Protein AF-0000000081168263 (afdb_homodimer)

pLDDT: mean 94.02, std 9.91, range [22.48, 98.94]

Secondary structure (DSSP, 8-state):
--TT-TT--EEEEEEEETTEEEEEEEEEBS-TTT-PBP-TT-BEE-GGGHHHHHHHHHHHHHTT-SS--TTSBHHHHH-TT---SSHHHHHH-BHHHHHHT-S-----GGGGG-TT--TTTHHHHHTTPPPSS-TTSS----HHHHHHHHHHHHHHHTS-HHHHHIIIIIHHHT-TT-EETTS--TTS-BPPPEEE-GGG-EEEPPHHHHHHHHHTTGGGT-EEE-HHHHHHHHHHHHTTTB-TTS-BSS-HHHHHHTTS--EE-SS-TTGGGS-TTTSSS-EEEEEE-SS-EEEEETTEEEEEEEEEETTEEEEEEEEGGGTEEEEEEEES--GGGHHHHHHHHHHHHHHHTS--S--HHHHHHTTTTT-S---PPPPPPPP--PPPSS-GGGG-EEEEETTTEEEEEEEETTTTEEEEEETTEEEEEEE-SSTTEEEEEE-GGGTTT--EEEEEEEEESSSSS-EEEEEE-GGG-TTS--EEEEPTT--------/--TT-TT--EEEEEEEETTEEEEEEEEEBS-TTT-PBP-TT-BEE-GGGHHHHHHHHHHHHHTT-SS--TTSBHHHHH-TT---SSHHHHHH-BHHHHHHT-S-----GGGGG-TT--TTTHHHHHTTPPPSS-TTSS----HHHHHHHHHHHHHHHTS-HHHHHIIIIIHHHT-TT-EETTS--TTS-BPPPEEE-GGG-EEEPPHHHHHHHHHTTGGGT-EEE-HHHHHHHHHHHHTTTB-TTS-BSS-HHHHHHTTS--EE-SS-TTGGGS-TTTSSS-EEEEEE-SS-EEEEETTEEEEEEEEEETTEEEEEEEEGGGTEEEEEEEES--GGGHHHHHHHHHHHHHHHTS--S--HHHHHHTTTTT-S---PPPPPPPP--PPPSS-GGGG-EEEEETTTEEEEEEEETTTTEEEEEETTEEEEEEE-SSTTEEEEEE-GGGTTT--EEEEEEEEESSSSS-EEEEEE-GGG-TTS--EEEEPTT--------

InterPro domains:
  IPR001466 Beta-lactamase-related [PF00144] (8-334)
  IPR012338 Beta-lactamase/transpeptidase-like [G3DSA:3.40.710.10] (5-347)
  IPR012338 Beta-lactamase/transpeptidase-like [SSF56601] (8-347)
  IPR050491 Beta-lactamase AmpC-like [PTHR46825] (9-439)

Radius of gyration: 32.14 Å; Cα contacts (8 Å, |Δi|>4): 2361; chains: 2; bounding box: 62×118×67 Å

Organism: Pinctada imbricata (NCBI:txid66713)

Nearest PDB structures (foldseek):
  7v21-assembly1_B  TM=8.130E-01  e=5.061E-20  Homo sapiens
  7v21-assembly1_D  TM=7.886E-01  e=4.034E-19  Homo sapiens
  7v21-assembly1_C  TM=7.832E-01  e=3.616E-19  Homo sapiens
  6kjt-assembly1_D  TM=7.530E-01  e=1.042E-14  Jeotgalibacillus marinus
  6kjr-assembly1_A  TM=7.422E-01  e=6.732E-15  Jeotgalibacillus marinus

Foldseek 3Di:
DLVLCPQFAKKWKWKDFPLGTPDTFMQGALDPPVRHTDGLLAKEFQFQLLQLLLLQLLLQLQVVDPPDHQQDQLCVLLDPRQAAQDPCNNVGPGNFCLQFQQAQFAQLLLLLLFLPQALNCLSQLRNNGDHPDDGRPAHHDYLSSLLSSQSSSCSSVVHHSQVSSCVQPCVQQVQVSKHWLLDDCVPHNYRFFWEQFPPRDTDTADSVCLNSSCHSSVSRTTMMGGSVSVSSVLLCLLVQQAHSVRHRSGHSVSSVQQVDFDGFAPDDLQQVLADPPLAPWGDDQGTGGRSWGWDDTPRFIKTKDWRDDGRKTKIKIHRNVRRMIMIMMIGGDQFSVLLNVLVCQQVVCVVVVHDRSDDSVDSSPPPPPSDPDDDGDDQDDFDQPDDAPDQQLLQFAWWQDSNSGIKGWDADPVVRFIWIDHRNWIWTWHDDPDHQKTKTQTDDSCHRPQTQPIKHFAFDPPDPDTGGFWIWRCSSPVVDTDITGGDVPPPRPPPPD/DLVLCPQFAKKWKWKDFPLGTPDTFMQGALDPPVRHTDGLLAKEFQFQLLQLLLLQLLLQLQVVDPPDHQQDQLCVLLDPRQAAQDPCNNVGPGNFCLQFQQAQFAQLLLLLLALPQALNCLSQLRNNGDHPDDGRPAHHDYLSSLLSSQSSSCSSVVHHSQVSSCVQPCVQQVQVSKHWLLDDCVPHNYRFFWEQFPPRDTDTADSVCLNSSCHSSVSRTTMMGGSVSVSSVLLCLLVQQAHSVRHRSGHSVSSVQQVDFDGFAPDDLQQVLADPPLAPWGDDQGTGGRSWGWDDTVRFIKTKDWRDDGRKTKIKIHRNVRRMIMIMMIGGDQFSVLLNVLVCQQVVCVVVVHDRPDDSVDSSPPPPPSDPDDDGDDQDDFDQPDDAPDQQLLVFAWWQDSNSGIKGWDADPVVRFIWIDHRNWIWTWHDDPDHQKTKTQTDDSCHRPQTQPIKHFAFDPPDPDTGGFWIWRCSSPVVDTDITGGDVPPPRPPPPD

Sequence (994 aa):
AFQCRPNNPGLAVSVVKDGKILFAKGYGVSDNISKKPVTNNTLFQIASLTKAFTSTLLTKQLDQYSNLSVTSNVADIIGNGFKFSTSIRTVNANIRDLMAHTLAIPSNNGMRLDNKLTRDNLPSRLRTLKSIHAFRTSFIYSNLNYGLLTHISEKLGHDKWENLMQQEIFNPLGMSTTSFVTRDNSGRDVATGYDDGPSGLLVPVSVEFSRQYASAVSGSGCIMSSAVDMTKWMNFHLNGGKNEHGVQVVNKSSVESTHIARNHIVSSTVEKYFSQPKVPVSTSENNYAAGWKTGHYRGYRILRHTGSTYGYVSLITLFPDMNIGIFMSMTGSDQHYLFRALIHNFLSDVVLGVHPWLNESTICSFPKPWYDSIHISNYYVISKSHKASRPLTEYVGSYTNDAYGTLDVTYNTSSSQLELKYGIGQWTLYPRLTHDQFSGEAQGLLQTVYDLHTIKFLSSKTSRVSAINAVEVTSFETSSPPVFTRSSNFGPPNVVGAFQCRPNNPGLAVSVVKDGKILFAKGYGVSDNISKKPVTNNTLFQIASLTKAFTSTLLTKQLDQYSNLSVTSNVADIIGNGFKFSTSIRTVNANIRDLMAHTLAIPSNNGMRLDNKLTRDNLPSRLRTLKSIHAFRTSFIYSNLNYGLLTHISEKLGHDKWENLMQQEIFNPLGMSTTSFVTRDNSGRDVATGYDDGPSGLLVPVSVEFSRQYASAVSGSGCIMSSAVDMTKWMNFHLNGGKNEHGVQVVNKSSVESTHIARNHIVSSTVEKYFSQPKVPVSTSENNYAAGWKTGHYRGYRILRHTGSTYGYVSLITLFPDMNIGIFMSMTGSDQHYLFRALIHNFLSDVVLGVHPWLNESTICSFPKPWYDSIHISNYYVISKSHKASRPLTEYVGSYTNDAYGTLDVTYNTSSSQLELKYGIGQWTLYPRLTHDQFSGEAQGLLQTVYDLHTIKFLSSKTSRVSAINAVEVTSFETSSPPVFTRSSNFGPPNVVG

Solvent-accessible surface area (backbone atoms only — not comparable to full-atom values): 51080 Å² total; per-residue (Å²): 107,66,76,81,37,77,63,39,48,20,38,27,34,21,32,32,45,75,85,36,78,75,42,55,39,31,26,52,22,24,30,90,82,80,54,42,67,27,40,27,68,33,25,37,56,32,12,34,46,26,24,30,54,42,42,50,52,40,48,50,56,31,71,75,37,92,87,47,52,57,78,35,44,42,30,69,70,74,32,94,80,51,44,49,61,43,69,68,52,31,71,60,36,20,44,48,36,39,48,24,22,25,57,18,36,68,37,52,61,48,41,40,42,25,76,82,58,34,49,84,50,42,64,71,26,49,23,68,50,65,53,82,50,61,85,52,74,46,66,28,77,30,50,51,36,29,16,49,49,32,40,48,40,18,64,77,67,72,44,57,52,69,57,49,46,40,64,64,46,29,56,70,46,62,27,79,75,44,49,43,53,75,46,87,57,81,88,54,59,60,43,55,25,19,35,68,26,78,96,72,37,76,36,76,50,49,65,66,46,53,21,53,50,28,54,40,29,35,28,26,32,24,34,23,34,20,20,52,38,49,47,44,55,43,36,17,68,56,53,48,21,17,30,97,85,65,48,75,69,36,58,39,70,55,52,54,56,35,69,44,67,70,29,44,38,87,75,46,80,57,32,75,75,25,32,38,85,59,30,97,61,16,41,48,49,47,22,25,11,27,43,29,28,33,37,27,48,84,37,30,52,32,40,30,38,63,8,67,49,90,9,23,34,23,40,40,43,32,26,63,91,69,30,32,29,40,39,38,36,33,22,28,74,51,75,78,50,46,58,66,49,48,51,48,54,34,52,48,24,55,74,72,70,44,86,50,94,56,49,74,67,46,62,61,46,53,60,40,87,60,37,94,73,74,93,70,84,66,79,81,78,81,64,79,80,48,65,61,79,56,68,69,73,59,68,43,44,47,22,37,28,86,55,58,40,59,38,39,32,42,71,40,75,91,74,71,36,41,34,38,39,38,56,68,37,36,23,45,44,26,30,33,92,53,80,49,24,26,28,26,47,29,34,78,71,29,44,72,73,55,60,34,75,40,33,38,53,37,61,47,75,86,47,104,57,81,43,66,44,31,37,34,36,38,64,38,21,74,93,64,44,51,62,21,38,50,53,82,82,64,66,78,76,76,78,78,124,108,66,76,78,36,78,62,39,48,21,36,28,34,23,33,32,44,77,82,36,77,77,44,52,38,31,27,52,23,24,31,89,82,80,54,43,67,28,38,28,68,32,26,37,55,32,14,34,47,25,24,31,54,41,42,50,53,41,47,50,56,31,70,77,39,93,88,45,51,56,77,34,43,43,32,70,71,72,32,95,80,51,43,49,62,44,68,68,52,32,72,61,35,20,46,48,36,41,48,24,22,25,57,19,36,69,36,51,61,48,42,39,40,23,75,81,58,34,49,85,52,42,63,70,26,48,24,68,50,65,54,82,51,62,85,52,72,47,64,29,77,30,50,51,37,29,16,50,49,32,41,48,40,18,63,77,66,72,44,56,52,68,57,49,44,40,65,62,46,30,56,71,45,62,26,79,76,45,50,42,54,74,46,86,58,82,86,53,59,59,42,54,26,18,35,69,26,79,97,71,37,74,34,76,48,49,66,66,47,53,21,53,51,26,53,40,28,35,28,25,34,24,35,22,36,20,22,50,38,48,48,43,56,44,36,17,67,58,54,47,22,17,29,96,82,64,49,74,68,35,58,41,71,54,51,53,55,35,68,43,68,71,29,44,39,88,76,44,79,56,30,74,76,24,32,37,87,59,29,97,59,17,42,48,47,47,22,24,12,28,41,28,28,32,36,28,48,85,37,32,50,32,40,29,37,64,10,67,49,91,9,24,34,23,39,40,39,32,26,64,89,70,30,33,30,39,39,39,35,33,21,29,75,50,76,78,51,47,57,64,49,48,52,49,52,34,51,47,23,56,74,73,69,46,85,50,95,54,50,76,68,46,63,62,48,52,62,40,88,61,38,94,72,75,92,70,87,66,79,81,78,82,63,79,80,48,64,62,77,54,68,69,74,60,66,44,44,45,25,37,27,85,54,58,41,60,39,36,32,41,72,38,78,89,74,72,34,40,34,38,39,37,55,68,38,36,23,46,43,27,29,34,91,54,80,49,24,27,28,26,49,30,34,79,71,30,45,73,74,55,59,34,74,39,34,37,53,36,63,46,74,86,47,105,58,78,44,65,43,32,38,33,36,38,62,39,22,77,93,64,46,49,61,22,39,51,53,83,81,63,67,76,76,78,74,81,122

Structure (mmCIF, N/CA/C/O backbone):
data_AF-0000000081168263-model_v1
#
loop_
_entity.id
_entity.type
_entity.pdbx_description
1 polymer 'Beta-lactamase-related domain-containing protein'
#
loop_
_atom_site.group_PDB
_atom_site.id
_atom_site.type_symbol
_atom_site.label_atom_id
_atom_site.label_alt_id
_atom_site.label_comp_id
_atom_site.label_asym_id
_atom_site.label_entity_id
_atom_site.label_seq_id
_atom_site.pdbx_PDB_ins_code
_atom_site.Cartn_x
_atom_site.Cartn_y
_atom_site.Cartn_z
_atom_site.occupancy
_atom_site.B_iso_or_equiv
_atom_site.auth_seq_id
_atom_site.auth_comp_id
_atom_site.auth_asym_id
_atom_site.auth_atom_id
_atom_site.pdbx_PDB_model_num
ATOM 1 N N . ALA A 1 1 ? 25.516 -24.016 -13.086 1 46.31 1 ALA A N 1
ATOM 2 C CA . ALA A 1 1 ? 24.391 -24.766 -12.547 1 46.31 1 ALA A CA 1
ATOM 3 C C . ALA A 1 1 ? 24.578 -25.031 -11.055 1 46.31 1 ALA A C 1
ATOM 5 O O . ALA A 1 1 ? 25.703 -25.031 -10.555 1 46.31 1 ALA A O 1
ATOM 6 N N . PHE A 1 2 ? 23.438 -24.828 -10.211 1 63.47 2 PHE A N 1
ATOM 7 C CA . PHE A 1 2 ? 23.5 -24.969 -8.766 1 63.47 2 PHE A CA 1
ATOM 8 C C . PHE A 1 2 ? 24.016 -26.344 -8.375 1 63.47 2 PHE A C 1
ATOM 10 O O . PHE A 1 2 ? 23.234 -27.234 -8 1 63.47 2 PHE A O 1
ATOM 17 N N . GLN A 1 3 ? 25.266 -26.609 -8.602 1 74.56 3 GLN A N 1
ATOM 18 C CA . GLN A 1 3 ? 25.859 -27.906 -8.289 1 74.56 3 GLN A CA 1
ATOM 19 C C . GLN A 1 3 ? 25.562 -28.312 -6.844 1 74.56 3 GLN A C 1
ATOM 21 O O . GLN A 1 3 ? 25.422 -29.484 -6.543 1 74.56 3 GLN A O 1
ATOM 26 N N . CYS A 1 4 ? 25.266 -27.312 -6.141 1 83.5 4 CYS A N 1
ATOM 27 C CA . CYS A 1 4 ? 25.031 -27.641 -4.738 1 83.5 4 CYS A CA 1
ATOM 28 C C . CYS A 1 4 ? 23.562 -27.906 -4.469 1 83.5 4 CYS A C 1
ATOM 30 O O . CYS A 1 4 ? 23.172 -28.234 -3.348 1 83.5 4 CYS A O 1
ATOM 32 N N . ARG A 1 5 ? 22.828 -27.891 -5.488 1 82.81 5 ARG A N 1
ATOM 33 C CA . ARG A 1 5 ? 21.406 -28.156 -5.359 1 82.81 5 ARG A CA 1
ATOM 34 C C . ARG A 1 5 ? 20.953 -29.203 -6.371 1 82.81 5 ARG A C 1
ATOM 36 O O . ARG A 1 5 ? 20.219 -28.891 -7.309 1 82.81 5 ARG A O 1
ATOM 43 N N . PRO A 1 6 ? 21.203 -30.344 -5.996 1 81.5 6 PRO A N 1
ATOM 44 C CA . PRO A 1 6 ? 20.953 -31.406 -6.965 1 81.5 6 PRO A CA 1
ATOM 45 C C . PRO A 1 6 ? 19.453 -31.625 -7.227 1 81.5 6 PRO A C 1
ATOM 47 O O . PRO A 1 6 ? 19.078 -32.219 -8.242 1 81.5 6 PRO A O 1
ATOM 50 N N . ASN A 1 7 ? 18.641 -31.094 -6.461 1 87.06 7 ASN A N 1
ATOM 51 C CA . ASN A 1 7 ? 17.203 -31.281 -6.629 1 87.06 7 ASN A CA 1
ATOM 52 C C . ASN A 1 7 ? 16.609 -30.203 -7.543 1 87.06 7 ASN A C 1
ATOM 54 O O . ASN A 1 7 ? 15.391 -30.031 -7.582 1 87.06 7 ASN A O 1
ATOM 58 N N . ASN A 1 8 ? 17.438 -29.5 -8.242 1 91.38 8 ASN A N 1
ATOM 59 C CA . ASN A 1 8 ? 17.031 -28.531 -9.258 1 91.38 8 ASN A CA 1
ATOM 60 C C . ASN A 1 8 ? 17.703 -28.812 -10.602 1 91.38 8 ASN A C 1
ATOM 62 O O . ASN A 1 8 ? 18.703 -28.203 -10.953 1 91.38 8 ASN A O 1
ATOM 66 N N . PRO A 1 9 ? 17.062 -29.656 -11.383 1 93.19 9 PRO A N 1
ATOM 67 C CA . PRO A 1 9 ? 17.719 -30.203 -12.586 1 93.19 9 PRO A CA 1
ATOM 68 C C . PRO A 1 9 ? 17.969 -29.141 -13.648 1 93.19 9 PRO A C 1
ATOM 70 O O . PRO A 1 9 ? 19 -29.203 -14.344 1 93.19 9 PRO A O 1
ATOM 73 N N . GLY A 1 10 ? 17.062 -28.266 -13.828 1 95.69 10 GLY A N 1
ATOM 74 C CA . GLY A 1 10 ? 17.188 -27.297 -14.914 1 95.69 10 GLY A CA 1
ATOM 75 C C . GLY A 1 10 ? 16.969 -25.859 -14.477 1 95.69 10 GLY A C 1
ATOM 76 O O . GLY A 1 10 ? 16.156 -25.609 -13.594 1 95.69 10 GLY A O 1
ATOM 77 N N . LEU A 1 11 ? 17.703 -24.953 -15.156 1 96.69 11 LEU A N 1
ATOM 78 C CA . LEU A 1 11 ? 17.625 -23.516 -14.867 1 96.69 11 LEU A CA 1
ATOM 79 C C . LEU A 1 11 ? 17.828 -22.703 -16.141 1 96.69 11 LEU A C 1
ATOM 81 O O . LEU A 1 11 ? 18.734 -22.984 -16.938 1 96.69 11 LEU A O 1
ATOM 85 N N . ALA A 1 12 ? 16.922 -21.844 -16.391 1 98 12 ALA A N 1
ATOM 86 C CA . ALA A 1 12 ? 17.078 -20.844 -17.453 1 98 12 ALA A CA 1
ATOM 87 C C . ALA A 1 12 ? 17.172 -19.438 -16.844 1 98 12 ALA A C 1
ATOM 89 O O . ALA A 1 12 ? 16.438 -19.094 -15.922 1 98 12 ALA A O 1
ATOM 90 N N . VAL A 1 13 ? 18.094 -18.609 -17.328 1 98.31 13 VAL A N 1
ATOM 91 C CA . VAL A 1 13 ? 18.312 -17.266 -16.797 1 98.31 13 VAL A CA 1
ATOM 92 C C . VAL A 1 13 ? 18.547 -16.281 -17.953 1 98.31 13 VAL A C 1
ATOM 94 O O . VAL A 1 13 ? 19.188 -16.641 -18.953 1 98.31 13 VAL A O 1
ATOM 97 N N . SER A 1 14 ? 18.031 -15.141 -17.844 1 98.75 14 SER A N 1
ATOM 98 C CA . SER A 1 14 ? 18.359 -14.062 -18.781 1 98.75 14 SER A CA 1
ATOM 99 C C . SER A 1 14 ? 18.422 -12.719 -18.078 1 98.75 14 SER A C 1
ATOM 101 O O . SER A 1 14 ? 17.766 -12.516 -17.047 1 98.75 14 SER A O 1
ATOM 103 N N . VAL A 1 15 ? 19.219 -11.797 -18.516 1 98.88 15 VAL A N 1
ATOM 104 C CA . VAL A 1 15 ? 19.406 -10.445 -18.016 1 98.88 15 VAL A CA 1
ATOM 105 C C . VAL A 1 15 ? 19.469 -9.461 -19.188 1 98.88 15 VAL A C 1
ATOM 107 O O . VAL A 1 15 ? 20.125 -9.719 -20.188 1 98.88 15 VAL A O 1
ATOM 110 N N . VAL A 1 16 ? 18.734 -8.43 -19.094 1 98.88 16 VAL A N 1
ATOM 111 C CA . VAL A 1 16 ? 18.781 -7.371 -20.094 1 98.88 16 VAL A CA 1
ATOM 112 C C . VAL A 1 16 ? 19.172 -6.055 -19.422 1 98.88 16 VAL A C 1
ATOM 114 O O . VAL A 1 16 ? 18.938 -5.855 -18.234 1 98.88 16 VAL A O 1
ATOM 117 N N . LYS A 1 17 ? 19.75 -5.164 -20.141 1 98.62 17 LYS A N 1
ATOM 118 C CA . LYS A 1 17 ? 20.094 -3.803 -19.719 1 98.62 17 LYS A CA 1
ATOM 119 C C . LYS A 1 17 ? 20.094 -2.854 -20.922 1 98.62 17 LYS A C 1
ATOM 121 O O . LYS A 1 17 ? 20.703 -3.145 -21.953 1 98.62 17 LYS A O 1
ATOM 126 N N . ASP A 1 18 ? 19.391 -1.746 -20.812 1 97.81 18 ASP A N 1
ATOM 127 C CA . ASP A 1 18 ? 19.359 -0.695 -21.828 1 97.81 18 ASP A CA 1
ATOM 128 C C . ASP A 1 18 ? 18.984 -1.261 -23.188 1 97.81 18 ASP A C 1
ATOM 130 O O . ASP A 1 18 ? 19.625 -0.949 -24.203 1 97.81 18 ASP A O 1
ATOM 134 N N . GLY A 1 19 ? 18.078 -2.189 -23.141 1 97.25 19 GLY A N 1
ATOM 135 C CA . GLY A 1 19 ? 17.516 -2.717 -24.375 1 97.25 19 GLY A CA 1
ATOM 136 C C . GLY A 1 19 ? 18.344 -3.854 -24.953 1 97.25 19 GLY A C 1
ATOM 137 O O . GLY A 1 19 ? 17.938 -4.461 -25.953 1 97.25 19 GLY A O 1
ATOM 138 N N . LYS A 1 20 ? 19.438 -4.172 -24.281 1 97.81 20 LYS A N 1
ATOM 139 C CA . LYS A 1 20 ? 20.328 -5.207 -24.797 1 97.81 20 LYS A CA 1
ATOM 140 C C . LYS A 1 20 ? 20.266 -6.461 -23.922 1 97.81 20 LYS A C 1
ATOM 142 O O . LYS A 1 20 ? 20.078 -6.375 -22.703 1 97.81 20 LYS A O 1
ATOM 147 N N . ILE A 1 21 ? 20.438 -7.598 -24.578 1 98.19 21 ILE A N 1
ATOM 148 C CA . ILE A 1 21 ? 20.562 -8.867 -23.859 1 98.19 21 ILE A CA 1
ATOM 149 C C . ILE A 1 21 ? 21.984 -9.031 -23.344 1 98.19 21 ILE A C 1
ATOM 151 O O . ILE A 1 21 ? 22.938 -9.148 -24.125 1 98.19 21 ILE A O 1
ATOM 155 N N . LEU A 1 22 ? 22.156 -8.977 -22.078 1 98 22 LEU A N 1
ATOM 156 C CA . LEU A 1 22 ? 23.484 -9.211 -21.5 1 98 22 LEU A CA 1
ATOM 157 C C . LEU A 1 22 ? 23.797 -10.703 -21.469 1 98 22 LEU A C 1
ATOM 159 O O . LEU A 1 22 ? 24.938 -11.102 -21.719 1 98 22 LEU A O 1
ATOM 163 N N . PHE A 1 23 ? 22.703 -11.367 -21.047 1 95 23 PHE A N 1
ATOM 164 C CA . PHE A 1 23 ? 22.891 -12.805 -21.031 1 95 23 PHE A CA 1
ATOM 165 C C . PHE A 1 23 ? 21.547 -13.539 -21.094 1 95 23 PHE A C 1
ATOM 167 O O . PHE A 1 23 ? 20.547 -13.039 -20.578 1 95 23 PHE A O 1
ATOM 174 N N . ALA A 1 24 ? 21.422 -14.695 -21.812 1 97.88 24 ALA A N 1
ATOM 175 C CA . ALA A 1 24 ? 20.328 -15.656 -21.891 1 97.88 24 ALA A CA 1
ATOM 176 C C . ALA A 1 24 ? 20.859 -17.078 -22.062 1 97.88 24 ALA A C 1
ATOM 178 O O . ALA A 1 24 ? 21.391 -17.422 -23.125 1 97.88 24 ALA A O 1
ATOM 179 N N . LYS A 1 25 ? 20.734 -17.891 -20.969 1 97.19 25 LYS A N 1
ATOM 180 C CA . LYS A 1 25 ? 21.406 -19.188 -20.969 1 97.19 25 LYS A CA 1
ATOM 181 C C . LYS A 1 25 ? 20.609 -20.219 -20.156 1 97.19 25 LYS A C 1
ATOM 183 O O . LYS A 1 25 ? 19.766 -19.859 -19.344 1 97.19 25 LYS A O 1
ATOM 188 N N . GLY A 1 26 ? 20.828 -21.438 -20.531 1 96.88 26 GLY A N 1
ATOM 189 C CA . GLY A 1 26 ? 20.328 -22.562 -19.75 1 96.88 26 GLY A CA 1
ATOM 190 C C . GLY A 1 26 ? 21.406 -23.344 -19.047 1 96.88 26 GLY A C 1
ATOM 191 O O . GLY A 1 26 ? 22.547 -23.391 -19.5 1 96.88 26 GLY A O 1
ATOM 192 N N . TYR A 1 27 ? 21.109 -23.875 -17.938 1 96 27 TYR A N 1
ATOM 193 C CA . TYR A 1 27 ? 22 -24.688 -17.109 1 96 27 TYR A CA 1
ATOM 194 C C . TYR A 1 27 ? 21.328 -25.984 -16.688 1 96 27 TYR A C 1
ATOM 196 O O . TYR A 1 27 ? 20.125 -26.016 -16.453 1 96 27 TYR A O 1
ATOM 204 N N . GLY A 1 28 ? 22.109 -27.047 -16.625 1 95.94 28 GLY A N 1
ATOM 205 C CA . GLY A 1 28 ? 21.578 -28.344 -16.203 1 95.94 28 GLY A CA 1
ATOM 206 C C . GLY A 1 28 ? 20.875 -29.094 -17.328 1 95.94 28 GLY A C 1
ATOM 207 O O . GLY A 1 28 ? 21.328 -29.062 -18.469 1 95.94 28 GLY A O 1
ATOM 208 N N . VAL A 1 29 ? 19.859 -29.875 -16.859 1 96 29 VAL A N 1
ATOM 209 C CA . VAL A 1 29 ? 19.188 -30.734 -17.828 1 96 29 VAL A CA 1
ATOM 210 C C . VAL A 1 29 ? 17.688 -30.469 -17.812 1 96 29 VAL A C 1
ATOM 212 O O . VAL A 1 29 ? 17.125 -30.094 -16.781 1 96 29 VAL A O 1
ATOM 215 N N . SER A 1 30 ? 17.031 -30.578 -18.984 1 96.38 30 SER A N 1
ATOM 216 C CA . SER A 1 30 ? 15.586 -30.344 -19.109 1 96.38 30 SER A CA 1
ATOM 217 C C . SER A 1 30 ? 14.797 -31.562 -18.641 1 96.38 30 SER A C 1
ATOM 219 O O . SER A 1 30 ? 13.594 -31.453 -18.375 1 96.38 30 SER A O 1
ATOM 221 N N . ASP A 1 31 ? 15.484 -32.656 -18.547 1 95.19 31 ASP A N 1
ATOM 222 C CA . ASP A 1 31 ? 14.891 -33.906 -18.141 1 95.19 31 ASP A CA 1
ATOM 223 C C . ASP A 1 31 ? 15.93 -34.844 -17.5 1 95.19 31 ASP A C 1
ATOM 225 O O . ASP A 1 31 ? 17 -35.031 -18.062 1 95.19 31 ASP A O 1
ATOM 229 N N . ASN A 1 32 ? 15.547 -35.438 -16.391 1 93.12 32 ASN A N 1
ATOM 230 C CA . ASN A 1 32 ? 16.516 -36.219 -15.641 1 93.12 32 ASN A CA 1
ATOM 231 C C . ASN A 1 32 ? 16.797 -37.562 -16.312 1 93.12 32 ASN A C 1
ATOM 233 O O . ASN A 1 32 ? 17.797 -38.219 -16.031 1 93.12 32 ASN A O 1
ATOM 237 N N . ILE A 1 33 ? 15.961 -38.031 -17.156 1 93.69 33 ILE A N 1
ATOM 238 C CA . ILE A 1 33 ? 16.141 -39.312 -17.828 1 93.69 33 ILE A CA 1
ATOM 239 C C . ILE A 1 33 ? 16.969 -39.125 -19.109 1 93.69 33 ILE A C 1
ATOM 241 O O . ILE A 1 33 ? 18.016 -39.719 -19.266 1 93.69 33 ILE A O 1
ATOM 245 N N . SER A 1 34 ? 16.531 -38.188 -19.953 1 95.19 34 SER A N 1
ATOM 246 C CA . SER A 1 34 ? 17.219 -37.969 -21.219 1 95.19 34 SER A CA 1
ATOM 247 C C . SER A 1 34 ? 18.516 -37.188 -21.031 1 95.19 34 SER A C 1
ATOM 249 O O . SER A 1 34 ? 19.406 -37.25 -21.875 1 95.19 34 SER A O 1
ATOM 251 N N . LYS A 1 35 ? 18.594 -36.469 -20.047 1 96.44 35 LYS A N 1
ATOM 252 C CA . LYS A 1 35 ? 19.75 -35.625 -19.719 1 96.44 35 LYS A CA 1
ATOM 253 C C . LYS A 1 35 ? 19.984 -34.562 -20.781 1 96.44 35 LYS A C 1
ATOM 255 O O . LYS A 1 35 ? 21.125 -34.125 -20.984 1 96.44 35 LYS A O 1
ATOM 260 N N . LYS A 1 36 ? 18.984 -34.281 -21.484 1 97 36 LYS A N 1
ATOM 261 C CA . LYS A 1 36 ? 19.094 -33.219 -22.469 1 97 36 LYS A CA 1
ATOM 262 C C . LYS A 1 36 ? 19.438 -31.875 -21.812 1 97 36 LYS A C 1
ATOM 264 O O . LYS A 1 36 ? 18.797 -31.484 -20.828 1 97 36 LYS A O 1
ATOM 269 N N . PRO A 1 37 ? 20.438 -31.172 -22.359 1 97.31 37 PRO A N 1
ATOM 270 C CA . PRO A 1 37 ? 20.812 -29.906 -21.719 1 97.31 37 PRO A CA 1
ATOM 271 C C . PRO A 1 37 ? 19.75 -28.828 -21.875 1 97.31 37 PRO A C 1
ATOM 273 O O . PRO A 1 37 ? 19.109 -28.734 -22.938 1 97.31 37 PRO A O 1
ATOM 276 N N . VAL A 1 38 ? 19.562 -28 -20.828 1 97.94 38 VAL A N 1
ATOM 277 C CA . VAL A 1 38 ? 18.75 -26.797 -20.938 1 97.94 38 VAL A CA 1
ATOM 278 C C . VAL A 1 38 ? 19.453 -25.766 -21.828 1 97.94 38 VAL A C 1
ATOM 280 O O . VAL A 1 38 ? 20.672 -25.578 -21.703 1 97.94 38 VAL A O 1
ATOM 283 N N . THR A 1 39 ? 18.812 -25.188 -22.719 1 97.75 39 THR A N 1
ATOM 284 C CA . THR A 1 39 ? 19.312 -24.078 -23.531 1 97.75 39 THR A CA 1
ATOM 285 C C . THR A 1 39 ? 18.531 -22.797 -23.25 1 97.75 39 THR A C 1
ATOM 287 O O . THR A 1 39 ? 17.625 -22.797 -22.406 1 97.75 39 THR A O 1
ATOM 290 N N . ASN A 1 40 ? 18.906 -21.719 -23.922 1 97.62 40 ASN A N 1
ATOM 291 C CA . ASN A 1 40 ? 18.172 -20.469 -23.734 1 97.62 40 ASN A CA 1
ATOM 292 C C . ASN A 1 40 ? 16.828 -20.484 -24.438 1 97.62 40 ASN A C 1
ATOM 294 O O . ASN A 1 40 ? 16 -19.594 -24.25 1 97.62 40 ASN A O 1
ATOM 298 N N . ASN A 1 41 ? 16.5 -21.578 -25.172 1 97.94 41 ASN A N 1
ATOM 299 C CA . ASN A 1 41 ? 15.227 -21.734 -25.859 1 97.94 41 ASN A CA 1
ATOM 300 C C . ASN A 1 41 ? 14.32 -22.734 -25.156 1 97.94 41 ASN A C 1
ATOM 302 O O . ASN A 1 41 ? 13.156 -22.891 -25.531 1 97.94 41 ASN A O 1
ATOM 306 N N . THR A 1 42 ? 14.883 -23.453 -24.188 1 98.5 42 THR A N 1
ATOM 307 C CA . THR A 1 42 ? 14.086 -24.438 -23.453 1 98.5 42 THR A CA 1
ATOM 308 C C . THR A 1 42 ? 12.914 -23.766 -22.75 1 98.5 42 THR A C 1
ATOM 310 O O . THR A 1 42 ? 13.078 -22.703 -22.125 1 98.5 42 THR A O 1
ATOM 313 N N . LEU A 1 43 ? 11.734 -24.375 -22.875 1 98.69 43 LEU A N 1
ATOM 314 C CA . LEU A 1 43 ? 10.516 -23.812 -22.281 1 98.69 43 LEU A CA 1
ATOM 315 C C . LEU A 1 43 ? 10.352 -24.297 -20.844 1 98.69 43 LEU A C 1
ATOM 317 O O . LEU A 1 43 ? 10.586 -25.469 -20.531 1 98.69 43 LEU A O 1
ATOM 321 N N . PHE A 1 44 ? 10.07 -23.391 -19.984 1 98.62 44 PHE A N 1
ATOM 322 C CA . PHE A 1 44 ? 9.641 -23.625 -18.609 1 98.62 44 PHE A CA 1
ATOM 323 C C . PHE A 1 44 ? 8.25 -23.031 -18.375 1 98.62 44 PHE A C 1
ATOM 325 O O . PHE A 1 44 ? 7.895 -22.016 -18.953 1 98.62 44 PHE A O 1
ATOM 332 N N . GLN A 1 45 ? 7.371 -23.672 -17.531 1 98.5 45 GLN A N 1
ATOM 333 C CA . GLN A 1 45 ? 6.199 -22.953 -17.031 1 98.5 45 GLN A CA 1
ATOM 334 C C . GLN A 1 45 ? 6.605 -21.797 -16.125 1 98.5 45 GLN A C 1
ATOM 336 O O . GLN A 1 45 ? 7.395 -21.969 -15.203 1 98.5 45 GLN A O 1
ATOM 341 N N . ILE A 1 46 ? 6.07 -20.609 -16.438 1 98.81 46 ILE A N 1
ATOM 342 C CA . ILE A 1 46 ? 6.512 -19.453 -15.672 1 98.81 46 ILE A CA 1
ATOM 343 C C . ILE A 1 46 ? 5.469 -19.109 -14.609 1 98.81 46 ILE A C 1
ATOM 345 O O . ILE A 1 46 ? 5.613 -18.125 -13.883 1 98.81 46 ILE A O 1
ATOM 349 N N . ALA A 1 47 ? 4.453 -19.891 -14.523 1 98.44 47 ALA A N 1
ATOM 350 C CA . ALA A 1 47 ? 3.457 -19.828 -13.461 1 98.44 47 ALA A CA 1
ATOM 351 C C . ALA A 1 47 ? 2.906 -18.406 -13.32 1 98.44 47 ALA A C 1
ATOM 353 O O . ALA A 1 47 ? 2.447 -17.812 -14.297 1 98.44 47 ALA A O 1
ATOM 354 N N . SER A 1 48 ? 2.895 -17.828 -12.203 1 98.62 48 SER A N 1
ATOM 355 C CA . SER A 1 48 ? 2.199 -16.594 -11.875 1 98.62 48 SER A CA 1
ATOM 356 C C . SER A 1 48 ? 2.836 -15.391 -12.578 1 98.62 48 SER A C 1
ATOM 358 O O . SER A 1 48 ? 2.279 -14.289 -12.57 1 98.62 48 SER A O 1
ATOM 360 N N . LEU A 1 49 ? 3.969 -15.523 -13.219 1 98.94 49 LEU A N 1
ATOM 361 C CA . LEU A 1 49 ? 4.434 -14.438 -14.062 1 98.94 49 LEU A CA 1
ATOM 362 C C . LEU A 1 49 ? 3.43 -14.141 -15.172 1 98.94 49 LEU A C 1
ATOM 364 O O . LEU A 1 49 ? 3.438 -13.055 -15.758 1 98.94 49 LEU A O 1
ATOM 368 N N . THR A 1 50 ? 2.586 -15.117 -15.445 1 98.94 50 THR A N 1
ATOM 369 C CA . THR A 1 50 ? 1.504 -15 -16.422 1 98.94 50 THR A CA 1
ATOM 370 C C . THR A 1 50 ? 0.608 -13.812 -16.094 1 98.94 50 THR A C 1
ATOM 372 O O . THR A 1 50 ? 0.112 -13.141 -17 1 98.94 50 THR A O 1
ATOM 375 N N . LYS A 1 51 ? 0.491 -13.461 -14.859 1 98.94 51 LYS A N 1
ATOM 376 C CA . LYS A 1 51 ? -0.461 -12.445 -14.414 1 98.94 51 LYS A CA 1
ATOM 377 C C . LYS A 1 51 ? -0.139 -11.078 -15.016 1 98.94 51 LYS A C 1
ATOM 379 O O . LYS A 1 51 ? -1.042 -10.344 -15.414 1 98.94 51 LYS A O 1
ATOM 384 N N . ALA A 1 52 ? 1.106 -10.727 -15.125 1 98.94 52 ALA A N 1
ATOM 385 C CA . ALA A 1 52 ? 1.474 -9.461 -15.75 1 98.94 52 ALA A CA 1
ATOM 386 C C . ALA A 1 52 ? 1.105 -9.453 -17.234 1 98.94 52 ALA A C 1
ATOM 388 O O . ALA A 1 52 ? 0.714 -8.414 -17.781 1 98.94 52 ALA A O 1
ATOM 389 N N . PHE A 1 53 ? 1.224 -10.602 -17.891 1 98.94 53 PHE A N 1
ATOM 390 C CA . PHE A 1 53 ? 0.792 -10.719 -19.281 1 98.94 53 PHE A CA 1
ATOM 391 C C . PHE A 1 53 ? -0.711 -10.492 -19.406 1 98.94 53 PHE A C 1
ATOM 393 O O . PHE A 1 53 ? -1.165 -9.766 -20.281 1 98.94 53 PHE A O 1
ATOM 400 N N . THR A 1 54 ? -1.428 -11.125 -18.516 1 98.94 54 THR A N 1
ATOM 401 C CA . THR A 1 54 ? -2.883 -11.023 -18.516 1 98.94 54 THR A CA 1
ATOM 402 C C . THR A 1 54 ? -3.322 -9.57 -18.328 1 98.94 54 THR A C 1
ATOM 404 O O . THR A 1 54 ? -4.191 -9.086 -19.062 1 98.94 54 THR A O 1
ATOM 407 N N . SER A 1 55 ? -2.723 -8.906 -17.391 1 98.88 55 SER A N 1
ATOM 408 C CA . SER A 1 55 ? -3.049 -7.504 -17.125 1 98.88 55 SER A CA 1
ATOM 409 C C . SER A 1 55 ? -2.693 -6.625 -18.328 1 98.88 55 SER A C 1
ATOM 411 O O . SER A 1 55 ? -3.443 -5.711 -18.672 1 98.88 55 SER A O 1
ATOM 413 N N . THR A 1 56 ? -1.563 -6.883 -18.922 1 98.88 56 THR A N 1
ATOM 414 C CA . THR A 1 56 ? -1.115 -6.117 -20.094 1 98.88 56 THR A CA 1
ATOM 415 C C . THR A 1 56 ? -2.08 -6.293 -21.25 1 98.88 56 THR A C 1
ATOM 417 O O . THR A 1 56 ? -2.504 -5.309 -21.875 1 98.88 56 THR A O 1
ATOM 420 N N . LEU A 1 57 ? -2.432 -7.543 -21.547 1 98.88 57 LEU A N 1
ATOM 421 C CA . LEU A 1 57 ? -3.371 -7.812 -22.641 1 98.88 57 LEU A CA 1
ATOM 422 C C . LEU A 1 57 ? -4.699 -7.098 -22.391 1 98.88 57 LEU A C 1
ATOM 424 O O . LEU A 1 57 ? -5.23 -6.445 -23.297 1 98.88 57 LEU A O 1
ATOM 428 N N . LEU A 1 58 ? -5.191 -7.258 -21.172 1 98.81 58 LEU A N 1
ATOM 429 C CA . LEU A 1 58 ? -6.5 -6.68 -20.891 1 98.81 58 LEU A CA 1
ATOM 430 C C . LEU A 1 58 ? -6.457 -5.156 -20.984 1 98.81 58 LEU A C 1
ATOM 432 O O . LEU A 1 58 ? -7.387 -4.543 -21.516 1 98.81 58 LEU A O 1
ATOM 436 N N . THR A 1 59 ? -5.438 -4.531 -20.469 1 98.25 59 THR A N 1
ATOM 437 C CA . THR A 1 59 ? -5.316 -3.082 -20.562 1 98.25 59 THR A CA 1
ATOM 438 C C . THR A 1 59 ? -5.246 -2.633 -22.016 1 98.25 59 THR A C 1
ATOM 440 O O . THR A 1 59 ? -5.828 -1.608 -22.391 1 98.25 59 THR A O 1
ATOM 443 N N . LYS A 1 60 ? -4.5 -3.391 -22.828 1 98.5 60 LYS A N 1
ATOM 444 C CA . LYS A 1 60 ? -4.477 -3.111 -24.266 1 98.5 60 LYS A CA 1
ATOM 445 C C . LYS A 1 60 ? -5.875 -3.188 -24.875 1 98.5 60 LYS A C 1
ATOM 447 O O . LYS A 1 60 ? -6.27 -2.318 -25.641 1 98.5 60 LYS A O 1
ATOM 452 N N . GLN A 1 61 ? -6.613 -4.223 -24.516 1 98.5 61 GLN A N 1
ATOM 453 C CA . GLN A 1 61 ? -7.969 -4.418 -25.031 1 98.5 61 GLN A CA 1
ATOM 454 C C . GLN A 1 61 ? -8.883 -3.275 -24.594 1 98.5 61 GLN A C 1
ATOM 456 O O . GLN A 1 61 ? -9.703 -2.805 -25.391 1 98.5 61 GLN A O 1
ATOM 461 N N . LEU A 1 62 ? -8.75 -2.82 -23.391 1 98.12 62 LEU A N 1
ATOM 462 C CA . LEU A 1 62 ? -9.586 -1.745 -22.875 1 98.12 62 LEU A CA 1
ATOM 463 C C . LEU A 1 62 ? -9.359 -0.454 -23.656 1 98.12 62 LEU A C 1
ATOM 465 O O . LEU A 1 62 ? -10.273 0.357 -23.812 1 98.12 62 LEU A O 1
ATOM 469 N N . ASP A 1 63 ? -8.156 -0.256 -24.156 1 96.62 63 ASP A N 1
ATOM 470 C CA . ASP A 1 63 ? -7.816 0.936 -24.922 1 96.62 63 ASP A CA 1
ATOM 471 C C . ASP A 1 63 ? -8.672 1.037 -26.188 1 96.62 63 ASP A C 1
ATOM 473 O O . ASP A 1 63 ? -8.781 2.111 -26.781 1 96.62 63 ASP A O 1
ATOM 477 N N . GLN A 1 64 ? -9.242 -0.038 -26.594 1 96.38 64 GLN A N 1
ATOM 478 C CA . GLN A 1 64 ? -10.023 -0.058 -27.828 1 96.38 64 GLN A CA 1
ATOM 479 C C . GLN A 1 64 ? -11.445 0.433 -27.594 1 96.38 64 GLN A C 1
ATOM 481 O O . GLN A 1 64 ? -12.188 0.694 -28.531 1 96.38 64 GLN A O 1
ATOM 486 N N . TYR A 1 65 ? -11.781 0.579 -26.375 1 95.06 65 TYR A N 1
ATOM 487 C CA . TYR A 1 65 ? -13.125 1.002 -26 1 95.06 65 TYR A CA 1
ATOM 488 C C . TYR A 1 65 ? -13.109 2.387 -25.375 1 95.06 65 TYR A C 1
ATOM 490 O O . TYR A 1 65 ? -12.258 2.68 -24.531 1 95.06 65 TYR A O 1
ATOM 498 N N . SER A 1 66 ? -14.008 3.207 -25.719 1 93.56 66 SER A N 1
ATOM 499 C CA . SER A 1 66 ? -14.078 4.551 -25.172 1 93.56 66 SER A CA 1
ATOM 500 C C . SER A 1 66 ? -14.789 4.555 -23.812 1 93.56 66 SER A C 1
ATOM 502 O O . SER A 1 66 ? -14.609 5.473 -23.016 1 93.56 66 SER A O 1
ATOM 504 N N . ASN A 1 67 ? -15.555 3.588 -23.578 1 95.31 67 ASN A N 1
ATOM 505 C CA . ASN A 1 67 ? -16.406 3.596 -22.391 1 95.31 67 ASN A CA 1
ATOM 506 C C . ASN A 1 67 ? -15.906 2.613 -21.344 1 95.31 67 ASN A C 1
ATOM 508 O O . ASN A 1 67 ? -16.562 2.391 -20.328 1 95.31 67 ASN A O 1
ATOM 512 N N . LEU A 1 68 ? -14.789 1.939 -21.594 1 97.12 68 LEU A N 1
ATOM 513 C CA . LEU A 1 68 ? -14.25 0.975 -20.641 1 97.12 68 LEU A CA 1
ATOM 514 C C . LEU A 1 68 ? -12.867 1.397 -20.172 1 97.12 68 LEU A C 1
ATOM 516 O O . LEU A 1 68 ? -12.117 2.035 -20.906 1 97.12 68 LEU A O 1
ATOM 520 N N . SER A 1 69 ? -12.578 1.142 -19 1 96.94 69 SER A N 1
ATOM 521 C CA . SER A 1 69 ? -11.281 1.347 -18.375 1 96.94 69 SER A CA 1
ATOM 522 C C . SER A 1 69 ? -11.047 0.358 -17.234 1 96.94 69 SER A C 1
ATOM 524 O O . SER A 1 69 ? -11.906 -0.489 -16.969 1 96.94 69 SER A O 1
ATOM 526 N N . VAL A 1 70 ? -9.953 0.445 -16.625 1 97.25 70 VAL A N 1
ATOM 527 C CA . VAL A 1 70 ? -9.625 -0.452 -15.531 1 97.25 70 VAL A CA 1
ATOM 528 C C . VAL A 1 70 ? -10.539 -0.17 -14.344 1 97.25 70 VAL A C 1
ATOM 530 O O . VAL A 1 70 ? -10.633 -0.977 -13.414 1 97.25 70 VAL A O 1
ATOM 533 N N . THR A 1 71 ? -11.273 0.939 -14.328 1 97.06 71 THR A N 1
ATOM 534 C CA . THR A 1 71 ? -12.195 1.268 -13.242 1 97.06 71 THR A CA 1
ATOM 535 C C . THR A 1 71 ? -13.625 0.889 -13.609 1 97.06 71 THR A C 1
ATOM 537 O O . THR A 1 71 ? -14.57 1.27 -12.914 1 97.06 71 THR A O 1
ATOM 540 N N . SER A 1 72 ? -13.789 0.199 -14.719 1 98.19 72 SER A N 1
ATOM 541 C CA . SER A 1 72 ? -15.109 -0.28 -15.094 1 98.19 72 SER A CA 1
ATOM 542 C C . SER A 1 72 ? -15.57 -1.412 -14.18 1 98.19 72 SER A C 1
ATOM 544 O O . SER A 1 72 ? -14.766 -2.254 -13.773 1 98.19 72 SER A O 1
ATOM 546 N N . ASN A 1 73 ? -16.859 -1.448 -13.883 1 98.31 73 ASN A N 1
ATOM 547 C CA . ASN A 1 73 ? -17.453 -2.426 -12.969 1 98.31 73 ASN A CA 1
ATOM 548 C C . ASN A 1 73 ? -17.406 -3.836 -13.555 1 98.31 73 ASN A C 1
ATOM 550 O O . ASN A 1 73 ? -17.812 -4.059 -14.695 1 98.31 73 ASN A O 1
ATOM 554 N N . VAL A 1 74 ? -16.938 -4.766 -12.789 1 98.5 74 VAL A N 1
ATOM 555 C CA . VAL A 1 74 ? -16.719 -6.145 -13.219 1 98.5 74 VAL A CA 1
ATOM 556 C C . VAL A 1 74 ? -18.062 -6.789 -13.57 1 98.5 74 VAL A C 1
ATOM 558 O O . VAL A 1 74 ? -18.188 -7.438 -14.609 1 98.5 74 VAL A O 1
ATOM 561 N N . ALA A 1 75 ? -19.094 -6.645 -12.688 1 98.31 75 ALA A N 1
ATOM 562 C CA . ALA A 1 75 ? -20.391 -7.277 -12.898 1 98.31 75 ALA A CA 1
ATOM 563 C C . ALA A 1 75 ? -21.047 -6.785 -14.188 1 98.31 75 ALA A C 1
ATOM 565 O O . ALA A 1 75 ? -21.656 -7.57 -14.914 1 98.31 75 ALA A O 1
ATOM 566 N N . ASP A 1 76 ? -20.844 -5.508 -14.453 1 97.75 76 ASP A N 1
ATOM 567 C CA . ASP A 1 76 ? -21.422 -4.93 -15.664 1 97.75 76 ASP A CA 1
ATOM 568 C C . ASP A 1 76 ? -20.766 -5.504 -16.922 1 97.75 76 ASP A C 1
ATOM 570 O O . ASP A 1 76 ? -21.438 -5.777 -17.906 1 97.75 76 ASP A O 1
ATOM 574 N N . ILE A 1 77 ? -19.469 -5.688 -16.875 1 97.75 77 ILE A N 1
ATOM 575 C CA . ILE A 1 77 ? -18.734 -6.18 -18.031 1 97.75 77 ILE A CA 1
ATOM 576 C C . ILE A 1 77 ? -19.078 -7.645 -18.297 1 97.75 77 ILE A C 1
ATOM 578 O O . ILE A 1 77 ? -19.297 -8.047 -19.438 1 97.75 77 ILE A O 1
ATOM 582 N N . ILE A 1 78 ? -19.047 -8.414 -17.219 1 97.5 78 ILE A N 1
ATOM 583 C CA . ILE A 1 78 ? -19.359 -9.836 -17.359 1 97.5 78 ILE A CA 1
ATOM 584 C C . ILE A 1 78 ? -20.797 -10 -17.828 1 97.5 78 ILE A C 1
ATOM 586 O O . ILE A 1 78 ? -21.078 -10.781 -18.75 1 97.5 78 ILE A O 1
ATOM 590 N N . GLY A 1 79 ? -21.781 -9.234 -17.188 1 96.25 79 GLY A N 1
ATOM 591 C CA . GLY A 1 79 ? -23.172 -9.297 -17.578 1 96.25 79 GLY A CA 1
ATOM 592 C C . GLY A 1 79 ? -23.875 -10.562 -17.109 1 96.25 79 GLY A C 1
ATOM 593 O O . GLY A 1 79 ? -23.438 -11.203 -16.156 1 96.25 79 GLY A O 1
ATOM 594 N N . ASN A 1 80 ? -25.125 -10.758 -17.641 1 93.06 80 ASN A N 1
ATOM 595 C CA . ASN A 1 80 ? -25.938 -11.945 -17.422 1 93.06 80 ASN A CA 1
ATOM 596 C C . ASN A 1 80 ? -26.281 -12.117 -15.938 1 93.06 80 ASN A C 1
ATOM 598 O O . ASN A 1 80 ? -26.281 -13.234 -15.414 1 93.06 80 ASN A O 1
ATOM 602 N N . GLY A 1 81 ? -26.344 -11.07 -15.234 1 94.25 81 GLY A N 1
ATOM 603 C CA . GLY A 1 81 ? -26.766 -11.117 -13.844 1 94.25 81 GLY A CA 1
ATOM 604 C C . GLY A 1 81 ? -25.672 -11.555 -12.898 1 94.25 81 GLY A C 1
ATOM 605 O O . GLY A 1 81 ? -25.953 -11.961 -11.766 1 94.25 81 GLY A O 1
ATOM 606 N N . PHE A 1 82 ? -24.406 -11.516 -13.383 1 96.88 82 PHE A N 1
ATOM 607 C CA . PHE A 1 82 ? -23.297 -11.891 -12.523 1 96.88 82 PHE A CA 1
ATOM 608 C C . PHE A 1 82 ? -23.297 -11.062 -11.242 1 96.88 82 PHE A C 1
ATOM 610 O O . PHE A 1 82 ? -23.594 -9.875 -11.266 1 96.88 82 PHE A O 1
ATOM 617 N N . LYS A 1 83 ? -22.984 -11.781 -10.125 1 97.12 83 LYS A N 1
ATOM 618 C CA . LYS A 1 83 ? -22.828 -11.148 -8.812 1 97.12 83 LYS A CA 1
ATOM 619 C C . LYS A 1 83 ? -21.734 -11.836 -8 1 97.12 83 LYS A C 1
ATOM 621 O O . LYS A 1 83 ? -21.547 -13.047 -8.117 1 97.12 83 LYS A O 1
ATOM 626 N N . PHE A 1 84 ? -21.062 -11.008 -7.309 1 97.25 84 PHE A N 1
ATOM 627 C CA . PHE A 1 84 ? -20.281 -11.578 -6.211 1 97.25 84 PHE A CA 1
ATOM 628 C C . PHE A 1 84 ? -21.188 -11.953 -5.047 1 97.25 84 PHE A C 1
ATOM 630 O O . PHE A 1 84 ? -22.406 -11.742 -5.105 1 97.25 84 PHE A O 1
ATOM 637 N N . SER A 1 85 ? -20.547 -12.516 -3.988 1 95.44 85 SER A N 1
ATOM 638 C CA . SER A 1 85 ? -21.328 -13.016 -2.857 1 95.44 85 SER A CA 1
ATOM 639 C C . SER A 1 85 ? -21.922 -11.867 -2.047 1 95.44 85 SER A C 1
ATOM 641 O O . SER A 1 85 ? -22.859 -12.062 -1.278 1 95.44 85 SER A O 1
ATOM 643 N N . THR A 1 86 ? -21.406 -10.609 -2.158 1 96.25 86 THR A N 1
ATOM 644 C CA . THR A 1 86 ? -21.922 -9.461 -1.416 1 96.25 86 THR A CA 1
ATOM 645 C C . THR A 1 86 ? -22.312 -8.344 -2.367 1 96.25 86 THR A C 1
ATOM 647 O O . THR A 1 86 ? -21.734 -8.195 -3.447 1 96.25 86 THR A O 1
ATOM 650 N N . SER A 1 87 ? -23.266 -7.523 -1.933 1 96.56 87 SER A N 1
ATOM 651 C CA . SER A 1 87 ? -23.766 -6.414 -2.742 1 96.56 87 SER A CA 1
ATOM 652 C C . SER A 1 87 ? -22.672 -5.363 -2.965 1 96.56 87 SER A C 1
ATOM 654 O O . SER A 1 87 ? -22.547 -4.824 -4.066 1 96.56 87 SER A O 1
ATOM 656 N N . ILE A 1 88 ? -21.875 -5.016 -1.979 1 97.12 88 ILE A N 1
ATOM 657 C CA . ILE A 1 88 ? -20.875 -3.965 -2.102 1 97.12 88 ILE A CA 1
ATOM 658 C C . ILE A 1 88 ? -19.859 -4.34 -3.18 1 97.12 88 ILE A C 1
ATOM 660 O O . ILE A 1 88 ? -19.438 -3.488 -3.967 1 97.12 88 ILE A O 1
ATOM 664 N N . ARG A 1 89 ? -19.438 -5.566 -3.219 1 97.94 89 ARG A N 1
ATOM 665 C CA . ARG A 1 89 ? -18.484 -6.008 -4.238 1 97.94 89 ARG A CA 1
ATOM 666 C C . ARG A 1 89 ? -19.141 -6.035 -5.617 1 97.94 89 ARG A C 1
ATOM 668 O O . ARG A 1 89 ? -18.547 -5.602 -6.602 1 97.94 89 ARG A O 1
ATOM 675 N N . THR A 1 90 ? -20.391 -6.547 -5.684 1 98.12 90 THR A N 1
ATOM 676 C CA . THR A 1 90 ? -21.094 -6.617 -6.961 1 98.12 90 THR A CA 1
ATOM 677 C C . THR A 1 90 ? -21.234 -5.227 -7.578 1 98.12 90 THR A C 1
ATOM 679 O O . THR A 1 90 ? -21 -5.051 -8.773 1 98.12 90 THR A O 1
ATOM 682 N N . VAL A 1 91 ? -21.484 -4.246 -6.754 1 97.5 91 VAL A N 1
ATOM 683 C CA . VAL A 1 91 ? -21.828 -2.912 -7.234 1 97.5 91 VAL A CA 1
ATOM 684 C C . VAL A 1 91 ? -20.562 -2.104 -7.48 1 97.5 91 VAL A C 1
ATOM 686 O O . VAL A 1 91 ? -20.531 -1.239 -8.359 1 97.5 91 VAL A O 1
ATOM 689 N N . ASN A 1 92 ? -19.484 -2.434 -6.797 1 97.75 92 ASN A N 1
ATOM 690 C CA . ASN A 1 92 ? -18.391 -1.467 -6.785 1 97.75 92 ASN A CA 1
ATOM 691 C C . ASN A 1 92 ? -17.094 -2.08 -7.305 1 97.75 92 ASN A C 1
ATOM 693 O O . ASN A 1 92 ? -16.172 -1.357 -7.68 1 97.75 92 ASN A O 1
ATOM 697 N N . ALA A 1 93 ? -16.953 -3.428 -7.34 1 98.25 93 ALA A N 1
ATOM 698 C CA . ALA A 1 93 ? -15.695 -4.035 -7.773 1 98.25 93 ALA A CA 1
ATOM 699 C C . ALA A 1 93 ? -15.414 -3.723 -9.242 1 98.25 93 ALA A C 1
ATOM 701 O O . ALA A 1 93 ? -16.312 -3.82 -10.086 1 98.25 93 ALA A O 1
ATOM 702 N N . ASN A 1 94 ? -14.242 -3.305 -9.539 1 98.38 94 ASN A N 1
ATOM 703 C CA . ASN A 1 94 ? -13.844 -3.004 -10.906 1 98.38 94 ASN A CA 1
ATOM 704 C C . ASN A 1 94 ? -12.648 -3.848 -11.336 1 98.38 94 ASN A C 1
ATOM 706 O O . ASN A 1 94 ? -12.195 -4.719 -10.594 1 98.38 94 ASN A O 1
ATOM 710 N N . ILE A 1 95 ? -12.133 -3.689 -12.523 1 98.56 95 ILE A N 1
ATOM 711 C CA . ILE A 1 95 ? -11.07 -4.496 -13.109 1 98.56 95 ILE A CA 1
ATOM 712 C C . ILE A 1 95 ? -9.789 -4.34 -12.297 1 98.56 95 ILE A C 1
ATOM 714 O O . ILE A 1 95 ? -9.062 -5.309 -12.078 1 98.56 95 ILE A O 1
ATOM 718 N N . ARG A 1 96 ? -9.531 -3.16 -11.82 1 97.81 96 ARG A N 1
ATOM 719 C CA . ARG A 1 96 ? -8.352 -2.904 -11 1 97.81 96 ARG A CA 1
ATOM 720 C C . ARG A 1 96 ? -8.375 -3.752 -9.727 1 97.81 96 ARG A C 1
ATOM 722 O O . ARG A 1 96 ? -7.328 -4.203 -9.258 1 97.81 96 ARG A O 1
ATOM 729 N N . ASP A 1 97 ? -9.539 -3.932 -9.188 1 98.56 97 ASP A N 1
ATOM 730 C CA . ASP A 1 97 ? -9.68 -4.734 -7.973 1 98.56 97 ASP A CA 1
ATOM 731 C C . ASP A 1 97 ? -9.273 -6.184 -8.227 1 98.56 97 ASP A C 1
ATOM 733 O O . ASP A 1 97 ? -8.648 -6.816 -7.371 1 98.56 97 ASP A O 1
ATOM 737 N N . LEU A 1 98 ? -9.648 -6.695 -9.367 1 98.75 98 LEU A N 1
ATOM 738 C CA . LEU A 1 98 ? -9.219 -8.031 -9.758 1 98.75 98 LEU A CA 1
ATOM 739 C C . LEU A 1 98 ? -7.699 -8.086 -9.922 1 98.75 98 LEU A C 1
ATOM 741 O O . LEU A 1 98 ? -7.043 -8.977 -9.383 1 98.75 98 LEU A O 1
ATOM 745 N N . MET A 1 99 ? -7.191 -7.117 -10.594 1 98.81 99 MET A N 1
ATOM 746 C CA . MET A 1 99 ? -5.766 -7.102 -10.914 1 98.81 99 MET A CA 1
ATOM 747 C C . MET A 1 99 ? -4.926 -7 -9.648 1 98.81 99 MET A C 1
ATOM 749 O O . MET A 1 99 ? -3.859 -7.609 -9.555 1 98.81 99 MET A O 1
ATOM 753 N N . ALA A 1 100 ? -5.445 -6.297 -8.641 1 98.69 100 ALA A N 1
ATOM 754 C CA . ALA A 1 100 ? -4.613 -5.922 -7.496 1 98.69 100 ALA A CA 1
ATOM 755 C C . ALA A 1 100 ? -4.977 -6.738 -6.262 1 98.69 100 ALA A C 1
ATOM 757 O O . ALA A 1 100 ? -4.438 -6.512 -5.176 1 98.69 100 ALA A O 1
ATOM 758 N N . HIS A 1 101 ? -5.902 -7.633 -6.359 1 98.38 101 HIS A N 1
ATOM 759 C CA . HIS A 1 101 ? -6.258 -8.555 -5.285 1 98.38 101 HIS A CA 1
ATOM 760 C C . HIS A 1 101 ? -6.84 -7.801 -4.09 1 98.38 101 HIS A C 1
ATOM 762 O O . HIS A 1 101 ? -6.434 -8.023 -2.949 1 98.38 101 HIS A O 1
ATOM 768 N N . THR A 1 102 ? -7.801 -6.906 -4.379 1 97.88 102 THR A N 1
ATOM 769 C CA . THR A 1 102 ? -8.383 -6.113 -3.303 1 97.88 102 THR A CA 1
ATOM 770 C C . THR A 1 102 ? -9.727 -6.695 -2.873 1 97.88 102 THR A C 1
ATOM 772 O O . THR A 1 102 ? -10.391 -6.156 -1.981 1 97.88 102 THR A O 1
ATOM 775 N N . LEU A 1 103 ? -10.164 -7.852 -3.387 1 97.56 103 LEU A N 1
ATOM 776 C CA . LEU A 1 103 ? -11.508 -8.359 -3.168 1 97.56 103 LEU A CA 1
ATOM 777 C C . LEU A 1 103 ? -11.555 -9.258 -1.936 1 97.56 103 LEU A C 1
ATOM 779 O O . LEU A 1 103 ? -12.633 -9.586 -1.439 1 97.56 103 LEU A O 1
ATOM 783 N N . ALA A 1 104 ? -10.422 -9.727 -1.467 1 96.19 104 ALA A N 1
ATOM 784 C CA . ALA A 1 104 ? -10.273 -10.562 -0.276 1 96.19 104 ALA A CA 1
ATOM 785 C C . ALA A 1 104 ? -11 -11.891 -0.446 1 96.19 104 ALA A C 1
ATOM 787 O O . ALA A 1 104 ? -11.555 -12.43 0.514 1 96.19 104 ALA A O 1
ATOM 788 N N . ILE A 1 105 ? -11.094 -12.352 -1.659 1 95.06 105 ILE A N 1
ATOM 789 C CA . ILE A 1 105 ? -11.578 -13.695 -1.96 1 95.06 105 ILE A CA 1
ATOM 790 C C . ILE A 1 105 ? -10.406 -14.672 -1.974 1 95.06 105 ILE A C 1
ATOM 792 O O . ILE A 1 105 ? -9.445 -14.492 -2.725 1 95.06 105 ILE A O 1
ATOM 796 N N . PRO A 1 106 ? -10.492 -15.672 -1.155 1 95.06 106 PRO A N 1
ATOM 797 C CA . PRO A 1 106 ? -9.375 -16.625 -1.142 1 95.06 106 PRO A CA 1
ATOM 798 C C . PRO A 1 106 ? -9.148 -17.281 -2.498 1 95.06 106 PRO A C 1
ATOM 800 O O . PRO A 1 106 ? -10.031 -17.25 -3.361 1 95.06 106 PRO A O 1
ATOM 803 N N . SER A 1 107 ? -8.016 -17.922 -2.672 1 93 107 SER A N 1
ATOM 804 C CA . SER A 1 107 ? -7.605 -18.453 -3.965 1 93 107 SER A CA 1
ATOM 805 C C . SER A 1 107 ? -8.461 -19.641 -4.367 1 93 107 SER A C 1
ATOM 807 O O . SER A 1 107 ? -8.75 -19.844 -5.551 1 93 107 SER A O 1
ATOM 809 N N . ASN A 1 108 ? -8.82 -20.5 -3.309 1 95.5 108 ASN A N 1
ATOM 810 C CA . ASN A 1 108 ? -9.633 -21.672 -3.574 1 95.5 108 ASN A CA 1
ATOM 811 C C . ASN A 1 108 ? -9.086 -22.484 -4.75 1 95.5 108 ASN A C 1
ATOM 813 O O . ASN A 1 108 ? -9.836 -22.859 -5.648 1 95.5 108 ASN A O 1
ATOM 817 N N . ASN A 1 109 ? -7.828 -22.672 -4.762 1 95.81 109 ASN A N 1
ATOM 818 C CA . ASN A 1 109 ? -7.156 -23.344 -5.867 1 95.81 109 ASN A CA 1
ATOM 819 C C . ASN A 1 109 ? -7.672 -24.766 -6.055 1 95.81 109 ASN A C 1
ATOM 821 O O . ASN A 1 109 ? -7.621 -25.312 -7.156 1 95.81 109 ASN A O 1
ATOM 825 N N . GLY A 1 110 ? -8.18 -25.359 -4.961 1 96 110 GLY A N 1
ATOM 826 C CA . GLY A 1 110 ? -8.695 -26.719 -5.062 1 96 110 GLY A CA 1
ATOM 827 C C . GLY A 1 110 ? -9.797 -26.859 -6.094 1 96 110 GLY A C 1
ATOM 828 O O . GLY A 1 110 ? -10 -27.953 -6.645 1 96 110 GLY A O 1
ATOM 829 N N . MET A 1 111 ? -10.492 -25.812 -6.371 1 96.88 111 MET A N 1
ATOM 830 C CA . MET A 1 111 ? -11.57 -25.844 -7.352 1 96.88 111 MET A CA 1
ATOM 831 C C . MET A 1 111 ? -11.047 -26.234 -8.734 1 96.88 111 MET A C 1
ATOM 833 O O . MET A 1 111 ? -11.781 -26.781 -9.547 1 96.88 111 MET A O 1
ATOM 837 N N . ARG A 1 112 ? -9.812 -26 -8.969 1 97.12 112 ARG A N 1
ATOM 838 C CA . ARG A 1 112 ? -9.211 -26.203 -10.281 1 97.12 112 ARG A CA 1
ATOM 839 C C . ARG A 1 112 ? -9.133 -27.688 -10.617 1 97.12 112 ARG A C 1
ATOM 841 O O . ARG A 1 112 ? -8.906 -28.047 -11.773 1 97.12 112 ARG A O 1
ATOM 848 N N . LEU A 1 113 ? -9.281 -28.531 -9.648 1 97.5 113 LEU A N 1
ATOM 849 C CA . LEU A 1 113 ? -9.219 -29.969 -9.875 1 97.5 113 LEU A CA 1
ATOM 850 C C . LEU A 1 113 ? -10.523 -30.469 -10.484 1 97.5 113 LEU A C 1
ATOM 852 O O . LEU A 1 113 ? -10.57 -31.594 -11.016 1 97.5 113 LEU A O 1
ATOM 856 N N . ASP A 1 114 ? -11.602 -29.672 -10.328 1 97.69 114 ASP A N 1
ATOM 857 C CA . ASP A 1 114 ? -12.883 -30.078 -10.891 1 97.69 114 ASP A CA 1
ATOM 858 C C . ASP A 1 114 ? -12.844 -30.078 -12.414 1 97.69 114 ASP A C 1
ATOM 860 O O . ASP A 1 114 ? -12.719 -29.016 -13.031 1 97.69 114 ASP A O 1
ATOM 864 N N . ASN A 1 115 ? -12.984 -31.188 -13.016 1 95.88 115 ASN A N 1
ATOM 865 C CA . ASN A 1 115 ? -12.898 -31.266 -14.469 1 95.88 115 ASN A CA 1
ATOM 866 C C . ASN A 1 115 ? -14.125 -30.672 -15.148 1 95.88 115 ASN A C 1
ATOM 868 O O . ASN A 1 115 ? -14.195 -30.609 -16.375 1 95.88 115 ASN A O 1
ATOM 872 N N . LYS A 1 116 ? -15.086 -30.188 -14.352 1 96.81 116 LYS A N 1
ATOM 873 C CA . LYS A 1 116 ? -16.25 -29.5 -14.898 1 96.81 116 LYS A CA 1
ATOM 874 C C . LYS A 1 116 ? -16.109 -27.984 -14.805 1 96.81 116 LYS A C 1
ATOM 876 O O . LYS A 1 116 ? -16.938 -27.234 -15.32 1 96.81 116 LYS A O 1
ATOM 881 N N . LEU A 1 117 ? -15.133 -27.547 -14.125 1 97.06 117 LEU A N 1
ATOM 882 C CA . LEU A 1 117 ? -14.852 -26.109 -14.062 1 97.06 117 LEU A CA 1
ATOM 883 C C . LEU A 1 117 ? -14.281 -25.609 -15.391 1 97.06 117 LEU A C 1
ATOM 885 O O . LEU A 1 117 ? -13.312 -26.172 -15.898 1 97.06 117 LEU A O 1
ATOM 889 N N . THR A 1 118 ? -14.914 -24.672 -15.984 1 96.69 118 THR A N 1
ATOM 890 C CA . THR A 1 118 ? -14.477 -24.047 -17.234 1 96.69 118 THR A CA 1
ATOM 891 C C . THR A 1 118 ? -14.406 -22.531 -17.062 1 96.69 118 THR A C 1
ATOM 893 O O . THR A 1 118 ? -14.945 -21.969 -16.094 1 96.69 118 THR A O 1
ATOM 896 N N . ARG A 1 119 ? -13.773 -21.891 -18.016 1 96.88 119 ARG A N 1
ATOM 897 C CA . ARG A 1 119 ? -13.719 -20.422 -18.016 1 96.88 119 ARG A CA 1
ATOM 898 C C . ARG A 1 119 ? -15.117 -19.828 -18.141 1 96.88 119 ARG A C 1
ATOM 900 O O . ARG A 1 119 ? -15.414 -18.797 -17.516 1 96.88 119 ARG A O 1
ATOM 907 N N . ASP A 1 120 ? -15.945 -20.469 -18.828 1 95.69 120 ASP A N 1
ATOM 908 C CA . ASP A 1 120 ? -17.297 -19.969 -19.094 1 95.69 120 ASP A CA 1
ATOM 909 C C . ASP A 1 120 ? -18.156 -20.031 -17.828 1 95.69 120 ASP A C 1
ATOM 911 O O . ASP A 1 120 ? -19.016 -19.172 -17.609 1 95.69 120 ASP A O 1
ATOM 915 N N . ASN A 1 121 ? -17.953 -21.062 -17.016 1 96.19 121 ASN A N 1
ATOM 916 C CA . ASN A 1 121 ? -18.828 -21.172 -15.852 1 96.19 121 ASN A CA 1
ATOM 917 C C . ASN A 1 121 ? -18.156 -20.672 -14.578 1 96.19 121 ASN A C 1
ATOM 919 O O . ASN A 1 121 ? -18.734 -20.703 -13.5 1 96.19 121 ASN A O 1
ATOM 923 N N . LEU A 1 122 ? -16.891 -20.203 -14.719 1 96.75 122 LEU A N 1
ATOM 924 C CA . LEU A 1 122 ? -16.156 -19.703 -13.57 1 96.75 122 LEU A CA 1
ATOM 925 C C . LEU A 1 122 ? -16.938 -18.609 -12.844 1 96.75 122 LEU A C 1
ATOM 927 O O . LEU A 1 122 ? -17.047 -18.641 -11.617 1 96.75 122 LEU A O 1
ATOM 931 N N . PRO A 1 123 ? -17.547 -17.594 -13.578 1 96.94 123 PRO A N 1
ATOM 932 C CA . PRO A 1 123 ? -18.281 -16.547 -12.867 1 96.94 123 PRO A CA 1
ATOM 933 C C . PRO A 1 123 ? -19.406 -17.094 -12 1 96.94 123 PRO A C 1
ATOM 935 O O . PRO A 1 123 ? -19.609 -16.656 -10.867 1 96.94 123 PRO A O 1
ATOM 938 N N . SER A 1 124 ? -20.109 -18.078 -12.477 1 95.75 124 SER A N 1
ATOM 939 C CA . SER A 1 124 ? -21.234 -18.641 -11.719 1 95.75 124 SER A CA 1
ATOM 940 C C . SER A 1 124 ? -20.734 -19.391 -10.484 1 95.75 124 SER A C 1
ATOM 942 O O . SER A 1 124 ? -21.422 -19.422 -9.461 1 95.75 124 SER A O 1
ATOM 944 N N . ARG A 1 125 ? -19.578 -19.984 -10.562 1 95.5 125 ARG A N 1
ATOM 945 C CA . ARG A 1 125 ? -19 -20.688 -9.43 1 95.5 125 ARG A CA 1
ATOM 946 C C . ARG A 1 125 ? -18.516 -19.703 -8.359 1 95.5 125 ARG A C 1
ATOM 948 O O . ARG A 1 125 ? -18.516 -20.031 -7.168 1 95.5 125 ARG A O 1
ATOM 955 N N . LEU A 1 126 ? -18.031 -18.578 -8.789 1 95.25 126 LEU A N 1
ATOM 956 C CA . LEU A 1 126 ? -17.422 -17.609 -7.891 1 95.25 126 LEU A CA 1
ATOM 957 C C . LEU A 1 126 ? -18.5 -16.844 -7.113 1 95.25 126 LEU A C 1
ATOM 959 O O . LEU A 1 126 ? -18.203 -16.219 -6.09 1 95.25 126 LEU A O 1
ATOM 963 N N . ARG A 1 127 ? -19.719 -16.891 -7.578 1 92.44 127 ARG A N 1
ATOM 964 C CA . ARG A 1 127 ? -20.828 -16.125 -7.004 1 92.44 127 ARG A CA 1
ATOM 965 C C . ARG A 1 127 ? -21.031 -16.469 -5.535 1 92.44 127 ARG A C 1
ATOM 967 O O . ARG A 1 127 ? -21.469 -15.633 -4.746 1 92.44 127 ARG A O 1
ATOM 974 N N . THR A 1 128 ? -20.594 -17.672 -5.148 1 91 128 THR A N 1
ATOM 975 C CA . THR A 1 128 ? -20.922 -18.125 -3.803 1 91 128 THR A CA 1
ATOM 976 C C . THR A 1 128 ? -19.688 -18.094 -2.908 1 91 128 THR A C 1
ATOM 978 O O . THR A 1 128 ? -19.766 -18.406 -1.715 1 91 128 THR A O 1
ATOM 981 N N . LEU A 1 129 ? -18.562 -17.812 -3.447 1 94.81 129 LEU A N 1
ATOM 982 C CA . LEU A 1 129 ? -17.344 -17.766 -2.637 1 94.81 129 LEU A CA 1
ATOM 983 C C . LEU A 1 129 ? -17.344 -16.531 -1.731 1 94.81 129 LEU A C 1
ATOM 985 O O . LEU A 1 129 ? -17.516 -15.414 -2.205 1 94.81 129 LEU A O 1
ATOM 989 N N . LYS A 1 130 ? -17.172 -16.781 -0.501 1 91.56 130 LYS A N 1
ATOM 990 C CA . LYS A 1 130 ? -17.203 -15.695 0.475 1 91.56 130 LYS A CA 1
ATOM 991 C C . LYS A 1 130 ? -15.836 -15.039 0.607 1 91.56 130 LYS A C 1
ATOM 993 O O . LYS A 1 130 ? -14.805 -15.711 0.521 1 91.56 130 LYS A O 1
ATOM 998 N N . SER A 1 131 ? -15.82 -13.672 0.802 1 93.56 131 SER A N 1
ATOM 999 C CA . SER A 1 131 ? -14.609 -12.938 1.175 1 93.56 131 SER A CA 1
ATOM 1000 C C . SER A 1 131 ? -14.312 -13.078 2.664 1 93.56 131 SER A C 1
ATOM 1002 O O . SER A 1 131 ? -15.234 -13.227 3.475 1 93.56 131 SER A O 1
ATOM 1004 N N . ILE A 1 132 ? -13.07 -12.984 2.982 1 94.69 132 ILE A N 1
ATOM 1005 C CA . ILE A 1 132 ? -12.711 -13.234 4.375 1 94.69 132 ILE A CA 1
ATOM 1006 C C . ILE A 1 132 ? -12.375 -11.914 5.066 1 94.69 132 ILE A C 1
ATOM 1008 O O . ILE A 1 132 ? -12.172 -11.883 6.285 1 94.69 132 ILE A O 1
ATOM 1012 N N . HIS A 1 133 ? -12.305 -10.805 4.352 1 95.25 133 HIS A N 1
ATOM 1013 C CA . HIS A 1 133 ? -12.117 -9.469 4.902 1 95.25 133 HIS A CA 1
ATOM 1014 C C . HIS A 1 133 ? -13.039 -8.453 4.23 1 95.25 133 HIS A C 1
ATOM 1016 O O . HIS A 1 133 ? -13.641 -8.75 3.197 1 95.25 133 HIS A O 1
ATOM 1022 N N . ALA A 1 134 ? -13.172 -7.305 4.84 1 95.81 134 AL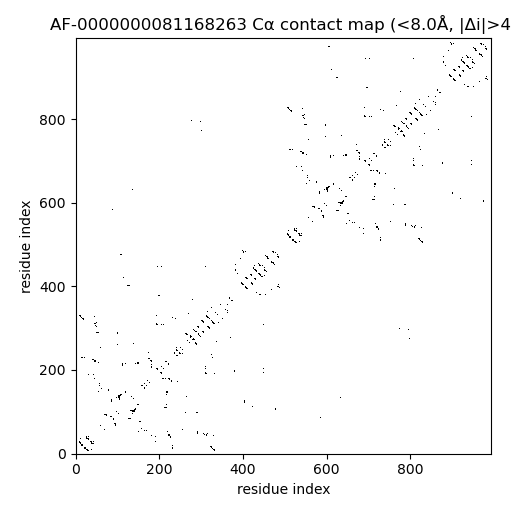A A N 1
ATOM 1023 C CA . ALA A 1 134 ? -14 -6.242 4.273 1 95.81 134 ALA A CA 1
ATOM 1024 C C . ALA A 1 134 ? -13.453 -5.773 2.928 1 95.81 134 ALA A C 1
ATOM 1026 O O . ALA A 1 134 ? -12.273 -5.961 2.635 1 95.81 134 ALA A O 1
ATOM 1027 N N . PHE A 1 135 ? -14.43 -5.203 2.105 1 97.06 135 PHE A N 1
ATOM 1028 C CA . PHE A 1 135 ? -14.148 -4.785 0.739 1 97.06 135 PHE A CA 1
ATOM 1029 C C . PHE A 1 135 ? -12.992 -3.795 0.707 1 97.06 135 PHE A C 1
ATOM 1031 O O . PHE A 1 135 ? -13.016 -2.775 1.398 1 97.06 135 PHE A O 1
ATOM 1038 N N . ARG A 1 136 ? -11.812 -4.094 -0.019 1 98 136 ARG A N 1
ATOM 1039 C CA . ARG A 1 136 ? -10.648 -3.264 -0.327 1 98 136 ARG A CA 1
ATOM 1040 C C . ARG A 1 136 ? -9.852 -2.947 0.933 1 98 136 ARG A C 1
ATOM 1042 O O . ARG A 1 136 ? -9.32 -1.844 1.078 1 98 136 ARG A O 1
ATOM 1049 N N . THR A 1 137 ? -9.742 -3.906 1.953 1 96.5 137 THR A N 1
ATOM 1050 C CA . THR A 1 137 ? -9.039 -3.602 3.197 1 96.5 137 THR A CA 1
ATOM 1051 C C . THR A 1 137 ? -7.82 -4.5 3.365 1 96.5 137 THR A C 1
ATOM 1053 O O . THR A 1 137 ? -7.094 -4.391 4.355 1 96.5 137 THR A O 1
ATOM 1056 N N . SER A 1 138 ? -7.648 -5.383 2.381 1 95.56 138 SER A N 1
ATOM 1057 C CA . SER A 1 138 ? -6.566 -6.344 2.576 1 95.56 138 SER A CA 1
ATOM 1058 C C . SER A 1 138 ? -6.059 -6.883 1.243 1 95.56 138 SER A C 1
ATOM 1060 O O . SER A 1 138 ? -6.734 -6.758 0.219 1 95.56 138 SER A O 1
ATOM 1062 N N . PHE A 1 139 ? -4.859 -7.406 1.234 1 97.38 139 PHE A N 1
ATOM 1063 C CA . PHE A 1 139 ? -4.289 -8.172 0.136 1 97.38 139 PHE A CA 1
ATOM 1064 C C . PHE A 1 139 ? -4.477 -9.664 0.364 1 97.38 139 PHE A C 1
ATOM 1066 O O . PHE A 1 139 ? -3.859 -10.25 1.26 1 97.38 139 PHE A O 1
ATOM 1073 N N . ILE A 1 140 ? -5.34 -10.266 -0.42 1 96.75 140 ILE A N 1
ATOM 1074 C CA . ILE A 1 140 ? -5.496 -11.711 -0.473 1 96.75 140 ILE A CA 1
ATOM 1075 C C . ILE A 1 140 ? -5.27 -12.203 -1.901 1 96.75 140 ILE A C 1
ATOM 1077 O O . ILE A 1 140 ? -6.113 -12 -2.777 1 96.75 140 ILE A O 1
ATOM 1081 N N . TYR A 1 141 ? -4.164 -12.789 -2.08 1 96.31 141 TYR A N 1
ATOM 1082 C CA . TYR A 1 141 ? -3.766 -13.281 -3.393 1 96.31 141 TYR A CA 1
ATOM 1083 C C . TYR A 1 141 ? -4.703 -14.383 -3.871 1 96.31 141 TYR A C 1
ATOM 1085 O O . TYR A 1 141 ? -4.891 -15.391 -3.184 1 96.31 141 TYR A O 1
ATOM 1093 N N . SER A 1 142 ? -5.332 -14.172 -5.059 1 97.31 142 SER A N 1
ATOM 1094 C CA . SER A 1 142 ? -6.293 -15.148 -5.566 1 97.31 142 SER A CA 1
ATOM 1095 C C . SER A 1 142 ? -6.125 -15.352 -7.07 1 97.31 142 SER A C 1
ATOM 1097 O O . SER A 1 142 ? -6.375 -14.438 -7.859 1 97.31 142 SER A O 1
ATOM 1099 N N . ASN A 1 143 ? -5.816 -16.578 -7.469 1 98 143 ASN A N 1
ATOM 1100 C CA . ASN A 1 143 ? -5.727 -16.906 -8.883 1 98 143 ASN A CA 1
ATOM 1101 C C . ASN A 1 143 ? -7.082 -16.781 -9.578 1 98 143 ASN A C 1
ATOM 1103 O O . ASN A 1 143 ? -7.145 -16.547 -10.789 1 98 143 ASN A O 1
ATOM 1107 N N . LEU A 1 144 ? -8.156 -16.859 -8.828 1 97.56 144 LEU A N 1
ATOM 1108 C CA . LEU A 1 144 ? -9.5 -16.766 -9.391 1 97.56 144 LEU A CA 1
ATOM 1109 C C . LEU A 1 144 ? -9.758 -15.375 -9.969 1 97.56 144 LEU A C 1
ATOM 1111 O O . LEU A 1 144 ? -10.477 -15.227 -10.953 1 97.56 144 LEU A O 1
ATOM 1115 N N . ASN A 1 145 ? -9.172 -14.359 -9.328 1 98.25 145 ASN A N 1
ATOM 1116 C CA . ASN A 1 145 ? -9.273 -13.016 -9.883 1 98.25 145 ASN A CA 1
ATOM 1117 C C . ASN A 1 145 ? -8.758 -12.961 -11.312 1 98.25 145 ASN A C 1
ATOM 1119 O O . ASN A 1 145 ? -9.391 -12.367 -12.188 1 98.25 145 ASN A O 1
ATOM 1123 N N . TYR A 1 146 ? -7.691 -13.609 -11.562 1 98.56 146 TYR A N 1
ATOM 1124 C CA . TYR A 1 146 ? -7.086 -13.594 -12.891 1 98.56 146 TYR A CA 1
ATOM 1125 C C . TYR A 1 146 ? -7.793 -14.562 -13.82 1 98.56 146 TYR A C 1
ATOM 1127 O O . TYR A 1 146 ? -7.691 -14.445 -15.047 1 98.56 146 TYR A O 1
ATOM 1135 N N . GLY A 1 147 ? -8.445 -15.586 -13.211 1 98.19 147 GLY A N 1
ATOM 1136 C CA . GLY A 1 147 ? -9.391 -16.344 -14.016 1 98.19 147 GLY A CA 1
ATOM 1137 C C . GLY A 1 147 ? -10.516 -15.492 -14.57 1 98.19 147 GLY A C 1
ATOM 1138 O O . GLY A 1 147 ? -10.859 -15.602 -15.75 1 98.19 147 GLY A O 1
ATOM 1139 N N . LEU A 1 148 ? -11.023 -14.633 -13.727 1 98.06 148 LEU A N 1
ATOM 1140 C CA . LEU A 1 148 ? -12.094 -13.742 -14.18 1 98.06 148 LEU A CA 1
ATOM 1141 C C . LEU A 1 148 ? -11.578 -12.766 -15.227 1 98.06 148 LEU A C 1
ATOM 1143 O O . LEU A 1 148 ? -12.281 -12.445 -16.188 1 98.06 148 LEU A O 1
ATOM 1147 N N . LEU A 1 149 ? -10.359 -12.234 -15 1 98.75 149 LEU A N 1
ATOM 1148 C CA . LEU A 1 149 ? -9.758 -11.352 -15.992 1 98.75 149 LEU A CA 1
ATOM 1149 C C . LEU A 1 149 ? -9.625 -12.062 -17.344 1 98.75 149 LEU A C 1
ATOM 1151 O O . LEU A 1 149 ? -9.773 -11.445 -18.391 1 98.75 149 LEU A O 1
ATOM 1155 N N . THR A 1 150 ? -9.297 -13.367 -17.266 1 98.62 150 THR A N 1
ATOM 1156 C CA . THR A 1 150 ? -9.211 -14.188 -18.469 1 98.62 150 THR A CA 1
ATOM 1157 C C . THR A 1 150 ? -10.555 -14.234 -19.188 1 98.62 150 THR A C 1
ATOM 1159 O O . THR A 1 150 ? -10.625 -14.031 -20.406 1 98.62 150 THR A O 1
ATOM 1162 N N . HIS A 1 151 ? -11.586 -14.5 -18.422 1 98.31 151 HIS A N 1
ATOM 1163 C CA . HIS A 1 151 ? -12.938 -14.539 -18.953 1 98.31 151 HIS A CA 1
ATOM 1164 C C . HIS A 1 151 ? -13.32 -13.211 -19.578 1 98.31 151 HIS A C 1
ATOM 1166 O O . HIS A 1 151 ? -13.867 -13.18 -20.688 1 98.31 151 HIS A O 1
ATOM 1172 N N . ILE A 1 152 ? -13.031 -12.125 -18.938 1 98.5 152 ILE A N 1
ATOM 1173 C CA . ILE A 1 152 ? -13.344 -10.781 -19.422 1 98.5 152 ILE A CA 1
ATOM 1174 C C . ILE A 1 152 ? -12.57 -10.5 -20.703 1 98.5 152 ILE A C 1
ATOM 1176 O O . ILE A 1 152 ? -13.133 -9.969 -21.672 1 98.5 152 ILE A O 1
ATOM 1180 N N . SER A 1 153 ? -11.32 -10.844 -20.703 1 98.62 153 SER A N 1
ATOM 1181 C CA . SER A 1 153 ? -10.492 -10.664 -21.891 1 98.62 153 SER A CA 1
ATOM 1182 C C . SER A 1 153 ? -11.078 -11.391 -23.094 1 98.62 153 SER A C 1
ATOM 1184 O O . SER A 1 153 ? -11.117 -10.844 -24.188 1 98.62 153 SER A O 1
ATOM 1186 N N . GLU A 1 154 ? -11.469 -12.641 -22.906 1 98.62 154 GLU A N 1
ATOM 1187 C CA . GLU A 1 154 ? -12.07 -13.422 -23.984 1 98.62 154 GLU A CA 1
ATOM 1188 C C . GLU A 1 154 ? -13.352 -12.766 -24.484 1 98.62 154 GLU A C 1
ATOM 1190 O O . GLU A 1 154 ? -13.602 -12.742 -25.688 1 98.62 154 GLU A O 1
ATOM 1195 N N . LYS A 1 155 ? -14.117 -12.312 -23.562 1 97.44 155 LYS A N 1
ATOM 1196 C CA . LYS A 1 155 ? -15.359 -11.641 -23.922 1 97.44 155 LYS A CA 1
ATOM 1197 C C . LYS A 1 155 ? -15.094 -10.406 -24.781 1 97.44 155 LYS A C 1
ATOM 1199 O O . LYS A 1 155 ? -15.734 -10.195 -25.812 1 97.44 155 LYS A O 1
ATOM 1204 N N . LEU A 1 156 ? -14.156 -9.578 -24.375 1 97.56 156 LEU A N 1
ATOM 1205 C CA . LEU A 1 156 ? -13.844 -8.336 -25.062 1 97.56 156 LEU A CA 1
ATOM 1206 C C . LEU A 1 156 ? -13.195 -8.609 -26.422 1 97.56 156 LEU A C 1
ATOM 1208 O O . LEU A 1 156 ? -13.414 -7.879 -27.391 1 97.56 156 LEU A O 1
ATOM 1212 N N . GLY A 1 157 ? -12.367 -9.672 -26.484 1 97.69 157 GLY A N 1
ATOM 1213 C CA . GLY A 1 157 ? -11.602 -9.969 -27.688 1 97.69 157 GLY A CA 1
ATOM 1214 C C . GLY A 1 157 ? -12.297 -10.945 -28.609 1 97.69 157 GLY A C 1
ATOM 1215 O O . GLY A 1 157 ? -11.867 -11.156 -29.75 1 97.69 157 GLY A O 1
ATOM 1216 N N . HIS A 1 158 ? -13.359 -11.633 -28.094 1 97.56 158 HIS A N 1
ATOM 1217 C CA . HIS A 1 158 ? -14.164 -12.586 -28.859 1 97.56 158 HIS A CA 1
ATOM 1218 C C . HIS A 1 158 ? -13.32 -13.75 -29.344 1 97.56 158 HIS A C 1
ATOM 1220 O O . HIS A 1 158 ? -13.422 -14.148 -30.516 1 97.56 158 HIS A O 1
ATOM 1226 N N . ASP A 1 159 ? -12.445 -14.203 -28.656 1 98.44 159 ASP A N 1
ATOM 1227 C CA . ASP A 1 159 ? -11.602 -15.359 -28.922 1 98.44 159 ASP A CA 1
ATOM 1228 C C . ASP A 1 159 ? -11.047 -15.945 -27.625 1 98.44 159 ASP A C 1
ATOM 1230 O O . ASP A 1 159 ? -11.234 -15.367 -26.547 1 98.44 159 ASP A O 1
ATOM 1234 N N . LYS A 1 160 ? -10.469 -17.125 -27.688 1 98.31 160 LYS A N 1
ATOM 1235 C CA . LYS A 1 160 ? -9.805 -17.719 -26.531 1 98.31 160 LYS A CA 1
ATOM 1236 C C . LYS A 1 160 ? -8.617 -16.875 -26.094 1 98.31 160 LYS A C 1
ATOM 1238 O O . LYS A 1 160 ? -7.953 -16.234 -26.922 1 98.31 160 LYS A O 1
ATOM 1243 N N . TRP A 1 161 ? -8.422 -16.859 -24.828 1 98.69 161 TRP A N 1
ATOM 1244 C CA . TRP A 1 161 ? -7.391 -16.031 -24.234 1 98.69 161 TRP A CA 1
ATOM 1245 C C . TRP A 1 161 ? -6.023 -16.328 -24.828 1 98.69 161 TRP A C 1
ATOM 1247 O O . TRP A 1 161 ? -5.25 -15.422 -25.125 1 98.69 161 TRP A O 1
ATOM 1257 N N . GLU A 1 162 ? -5.734 -17.609 -25.078 1 98.75 162 GLU A N 1
ATOM 1258 C CA . GLU A 1 162 ? -4.457 -18.016 -25.641 1 98.75 162 GLU A CA 1
ATOM 1259 C C . GLU A 1 162 ? -4.258 -17.422 -27.031 1 98.75 162 GLU A C 1
ATOM 1261 O O . GLU A 1 162 ? -3.166 -16.953 -27.359 1 98.75 162 GLU A O 1
ATOM 1266 N N . ASN A 1 163 ? -5.289 -17.438 -27.797 1 98.75 163 ASN A N 1
ATOM 1267 C CA . ASN A 1 163 ? -5.219 -16.859 -29.125 1 98.75 163 ASN A CA 1
ATOM 1268 C C . ASN A 1 163 ? -4.969 -15.344 -29.078 1 98.75 163 ASN A C 1
ATOM 1270 O O . ASN A 1 163 ? -4.16 -14.82 -29.844 1 98.75 163 ASN A O 1
ATOM 1274 N N . LEU A 1 164 ? -5.688 -14.695 -28.234 1 98.81 164 LEU A N 1
ATOM 1275 C CA . LEU A 1 164 ? -5.551 -13.25 -28.078 1 98.81 164 LEU A CA 1
ATOM 1276 C C . LEU A 1 164 ? -4.148 -12.883 -27.625 1 98.81 164 LEU A C 1
ATOM 1278 O O . LEU A 1 164 ? -3.543 -11.938 -28.141 1 98.81 164 LEU A O 1
ATOM 1282 N N . MET A 1 165 ? -3.654 -13.602 -26.641 1 98.88 165 MET A N 1
ATOM 1283 C CA . MET A 1 165 ? -2.303 -13.383 -26.141 1 98.88 165 MET A CA 1
ATOM 1284 C C . MET A 1 165 ? -1.271 -13.578 -27.234 1 98.88 165 MET A C 1
ATOM 1286 O O . MET A 1 165 ? -0.348 -12.773 -27.375 1 98.88 165 MET A O 1
ATOM 1290 N N . GLN A 1 166 ? -1.421 -14.633 -28 1 98.62 166 GLN A N 1
ATOM 1291 C CA . GLN A 1 166 ? -0.513 -14.93 -29.094 1 98.62 166 GLN A CA 1
ATOM 1292 C C . GLN A 1 166 ? -0.527 -13.812 -30.141 1 98.62 166 GLN A C 1
ATOM 1294 O O . GLN A 1 166 ? 0.528 -13.312 -30.547 1 98.62 166 GLN A O 1
ATOM 1299 N N . GLN A 1 167 ? -1.657 -13.383 -30.516 1 98.44 167 GLN A N 1
ATOM 1300 C CA . GLN A 1 167 ? -1.824 -12.438 -31.609 1 98.44 167 GLN A CA 1
ATOM 1301 C C . GLN A 1 167 ? -1.455 -11.023 -31.172 1 98.44 167 GLN A C 1
ATOM 1303 O O . GLN A 1 167 ? -0.861 -10.266 -31.938 1 98.44 167 GLN A O 1
ATOM 1308 N N . GLU A 1 168 ? -1.78 -10.688 -29.969 1 98.5 168 GLU A N 1
ATOM 1309 C CA . GLU A 1 168 ? -1.719 -9.281 -29.578 1 98.5 168 GLU A CA 1
ATOM 1310 C C . GLU A 1 168 ? -0.44 -8.977 -28.797 1 98.5 168 GLU A C 1
ATOM 1312 O O . GLU A 1 168 ? -0.042 -7.816 -28.688 1 98.5 168 GLU A O 1
ATOM 1317 N N . ILE A 1 169 ? 0.183 -9.984 -28.219 1 98.81 169 ILE A N 1
ATOM 1318 C CA . ILE A 1 169 ? 1.343 -9.719 -27.375 1 98.81 169 ILE A CA 1
ATOM 1319 C C . ILE A 1 169 ? 2.543 -10.516 -27.891 1 98.81 169 ILE A C 1
ATOM 1321 O O . ILE A 1 169 ? 3.541 -9.938 -28.328 1 98.81 169 ILE A O 1
ATOM 1325 N N . PHE A 1 170 ? 2.459 -11.844 -28.062 1 98.88 170 PHE A N 1
ATOM 1326 C CA . PHE A 1 170 ? 3.619 -12.664 -28.375 1 98.88 170 PHE A CA 1
ATOM 1327 C C . PHE A 1 170 ? 4.129 -12.367 -29.781 1 98.88 170 PHE A C 1
ATOM 1329 O O . PHE A 1 170 ? 5.328 -12.156 -29.984 1 98.88 170 PHE A O 1
ATOM 1336 N N . ASN A 1 171 ? 3.213 -12.398 -30.734 1 98.75 171 ASN A N 1
ATOM 1337 C CA . ASN A 1 171 ? 3.629 -12.195 -32.125 1 98.75 171 ASN A CA 1
ATOM 1338 C C . ASN A 1 171 ? 4.281 -10.828 -32.312 1 98.75 171 ASN A C 1
ATOM 1340 O O . ASN A 1 171 ? 5.398 -10.734 -32.812 1 98.75 171 ASN A O 1
ATOM 1344 N N . PRO A 1 172 ? 3.639 -9.789 -31.828 1 98.75 172 PRO A N 1
ATOM 1345 C CA . PRO A 1 172 ? 4.254 -8.477 -32 1 98.75 172 PRO A CA 1
ATOM 1346 C C . PRO A 1 172 ? 5.594 -8.344 -31.297 1 98.75 172 PRO A C 1
ATOM 1348 O O . PRO A 1 172 ? 6.465 -7.586 -31.719 1 98.75 172 PRO A O 1
ATOM 1351 N N . LEU A 1 173 ? 5.82 -9.055 -30.188 1 98.75 173 LEU A N 1
ATOM 1352 C CA . LEU A 1 173 ? 7.062 -8.961 -29.422 1 98.75 173 LEU A CA 1
ATOM 1353 C C . LEU A 1 173 ? 8.117 -9.914 -29.969 1 98.75 173 LEU A C 1
ATOM 1355 O O . LEU A 1 173 ? 9.273 -9.875 -29.547 1 98.75 173 LEU A O 1
ATOM 1359 N N . GLY A 1 174 ? 7.695 -10.766 -30.875 1 98.5 174 GLY A N 1
ATOM 1360 C CA . GLY A 1 174 ? 8.602 -11.766 -31.422 1 98.5 174 GLY A CA 1
ATOM 1361 C C . GLY A 1 174 ? 8.898 -12.883 -30.438 1 98.5 174 GLY A C 1
ATOM 1362 O O . GLY A 1 174 ? 9.984 -13.477 -30.484 1 98.5 174 GLY A O 1
ATOM 1363 N N . MET A 1 175 ? 8.023 -13.133 -29.531 1 98.69 175 MET A N 1
ATOM 1364 C CA . MET A 1 175 ? 8.18 -14.227 -28.578 1 98.69 175 MET A CA 1
ATOM 1365 C C . MET A 1 175 ? 7.734 -15.555 -29.188 1 98.69 175 MET A C 1
ATOM 1367 O O . MET A 1 175 ? 6.742 -16.141 -28.75 1 98.69 175 MET A O 1
ATOM 1371 N N . SER A 1 176 ? 8.555 -16.109 -29.969 1 96.88 176 SER A N 1
ATOM 1372 C CA . SER A 1 176 ? 8.164 -17.188 -30.875 1 96.88 176 SER A CA 1
ATOM 1373 C C . SER A 1 176 ? 8.25 -18.547 -30.172 1 96.88 176 SER A C 1
ATOM 1375 O O . SER A 1 176 ? 7.633 -19.516 -30.609 1 96.88 176 SER A O 1
ATOM 1377 N N . THR A 1 177 ? 9.031 -18.609 -29.109 1 97 177 THR A N 1
ATOM 1378 C CA . THR A 1 177 ? 9.148 -19.891 -28.406 1 97 177 THR A CA 1
ATOM 1379 C C . THR A 1 177 ? 8.055 -20.031 -27.359 1 97 177 THR A C 1
ATOM 1381 O O . THR A 1 177 ? 7.742 -21.141 -26.922 1 97 177 THR A O 1
ATOM 1384 N N . THR A 1 178 ? 7.492 -18.891 -26.906 1 98.62 178 THR A N 1
ATOM 1385 C CA . THR A 1 178 ? 6.535 -18.859 -25.812 1 98.62 178 THR A CA 1
ATOM 1386 C C . THR A 1 178 ? 5.246 -19.578 -26.203 1 98.62 178 THR A C 1
ATOM 1388 O O . THR A 1 178 ? 4.785 -19.469 -27.344 1 98.62 178 THR A O 1
ATOM 1391 N N . SER A 1 179 ? 4.73 -20.344 -25.312 1 98.44 179 SER A N 1
ATOM 1392 C CA . SER A 1 179 ? 3.521 -21.141 -25.516 1 98.44 179 SER A CA 1
ATOM 1393 C C . SER A 1 179 ? 2.693 -21.219 -24.234 1 98.44 179 SER A C 1
ATOM 1395 O O . SER A 1 179 ? 2.809 -20.344 -23.359 1 98.44 179 SER A O 1
ATOM 1397 N N . PHE A 1 180 ? 1.738 -22.172 -24.234 1 98.69 180 PHE A N 1
ATOM 1398 C CA . PHE A 1 180 ? 0.836 -22.375 -23.109 1 98.69 180 PHE A CA 1
ATOM 1399 C C . PHE A 1 180 ? 0.786 -23.844 -22.719 1 98.69 180 PHE A C 1
ATOM 1401 O O . PHE A 1 180 ? 0.852 -24.734 -23.578 1 98.69 180 PHE A O 1
ATOM 1408 N N . VAL A 1 181 ? 0.666 -24.047 -21.438 1 97.81 181 VAL A N 1
ATOM 1409 C CA . VAL A 1 181 ? 0.561 -25.422 -20.938 1 97.81 181 VAL A CA 1
ATOM 1410 C C . VAL A 1 181 ? -0.713 -26.062 -21.469 1 97.81 181 VAL A C 1
ATOM 1412 O O . VAL A 1 181 ? -0.791 -27.297 -21.594 1 97.81 181 VAL A O 1
ATOM 1415 N N . THR A 1 182 ? -1.693 -25.25 -21.859 1 97.25 182 THR A N 1
ATOM 1416 C CA . THR A 1 182 ? -2.996 -25.719 -22.328 1 97.25 182 THR A CA 1
ATOM 1417 C C . THR A 1 182 ? -2.928 -26.156 -23.781 1 97.25 182 THR A C 1
ATOM 1419 O O . THR A 1 182 ? -3.891 -26.703 -24.312 1 97.25 182 THR A O 1
ATOM 1422 N N . ARG A 1 183 ? -1.838 -25.906 -24.391 1 97.06 183 ARG A N 1
ATOM 1423 C CA . ARG A 1 183 ? -1.66 -26.312 -25.781 1 97.06 183 ARG A CA 1
ATOM 1424 C C . ARG A 1 183 ? -0.78 -27.547 -25.891 1 97.06 183 ARG A C 1
ATOM 1426 O O . ARG A 1 183 ? -0.16 -27.953 -24.906 1 97.06 183 ARG A O 1
ATOM 1433 N N . ASP A 1 184 ? -0.801 -28.156 -27.047 1 95.25 184 ASP A N 1
ATOM 1434 C CA . ASP A 1 184 ? 0.093 -29.281 -27.328 1 95.25 184 ASP A CA 1
ATOM 1435 C C . ASP A 1 184 ? 1.522 -28.797 -27.562 1 95.25 184 ASP A C 1
ATOM 143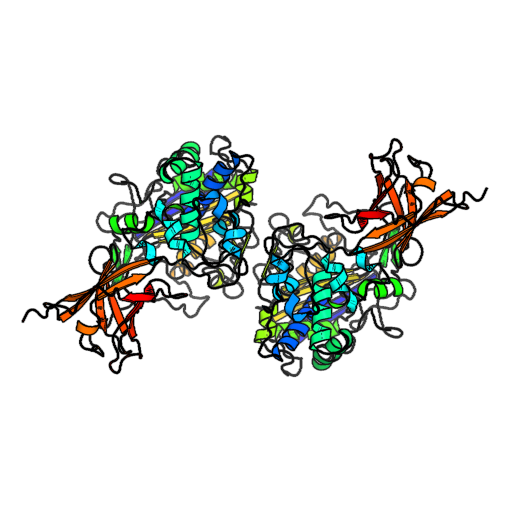7 O O . ASP A 1 184 ? 1.791 -28.078 -28.516 1 95.25 184 ASP A O 1
ATOM 1441 N N . ASN A 1 185 ? 2.307 -29.109 -26.734 1 95.81 185 ASN A N 1
ATOM 1442 C CA . ASN A 1 185 ? 3.705 -28.703 -26.828 1 95.81 185 ASN A CA 1
ATOM 1443 C C . ASN A 1 185 ? 4.609 -29.891 -27.156 1 95.81 185 ASN A C 1
ATOM 1445 O O . ASN A 1 185 ? 5.812 -29.859 -26.906 1 95.81 185 ASN A O 1
ATOM 1449 N N . SER A 1 186 ? 3.834 -30.844 -27.797 1 89.5 186 SER A N 1
ATOM 1450 C CA . SER A 1 186 ? 4.605 -32 -28.219 1 89.5 186 SER A CA 1
ATOM 1451 C C . SER A 1 186 ? 5.652 -31.641 -29.25 1 89.5 186 SER A C 1
ATOM 1453 O O . SER A 1 186 ? 5.359 -30.906 -30.203 1 89.5 186 SER A O 1
ATOM 1455 N N . GLY A 1 187 ? 6.824 -31.812 -29.109 1 90.31 187 GLY A N 1
ATOM 1456 C CA . GLY A 1 187 ? 7.891 -31.516 -30.047 1 90.31 187 GLY A CA 1
ATOM 1457 C C . GLY A 1 187 ? 8.719 -30.297 -29.656 1 90.31 187 GLY A C 1
ATOM 1458 O O . GLY A 1 187 ? 9.711 -29.969 -30.312 1 90.31 187 GLY A O 1
ATOM 1459 N N . ARG A 1 188 ? 8.156 -29.656 -28.734 1 94.75 188 ARG A N 1
ATOM 1460 C CA . ARG A 1 188 ? 8.914 -28.516 -28.234 1 94.75 188 ARG A CA 1
ATOM 1461 C C . ARG A 1 188 ? 9.898 -28.938 -27.156 1 94.75 188 ARG A C 1
ATOM 1463 O O . ARG A 1 188 ? 9.828 -30.062 -26.656 1 94.75 188 ARG A O 1
ATOM 1470 N N . ASP A 1 189 ? 10.836 -28.109 -26.969 1 96.31 189 ASP A N 1
ATOM 1471 C CA . ASP A 1 189 ? 11.82 -28.344 -25.906 1 96.31 189 ASP A CA 1
ATOM 1472 C C . ASP A 1 189 ? 11.32 -27.812 -24.562 1 96.31 189 ASP A C 1
ATOM 1474 O O . ASP A 1 189 ? 11.641 -26.688 -24.172 1 96.31 189 ASP A O 1
ATOM 1478 N N . VAL A 1 190 ? 10.547 -28.641 -23.875 1 97.88 190 VAL A N 1
ATOM 1479 C CA . VAL A 1 190 ? 9.961 -28.281 -22.594 1 97.88 190 VAL A CA 1
ATOM 1480 C C . VAL A 1 190 ? 10.695 -28.984 -21.453 1 97.88 190 VAL A C 1
ATOM 1482 O O . VAL A 1 190 ? 10.867 -30.219 -21.5 1 97.88 190 VAL A O 1
ATOM 1485 N N . ALA A 1 191 ? 11.195 -28.203 -20.531 1 98.06 191 ALA A N 1
ATOM 1486 C CA . ALA A 1 191 ? 11.781 -28.828 -19.344 1 98.06 191 ALA A CA 1
ATOM 1487 C C . ALA A 1 191 ? 10.727 -29.609 -18.562 1 98.06 191 ALA A C 1
ATOM 1489 O O . ALA A 1 191 ? 9.594 -29.141 -18.406 1 98.06 191 ALA A O 1
ATOM 1490 N N . THR A 1 192 ? 11.102 -30.766 -18.094 1 96.75 192 THR A N 1
ATOM 1491 C CA . THR A 1 192 ? 10.211 -31.547 -17.234 1 96.75 192 THR A CA 1
ATOM 1492 C C . THR A 1 192 ? 10.125 -30.922 -15.844 1 96.75 192 THR A C 1
ATOM 1494 O O . THR A 1 192 ? 11.141 -30.656 -15.211 1 96.75 192 THR A O 1
ATOM 1497 N N . GLY A 1 193 ? 8.867 -30.641 -15.391 1 96.38 193 GLY A N 1
ATOM 1498 C CA . GLY A 1 193 ? 8.68 -30.188 -14.023 1 96.38 193 GLY A CA 1
ATOM 1499 C C . GLY A 1 193 ? 8.828 -31.312 -13.008 1 96.38 193 GLY A C 1
ATOM 1500 O O . GLY A 1 193 ? 8.406 -32.438 -13.258 1 96.38 193 GLY A O 1
ATOM 1501 N N . TYR A 1 194 ? 9.469 -30.984 -11.852 1 94.44 194 TYR A N 1
ATOM 1502 C CA . TYR A 1 194 ? 9.656 -31.984 -10.812 1 94.44 194 TYR A CA 1
ATOM 1503 C C . TYR A 1 194 ? 9.141 -31.484 -9.469 1 94.44 194 TYR A C 1
ATOM 1505 O O . TYR A 1 194 ? 9.305 -30.312 -9.141 1 94.44 194 TYR A O 1
ATOM 1513 N N . ASP A 1 195 ? 8.492 -32.312 -8.727 1 90.25 195 ASP A N 1
ATOM 1514 C CA . ASP A 1 195 ? 8.102 -32.062 -7.34 1 90.25 195 ASP A CA 1
ATOM 1515 C C . ASP A 1 195 ? 8.812 -33 -6.383 1 90.25 195 ASP A C 1
ATOM 1517 O O . ASP A 1 195 ? 9.367 -34.031 -6.809 1 90.25 195 ASP A O 1
ATOM 1521 N N . ASP A 1 196 ? 8.828 -32.562 -5.133 1 85.06 196 ASP A N 1
ATOM 1522 C CA . ASP A 1 196 ? 9.422 -33.406 -4.117 1 85.06 196 ASP A CA 1
ATOM 1523 C C . ASP A 1 196 ? 8.516 -34.625 -3.82 1 85.06 196 ASP A C 1
ATOM 1525 O O . ASP A 1 196 ? 7.34 -34.438 -3.496 1 85.06 196 ASP A O 1
ATOM 1529 N N . GLY A 1 197 ? 9.062 -35.75 -3.961 1 82.25 197 GLY A N 1
ATOM 1530 C CA . GLY A 1 197 ? 8.367 -36.969 -3.586 1 82.25 197 GLY A CA 1
ATOM 1531 C C . GLY A 1 197 ? 8.859 -37.531 -2.273 1 82.25 197 GLY A C 1
ATOM 1532 O O . GLY A 1 197 ? 9.578 -36.875 -1.521 1 82.25 197 GLY A O 1
ATOM 1533 N N . PRO A 1 198 ? 8.312 -38.719 -1.956 1 79.12 198 PRO A N 1
ATOM 1534 C CA . PRO A 1 198 ? 8.789 -39.375 -0.735 1 79.12 198 PRO A CA 1
ATOM 1535 C C . PRO A 1 198 ? 10.305 -39.531 -0.701 1 79.12 198 PRO A C 1
ATOM 1537 O O . PRO A 1 198 ? 10.922 -39.781 -1.739 1 79.12 198 PRO A O 1
ATOM 1540 N N . SER A 1 199 ? 10.938 -39.406 0.498 1 77.25 199 SER A N 1
ATOM 1541 C CA . SER A 1 199 ? 12.344 -39.625 0.788 1 77.25 199 SER A CA 1
ATOM 1542 C C . SER A 1 199 ? 13.227 -38.625 0.017 1 77.25 199 SER A C 1
ATOM 1544 O O . SER A 1 199 ? 14.359 -38.969 -0.351 1 77.25 199 SER A O 1
ATOM 1546 N N . GLY A 1 200 ? 12.617 -37.594 -0.498 1 77 200 GLY A N 1
ATOM 1547 C CA . GLY A 1 200 ? 13.422 -36.562 -1.131 1 77 200 GLY A CA 1
ATOM 1548 C C . GLY A 1 200 ? 13.617 -36.781 -2.619 1 77 200 GLY A C 1
ATOM 1549 O O . GLY A 1 200 ? 14.328 -36.031 -3.279 1 77 200 GLY A O 1
ATOM 1550 N N . LEU A 1 201 ? 13.016 -37.781 -3.123 1 82.88 201 LEU A N 1
ATOM 1551 C CA . LEU A 1 201 ? 13.125 -38.031 -4.551 1 82.88 201 LEU A CA 1
ATOM 1552 C C . LEU A 1 201 ? 12.312 -37.031 -5.359 1 82.88 201 LEU A C 1
ATOM 1554 O O . LEU A 1 201 ? 11.219 -36.656 -4.945 1 82.88 201 LEU A O 1
ATOM 1558 N N . LEU A 1 202 ? 12.906 -36.688 -6.484 1 88.38 202 LEU A N 1
ATOM 1559 C CA . LEU A 1 202 ? 12.164 -35.812 -7.402 1 88.38 202 LEU A CA 1
ATOM 1560 C C . LEU A 1 202 ? 11.203 -36.656 -8.258 1 88.38 202 LEU A C 1
ATOM 1562 O O . LEU A 1 202 ? 11.594 -37.656 -8.828 1 88.38 202 LEU A O 1
ATOM 1566 N N . VAL A 1 203 ? 10.062 -36.281 -8.266 1 90.38 203 VAL A N 1
ATOM 1567 C CA . VAL A 1 203 ? 9.047 -36.938 -9.062 1 90.38 203 VAL A CA 1
ATOM 1568 C C . VAL A 1 203 ? 8.547 -36.031 -10.172 1 90.38 203 VAL A C 1
ATOM 1570 O O . VAL A 1 203 ? 8.203 -34.875 -9.906 1 90.38 203 VAL A O 1
ATOM 1573 N N . PRO A 1 204 ? 8.57 -36.5 -11.445 1 94 204 PRO A N 1
ATOM 1574 C CA . PRO A 1 204 ? 8.07 -35.656 -12.531 1 94 204 PRO A CA 1
ATOM 1575 C C . PRO A 1 204 ? 6.586 -35.344 -12.398 1 94 204 PRO A C 1
ATOM 1577 O O . PRO A 1 204 ? 5.805 -36.188 -11.969 1 94 204 PRO A O 1
ATOM 1580 N N . VAL A 1 205 ? 6.188 -34.156 -12.734 1 95.38 205 VAL A N 1
ATOM 1581 C CA . VAL A 1 205 ? 4.793 -33.719 -12.727 1 95.38 205 VAL A CA 1
ATOM 1582 C C . VAL A 1 205 ? 4.156 -34.031 -14.086 1 95.38 205 VAL A C 1
ATOM 1584 O O . VAL A 1 205 ? 4.723 -33.688 -15.133 1 95.38 205 VAL A O 1
ATOM 1587 N N . SER A 1 206 ? 2.977 -34.562 -14.039 1 94.69 206 SER A N 1
ATOM 1588 C CA . SER A 1 206 ? 2.273 -34.938 -15.266 1 94.69 206 SER A CA 1
ATOM 1589 C C . SER A 1 206 ? 1.884 -33.719 -16.078 1 94.69 206 SER A C 1
ATOM 1591 O O . SER A 1 206 ? 1.33 -32.75 -15.523 1 94.69 206 SER A O 1
ATOM 1593 N N . VAL A 1 207 ? 2.172 -33.75 -17.406 1 94.5 207 VAL A N 1
ATOM 1594 C CA . VAL A 1 207 ? 1.777 -32.688 -18.312 1 94.5 207 VAL A CA 1
ATOM 1595 C C . VAL A 1 207 ? 0.256 -32.562 -18.328 1 94.5 207 VAL A C 1
ATOM 1597 O O . VAL A 1 207 ? -0.28 -31.438 -18.391 1 94.5 207 VAL A O 1
ATOM 1600 N N . GLU A 1 208 ? -0.367 -33.688 -18.266 1 95.38 208 GLU A N 1
ATOM 1601 C CA . GLU A 1 208 ? -1.827 -33.688 -18.281 1 95.38 208 GLU A CA 1
ATOM 1602 C C . GLU A 1 208 ? -2.391 -33.031 -17.016 1 95.38 208 GLU A C 1
ATOM 1604 O O . GLU A 1 208 ? -3.367 -32.281 -17.094 1 95.38 208 GLU A O 1
ATOM 1609 N N . PHE A 1 209 ? -1.869 -33.312 -15.875 1 95.94 209 PHE A N 1
ATOM 1610 C CA . PHE A 1 209 ? -2.273 -32.656 -14.641 1 95.94 209 PHE A CA 1
ATOM 1611 C C . PHE A 1 209 ? -2.111 -31.141 -14.766 1 95.94 209 PHE A C 1
ATOM 1613 O O . PHE A 1 209 ? -3.039 -30.391 -14.469 1 95.94 209 PHE A O 1
ATOM 1620 N N . SER A 1 210 ? -0.905 -30.75 -15.242 1 96.56 210 SER A N 1
ATOM 1621 C CA . SER A 1 210 ? -0.614 -29.328 -15.375 1 96.56 210 SER A CA 1
ATOM 1622 C C . SER A 1 210 ? -1.607 -28.641 -16.312 1 96.56 210 SER A C 1
ATOM 1624 O O . SER A 1 210 ? -2.078 -27.531 -16.016 1 96.56 210 SER A O 1
ATOM 1626 N N . ARG A 1 211 ? -1.896 -29.281 -17.391 1 96.62 211 ARG A N 1
ATOM 1627 C CA . ARG A 1 211 ? -2.82 -28.734 -18.375 1 96.62 211 ARG A CA 1
ATOM 1628 C C . ARG A 1 211 ? -4.207 -28.531 -17.781 1 96.62 211 ARG A C 1
ATOM 1630 O O . ARG A 1 211 ? -4.781 -27.453 -17.891 1 96.62 211 ARG A O 1
ATOM 1637 N N . GLN A 1 212 ? -4.711 -29.516 -17.141 1 95.62 212 GLN A N 1
ATOM 1638 C CA . GLN A 1 212 ? -6.047 -29.453 -16.562 1 95.62 212 GLN A CA 1
ATOM 1639 C C . GLN A 1 212 ? -6.102 -28.438 -15.422 1 95.62 212 GLN A C 1
ATOM 1641 O O . GLN A 1 212 ? -7.047 -27.656 -15.32 1 95.62 212 GLN A O 1
ATOM 1646 N N . TYR A 1 213 ? -5.094 -28.438 -14.625 1 96.19 213 TYR A N 1
ATOM 1647 C CA . TYR A 1 213 ? -5.023 -27.562 -13.453 1 96.19 213 TYR A CA 1
ATOM 1648 C C . TYR A 1 213 ? -5 -26.094 -13.867 1 96.19 213 TYR A C 1
ATOM 1650 O O . TYR A 1 213 ? -5.539 -25.234 -13.156 1 96.19 213 TYR A O 1
ATOM 1658 N N . ALA A 1 214 ? -4.438 -25.781 -15.016 1 96.88 214 ALA A N 1
ATOM 1659 C CA . ALA A 1 214 ? -4.246 -24.406 -15.445 1 96.88 214 ALA A CA 1
ATOM 1660 C C . ALA A 1 214 ? -5.418 -23.922 -16.297 1 96.88 214 ALA A C 1
ATOM 1662 O O . ALA A 1 214 ? -5.59 -22.719 -16.5 1 96.88 214 ALA A O 1
ATOM 1663 N N . SER A 1 215 ? -6.254 -24.734 -16.766 1 96 215 SER A N 1
ATOM 1664 C CA . SER A 1 215 ? -7.164 -24.469 -17.875 1 96 215 SER A CA 1
ATOM 1665 C C . SER A 1 215 ? -8.188 -23.391 -17.516 1 96 215 SER A C 1
ATOM 1667 O O . SER A 1 215 ? -8.328 -22.406 -18.219 1 96 215 SER A O 1
ATOM 1669 N N . ALA A 1 216 ? -8.852 -23.516 -16.359 1 95.56 216 ALA A N 1
ATOM 1670 C CA . ALA A 1 216 ? -9.977 -22.641 -16.031 1 95.56 216 ALA A CA 1
ATOM 1671 C C . ALA A 1 216 ? -9.5 -21.25 -15.609 1 95.56 216 ALA A C 1
ATOM 1673 O O . ALA A 1 216 ? -10.25 -20.281 -15.672 1 95.56 216 ALA A O 1
ATOM 1674 N N . VAL A 1 217 ? -8.258 -21.141 -15.195 1 97.5 217 VAL A N 1
ATOM 1675 C CA . VAL A 1 217 ? -7.703 -19.875 -14.727 1 97.5 217 VAL A CA 1
ATOM 1676 C C . VAL A 1 217 ? -6.402 -19.562 -15.461 1 97.5 217 VAL A C 1
ATOM 1678 O O . VAL A 1 217 ? -5.414 -19.156 -14.852 1 97.5 217 VAL A O 1
ATOM 1681 N N . SER A 1 218 ? -6.406 -19.766 -16.703 1 97.75 218 SER A N 1
ATOM 1682 C CA . SER A 1 218 ? -5.219 -19.703 -17.547 1 97.75 218 SER A CA 1
ATOM 1683 C C . SER A 1 218 ? -4.457 -18.391 -17.344 1 97.75 218 SER A C 1
ATOM 1685 O O . SER A 1 218 ? -3.227 -18.391 -17.297 1 97.75 218 SER A O 1
ATOM 1687 N N . GLY A 1 219 ? -5.137 -17.312 -17.172 1 98.56 219 GLY A N 1
ATOM 1688 C CA . GLY A 1 219 ? -4.512 -16.016 -17.031 1 98.56 219 GLY A CA 1
ATOM 1689 C C . GLY A 1 219 ? -3.711 -15.867 -15.758 1 98.56 219 GLY A C 1
ATOM 1690 O O . GLY A 1 219 ? -2.951 -14.906 -15.602 1 98.56 219 GLY A O 1
ATOM 1691 N N . SER A 1 220 ? -3.852 -16.844 -14.859 1 98.38 220 SER A N 1
ATOM 1692 C CA . SER A 1 220 ? -3.129 -16.766 -13.594 1 98.38 220 SER A CA 1
ATOM 1693 C C . SER A 1 220 ? -1.781 -17.469 -13.688 1 98.38 220 SER A C 1
ATOM 1695 O O . SER A 1 220 ? -0.904 -17.266 -12.844 1 98.38 220 SER A O 1
ATOM 1697 N N . GLY A 1 221 ? -1.61 -18.406 -14.75 1 98.31 221 GLY A N 1
ATOM 1698 C CA . GLY A 1 221 ? -0.357 -19.125 -14.617 1 98.31 221 GLY A CA 1
ATOM 1699 C C . GLY A 1 221 ? -0.12 -20.125 -15.742 1 98.31 221 GLY A C 1
ATOM 1700 O O . GLY A 1 221 ? 0.613 -21.094 -15.57 1 98.31 221 GLY A O 1
ATOM 1701 N N . CYS A 1 222 ? -0.594 -19.953 -16.984 1 98.06 222 CYS A N 1
ATOM 1702 C CA . CYS A 1 222 ? -0.571 -21.031 -17.984 1 98.06 222 CYS A CA 1
ATOM 1703 C C . CYS A 1 222 ? 0.562 -20.812 -18.984 1 98.06 222 CYS A C 1
ATOM 1705 O O . CYS A 1 222 ? 0.827 -21.688 -19.812 1 98.06 222 CYS A O 1
ATOM 1707 N N . ILE A 1 223 ? 1.316 -19.766 -18.859 1 98.88 223 ILE A N 1
ATOM 1708 C CA . ILE A 1 223 ? 2.297 -19.438 -19.891 1 98.88 223 ILE A CA 1
ATOM 1709 C C . ILE A 1 223 ? 3.574 -20.25 -19.656 1 98.88 223 ILE A C 1
ATOM 1711 O O . ILE A 1 223 ? 4.012 -20.406 -18.516 1 98.88 223 ILE A O 1
ATOM 1715 N N . MET A 1 224 ? 4.109 -20.797 -20.703 1 98.81 224 MET A N 1
ATOM 1716 C CA . MET A 1 224 ? 5.449 -21.375 -20.797 1 98.81 224 MET A CA 1
ATOM 1717 C C . MET A 1 224 ? 6.359 -20.5 -21.656 1 98.81 224 MET A C 1
ATOM 1719 O O . MET A 1 224 ? 5.965 -20.047 -22.734 1 98.81 224 MET A O 1
ATOM 1723 N N . SER A 1 225 ? 7.512 -20.219 -21.156 1 98.88 225 SER A N 1
ATOM 1724 C CA . SER A 1 225 ? 8.375 -19.328 -21.922 1 98.88 225 SER A CA 1
ATOM 1725 C C . SER A 1 225 ? 9.844 -19.688 -21.75 1 98.88 225 SER A C 1
ATOM 1727 O O . SER A 1 225 ? 10.164 -20.688 -21.094 1 98.88 225 SER A O 1
ATOM 1729 N N . SER A 1 226 ? 10.75 -19.031 -22.5 1 98.81 226 SER A N 1
ATOM 1730 C CA . SER A 1 226 ? 12.188 -19.281 -22.516 1 98.81 226 SER A CA 1
ATOM 1731 C C . SER A 1 226 ? 12.969 -18.062 -22.062 1 98.81 226 SER A C 1
ATOM 1733 O O . SER A 1 226 ? 12.414 -16.969 -21.953 1 98.81 226 SER A O 1
ATOM 1735 N N . ALA A 1 227 ? 14.242 -18.359 -21.766 1 98.81 227 ALA A N 1
ATOM 1736 C CA . ALA A 1 227 ? 15.117 -17.266 -21.359 1 98.81 227 ALA A CA 1
ATOM 1737 C C . ALA A 1 227 ? 15.203 -16.188 -22.453 1 98.81 227 ALA A C 1
ATOM 1739 O O . ALA A 1 227 ? 15.195 -15 -22.156 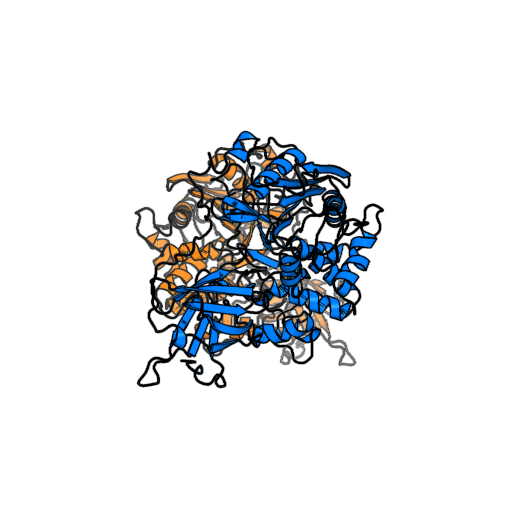1 98.81 227 ALA A O 1
ATOM 1740 N N . VAL A 1 228 ? 15.195 -16.578 -23.703 1 98.5 228 VAL A N 1
ATOM 1741 C CA . VAL A 1 228 ? 15.367 -15.633 -24.797 1 98.5 228 VAL A CA 1
ATOM 1742 C C . VAL A 1 228 ? 14.078 -14.828 -25 1 98.5 228 VAL A C 1
ATOM 1744 O O . VAL A 1 228 ? 14.125 -13.609 -25.156 1 98.5 228 VAL A O 1
ATOM 1747 N N . ASP A 1 229 ? 12.945 -15.445 -24.969 1 98.81 229 ASP A N 1
ATOM 1748 C CA . ASP A 1 229 ? 11.688 -14.734 -25.172 1 98.81 229 ASP A CA 1
ATOM 1749 C C . ASP A 1 229 ? 11.406 -13.773 -24.031 1 98.81 229 ASP A C 1
ATOM 1751 O O . ASP A 1 229 ? 10.859 -12.688 -24.234 1 98.81 229 ASP A O 1
ATOM 1755 N N . MET A 1 230 ? 11.805 -14.172 -22.844 1 98.94 230 MET A N 1
ATOM 1756 C CA . MET A 1 230 ? 11.539 -13.312 -21.688 1 98.94 230 MET A CA 1
ATOM 1757 C C . MET A 1 230 ? 12.398 -12.055 -21.75 1 98.94 230 MET A C 1
ATOM 1759 O O . MET A 1 230 ? 12.094 -11.055 -21.094 1 98.94 230 MET A O 1
ATOM 1763 N N . THR A 1 231 ? 13.516 -12.055 -22.516 1 98.88 231 THR A N 1
ATOM 1764 C CA . THR A 1 231 ? 14.266 -10.82 -22.719 1 98.88 231 THR A CA 1
ATOM 1765 C C . THR A 1 231 ? 13.414 -9.797 -23.469 1 98.88 231 THR A C 1
ATOM 1767 O O . THR A 1 231 ? 13.477 -8.602 -23.188 1 98.88 231 THR A O 1
ATOM 1770 N N . LYS A 1 232 ? 12.617 -10.25 -24.422 1 98.81 232 LYS A N 1
ATOM 1771 C CA . LYS A 1 232 ? 11.734 -9.375 -25.188 1 98.81 232 LYS A CA 1
ATOM 1772 C C . LYS A 1 232 ? 10.633 -8.789 -24.312 1 98.81 232 LYS A C 1
ATOM 1774 O O . LYS A 1 232 ? 10.305 -7.609 -24.422 1 98.81 232 LYS A O 1
ATOM 1779 N N . TRP A 1 233 ? 10.109 -9.625 -23.422 1 98.94 233 TRP A N 1
ATOM 1780 C CA . TRP A 1 233 ? 9.07 -9.203 -22.484 1 98.94 233 TRP A CA 1
ATOM 1781 C C . TRP A 1 233 ? 9.602 -8.141 -21.531 1 98.94 233 TRP A C 1
ATOM 1783 O O . TRP A 1 233 ? 8.953 -7.121 -21.312 1 98.94 233 TRP A O 1
ATOM 1793 N N . MET A 1 234 ? 10.789 -8.383 -20.953 1 98.94 234 MET A N 1
ATOM 1794 C CA . MET A 1 234 ? 11.398 -7.426 -20.047 1 98.94 234 MET A CA 1
ATOM 1795 C C . MET A 1 234 ? 11.672 -6.102 -20.734 1 98.94 234 MET A C 1
ATOM 1797 O O . MET A 1 234 ? 11.328 -5.039 -20.219 1 98.94 234 MET A O 1
ATOM 1801 N N . ASN A 1 235 ? 12.203 -6.156 -21.953 1 98.81 235 ASN A N 1
ATOM 1802 C CA . ASN A 1 235 ? 12.516 -4.938 -22.688 1 98.81 235 ASN A CA 1
ATOM 1803 C C . ASN A 1 235 ? 11.242 -4.188 -23.078 1 98.81 235 ASN A C 1
ATOM 1805 O O . ASN A 1 235 ? 11.227 -2.955 -23.109 1 98.81 235 ASN A O 1
ATOM 1809 N N . PHE A 1 236 ? 10.203 -4.914 -23.422 1 98.81 236 PHE A N 1
ATOM 1810 C CA . PHE A 1 236 ? 8.906 -4.324 -23.719 1 98.81 236 PHE A CA 1
ATOM 1811 C C . PHE A 1 236 ? 8.43 -3.438 -22.578 1 98.81 236 PHE A C 1
ATOM 1813 O O . PHE A 1 236 ? 8.023 -2.295 -22.797 1 98.81 236 PHE A O 1
ATOM 1820 N N . HIS A 1 237 ? 8.484 -3.889 -21.312 1 98.88 237 HIS A N 1
ATOM 1821 C CA . HIS A 1 237 ? 8.062 -3.119 -20.141 1 98.88 237 HIS A CA 1
ATOM 1822 C C . HIS A 1 237 ? 9.016 -1.956 -19.875 1 98.88 237 HIS A C 1
ATOM 1824 O O . HIS A 1 237 ? 8.586 -0.872 -19.484 1 98.88 237 HIS A O 1
ATOM 1830 N N . LEU A 1 238 ? 10.289 -2.152 -20.094 1 98.69 238 LEU A N 1
ATOM 1831 C CA . LEU A 1 238 ? 11.312 -1.162 -19.766 1 98.69 238 LEU A CA 1
ATOM 1832 C C . LEU A 1 238 ? 11.359 -0.067 -20.828 1 98.69 238 LEU A C 1
ATOM 1834 O O . LEU A 1 238 ? 11.906 1.01 -20.594 1 98.69 238 LEU A O 1
ATOM 1838 N N . ASN A 1 239 ? 10.758 -0.389 -22.016 1 97.38 239 ASN A N 1
ATOM 1839 C CA . ASN A 1 239 ? 10.828 0.584 -23.109 1 97.38 239 ASN A CA 1
ATOM 1840 C C . ASN A 1 239 ? 9.445 1.158 -23.422 1 97.38 239 ASN A C 1
ATOM 1842 O O . ASN A 1 239 ? 9.156 1.479 -24.578 1 97.38 239 ASN A O 1
ATOM 1846 N N . GLY A 1 240 ? 8.578 1.17 -22.484 1 97.31 240 GLY A N 1
ATOM 1847 C CA . GLY A 1 240 ? 7.312 1.875 -22.578 1 97.31 240 GLY A CA 1
ATOM 1848 C C . GLY A 1 240 ? 6.328 1.208 -23.531 1 97.31 240 GLY A C 1
ATOM 1849 O O . GLY A 1 240 ? 5.555 1.886 -24.203 1 97.31 240 GLY A O 1
ATOM 1850 N N . GLY A 1 241 ? 6.477 -0.131 -23.75 1 98.62 241 GLY A N 1
ATOM 1851 C CA . GLY A 1 241 ? 5.48 -0.885 -24.5 1 98.62 241 GLY A CA 1
ATOM 1852 C C . GLY A 1 241 ? 5.875 -1.118 -25.938 1 98.62 241 GLY A C 1
ATOM 1853 O O . GLY A 1 241 ? 5.043 -1.53 -26.766 1 98.62 241 GLY A O 1
ATOM 1854 N N . LYS A 1 242 ? 7.172 -0.874 -26.25 1 98.56 242 LYS A N 1
ATOM 1855 C CA . LYS A 1 242 ? 7.664 -1.058 -27.609 1 98.56 242 LYS A CA 1
ATOM 1856 C C . LYS A 1 242 ? 8.383 -2.393 -27.766 1 98.56 242 LYS A C 1
ATOM 1858 O O . LYS A 1 242 ? 8.938 -2.918 -26.797 1 98.56 242 LYS A O 1
ATOM 1863 N N . ASN A 1 243 ? 8.367 -2.973 -28.938 1 97.94 243 ASN A N 1
ATOM 1864 C CA . ASN A 1 243 ? 9.141 -4.176 -29.203 1 97.94 243 ASN A CA 1
ATOM 1865 C C . ASN A 1 243 ? 10.562 -3.836 -29.656 1 97.94 243 ASN A C 1
ATOM 1867 O O . ASN A 1 243 ? 10.977 -2.674 -29.609 1 97.94 243 ASN A O 1
ATOM 1871 N N . GLU A 1 244 ? 11.328 -4.848 -30.016 1 95.31 244 GLU A N 1
ATOM 1872 C CA . GLU A 1 244 ? 12.75 -4.695 -30.312 1 95.31 244 GLU A CA 1
ATOM 1873 C C . GLU A 1 244 ? 12.969 -3.809 -31.531 1 95.31 244 GLU A C 1
ATOM 1875 O O . GLU A 1 244 ? 14.055 -3.246 -31.719 1 95.31 244 GLU A O 1
ATOM 1880 N N . HIS A 1 245 ? 11.953 -3.574 -32.344 1 96.62 245 HIS A N 1
ATOM 1881 C CA . HIS A 1 245 ? 12.062 -2.77 -33.531 1 96.62 245 HIS A CA 1
ATOM 1882 C C . HIS A 1 245 ? 11.539 -1.355 -33.312 1 96.62 245 HIS A C 1
ATOM 1884 O O . HIS A 1 245 ? 11.461 -0.558 -34.25 1 96.62 245 HIS A O 1
ATOM 1890 N N . GLY A 1 246 ? 11.078 -1.102 -32.125 1 96.62 246 GLY A N 1
ATOM 1891 C CA . GLY A 1 246 ? 10.602 0.233 -31.797 1 96.62 246 GLY A CA 1
ATOM 1892 C C . GLY A 1 246 ? 9.125 0.426 -32.062 1 96.6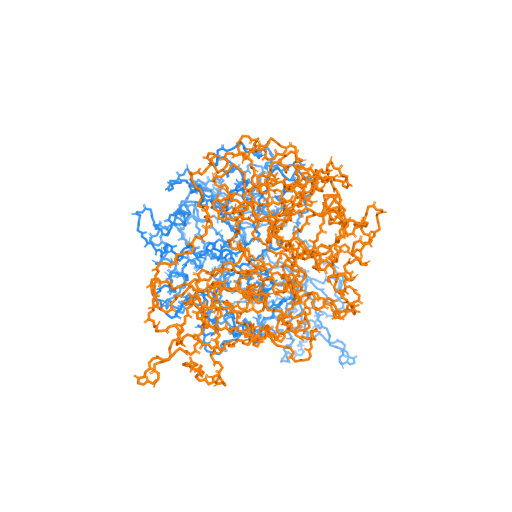2 246 GLY A C 1
ATOM 1893 O O . GLY A 1 246 ? 8.594 1.529 -31.906 1 96.62 246 GLY A O 1
ATOM 1894 N N . VAL A 1 247 ? 8.469 -0.611 -32.438 1 97.94 247 VAL A N 1
ATOM 1895 C CA . VAL A 1 247 ? 7.039 -0.535 -32.719 1 97.94 247 VAL A CA 1
ATOM 1896 C C . VAL A 1 247 ? 6.266 -0.536 -31.391 1 97.94 247 VAL A C 1
ATOM 1898 O O . VAL A 1 247 ? 6.508 -1.379 -30.531 1 97.94 247 VAL A O 1
ATOM 1901 N N . GLN A 1 248 ? 5.352 0.459 -31.25 1 98.5 248 GLN A N 1
ATOM 1902 C CA . GLN A 1 248 ? 4.508 0.523 -30.062 1 98.5 248 GLN A CA 1
ATOM 1903 C C . GLN A 1 248 ? 3.486 -0.612 -30.047 1 98.5 248 GLN A C 1
ATOM 1905 O O . GLN A 1 248 ? 2.549 -0.619 -30.844 1 98.5 248 GLN A O 1
ATOM 1910 N N . VAL A 1 249 ? 3.592 -1.578 -29.203 1 98.62 249 VAL A N 1
ATOM 1911 C CA . VAL A 1 249 ? 2.717 -2.742 -29.141 1 98.62 249 VAL A CA 1
ATOM 1912 C C . VAL A 1 249 ? 1.525 -2.441 -28.234 1 98.62 249 VAL A C 1
ATOM 1914 O O . VAL A 1 249 ? 0.394 -2.828 -28.531 1 98.62 249 VAL A O 1
ATOM 1917 N N . VAL A 1 250 ? 1.768 -1.819 -27.125 1 98.69 250 VAL A N 1
ATOM 1918 C CA . VAL A 1 250 ? 0.783 -1.324 -26.172 1 98.69 250 VAL A CA 1
ATOM 1919 C C . VAL A 1 250 ? 1.086 0.131 -25.828 1 98.69 250 VAL A C 1
ATOM 1921 O O . VAL A 1 250 ? 2.252 0.52 -25.719 1 98.69 250 VAL A O 1
ATOM 1924 N N . ASN A 1 251 ? 0.063 0.971 -25.672 1 98.06 251 ASN A N 1
ATOM 1925 C CA . ASN A 1 251 ? 0.267 2.371 -25.328 1 98.06 251 ASN A CA 1
ATOM 1926 C C . ASN A 1 251 ? 1.122 2.514 -24.062 1 98.06 251 ASN A C 1
ATOM 1928 O O . ASN A 1 251 ? 0.935 1.775 -23.094 1 98.06 251 ASN A O 1
ATOM 1932 N N . LYS A 1 252 ? 2.035 3.479 -24.156 1 98.12 252 LYS A N 1
ATOM 1933 C CA . LYS A 1 252 ? 2.953 3.711 -23.047 1 98.12 252 LYS A CA 1
ATOM 1934 C C . LYS A 1 252 ? 2.191 3.939 -21.75 1 98.12 252 LYS A C 1
ATOM 1936 O O . LYS A 1 252 ? 2.523 3.35 -20.719 1 98.12 252 LYS A O 1
ATOM 1941 N N . SER A 1 253 ? 1.196 4.805 -21.766 1 97.38 253 SER A N 1
ATOM 1942 C CA . SER A 1 253 ? 0.433 5.129 -20.562 1 97.38 253 SER A CA 1
ATOM 1943 C C . SER A 1 253 ? -0.27 3.895 -20 1 97.38 253 SER A C 1
ATOM 1945 O O . SER A 1 253 ? -0.403 3.746 -18.781 1 97.38 253 SER A O 1
ATOM 1947 N N . SER A 1 254 ? -0.719 2.996 -20.875 1 97.44 254 SER A N 1
ATOM 1948 C CA . SER A 1 254 ? -1.385 1.766 -20.469 1 97.44 254 SER A CA 1
ATOM 1949 C C . SER A 1 254 ? -0.407 0.809 -19.781 1 97.44 254 SER A C 1
ATOM 1951 O O . SER A 1 254 ? -0.716 0.231 -18.75 1 97.44 254 SER A O 1
ATOM 1953 N N . VAL A 1 255 ? 0.763 0.679 -20.375 1 98.25 255 VAL A N 1
ATOM 1954 C CA . VAL A 1 255 ? 1.79 -0.166 -19.766 1 98.25 255 VAL A CA 1
ATOM 1955 C C . VAL A 1 255 ? 2.174 0.383 -18.406 1 98.25 255 VAL A C 1
ATOM 1957 O O . VAL A 1 255 ? 2.234 -0.365 -17.422 1 98.25 255 VAL A O 1
ATOM 1960 N N . GLU A 1 256 ? 2.369 1.681 -18.344 1 97.31 256 GLU A N 1
ATOM 1961 C CA . GLU A 1 256 ? 2.766 2.326 -17.094 1 97.31 256 GLU A CA 1
ATOM 1962 C C . GLU A 1 256 ? 1.683 2.18 -16.031 1 97.31 256 GLU A C 1
ATOM 1964 O O . GLU A 1 256 ? 1.986 2.061 -14.844 1 97.31 256 GLU A O 1
ATOM 1969 N N . SER A 1 257 ? 0.467 2.16 -16.453 1 96.88 257 SER A N 1
ATOM 1970 C CA . SER A 1 257 ? -0.641 2.014 -15.516 1 96.88 257 SER A CA 1
ATOM 1971 C C . SER A 1 257 ? -0.596 0.662 -14.82 1 96.88 257 SER A C 1
ATOM 1973 O O . SER A 1 257 ? -1.046 0.533 -13.68 1 96.88 257 SER A O 1
ATOM 1975 N N . THR A 1 258 ? -0.024 -0.396 -15.445 1 98.44 258 THR A N 1
ATOM 1976 C CA . THR A 1 258 ? 0.052 -1.723 -14.836 1 98.44 258 THR A CA 1
ATOM 1977 C C . THR A 1 258 ? 1.131 -1.766 -13.758 1 98.44 258 THR A C 1
ATOM 1979 O O . THR A 1 258 ? 1.184 -2.707 -12.969 1 98.44 258 THR A O 1
ATOM 1982 N N . HIS A 1 259 ? 1.954 -0.729 -13.734 1 98.25 259 HIS A N 1
ATOM 1983 C CA . HIS A 1 259 ? 3.084 -0.704 -12.812 1 98.25 259 HIS A CA 1
ATOM 1984 C C . HIS A 1 259 ? 2.748 0.082 -11.547 1 98.25 259 HIS A C 1
ATOM 1986 O O . HIS A 1 259 ? 3.545 0.126 -10.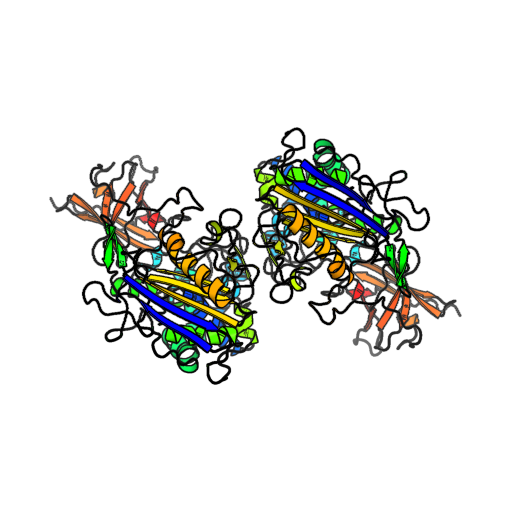609 1 98.25 259 HIS A O 1
ATOM 1992 N N . ILE A 1 260 ? 1.614 0.683 -11.469 1 96.94 260 ILE A N 1
ATOM 1993 C CA . ILE A 1 260 ? 1.251 1.571 -10.375 1 96.94 260 ILE A CA 1
ATOM 1994 C C . ILE A 1 260 ? 0.659 0.757 -9.227 1 96.94 260 ILE A C 1
ATOM 1996 O O . ILE A 1 260 ? -0.265 -0.034 -9.43 1 96.94 260 ILE A O 1
ATOM 2000 N N . ALA A 1 261 ? 1.166 0.955 -8.016 1 97.12 261 ALA A N 1
ATOM 2001 C CA . ALA A 1 261 ? 0.667 0.268 -6.824 1 97.12 261 ALA A CA 1
ATOM 2002 C C . ALA A 1 261 ? -0.818 0.547 -6.613 1 97.12 261 ALA A C 1
ATOM 2004 O O . ALA A 1 261 ? -1.271 1.683 -6.773 1 97.12 261 ALA A O 1
ATOM 2005 N N . ARG A 1 262 ? -1.539 -0.54 -6.332 1 97.75 262 ARG A N 1
ATOM 2006 C CA . ARG A 1 262 ? -2.98 -0.405 -6.141 1 97.75 262 ARG A CA 1
ATOM 2007 C C . ARG A 1 262 ? -3.418 -1.023 -4.816 1 97.75 262 ARG A C 1
ATOM 2009 O O . ARG A 1 262 ? -4.547 -0.814 -4.371 1 97.75 262 ARG A O 1
ATOM 2016 N N . ASN A 1 263 ? -2.578 -1.745 -4.211 1 97.94 263 ASN A N 1
ATOM 2017 C CA . ASN A 1 263 ? -2.834 -2.418 -2.941 1 97.94 263 ASN A CA 1
ATOM 2018 C C . ASN A 1 263 ? -1.568 -2.525 -2.098 1 97.94 263 ASN A C 1
ATOM 2020 O O . ASN A 1 263 ? -0.458 -2.523 -2.633 1 97.94 263 ASN A O 1
ATOM 2024 N N . HIS A 1 264 ? -1.713 -2.506 -0.788 1 97 264 HIS A N 1
ATOM 2025 C CA . HIS A 1 264 ? -0.586 -2.705 0.116 1 97 264 HIS A CA 1
ATOM 2026 C C . HIS A 1 264 ? -0.485 -4.16 0.559 1 97 264 HIS A C 1
ATOM 2028 O O . HIS A 1 264 ? -1.505 -4.828 0.758 1 97 264 HIS A O 1
ATOM 2034 N N . ILE A 1 265 ? 0.73 -4.629 0.644 1 96.94 265 ILE A N 1
ATOM 2035 C CA . ILE A 1 265 ? 1.028 -5.977 1.119 1 96.94 265 ILE A CA 1
ATOM 2036 C C . ILE A 1 265 ? 1.644 -5.906 2.516 1 96.94 265 ILE A C 1
ATOM 2038 O O . ILE A 1 265 ? 2.729 -5.348 2.695 1 96.94 265 ILE A O 1
ATOM 2042 N N . VAL A 1 266 ? 0.989 -6.422 3.498 1 90.12 266 VAL A N 1
ATOM 2043 C CA . VAL A 1 266 ? 1.462 -6.352 4.875 1 90.12 266 VAL A CA 1
ATOM 2044 C C . VAL A 1 266 ? 2.535 -7.414 5.109 1 90.12 266 VAL A C 1
ATOM 2046 O O . VAL A 1 266 ? 3.521 -7.164 5.805 1 90.12 266 VAL A O 1
ATOM 2049 N N . SER A 1 267 ? 2.348 -8.578 4.496 1 86.12 267 SER A N 1
ATOM 2050 C CA . SER A 1 267 ? 3.303 -9.664 4.676 1 86.12 267 SER A CA 1
ATOM 2051 C C . SER A 1 267 ? 3.637 -10.336 3.35 1 86.12 267 SER A C 1
ATOM 2053 O O . SER A 1 267 ? 2.848 -11.133 2.838 1 86.12 267 SER A O 1
ATOM 2055 N N . SER A 1 268 ? 4.84 -9.992 2.928 1 89.5 268 SER A N 1
ATOM 2056 C CA . SER A 1 268 ? 5.305 -10.617 1.695 1 89.5 268 SER A CA 1
ATOM 2057 C C . SER A 1 268 ? 5.984 -11.953 1.977 1 89.5 268 SER A C 1
ATOM 2059 O O . SER A 1 268 ? 6.695 -12.102 2.973 1 89.5 268 SER A O 1
ATOM 2061 N N . THR A 1 269 ? 5.84 -12.867 1.121 1 86.38 269 THR A N 1
ATOM 2062 C CA . THR A 1 269 ? 6.375 -14.219 1.303 1 86.38 269 THR A CA 1
ATOM 2063 C C . THR A 1 269 ? 7.891 -14.219 1.148 1 86.38 269 THR A C 1
ATOM 2065 O O . THR A 1 269 ? 8.586 -14.977 1.828 1 86.38 269 THR A O 1
ATOM 2068 N N . VAL A 1 270 ? 8.422 -13.352 0.359 1 90.06 270 VAL A N 1
ATOM 2069 C CA . VAL A 1 270 ? 9.852 -13.359 0.066 1 90.06 270 VAL A CA 1
ATOM 2070 C C . VAL A 1 270 ? 10.57 -12.375 0.987 1 90.06 270 VAL A C 1
ATOM 2072 O O . VAL A 1 270 ? 11.617 -12.695 1.556 1 90.06 270 VAL A O 1
ATOM 2075 N N . GLU A 1 271 ? 9.969 -11.242 1.205 1 91.38 271 GLU A N 1
ATOM 2076 C CA . GLU A 1 271 ? 10.586 -10.125 1.909 1 91.38 271 GLU A CA 1
ATOM 2077 C C . GLU A 1 271 ? 10.969 -10.516 3.336 1 91.38 271 GLU A C 1
ATOM 2079 O O . GLU A 1 271 ? 11.977 -10.039 3.867 1 91.38 271 GLU A O 1
ATOM 2084 N N . LYS A 1 272 ? 10.211 -11.398 3.893 1 90.25 272 LYS A N 1
ATOM 2085 C CA . LYS A 1 272 ? 10.422 -11.742 5.297 1 90.25 272 LYS A CA 1
ATOM 2086 C C . LYS A 1 272 ? 11.797 -12.367 5.516 1 90.25 272 LYS A C 1
ATOM 2088 O O . LYS A 1 272 ? 12.344 -12.297 6.617 1 90.25 272 LYS A O 1
ATOM 2093 N N . TYR A 1 273 ? 12.406 -12.914 4.488 1 93.5 273 TYR A N 1
ATOM 2094 C CA . TYR A 1 273 ? 13.703 -13.57 4.605 1 93.5 273 TYR A CA 1
ATOM 2095 C C . TYR A 1 273 ? 14.82 -12.633 4.172 1 93.5 273 TYR A C 1
ATOM 2097 O O . TYR A 1 273 ? 16 -12.898 4.422 1 93.5 273 TYR A O 1
ATOM 2105 N N . PHE A 1 274 ? 14.422 -11.562 3.533 1 95.88 274 PHE A N 1
ATOM 2106 C CA . PHE A 1 274 ? 15.414 -10.664 2.953 1 95.88 274 PHE A CA 1
ATOM 2107 C C . PHE A 1 274 ? 15.188 -9.234 3.436 1 95.88 274 PHE A C 1
ATOM 2109 O O . PHE A 1 274 ? 14.977 -8.328 2.629 1 95.88 274 PHE A O 1
ATOM 2116 N N . SER A 1 275 ? 15.266 -9.078 4.688 1 94.94 275 SER A N 1
ATOM 2117 C CA . SER A 1 275 ? 15.07 -7.781 5.34 1 94.94 275 SER A CA 1
ATOM 2118 C C . SER A 1 275 ? 16.219 -7.469 6.297 1 94.94 275 SER A C 1
ATOM 2120 O O . SER A 1 275 ? 16.656 -8.336 7.047 1 94.94 275 SER A O 1
ATOM 2122 N N . GLN A 1 276 ? 16.734 -6.266 6.211 1 96.19 276 GLN A N 1
ATOM 2123 C CA . GLN A 1 276 ? 17.719 -5.805 7.18 1 96.19 276 GLN A CA 1
ATOM 2124 C C . GLN A 1 276 ? 17.094 -5.609 8.555 1 96.19 276 GLN A C 1
ATOM 2126 O O . GLN A 1 276 ? 15.938 -5.184 8.664 1 96.19 276 GLN A O 1
ATOM 2131 N N . PRO A 1 277 ? 17.719 -5.922 9.703 1 95.81 277 PRO A N 1
ATOM 2132 C CA . PRO A 1 277 ? 19.141 -6.258 9.734 1 95.81 277 PRO A CA 1
ATOM 2133 C C . PRO A 1 277 ? 19.406 -7.758 9.625 1 95.81 277 PRO A C 1
ATOM 2135 O O . PRO A 1 277 ? 20.531 -8.211 9.828 1 95.81 277 PRO A O 1
ATOM 2138 N N . LYS A 1 278 ? 18.453 -8.617 9.258 1 94 278 LYS A N 1
ATOM 2139 C CA . LYS A 1 278 ? 18.625 -10.07 9.195 1 94 278 LYS A CA 1
ATOM 2140 C C . LYS A 1 278 ? 19.625 -10.453 8.117 1 94 278 LYS A C 1
ATOM 2142 O O . LYS A 1 278 ? 20.422 -11.383 8.297 1 94 278 LYS A O 1
ATOM 2147 N N . VAL A 1 279 ? 19.547 -9.836 6.992 1 96.44 279 VAL A N 1
ATOM 2148 C CA . VAL A 1 279 ? 20.484 -9.984 5.898 1 96.44 279 VAL A CA 1
ATOM 2149 C C . VAL A 1 279 ? 21.078 -8.625 5.539 1 96.44 279 VAL A C 1
ATOM 2151 O O . VAL A 1 279 ? 20.562 -7.586 5.949 1 96.44 279 VAL A O 1
ATOM 2154 N N . PRO A 1 280 ? 22.156 -8.586 4.809 1 96.19 280 PRO A N 1
ATOM 2155 C CA . PRO A 1 280 ? 22.891 -7.332 4.57 1 96.19 280 PRO A CA 1
ATOM 2156 C C . PRO A 1 280 ? 22.109 -6.352 3.699 1 96.19 280 PRO A C 1
ATOM 2158 O O . PRO A 1 280 ? 22.297 -5.137 3.801 1 96.19 280 PRO A O 1
ATOM 2161 N N . VAL A 1 281 ? 21.297 -6.832 2.766 1 97.19 281 VAL A N 1
ATOM 2162 C CA . VAL A 1 281 ? 20.547 -5.996 1.826 1 97.19 281 VAL A CA 1
ATOM 2163 C C . VAL A 1 281 ? 19.078 -6.418 1.804 1 97.19 281 VAL A C 1
ATOM 2165 O O . VAL A 1 281 ? 18.781 -7.605 1.676 1 97.19 281 VAL A O 1
ATOM 2168 N N . SER A 1 282 ? 18.219 -5.402 1.97 1 96.44 282 SER A N 1
ATOM 2169 C CA . SER A 1 282 ? 16.797 -5.723 2.002 1 96.44 282 SER A CA 1
ATOM 2170 C C . SER A 1 282 ? 16.203 -5.723 0.599 1 96.44 282 SER A C 1
ATOM 2172 O O . SER A 1 282 ? 16.578 -4.902 -0.242 1 96.44 282 SER A O 1
ATOM 2174 N N . THR A 1 283 ? 15.312 -6.645 0.36 1 96.69 283 THR A N 1
ATOM 2175 C CA . THR A 1 283 ? 14.359 -6.594 -0.74 1 96.69 283 THR A CA 1
ATOM 2176 C C . THR A 1 283 ? 12.953 -6.281 -0.223 1 96.69 283 THR A C 1
ATOM 2178 O O . THR A 1 283 ? 12.445 -6.977 0.66 1 96.69 283 THR A O 1
ATOM 2181 N N . SER A 1 284 ? 12.391 -5.191 -0.704 1 96.06 284 SER A N 1
ATOM 2182 C CA . SER A 1 284 ? 11.008 -4.902 -0.337 1 96.06 284 SER A CA 1
ATOM 2183 C C . SER A 1 284 ? 10.062 -5.188 -1.495 1 96.06 284 SER A C 1
ATOM 2185 O O . SER A 1 284 ? 10.391 -4.938 -2.654 1 96.06 284 SER A O 1
ATOM 2187 N N . GLU A 1 285 ? 8.961 -5.723 -1.31 1 96.12 285 GLU A N 1
ATOM 2188 C CA . GLU A 1 285 ? 7.848 -5.969 -2.221 1 96.12 285 GLU A CA 1
ATOM 2189 C C . GLU A 1 285 ? 6.504 -5.746 -1.526 1 96.12 285 GLU A C 1
ATOM 2191 O O . GLU A 1 285 ? 5.645 -6.629 -1.522 1 96.12 285 GLU A O 1
ATOM 2196 N N . ASN A 1 286 ? 6.262 -4.59 -1.083 1 95.75 286 ASN A N 1
ATOM 2197 C CA . ASN A 1 286 ? 5.219 -4.344 -0.089 1 95.75 286 ASN A CA 1
ATOM 2198 C C . ASN A 1 286 ? 3.975 -3.727 -0.721 1 95.75 286 ASN A C 1
ATOM 2200 O O . ASN A 1 286 ? 3.078 -3.266 -0.013 1 95.75 286 ASN A O 1
ATOM 2204 N N . ASN A 1 287 ? 3.873 -3.664 -2.031 1 97.62 287 ASN A N 1
ATOM 2205 C CA . ASN A 1 287 ? 2.664 -3.258 -2.738 1 97.62 287 ASN A CA 1
ATOM 2206 C C . ASN A 1 287 ? 2.406 -4.133 -3.959 1 97.62 287 ASN A C 1
ATOM 2208 O O . ASN A 1 287 ? 3.32 -4.789 -4.461 1 97.62 287 ASN A O 1
ATOM 2212 N N . TYR A 1 288 ? 1.174 -4.148 -4.363 1 98.38 288 TYR A N 1
ATOM 2213 C CA . TYR A 1 288 ? 0.778 -4.891 -5.555 1 98.38 288 TYR A CA 1
ATOM 2214 C C . TYR A 1 288 ? 0.117 -3.973 -6.574 1 98.38 288 TYR A C 1
ATOM 2216 O O . TYR A 1 288 ? -0.671 -3.096 -6.211 1 98.38 288 TYR A O 1
ATOM 2224 N N . ALA A 1 289 ? 0.508 -4.148 -7.793 1 98.5 289 ALA A N 1
ATOM 2225 C CA . ALA A 1 289 ? -0.051 -3.414 -8.93 1 98.5 289 ALA A CA 1
ATOM 2226 C C . ALA A 1 289 ? -0.928 -4.32 -9.789 1 98.5 289 ALA A C 1
ATOM 2228 O O . ALA A 1 289 ? -1.861 -4.949 -9.281 1 98.5 289 ALA A O 1
ATOM 2229 N N . ALA A 1 290 ? -0.702 -4.395 -11.008 1 98.81 290 ALA A N 1
ATOM 2230 C CA . ALA A 1 290 ? -1.442 -5.254 -11.922 1 98.81 290 ALA A CA 1
ATOM 2231 C C . ALA A 1 290 ? -0.553 -6.367 -12.469 1 98.81 290 ALA A C 1
ATOM 2233 O O . ALA A 1 290 ? -0.093 -6.301 -13.609 1 98.81 290 ALA A O 1
ATOM 2234 N N . GLY A 1 291 ? -0.398 -7.379 -11.648 1 98.75 291 GLY A N 1
ATOM 2235 C CA . GLY A 1 291 ? 0.471 -8.484 -12.023 1 98.75 291 GLY A CA 1
ATOM 2236 C C . GLY A 1 291 ? 1.923 -8.258 -11.648 1 98.75 291 GLY A C 1
ATOM 2237 O O . GLY A 1 291 ? 2.814 -8.945 -12.141 1 98.75 291 GLY A O 1
ATOM 2238 N N . TRP A 1 292 ? 2.15 -7.215 -10.828 1 98.69 292 TRP A N 1
ATOM 2239 C CA . TRP A 1 292 ? 3.484 -6.859 -10.352 1 98.69 292 TRP A CA 1
ATOM 2240 C C . TRP A 1 292 ? 3.463 -6.539 -8.859 1 98.69 292 TRP A C 1
ATOM 2242 O O . TRP A 1 292 ? 2.533 -5.895 -8.367 1 98.69 292 TRP A O 1
ATOM 2252 N N . LYS A 1 293 ? 4.457 -7.027 -8.188 1 98.19 293 LYS A N 1
ATOM 2253 C CA . LYS A 1 293 ? 4.777 -6.438 -6.891 1 98.19 293 LYS A CA 1
ATOM 2254 C C . LYS A 1 293 ? 5.75 -5.273 -7.043 1 98.19 293 LYS A C 1
ATOM 2256 O O . LYS A 1 293 ? 6.652 -5.316 -7.879 1 98.19 293 LYS A O 1
ATOM 2261 N N . THR A 1 294 ? 5.539 -4.246 -6.27 1 97.38 294 THR A N 1
ATOM 2262 C CA . THR A 1 294 ? 6.441 -3.102 -6.316 1 97.38 294 THR A CA 1
ATOM 2263 C C . THR A 1 294 ? 7.195 -2.955 -4.996 1 97.38 294 THR A C 1
ATOM 2265 O O . THR A 1 294 ? 6.699 -3.355 -3.943 1 97.38 294 THR A O 1
ATOM 2268 N N . GLY A 1 295 ? 8.359 -2.463 -5.051 1 96.75 295 GLY A N 1
ATOM 2269 C CA . GLY A 1 295 ? 9.219 -2.25 -3.896 1 96.75 295 GLY A CA 1
ATOM 2270 C C . GLY A 1 295 ? 10.594 -1.73 -4.27 1 96.75 295 GLY A C 1
ATOM 2271 O O . GLY A 1 295 ? 10.727 -0.873 -5.145 1 96.75 295 GLY A O 1
ATOM 2272 N N . HIS A 1 296 ? 11.609 -2.176 -3.494 1 97.12 296 HIS A N 1
ATOM 2273 C CA . HIS A 1 296 ? 12.969 -1.679 -3.707 1 97.12 296 HIS A CA 1
ATOM 2274 C C . HIS A 1 296 ? 14 -2.771 -3.457 1 97.12 296 HIS A C 1
ATOM 2276 O O . HIS A 1 296 ? 13.766 -3.68 -2.656 1 97.12 296 HIS A O 1
ATOM 2282 N N . TYR A 1 297 ? 15.008 -2.756 -4.141 1 98.06 297 TYR A N 1
ATOM 2283 C CA . TYR A 1 297 ? 16.25 -3.459 -3.863 1 98.06 297 TYR A CA 1
ATOM 2284 C C . TYR A 1 297 ? 17.438 -2.492 -3.846 1 98.06 297 TYR A C 1
ATOM 2286 O O . TYR A 1 297 ? 17.688 -1.798 -4.832 1 98.06 297 TYR A O 1
ATOM 2294 N N . ARG A 1 298 ? 18.156 -2.377 -2.732 1 96.88 298 ARG A N 1
ATOM 2295 C CA . ARG A 1 298 ? 19.25 -1.435 -2.525 1 96.88 298 ARG A CA 1
ATOM 2296 C C . ARG A 1 298 ? 18.797 -0.003 -2.785 1 96.88 298 ARG A C 1
ATOM 2298 O O . ARG A 1 298 ? 19.562 0.819 -3.283 1 96.88 298 ARG A O 1
ATOM 2305 N N . GLY A 1 299 ? 17.531 0.247 -2.553 1 96.12 299 GLY A N 1
ATOM 2306 C CA . GLY A 1 299 ? 17 1.589 -2.729 1 96.12 299 GLY A CA 1
ATOM 2307 C C . GLY A 1 299 ? 16.453 1.836 -4.121 1 96.12 299 GLY A C 1
ATOM 2308 O O . GLY A 1 299 ? 15.727 2.805 -4.348 1 96.12 299 GLY A O 1
ATOM 2309 N N . TYR A 1 300 ? 16.781 0.979 -5.086 1 97.75 300 TYR A N 1
ATOM 2310 C CA . TYR A 1 300 ? 16.25 1.114 -6.438 1 97.75 300 TYR A CA 1
ATOM 2311 C C . TYR A 1 300 ? 14.836 0.544 -6.531 1 97.75 300 TYR A C 1
ATOM 2313 O O . TYR A 1 300 ? 14.57 -0.542 -6.012 1 97.75 300 TYR A O 1
ATOM 2321 N N . ARG A 1 301 ? 13.945 1.272 -7.137 1 96.81 301 ARG A N 1
ATOM 2322 C CA . ARG A 1 301 ? 12.594 0.779 -7.363 1 96.81 301 ARG A CA 1
ATOM 2323 C C . ARG A 1 301 ? 12.602 -0.482 -8.219 1 96.81 301 ARG A C 1
ATOM 2325 O O . ARG A 1 301 ? 13.352 -0.565 -9.203 1 96.81 301 ARG A O 1
ATOM 2332 N N . ILE A 1 302 ? 11.758 -1.466 -7.82 1 98.19 302 ILE A N 1
ATOM 2333 C CA . ILE A 1 302 ? 11.68 -2.686 -8.617 1 98.19 302 ILE A CA 1
ATOM 2334 C C . ILE A 1 302 ? 10.219 -3.023 -8.906 1 98.19 302 ILE A C 1
ATOM 2336 O O . ILE A 1 302 ? 9.32 -2.592 -8.18 1 98.19 302 ILE A O 1
ATOM 2340 N N . LEU A 1 303 ? 9.953 -3.686 -9.992 1 98.69 303 LEU A N 1
ATOM 2341 C CA . LEU A 1 303 ? 8.789 -4.512 -10.305 1 98.69 303 LEU A CA 1
ATOM 2342 C C . LEU A 1 303 ? 9.156 -5.988 -10.305 1 98.69 303 LEU A C 1
ATOM 2344 O O . LEU A 1 303 ? 10.156 -6.383 -10.906 1 98.69 303 LEU A O 1
ATOM 2348 N N . ARG A 1 304 ? 8.328 -6.754 -9.625 1 98.12 304 ARG A N 1
ATOM 2349 C CA . ARG A 1 304 ? 8.719 -8.148 -9.469 1 98.12 304 ARG A CA 1
ATOM 2350 C C . ARG A 1 304 ? 7.496 -9.055 -9.367 1 98.12 304 ARG A C 1
ATOM 2352 O O . ARG A 1 304 ? 6.402 -8.594 -9.039 1 98.12 304 ARG A O 1
ATOM 2359 N N . HIS A 1 305 ? 7.645 -10.25 -9.688 1 98.69 305 HIS A N 1
ATOM 2360 C CA . HIS A 1 305 ? 6.637 -11.266 -9.414 1 98.69 305 HIS A CA 1
ATOM 2361 C C . HIS A 1 305 ? 7.258 -12.664 -9.352 1 98.69 305 HIS A C 1
ATOM 2363 O O . HIS A 1 305 ? 8.125 -12.992 -10.164 1 98.69 305 HIS A O 1
ATOM 2369 N N . THR A 1 306 ? 6.871 -13.422 -8.398 1 97.88 306 THR A N 1
ATOM 2370 C CA . THR A 1 306 ? 7.258 -14.82 -8.312 1 97.88 306 THR A CA 1
ATOM 2371 C C . THR A 1 306 ? 6.281 -15.703 -9.086 1 97.88 306 THR A C 1
ATOM 2373 O O . THR A 1 306 ? 5.117 -15.336 -9.258 1 97.88 306 THR A O 1
ATOM 2376 N N . GLY A 1 307 ? 6.793 -16.75 -9.641 1 98 307 GLY A N 1
ATOM 2377 C CA . GLY A 1 307 ? 5.984 -17.797 -10.227 1 98 307 GLY A CA 1
ATOM 2378 C C . GLY A 1 307 ? 6.234 -19.156 -9.602 1 98 307 GLY A C 1
ATOM 2379 O O . GLY A 1 307 ? 7.383 -19.609 -9.508 1 98 307 GLY A O 1
ATOM 2380 N N . SER A 1 308 ? 5.195 -19.719 -9.07 1 96.94 308 SER A N 1
ATOM 2381 C CA . SER A 1 308 ? 5.293 -21.078 -8.539 1 96.94 308 SER A CA 1
ATOM 2382 C C . SER A 1 308 ? 4.113 -21.938 -8.992 1 96.94 308 SER A C 1
ATOM 2384 O O . SER A 1 308 ? 2.965 -21.484 -8.945 1 96.94 308 SER A O 1
ATOM 2386 N N . THR A 1 309 ? 4.34 -23 -9.539 1 96.5 309 THR A N 1
ATOM 2387 C CA . THR A 1 309 ? 3.375 -24.047 -9.836 1 96.5 309 THR A CA 1
ATOM 2388 C C . THR A 1 309 ? 4.004 -25.438 -9.648 1 96.5 309 THR A C 1
ATOM 2390 O O . THR A 1 309 ? 5.16 -25.547 -9.234 1 96.5 309 THR A O 1
ATOM 2393 N N . TYR A 1 310 ? 3.246 -26.5 -9.805 1 95.38 310 TYR A N 1
ATOM 2394 C CA . TYR A 1 310 ? 3.766 -27.859 -9.617 1 95.38 310 TYR A CA 1
ATOM 2395 C C . TYR A 1 310 ? 4.895 -28.141 -10.602 1 95.38 310 TYR A C 1
ATOM 2397 O O . TYR A 1 310 ? 4.664 -28.25 -11.812 1 95.38 310 TYR A O 1
ATOM 2405 N N . GLY A 1 311 ? 6.133 -28.203 -10.039 1 96.12 311 GLY A N 1
ATOM 2406 C CA . GLY A 1 311 ? 7.277 -28.656 -10.82 1 96.12 311 GLY A CA 1
ATOM 2407 C C . GLY A 1 311 ? 8.125 -27.5 -11.328 1 96.12 311 GLY A C 1
ATOM 2408 O O . GLY A 1 311 ? 9.227 -27.719 -11.844 1 96.12 311 GLY A O 1
ATOM 2409 N N . TYR A 1 312 ? 7.66 -26.281 -11.258 1 97.12 312 TYR A N 1
ATOM 2410 C CA . TYR A 1 312 ? 8.375 -25.141 -11.82 1 97.12 312 TYR A CA 1
ATOM 2411 C C . TYR A 1 312 ? 8.375 -23.953 -10.852 1 97.12 312 TYR A C 1
ATOM 2413 O O . TYR A 1 312 ? 7.375 -23.703 -10.172 1 97.12 312 TYR A O 1
ATOM 2421 N N . VAL A 1 313 ? 9.461 -23.172 -10.773 1 97.12 313 VAL A N 1
ATOM 2422 C CA . VAL A 1 313 ? 9.562 -21.938 -10.016 1 97.12 313 VAL A CA 1
ATOM 2423 C C . VAL A 1 313 ? 10.242 -20.859 -10.867 1 97.12 313 VAL A C 1
ATOM 2425 O O . VAL A 1 313 ? 11.172 -21.156 -11.625 1 97.12 313 VAL A O 1
ATOM 2428 N N . SER A 1 314 ? 9.742 -19.672 -10.867 1 98.44 314 SER A N 1
ATOM 2429 C CA . SER A 1 314 ? 10.266 -18.594 -11.688 1 98.44 314 SER A CA 1
ATOM 2430 C C . SER A 1 314 ? 10.289 -17.281 -10.914 1 98.44 314 SER A C 1
ATOM 2432 O O . SER A 1 314 ? 9.672 -17.172 -9.852 1 98.44 314 SER A O 1
ATOM 2434 N N . LEU A 1 315 ? 11.016 -16.328 -11.375 1 98.75 315 LEU A N 1
ATOM 2435 C CA . LEU A 1 315 ? 11.094 -14.977 -10.828 1 98.75 315 LEU A CA 1
ATOM 2436 C C . LEU A 1 315 ? 11.5 -13.977 -11.906 1 98.75 315 LEU A C 1
ATOM 2438 O O . LEU A 1 315 ? 12.344 -14.281 -12.75 1 98.75 315 LEU A O 1
ATOM 2442 N N . ILE A 1 316 ? 10.859 -12.898 -11.945 1 98.94 316 ILE A N 1
ATOM 2443 C CA . ILE A 1 316 ? 11.242 -11.773 -12.797 1 98.94 316 ILE A CA 1
ATOM 2444 C C . ILE A 1 316 ? 11.398 -10.516 -11.953 1 98.94 316 ILE A C 1
ATOM 2446 O O . ILE A 1 316 ? 10.633 -10.289 -11.016 1 98.94 316 ILE A O 1
ATOM 2450 N N . THR A 1 317 ? 12.414 -9.727 -12.156 1 98.88 317 THR A N 1
ATOM 2451 C CA . THR A 1 317 ? 12.648 -8.43 -11.523 1 98.88 317 THR A CA 1
ATOM 2452 C C . THR A 1 317 ? 13.031 -7.379 -12.555 1 98.88 317 THR A C 1
ATOM 2454 O O . THR A 1 317 ? 13.961 -7.586 -13.344 1 98.88 317 THR A O 1
ATOM 2457 N N . LEU A 1 318 ? 12.352 -6.305 -12.586 1 98.94 318 LEU A N 1
ATOM 2458 C CA . LEU A 1 318 ? 12.703 -5.145 -13.398 1 98.94 318 LEU A CA 1
ATOM 2459 C C . LEU A 1 318 ? 13.172 -3.992 -12.516 1 98.94 318 LEU A C 1
ATOM 2461 O O . LEU A 1 318 ? 12.641 -3.777 -11.43 1 98.94 318 LEU A O 1
ATOM 2465 N N . PHE A 1 319 ? 14.172 -3.293 -12.93 1 98.75 319 PHE A N 1
ATOM 2466 C CA . PHE A 1 319 ? 14.602 -1.992 -12.438 1 98.75 319 PHE A CA 1
ATOM 2467 C C . PHE A 1 319 ? 14.305 -0.898 -13.453 1 98.75 319 PHE A C 1
ATOM 2469 O O . PHE A 1 319 ? 15.188 -0.492 -14.211 1 98.75 319 PHE A O 1
ATOM 2476 N N . PRO A 1 320 ? 13.133 -0.347 -13.336 1 98.25 320 PRO A N 1
ATOM 2477 C CA . PRO A 1 320 ? 12.734 0.56 -14.414 1 98.25 320 PRO A CA 1
ATOM 2478 C C . PRO A 1 320 ? 13.648 1.778 -14.531 1 98.25 320 PRO A C 1
ATOM 2480 O O . PRO A 1 320 ? 13.953 2.223 -15.641 1 98.25 320 PRO A O 1
ATOM 2483 N N . ASP A 1 321 ? 14.102 2.307 -13.391 1 96.88 321 ASP A N 1
ATOM 2484 C CA . ASP A 1 321 ? 14.906 3.527 -13.414 1 96.88 321 ASP A CA 1
ATOM 2485 C C . ASP A 1 321 ? 16.312 3.25 -13.922 1 96.88 321 ASP A C 1
ATOM 2487 O O . ASP A 1 321 ? 17.062 4.18 -14.258 1 96.88 321 ASP A O 1
ATOM 2491 N N . MET A 1 322 ? 16.688 1.974 -13.992 1 98.19 322 MET A N 1
ATOM 2492 C CA . MET A 1 322 ? 18.031 1.583 -14.43 1 98.19 322 MET A CA 1
ATOM 2493 C C . MET A 1 322 ? 17.969 0.832 -15.75 1 98.19 322 MET A C 1
ATOM 2495 O O . MET A 1 322 ? 19 0.425 -16.281 1 98.19 322 MET A O 1
ATOM 2499 N N . ASN A 1 323 ? 16.766 0.607 -16.281 1 98.44 323 ASN A N 1
ATOM 2500 C CA . ASN A 1 323 ? 16.547 -0.15 -17.516 1 98.44 323 ASN A CA 1
ATOM 2501 C C . ASN A 1 323 ? 17.188 -1.53 -17.453 1 98.44 323 ASN A C 1
ATOM 2503 O O . ASN A 1 323 ? 17.938 -1.913 -18.344 1 98.44 323 ASN A O 1
ATOM 2507 N N . ILE A 1 324 ? 16.953 -2.193 -16.359 1 98.88 324 ILE A N 1
ATOM 2508 C CA . ILE A 1 324 ? 17.484 -3.529 -16.125 1 98.88 324 ILE A CA 1
ATOM 2509 C C . ILE A 1 324 ? 16.344 -4.516 -15.93 1 98.88 324 ILE A C 1
ATOM 2511 O O . ILE A 1 324 ? 15.328 -4.188 -15.297 1 98.88 324 ILE A O 1
ATOM 2515 N N . GLY A 1 325 ? 16.453 -5.715 -16.469 1 98.88 325 GLY A N 1
ATOM 2516 C CA . GLY A 1 325 ? 15.555 -6.828 -16.203 1 98.88 325 GLY A CA 1
ATOM 2517 C C . GLY A 1 325 ? 16.281 -8.141 -15.961 1 98.88 325 GLY A C 1
ATOM 2518 O O . GLY A 1 325 ? 17.312 -8.406 -16.578 1 98.88 325 GLY A O 1
ATOM 2519 N N . ILE A 1 326 ? 15.789 -8.945 -15.039 1 98.94 326 ILE A N 1
ATOM 2520 C CA . ILE A 1 326 ? 16.328 -10.266 -14.711 1 98.94 326 ILE A CA 1
ATOM 2521 C C . ILE A 1 326 ? 15.188 -11.281 -14.672 1 98.94 326 ILE A C 1
ATOM 2523 O O . ILE A 1 326 ? 14.164 -11.055 -14.023 1 98.94 326 ILE A O 1
ATOM 2527 N N . PHE A 1 327 ? 15.391 -12.352 -15.359 1 98.88 327 PHE A N 1
ATOM 2528 C CA . PHE A 1 327 ? 14.43 -13.453 -15.375 1 98.88 327 PHE A CA 1
ATOM 2529 C C . PHE A 1 327 ? 15.117 -14.781 -15.062 1 98.88 327 PHE A C 1
ATOM 2531 O O . PHE A 1 327 ? 16.266 -14.992 -15.461 1 98.88 327 PHE A O 1
ATOM 2538 N N . MET A 1 328 ? 14.406 -15.641 -14.352 1 98.56 328 MET A N 1
ATOM 2539 C CA . MET A 1 328 ? 14.859 -17.016 -14.25 1 98.56 328 MET A CA 1
ATOM 2540 C C . MET A 1 328 ? 13.688 -17.969 -14.086 1 98.56 328 MET A C 1
ATOM 2542 O O . MET A 1 328 ? 12.617 -17.578 -13.617 1 98.56 328 MET A O 1
ATOM 2546 N N . SER A 1 329 ? 13.828 -19.141 -14.453 1 98.25 329 SER A N 1
ATOM 2547 C CA . SER A 1 329 ? 12.922 -20.266 -14.211 1 98.25 329 SER A CA 1
ATOM 2548 C C . SER A 1 329 ? 13.695 -21.547 -13.945 1 98.25 329 SER A C 1
ATOM 2550 O O . SER A 1 329 ? 14.758 -21.781 -14.523 1 98.25 329 SER A O 1
ATOM 2552 N N . MET A 1 330 ? 13.203 -22.328 -13.07 1 96.88 330 MET A N 1
ATOM 2553 C CA . MET A 1 330 ? 13.875 -23.562 -12.688 1 96.88 330 MET A CA 1
ATOM 2554 C C . MET A 1 330 ? 12.867 -24.672 -12.422 1 96.88 330 MET A C 1
ATOM 2556 O O . MET A 1 330 ? 11.68 -24.406 -12.211 1 96.88 330 MET A O 1
ATOM 2560 N N . THR A 1 331 ? 13.328 -25.938 -12.578 1 96.75 331 THR A N 1
ATOM 2561 C CA . THR A 1 331 ? 12.547 -27.094 -12.188 1 96.75 331 THR A CA 1
ATOM 2562 C C . THR A 1 331 ? 13.07 -27.688 -10.875 1 96.75 331 THR A C 1
ATOM 2564 O O . THR A 1 331 ? 14.273 -27.625 -10.602 1 96.75 331 THR A O 1
ATOM 2567 N N . GLY A 1 332 ? 12.141 -28.141 -10.125 1 91.31 332 GLY A N 1
ATOM 2568 C CA . GLY A 1 332 ? 12.531 -28.75 -8.867 1 91.31 332 GLY A CA 1
ATOM 2569 C C . GLY A 1 332 ? 12.172 -27.906 -7.656 1 91.31 332 GLY A C 1
ATOM 2570 O O . GLY A 1 332 ? 11.141 -27.234 -7.652 1 91.31 332 GLY A O 1
ATOM 2571 N N . SER A 1 333 ? 12.992 -28 -6.598 1 85.25 333 SER A N 1
ATOM 2572 C CA . SER A 1 333 ? 12.617 -27.516 -5.277 1 85.25 333 SER A CA 1
ATOM 2573 C C . SER A 1 333 ? 13.133 -26.094 -5.051 1 85.25 333 SER A C 1
ATOM 2575 O O . SER A 1 333 ? 14.258 -25.766 -5.441 1 85.25 333 SER A O 1
ATOM 2577 N N . ASP A 1 334 ? 12.336 -25.203 -4.539 1 90.5 334 ASP A N 1
ATOM 2578 C CA . ASP A 1 334 ? 12.672 -23.859 -4.078 1 90.5 334 ASP A CA 1
ATOM 2579 C C . ASP A 1 334 ? 11.836 -23.469 -2.867 1 90.5 334 ASP A C 1
ATOM 2581 O O . ASP A 1 334 ? 11.086 -22.484 -2.914 1 90.5 334 ASP A O 1
ATOM 2585 N N . GLN A 1 335 ? 12.008 -24.172 -1.84 1 86.06 335 GLN A N 1
ATOM 2586 C CA . GLN A 1 335 ? 11.219 -23.953 -0.636 1 86.06 335 GLN A CA 1
ATOM 2587 C C . GLN A 1 335 ? 11.367 -22.531 -0.128 1 86.06 335 GLN A C 1
ATOM 2589 O O . GLN A 1 335 ? 12.469 -21.969 -0.149 1 86.06 335 GLN A O 1
ATOM 2594 N N . HIS A 1 336 ? 10.273 -21.875 0.192 1 88.31 336 HIS A N 1
ATOM 2595 C CA . HIS A 1 336 ? 10.18 -20.547 0.782 1 88.31 336 HIS A CA 1
ATOM 2596 C C . HIS A 1 336 ? 10.688 -19.484 -0.183 1 88.31 336 HIS A C 1
ATOM 2598 O O . HIS A 1 336 ? 11.016 -18.359 0.234 1 88.31 336 HIS A O 1
ATOM 2604 N N . TYR A 1 337 ? 10.883 -19.797 -1.442 1 92.5 337 TYR A N 1
ATOM 2605 C CA . TYR A 1 337 ? 11.258 -18.875 -2.506 1 92.5 337 TYR A CA 1
ATOM 2606 C C . TYR A 1 337 ? 12.711 -18.453 -2.367 1 92.5 337 TYR A C 1
ATOM 2608 O O . TYR A 1 337 ? 13.109 -17.406 -2.893 1 92.5 337 TYR A O 1
ATOM 2616 N N . LEU A 1 338 ? 13.523 -19.156 -1.649 1 92.06 338 LEU A N 1
ATOM 2617 C CA . LEU A 1 338 ? 14.828 -18.688 -1.197 1 92.06 338 LEU A CA 1
ATOM 2618 C C . LEU A 1 338 ? 15.82 -18.656 -2.354 1 92.06 338 LEU A C 1
ATOM 2620 O O . LEU A 1 338 ? 16.469 -17.625 -2.596 1 92.06 338 LEU A O 1
ATOM 2624 N N . PHE A 1 339 ? 15.859 -19.703 -3.102 1 92.12 339 PHE A N 1
ATOM 2625 C CA . PHE A 1 339 ? 16.953 -19.844 -4.059 1 92.12 339 PHE A CA 1
ATOM 2626 C C . PHE A 1 339 ? 16.75 -18.906 -5.246 1 92.12 339 PHE A C 1
ATOM 2628 O O . PHE A 1 339 ? 17.703 -18.281 -5.719 1 92.12 339 PHE A O 1
ATOM 2635 N N . ARG A 1 340 ? 15.562 -18.812 -5.715 1 95.94 340 ARG A N 1
ATOM 2636 C CA . ARG A 1 340 ? 15.305 -17.859 -6.793 1 95.94 340 ARG A CA 1
ATOM 2637 C C . ARG A 1 340 ? 15.617 -16.438 -6.352 1 95.94 340 ARG A C 1
ATOM 2639 O O . ARG A 1 340 ? 16.156 -15.641 -7.125 1 95.94 340 ARG A O 1
ATOM 2646 N N . ALA A 1 341 ? 15.273 -16.109 -5.121 1 96.75 341 ALA A N 1
ATOM 2647 C CA . ALA A 1 341 ? 15.531 -14.766 -4.602 1 96.75 341 ALA A CA 1
ATOM 2648 C C . ALA A 1 341 ? 17.031 -14.508 -4.484 1 96.75 341 ALA A C 1
ATOM 2650 O O . ALA A 1 341 ? 17.516 -13.422 -4.816 1 96.75 341 ALA A O 1
ATOM 2651 N N . LEU A 1 342 ? 17.797 -15.508 -4.055 1 96.38 342 LEU A N 1
ATOM 2652 C CA . LEU A 1 342 ? 19.234 -15.383 -3.902 1 96.38 342 LEU A CA 1
ATOM 2653 C C . LEU A 1 342 ? 19.906 -15.141 -5.25 1 96.38 342 LEU A C 1
ATOM 2655 O O . LEU A 1 342 ? 20.797 -14.289 -5.367 1 96.38 342 LEU A O 1
ATOM 2659 N N . ILE A 1 343 ? 19.469 -15.867 -6.223 1 95.94 343 ILE A N 1
ATOM 2660 C CA . ILE A 1 343 ? 20.031 -15.727 -7.562 1 95.94 343 ILE A CA 1
ATOM 2661 C C . ILE A 1 343 ? 19.734 -14.328 -8.102 1 95.94 343 ILE A C 1
ATOM 2663 O O . ILE A 1 343 ? 20.625 -13.656 -8.625 1 95.94 343 ILE A O 1
ATOM 2667 N N . HIS A 1 344 ? 18.516 -13.875 -7.938 1 97.94 344 HIS A N 1
ATOM 2668 C CA . HIS A 1 344 ? 18.141 -12.555 -8.414 1 97.94 344 HIS A CA 1
ATOM 2669 C C . HIS A 1 344 ? 18.922 -11.461 -7.672 1 97.94 344 HIS A C 1
ATOM 2671 O O . HIS A 1 344 ? 19.344 -10.477 -8.273 1 97.94 344 HIS A O 1
ATOM 2677 N N . ASN A 1 345 ? 19.047 -11.594 -6.344 1 97.94 345 ASN A N 1
ATOM 2678 C CA . ASN A 1 345 ? 19.797 -10.609 -5.582 1 97.94 345 ASN A CA 1
ATOM 2679 C C . ASN A 1 345 ? 21.25 -10.523 -6.039 1 97.94 345 ASN A C 1
ATOM 2681 O O . ASN A 1 345 ? 21.797 -9.43 -6.195 1 97.94 345 ASN A O 1
ATOM 2685 N N . PHE A 1 346 ? 21.875 -11.695 -6.281 1 97.69 346 PHE A N 1
ATOM 2686 C CA . PHE A 1 346 ? 23.25 -11.742 -6.762 1 97.69 346 PHE A CA 1
ATOM 2687 C C . PHE A 1 346 ? 23.375 -11.078 -8.125 1 97.69 346 PHE A C 1
ATOM 2689 O O . PHE A 1 346 ? 24.219 -10.211 -8.328 1 97.69 346 PHE A O 1
ATOM 2696 N N . LEU A 1 347 ? 22.5 -11.469 -9.047 1 98.06 347 LEU A N 1
ATOM 2697 C CA . LEU A 1 347 ? 22.547 -10.93 -10.406 1 98.06 347 LEU A CA 1
ATOM 2698 C C . LEU A 1 347 ? 22.234 -9.438 -10.414 1 98.06 347 LEU A C 1
ATOM 2700 O O . LEU A 1 347 ? 22.797 -8.688 -11.211 1 98.06 347 LEU A O 1
ATOM 2704 N N . SER A 1 348 ? 21.297 -8.984 -9.547 1 98.5 348 SER A N 1
ATOM 2705 C CA . SER A 1 348 ? 20.984 -7.566 -9.414 1 98.5 348 SER A CA 1
ATOM 2706 C C . SER A 1 348 ? 22.234 -6.766 -9.031 1 98.5 348 SER A C 1
ATOM 2708 O O . SER A 1 348 ? 22.516 -5.727 -9.641 1 98.5 348 SER A O 1
ATOM 2710 N N . ASP A 1 349 ? 22.938 -7.262 -8.039 1 98.5 349 ASP A N 1
ATOM 2711 C CA . ASP A 1 349 ? 24.156 -6.574 -7.605 1 98.5 349 ASP A CA 1
ATOM 2712 C C . ASP A 1 349 ? 25.156 -6.469 -8.75 1 98.5 349 ASP A C 1
ATOM 2714 O O . ASP A 1 349 ? 25.734 -5.406 -8.977 1 98.5 349 ASP A O 1
ATOM 2718 N N . VAL A 1 350 ? 25.344 -7.555 -9.477 1 98.06 350 VAL A N 1
ATOM 2719 C CA . VAL A 1 350 ? 26.297 -7.602 -10.57 1 98.06 350 VAL A CA 1
ATOM 2720 C C . VAL A 1 350 ? 25.922 -6.578 -11.641 1 98.06 350 VAL A C 1
ATOM 2722 O O . VAL A 1 350 ? 26.766 -5.793 -12.086 1 98.06 350 VAL A O 1
ATOM 2725 N N . VAL A 1 351 ? 24.656 -6.578 -12 1 98.19 351 VAL A N 1
ATOM 2726 C CA . VAL A 1 351 ? 24.234 -5.742 -13.117 1 98.19 351 VAL A CA 1
ATOM 2727 C C . VAL A 1 351 ? 24.172 -4.281 -12.68 1 98.19 351 VAL A C 1
ATOM 2729 O O . VAL A 1 351 ? 24.406 -3.375 -13.484 1 98.19 351 VAL A O 1
ATOM 2732 N N . LEU A 1 352 ? 23.875 -3.982 -11.414 1 97.69 352 LEU A N 1
ATOM 2733 C CA . LEU A 1 352 ? 23.875 -2.629 -10.867 1 97.69 352 LEU A CA 1
ATOM 2734 C C . LEU A 1 352 ? 25.297 -2.104 -10.703 1 97.69 352 LEU A C 1
ATOM 2736 O O . LEU A 1 352 ? 25.5 -0.903 -10.508 1 97.69 352 LEU A O 1
ATOM 2740 N N . GLY A 1 353 ? 26.266 -3.01 -10.758 1 97.38 353 GLY A N 1
ATOM 2741 C CA . GLY A 1 353 ? 27.656 -2.623 -10.656 1 97.38 353 GLY A CA 1
ATOM 2742 C C . GLY A 1 353 ? 28.125 -2.42 -9.227 1 97.38 353 GLY A C 1
ATOM 2743 O O . GLY A 1 353 ? 29 -1.599 -8.969 1 97.38 353 GLY A O 1
ATOM 2744 N N . VAL A 1 354 ? 27.469 -3.09 -8.281 1 96.94 354 VAL A N 1
ATOM 2745 C CA . VAL A 1 354 ? 27.859 -2.998 -6.875 1 96.94 354 VAL A CA 1
ATOM 2746 C C . VAL A 1 354 ? 28.422 -4.336 -6.41 1 96.94 354 VAL A C 1
ATOM 2748 O O . VAL A 1 354 ? 28.203 -5.367 -7.043 1 96.94 354 VAL A O 1
ATOM 2751 N N . HIS A 1 355 ? 29.219 -4.305 -5.363 1 97.12 355 HIS A N 1
ATOM 2752 C CA . HIS A 1 355 ? 29.766 -5.547 -4.824 1 97.12 355 HIS A CA 1
ATOM 2753 C C . HIS A 1 355 ? 28.656 -6.441 -4.277 1 97.12 355 HIS A C 1
ATOM 2755 O O . HIS A 1 355 ? 27.906 -6.043 -3.381 1 97.12 355 HIS A O 1
ATOM 2761 N N . PRO A 1 356 ? 28.531 -7.676 -4.793 1 97.94 356 PRO A N 1
ATOM 2762 C CA . PRO A 1 356 ? 27.469 -8.562 -4.324 1 97.94 356 PRO A CA 1
ATOM 2763 C C . PRO A 1 356 ? 27.656 -8.992 -2.869 1 97.94 356 PRO A C 1
ATOM 2765 O O . PRO A 1 356 ? 28.766 -9.258 -2.439 1 97.94 356 PRO A O 1
ATOM 2768 N N . TRP A 1 357 ? 26.547 -8.953 -2.09 1 96.81 357 TRP A N 1
ATOM 2769 C CA . TRP A 1 357 ? 26.625 -9.43 -0.713 1 96.81 357 TRP A CA 1
ATOM 2770 C C . TRP A 1 357 ? 26.547 -10.953 -0.658 1 96.81 357 TRP A C 1
ATOM 2772 O O . TRP A 1 357 ? 26.859 -11.555 0.372 1 96.81 357 TRP A O 1
ATOM 2782 N N . LEU A 1 358 ? 26.188 -11.57 -1.806 1 96.75 358 LEU A N 1
ATOM 2783 C CA . LEU A 1 358 ? 26.094 -13.016 -1.969 1 96.75 358 LEU A CA 1
ATOM 2784 C C . LEU A 1 358 ? 27.203 -13.523 -2.885 1 96.75 358 LEU A C 1
ATOM 2786 O O . LEU A 1 358 ? 27.688 -12.789 -3.746 1 96.75 358 LEU A O 1
ATOM 2790 N N . ASN A 1 359 ? 27.625 -14.789 -2.697 1 94.44 359 ASN A N 1
ATOM 2791 C CA . ASN A 1 359 ? 28.516 -15.547 -3.576 1 94.44 359 ASN A CA 1
ATOM 2792 C C . ASN A 1 359 ? 28.109 -17.016 -3.643 1 94.44 359 ASN A C 1
ATOM 2794 O O . ASN A 1 359 ? 27.094 -17.406 -3.09 1 94.44 359 ASN A O 1
ATOM 2798 N N . GLU A 1 360 ? 28.875 -17.781 -4.406 1 92.06 360 GLU A N 1
ATOM 2799 C CA . GLU A 1 360 ? 28.562 -19.188 -4.602 1 92.06 360 GLU A CA 1
ATOM 2800 C C . GLU A 1 360 ? 28.406 -19.922 -3.268 1 92.06 360 GLU A C 1
ATOM 2802 O O . GLU A 1 360 ? 27.453 -20.672 -3.061 1 92.06 360 GLU A O 1
ATOM 2807 N N . SER A 1 361 ? 29.297 -19.656 -2.396 1 93.19 361 SER A N 1
ATOM 2808 C CA . SER A 1 361 ? 29.328 -20.344 -1.111 1 93.19 361 SER A CA 1
ATOM 2809 C C . SER A 1 361 ? 28.109 -19.984 -0.268 1 93.19 361 SER A C 1
ATOM 2811 O O . SER A 1 361 ? 27.469 -20.859 0.321 1 93.19 361 SER A O 1
ATOM 2813 N N . THR A 1 362 ? 27.766 -18.734 -0.239 1 93.56 362 THR A N 1
ATOM 2814 C CA . THR A 1 362 ? 26.672 -18.297 0.624 1 93.56 362 THR A CA 1
ATOM 2815 C C . THR A 1 362 ? 25.328 -18.672 0.021 1 93.56 362 THR A C 1
ATOM 2817 O O . THR A 1 362 ? 24.359 -18.938 0.749 1 93.56 362 THR A O 1
ATOM 2820 N N . ILE A 1 363 ? 25.203 -18.688 -1.277 1 93.38 363 ILE A N 1
ATOM 2821 C CA . ILE A 1 363 ? 23.984 -19.141 -1.928 1 93.38 363 ILE A CA 1
ATOM 2822 C C . ILE A 1 363 ? 23.75 -20.625 -1.633 1 93.38 363 ILE A C 1
ATOM 2824 O O . ILE A 1 363 ? 22.625 -21.031 -1.32 1 93.38 363 ILE A O 1
ATOM 2828 N N . CYS A 1 364 ? 24.797 -21.406 -1.625 1 91.75 364 CYS A N 1
ATOM 2829 C CA . CYS A 1 364 ? 24.703 -22.844 -1.394 1 91.75 364 CYS A CA 1
ATOM 2830 C C . CYS A 1 364 ? 24.406 -23.141 0.069 1 91.75 364 CYS A C 1
ATOM 2832 O O . CYS A 1 364 ? 23.688 -24.094 0.376 1 91.75 364 CYS A O 1
ATOM 2834 N N . SER A 1 365 ? 24.938 -22.297 0.988 1 91.31 365 SER A N 1
ATOM 2835 C CA . SER A 1 365 ? 24.828 -22.594 2.412 1 91.31 365 SER A CA 1
ATOM 2836 C C . SER A 1 365 ? 23.609 -21.906 3.023 1 91.31 365 SER A C 1
ATOM 2838 O O . SER A 1 365 ? 23.328 -22.078 4.207 1 91.31 365 SER A O 1
ATOM 2840 N N . PHE A 1 366 ? 22.984 -21.125 2.293 1 90.38 366 PHE A N 1
ATOM 2841 C CA . PHE A 1 366 ? 21.844 -20.406 2.85 1 90.38 366 PHE A CA 1
ATOM 2842 C C . PHE A 1 366 ? 20.891 -21.359 3.562 1 90.38 366 PHE A C 1
ATOM 2844 O O . PHE A 1 366 ? 20.594 -22.438 3.053 1 90.38 366 PHE A O 1
ATOM 2851 N N . PRO A 1 367 ? 20.359 -20.906 4.734 1 92 367 PRO A N 1
ATOM 2852 C CA . PRO A 1 367 ? 20.234 -19.531 5.262 1 92 367 PRO A CA 1
ATOM 2853 C C . PRO A 1 367 ? 21.453 -19.109 6.074 1 92 367 PRO A C 1
ATOM 2855 O O . PRO A 1 367 ? 21.547 -17.953 6.488 1 92 367 PRO A O 1
ATOM 2858 N N . LYS A 1 368 ? 22.344 -20.078 6.352 1 92.56 368 LYS A N 1
ATOM 2859 C CA . LYS A 1 368 ? 23.547 -19.688 7.066 1 92.56 368 LYS A CA 1
ATOM 2860 C C . LYS A 1 368 ? 24.359 -18.688 6.258 1 92.56 368 LYS A C 1
ATOM 2862 O O . LYS A 1 368 ? 24.438 -18.781 5.031 1 92.56 368 LYS A O 1
ATOM 2867 N N . PRO A 1 369 ? 24.969 -17.703 6.832 1 94.06 369 PRO A N 1
ATOM 2868 C CA . PRO A 1 369 ? 25.125 -17.531 8.273 1 94.06 369 PRO A CA 1
ATOM 2869 C C . PRO A 1 369 ? 24.031 -16.656 8.891 1 94.06 369 PRO A C 1
ATOM 2871 O O . PRO A 1 369 ? 24.078 -16.359 10.086 1 94.06 369 PRO A O 1
ATOM 2874 N N . TRP A 1 370 ? 23.156 -16.234 8.07 1 94.81 370 TRP A N 1
ATOM 2875 C CA . TRP A 1 370 ? 22.266 -15.156 8.5 1 94.81 370 TRP A CA 1
ATOM 2876 C C . TRP A 1 370 ? 21.188 -15.688 9.43 1 94.81 370 TRP A C 1
ATOM 2878 O O . TRP A 1 370 ? 20.703 -14.969 10.305 1 94.81 370 TRP A O 1
ATOM 2888 N N . TYR A 1 371 ? 20.766 -16.875 9.18 1 93.56 371 TYR A N 1
ATOM 2889 C CA . TYR A 1 371 ? 19.781 -17.547 10.016 1 93.56 371 TYR A CA 1
ATOM 2890 C C . TYR A 1 371 ? 20.344 -18.844 10.57 1 93.56 371 TYR A C 1
ATOM 2892 O O . TYR A 1 371 ? 21.203 -19.484 9.945 1 93.56 371 TYR A O 1
ATOM 2900 N N . ASP A 1 372 ? 19.797 -19.219 11.789 1 91.31 372 ASP A N 1
ATOM 2901 C CA . ASP A 1 372 ? 20.156 -20.531 12.328 1 91.31 372 ASP A CA 1
ATOM 2902 C C . ASP A 1 372 ? 19.469 -21.656 11.547 1 91.31 372 ASP A C 1
ATOM 2904 O O . ASP A 1 372 ? 20.109 -22.656 11.219 1 91.31 372 ASP A O 1
ATOM 2908 N N . SER A 1 373 ? 18.25 -21.453 11.375 1 88.06 373 SER A N 1
ATOM 2909 C CA . SER A 1 373 ? 17.469 -22.406 10.586 1 88.06 373 SER A CA 1
ATOM 2910 C C . SER A 1 373 ? 16.203 -21.766 10.031 1 88.06 373 SER A C 1
ATOM 2912 O O . SER A 1 373 ? 15.742 -20.75 10.555 1 88.06 373 SER A O 1
ATOM 2914 N N . ILE A 1 374 ? 15.883 -22.141 8.93 1 86.94 374 ILE A N 1
ATOM 2915 C CA . ILE A 1 374 ? 14.555 -21.875 8.391 1 86.94 374 ILE A CA 1
ATOM 2916 C C . ILE A 1 374 ? 13.758 -23.172 8.289 1 86.94 374 ILE A C 1
ATOM 2918 O O . ILE A 1 374 ? 14.266 -24.172 7.797 1 86.94 374 ILE A O 1
ATOM 2922 N N . HIS A 1 375 ? 12.602 -23.109 8.867 1 79.25 375 HIS A N 1
ATOM 2923 C CA . HIS A 1 375 ? 11.789 -24.328 8.859 1 79.25 375 HIS A CA 1
ATOM 2924 C C . HIS A 1 375 ? 11.383 -24.719 7.438 1 79.25 375 HIS A C 1
ATOM 2926 O O . HIS A 1 375 ? 10.805 -23.906 6.711 1 79.25 375 HIS A O 1
ATOM 2932 N N . ILE A 1 376 ? 11.867 -25.766 7.031 1 74.88 376 ILE A N 1
ATOM 2933 C CA . ILE A 1 376 ? 11.508 -26.297 5.719 1 74.88 376 ILE A CA 1
ATOM 2934 C C . ILE A 1 376 ? 10.5 -27.438 5.875 1 74.88 376 ILE A C 1
ATOM 2936 O O . ILE A 1 376 ? 10.648 -28.281 6.758 1 74.88 376 ILE A O 1
ATOM 2940 N N . SER A 1 377 ? 9.398 -27.281 5.152 1 67 377 SER A N 1
ATOM 2941 C CA . SER A 1 377 ? 8.367 -28.312 5.195 1 67 377 SER A CA 1
ATOM 2942 C C . SER A 1 377 ? 8.812 -29.562 4.453 1 67 377 SER A C 1
ATOM 2944 O O . SER A 1 377 ? 9.328 -29.484 3.334 1 67 377 SER A O 1
ATOM 2946 N N . ASN A 1 378 ? 8.906 -30.625 5.219 1 68.44 378 ASN A N 1
ATOM 2947 C CA . ASN A 1 378 ? 9.18 -31.906 4.586 1 68.44 378 ASN A CA 1
ATOM 2948 C C . ASN A 1 378 ? 7.902 -32.531 4.039 1 68.44 378 ASN A C 1
ATOM 2950 O O . ASN A 1 378 ? 6.797 -32.156 4.414 1 68.44 378 ASN A O 1
ATOM 2954 N N . TYR A 1 379 ? 8.141 -33.375 2.992 1 73.88 379 TYR A N 1
ATOM 2955 C CA . TYR A 1 379 ? 7.02 -34.156 2.475 1 73.88 379 TYR A CA 1
ATOM 2956 C C . TYR A 1 379 ? 6.25 -34.812 3.607 1 73.88 379 TYR A C 1
ATOM 2958 O O . TYR A 1 379 ? 6.848 -35.438 4.484 1 73.88 379 TYR A O 1
ATOM 2966 N N . TYR A 1 380 ? 4.949 -34.562 3.65 1 76.56 380 TYR A N 1
ATOM 2967 C CA . TYR A 1 380 ? 4.082 -35.125 4.68 1 76.56 380 TYR A CA 1
ATOM 2968 C C . TYR A 1 380 ? 3.766 -36.594 4.383 1 76.56 380 TYR A C 1
ATOM 2970 O O . TYR A 1 380 ? 3.148 -36.906 3.363 1 76.56 380 TYR A O 1
ATOM 2978 N N . VAL A 1 381 ? 4.219 -37.375 5.293 1 83.31 381 VAL A N 1
ATOM 2979 C CA . VAL A 1 381 ? 3.922 -38.812 5.141 1 83.31 381 VAL A CA 1
ATOM 2980 C C . VAL A 1 381 ? 2.605 -39.125 5.844 1 83.31 381 VAL A C 1
ATOM 2982 O O . VAL A 1 381 ? 2.449 -38.875 7.039 1 83.31 381 VAL A O 1
ATOM 2985 N N . ILE A 1 382 ? 1.679 -39.688 5.094 1 90.81 382 ILE A N 1
ATOM 2986 C CA . ILE A 1 382 ? 0.358 -40.031 5.609 1 90.81 382 ILE A CA 1
ATOM 2987 C C . ILE A 1 382 ? 0.447 -41.312 6.438 1 90.81 382 ILE A C 1
ATOM 2989 O O . ILE A 1 382 ? 0.938 -42.344 5.961 1 90.81 382 ILE A O 1
ATOM 2993 N N . SER A 1 383 ? 0.029 -41.219 7.711 1 91.5 383 SER A N 1
ATOM 2994 C CA . SER A 1 383 ? -0.047 -42.406 8.562 1 91.5 383 SER A CA 1
ATOM 2995 C C . SER A 1 383 ? -1.186 -43.312 8.141 1 91.5 383 SER A C 1
ATOM 2997 O O . SER A 1 383 ? -2.295 -42.844 7.863 1 91.5 383 SER A O 1
ATOM 2999 N N . LYS A 1 384 ? -0.933 -44.594 8.109 1 93.06 384 LYS A N 1
ATOM 3000 C CA . LYS A 1 384 ? -1.917 -45.562 7.645 1 93.06 384 LYS A CA 1
ATOM 3001 C C . LYS A 1 384 ? -2.311 -46.531 8.758 1 93.06 384 LYS A C 1
ATOM 3003 O O . LYS A 1 384 ? -2.936 -47.562 8.5 1 93.06 384 LYS A O 1
ATOM 3008 N N . SER A 1 385 ? -2.008 -46.156 9.953 1 92.25 385 SER A N 1
ATOM 3009 C CA . SER A 1 385 ? -2.115 -47.125 11.039 1 92.25 385 SER A CA 1
ATOM 3010 C C . SER A 1 385 ? -3.34 -46.844 11.906 1 92.25 385 SER A C 1
ATOM 3012 O O . SER A 1 385 ? -3.736 -47.688 12.711 1 92.25 385 SER A O 1
ATOM 3014 N N . HIS A 1 386 ? -3.975 -45.781 11.742 1 94.25 386 HIS A N 1
ATOM 3015 C CA . HIS A 1 386 ? -5.07 -45.375 12.625 1 94.25 386 HIS A CA 1
ATOM 3016 C C . HIS A 1 386 ? -6.379 -46.031 12.195 1 94.25 386 HIS A C 1
ATOM 3018 O O . HIS A 1 386 ? -6.57 -46.344 11.008 1 94.25 386 HIS A O 1
ATOM 3024 N N . LYS A 1 387 ? -7.234 -46.219 13.219 1 94.12 387 LYS A N 1
ATOM 3025 C CA . LYS A 1 387 ? -8.57 -46.719 12.945 1 94.12 387 LYS A CA 1
ATOM 3026 C C . LYS A 1 387 ? -9.602 -45.625 12.875 1 94.12 387 LYS A C 1
ATOM 3028 O O . LYS A 1 387 ? -9.477 -44.594 13.578 1 94.12 387 LYS A O 1
ATOM 3033 N N . ALA A 1 388 ? -10.578 -45.844 12.062 1 95.12 388 ALA A N 1
ATOM 3034 C CA . ALA A 1 388 ? -11.656 -44.875 11.945 1 95.12 388 ALA A CA 1
ATOM 3035 C C . ALA A 1 388 ? -12.516 -44.844 13.203 1 95.12 388 ALA A C 1
ATOM 3037 O O . ALA A 1 388 ? -12.633 -45.844 13.906 1 95.12 388 ALA A O 1
ATOM 3038 N N . SER A 1 389 ? -13.125 -43.719 13.383 1 92.75 389 SER A N 1
ATOM 3039 C CA . SER A 1 389 ? -13.969 -43.562 14.562 1 92.75 389 SER A CA 1
ATOM 3040 C C . SER A 1 389 ? -15.344 -44.188 14.359 1 92.75 389 SER A C 1
ATOM 3042 O O . SER A 1 389 ? -16.062 -44.438 15.32 1 92.75 389 SER A O 1
ATOM 3044 N N . ARG A 1 390 ? -15.695 -44.375 13.109 1 93.5 390 ARG A N 1
ATOM 3045 C CA . ARG A 1 390 ? -16.953 -44.969 12.703 1 93.5 390 ARG A CA 1
ATOM 3046 C C . ARG A 1 390 ? -16.719 -46.062 11.664 1 93.5 390 ARG A C 1
ATOM 3048 O O . ARG A 1 390 ? -15.648 -46.156 11.062 1 93.5 390 ARG A O 1
ATOM 3055 N N . PRO A 1 391 ? -17.797 -46.938 11.617 1 94.19 391 PRO A N 1
ATOM 3056 C CA . PRO A 1 391 ? -17.703 -47.812 10.438 1 94.19 391 PRO A CA 1
ATOM 3057 C C . PRO A 1 391 ? -17.531 -47.031 9.141 1 94.19 391 PRO A C 1
ATOM 3059 O O . PRO A 1 391 ? -18.219 -46.031 8.922 1 94.19 391 PRO A O 1
ATOM 3062 N N . LEU A 1 392 ? -16.641 -47.438 8.297 1 96.81 392 LEU A N 1
ATOM 3063 C CA . LEU A 1 392 ? -16.25 -46.688 7.102 1 96.81 392 LEU A CA 1
ATOM 3064 C C . LEU A 1 392 ? -17.469 -46.438 6.207 1 96.81 392 LEU A C 1
ATOM 3066 O O . LEU A 1 392 ? -17.531 -45.438 5.52 1 96.81 392 LEU A O 1
ATOM 3070 N N . THR A 1 393 ? -18.391 -47.281 6.25 1 95.12 393 THR A N 1
ATOM 3071 C CA . THR A 1 393 ? -19.562 -47.188 5.387 1 95.12 393 THR A CA 1
ATOM 3072 C C . THR A 1 393 ? -20.391 -45.969 5.746 1 95.12 393 THR A C 1
ATOM 3074 O O . THR A 1 393 ? -21.188 -45.5 4.93 1 95.12 393 THR A O 1
ATOM 3077 N N . GLU A 1 394 ? -20.203 -45.406 6.883 1 94.31 394 GLU A N 1
ATOM 3078 C CA . GLU A 1 394 ? -20.969 -44.25 7.32 1 94.31 394 GLU A CA 1
ATOM 3079 C C . GLU A 1 394 ? -20.469 -42.969 6.641 1 94.31 394 GLU A C 1
ATOM 3081 O O . GLU A 1 394 ? -21.172 -41.969 6.625 1 94.31 394 GLU A O 1
ATOM 3086 N N . TYR A 1 395 ? -19.297 -43.062 6.148 1 96.38 395 TYR A N 1
ATOM 3087 C CA . TYR A 1 395 ? -18.688 -41.875 5.52 1 96.38 395 TYR A CA 1
ATOM 3088 C C . TYR A 1 395 ? -19.016 -41.844 4.031 1 96.38 395 TYR A C 1
ATOM 3090 O O . TYR A 1 395 ? -18.812 -40.812 3.379 1 96.38 395 TYR A O 1
ATOM 3098 N N . VAL A 1 396 ? -19.469 -42.938 3.479 1 97.06 396 VAL A N 1
ATOM 3099 C CA . VAL A 1 396 ? -19.734 -43.094 2.049 1 97.06 396 VAL A CA 1
ATOM 3100 C C . VAL A 1 396 ? -20.875 -42.156 1.633 1 97.06 396 VAL A C 1
ATOM 3102 O O . VAL A 1 396 ? -21.859 -42.031 2.357 1 97.06 396 VAL A O 1
ATOM 3105 N N . GLY A 1 397 ? -20.734 -41.469 0.474 1 96.69 397 GLY A N 1
ATOM 3106 C CA . GLY A 1 397 ? -21.781 -40.594 -0.052 1 96.69 397 GLY A CA 1
ATOM 3107 C C . GLY A 1 397 ? -21.266 -39.625 -1.105 1 96.69 397 GLY A C 1
ATOM 3108 O O . GLY A 1 397 ? -20.078 -39.625 -1.432 1 96.69 397 GLY A O 1
ATOM 3109 N N . SER A 1 398 ? -22.219 -38.938 -1.744 1 97.69 398 SER A N 1
ATOM 3110 C CA . SER A 1 398 ? -21.938 -37.812 -2.619 1 97.69 398 SER A CA 1
ATOM 3111 C C . SER A 1 398 ? -22.156 -36.5 -1.897 1 97.69 398 SER A C 1
ATOM 3113 O O . SER A 1 398 ? -23.203 -36.281 -1.264 1 97.69 398 SER A O 1
ATOM 3115 N N . TYR A 1 399 ? -21.219 -35.688 -1.914 1 97.94 399 TYR A N 1
ATOM 3116 C CA . TYR A 1 399 ? -21.234 -34.375 -1.235 1 97.94 399 TYR A CA 1
ATOM 3117 C C . TYR A 1 399 ? -21.062 -33.25 -2.23 1 97.94 399 TYR A C 1
ATOM 3119 O O . TYR A 1 399 ? -20.281 -33.344 -3.176 1 97.94 399 TYR A O 1
ATOM 3127 N N . THR A 1 400 ? -21.797 -32.125 -2.053 1 97.44 400 THR A N 1
ATOM 3128 C CA . THR A 1 400 ? -21.781 -31.062 -3.045 1 97.44 400 THR A CA 1
ATOM 3129 C C . THR A 1 400 ? -21.484 -29.719 -2.389 1 97.44 400 THR A C 1
ATOM 3131 O O . THR A 1 400 ? -21.766 -29.531 -1.205 1 97.44 400 THR A O 1
ATOM 3134 N N . ASN A 1 401 ? -20.875 -28.859 -3.076 1 97.06 401 ASN A N 1
ATOM 3135 C CA . ASN A 1 401 ? -20.578 -27.469 -2.775 1 97.06 401 ASN A CA 1
ATOM 3136 C C . ASN A 1 401 ? -20.844 -26.562 -3.984 1 97.06 401 ASN A C 1
ATOM 3138 O O . ASN A 1 401 ? -20.484 -26.922 -5.109 1 97.06 401 ASN A O 1
ATOM 3142 N N . ASP A 1 402 ? -21.469 -25.484 -3.789 1 94.12 402 ASP A N 1
ATOM 3143 C CA . ASP A 1 402 ? -21.906 -24.625 -4.887 1 94.12 402 ASP A CA 1
ATOM 3144 C C . ASP A 1 402 ? -20.719 -24.172 -5.738 1 94.12 402 ASP A C 1
ATOM 3146 O O . ASP A 1 402 ? -20.828 -24.062 -6.961 1 94.12 402 ASP A O 1
ATOM 3150 N N . ALA A 1 403 ? -19.656 -23.859 -5.148 1 96.19 403 ALA A N 1
ATOM 3151 C CA . ALA A 1 403 ? -18.5 -23.359 -5.871 1 96.19 403 ALA A CA 1
ATOM 3152 C C . ALA A 1 403 ? -17.625 -24.516 -6.379 1 96.19 403 ALA A C 1
ATOM 3154 O O . ALA A 1 403 ? -17.141 -24.469 -7.512 1 96.19 403 ALA A O 1
ATOM 3155 N N . TYR A 1 404 ? -17.5 -25.594 -5.617 1 97.31 404 TYR A N 1
ATOM 3156 C CA . TYR A 1 404 ? -16.516 -26.641 -5.883 1 97.31 404 TYR A CA 1
ATOM 3157 C C . TYR A 1 404 ? -17.156 -27.781 -6.68 1 97.31 404 TYR A C 1
ATOM 3159 O O . TYR A 1 404 ? -16.438 -28.625 -7.234 1 97.31 404 TYR A O 1
ATOM 3167 N N . GLY A 1 405 ? -18.484 -27.844 -6.668 1 96.75 405 GLY A N 1
ATOM 3168 C CA . GLY A 1 405 ? -19.125 -28.969 -7.316 1 96.75 405 GLY A CA 1
ATOM 3169 C C . GLY A 1 405 ? -19.297 -30.172 -6.398 1 96.75 405 GLY A C 1
ATOM 3170 O O . GLY A 1 405 ? -19.703 -30.016 -5.246 1 96.75 405 GLY A O 1
ATOM 3171 N N . THR A 1 406 ? -18.984 -31.359 -6.984 1 97.38 406 THR A N 1
ATOM 3172 C CA . THR A 1 406 ? -19.328 -32.562 -6.266 1 97.38 406 THR A CA 1
ATOM 3173 C C . THR A 1 406 ? -18.078 -33.406 -5.98 1 97.38 406 THR A C 1
ATOM 3175 O O . THR A 1 406 ? -17.203 -33.531 -6.836 1 97.38 406 THR A O 1
ATOM 3178 N N . LEU A 1 407 ? -17.953 -33.969 -4.797 1 97.38 407 LEU A N 1
ATOM 3179 C CA . LEU A 1 407 ? -16.969 -35 -4.496 1 97.38 407 LEU A CA 1
ATOM 3180 C C . LEU A 1 407 ? -17.656 -36.25 -3.988 1 97.38 407 LEU A C 1
ATOM 3182 O O . LEU A 1 407 ? -18.672 -36.188 -3.285 1 97.38 407 LEU A O 1
ATOM 3186 N N . ASP A 1 408 ? -17.141 -37.375 -4.34 1 98.19 408 ASP A N 1
ATOM 3187 C CA . ASP A 1 408 ? -17.719 -38.688 -4.02 1 98.19 408 ASP A CA 1
ATOM 3188 C C . ASP A 1 408 ? -16.797 -39.5 -3.121 1 98.19 408 ASP A C 1
ATOM 3190 O O . ASP A 1 408 ? -15.594 -39.594 -3.389 1 98.19 408 ASP A O 1
ATOM 3194 N N . VAL A 1 409 ? -17.359 -40.031 -2.078 1 98.19 409 VAL A N 1
ATOM 3195 C CA . VAL A 1 409 ? -16.656 -40.938 -1.194 1 98.19 409 VAL A CA 1
ATOM 3196 C C . VAL A 1 409 ? -17.266 -42.344 -1.32 1 98.19 409 VAL A C 1
ATOM 3198 O O . VAL A 1 409 ? -18.469 -42.531 -1.138 1 98.19 409 VAL A O 1
ATOM 3201 N N . THR A 1 410 ? -16.422 -43.281 -1.562 1 98 410 THR A N 1
ATOM 3202 C CA . THR A 1 410 ? -16.859 -44.656 -1.706 1 98 410 THR A CA 1
ATOM 3203 C C . THR A 1 410 ? -16 -45.594 -0.836 1 98 410 THR A C 1
ATOM 3205 O O . THR A 1 410 ? -14.938 -45.188 -0.358 1 98 410 THR A O 1
ATOM 3208 N N . TYR A 1 411 ? -16.547 -46.719 -0.575 1 97.38 411 TYR A N 1
ATOM 3209 C CA . TYR A 1 411 ? -15.836 -47.75 0.161 1 97.38 411 TYR A CA 1
ATOM 3210 C C . TYR A 1 411 ? -15.312 -48.812 -0.783 1 97.38 411 TYR A C 1
ATOM 3212 O O . TYR A 1 411 ? -16.094 -49.438 -1.525 1 97.38 411 TYR A O 1
ATOM 3220 N N . ASN A 1 412 ? -14.055 -48.938 -0.773 1 95.69 412 ASN A N 1
ATOM 3221 C CA . ASN A 1 412 ? -13.445 -50.031 -1.534 1 95.69 412 ASN A CA 1
ATOM 3222 C C . ASN A 1 412 ? -13.344 -51.312 -0.709 1 95.69 412 ASN A C 1
ATOM 3224 O O . ASN A 1 412 ? -12.492 -51.438 0.175 1 95.69 412 ASN A O 1
ATOM 3228 N N . THR A 1 413 ? -14 -52.312 -1.049 1 92.75 413 THR A N 1
ATOM 3229 C CA . THR A 1 413 ? -14.094 -53.562 -0.285 1 92.75 413 THR A CA 1
ATOM 3230 C C . THR A 1 413 ? -12.789 -54.344 -0.363 1 92.75 413 THR A C 1
ATOM 3232 O O . THR A 1 413 ? -12.422 -55.031 0.583 1 92.75 413 THR A O 1
ATOM 3235 N N . SER A 1 414 ? -12.156 -54.25 -1.469 1 93.81 414 SER A N 1
ATOM 3236 C CA . SER A 1 414 ? -10.922 -55.031 -1.664 1 93.81 414 SER A CA 1
ATOM 3237 C C . SER A 1 414 ? -9.82 -54.531 -0.74 1 93.81 414 SER A C 1
ATOM 3239 O O . SER A 1 414 ? -9.078 -55.312 -0.16 1 93.81 414 SER A O 1
ATOM 3241 N N . SER A 1 415 ? -9.797 -53.25 -0.564 1 91.5 415 SER A N 1
ATOM 3242 C CA . SER A 1 415 ? -8.734 -52.656 0.246 1 91.5 415 SER A CA 1
ATOM 3243 C C . SER A 1 415 ? -9.242 -52.25 1.628 1 91.5 415 SER A C 1
ATOM 3245 O O . SER A 1 415 ? -8.453 -51.938 2.512 1 91.5 415 SER A O 1
ATOM 3247 N N . SER A 1 416 ? -10.547 -52.438 1.831 1 93.25 416 SER A N 1
ATOM 3248 C CA . SER A 1 416 ? -11.18 -52 3.076 1 93.25 416 SER A CA 1
ATOM 3249 C C . SER A 1 416 ? -10.805 -50.562 3.424 1 93.25 416 SER A C 1
ATOM 3251 O O . SER A 1 416 ? -10.406 -50.281 4.555 1 93.25 416 SER A O 1
ATOM 3253 N N . GLN A 1 417 ? -10.812 -49.75 2.393 1 95.31 417 GLN A N 1
ATOM 3254 C CA . GLN A 1 417 ? -10.492 -48.344 2.562 1 95.31 417 GLN A CA 1
ATOM 3255 C C . GLN A 1 417 ? -11.547 -47.438 1.898 1 95.31 417 GLN A C 1
ATOM 3257 O O . GLN A 1 417 ? -12.312 -47.906 1.055 1 95.31 417 GLN A O 1
ATOM 3262 N N . LEU A 1 418 ? -11.602 -46.219 2.373 1 97.5 418 LEU A N 1
ATOM 3263 C CA . LEU A 1 418 ? -12.406 -45.219 1.683 1 97.5 418 LEU A CA 1
ATOM 3264 C C . LEU A 1 418 ? -11.633 -44.625 0.514 1 97.5 418 LEU A C 1
ATOM 3266 O O . LEU A 1 418 ? -10.406 -44.5 0.568 1 97.5 418 LEU A O 1
ATOM 3270 N N . GLU A 1 419 ? -12.336 -44.312 -0.515 1 98 419 GLU A N 1
ATOM 3271 C CA . GLU A 1 419 ? -11.812 -43.594 -1.672 1 98 419 GLU A CA 1
ATOM 3272 C C . GLU A 1 419 ? -12.602 -42.312 -1.936 1 98 419 GLU A C 1
ATOM 3274 O O . GLU A 1 419 ? -13.828 -42.312 -1.832 1 98 419 GLU A O 1
ATOM 3279 N N . LEU A 1 420 ? -11.883 -41.312 -2.156 1 98.25 420 LEU A N 1
ATOM 3280 C CA . LEU A 1 420 ? -12.484 -40.031 -2.5 1 98.25 420 LEU A CA 1
ATOM 3281 C C . LEU A 1 420 ? -12.18 -39.656 -3.947 1 98.25 420 LEU A C 1
ATOM 3283 O O . LEU A 1 420 ? -11.031 -39.75 -4.391 1 98.25 420 LEU A O 1
ATOM 3287 N N . LYS A 1 421 ? -13.18 -39.312 -4.668 1 98.19 421 LYS A N 1
ATOM 3288 C CA . LYS A 1 421 ? -13.031 -38.812 -6.035 1 98.19 421 LYS A CA 1
ATOM 3289 C C . LYS A 1 421 ? -13.562 -37.406 -6.172 1 98.19 421 LYS A C 1
ATOM 3291 O O . LYS A 1 421 ? -14.672 -37.094 -5.742 1 98.19 421 LYS A O 1
ATOM 3296 N N . TYR A 1 422 ? -12.805 -36.531 -6.73 1 98 422 TYR A N 1
ATOM 3297 C CA . TYR A 1 422 ? -13.148 -35.125 -7.043 1 98 422 TYR A CA 1
ATOM 3298 C C . TYR A 1 422 ? -12.461 -34.688 -8.32 1 98 422 TYR A C 1
ATOM 3300 O O . TYR A 1 422 ? -11.25 -34.438 -8.328 1 98 422 TYR A O 1
ATOM 3308 N N . GLY A 1 423 ? -13.297 -34.5 -9.43 1 97.69 423 GLY A N 1
ATOM 3309 C CA . GLY A 1 423 ? -12.734 -34.125 -10.711 1 97.69 423 GLY A CA 1
ATOM 3310 C C . GLY A 1 423 ? -11.656 -35.062 -11.203 1 97.69 423 GLY A C 1
ATOM 3311 O O . GLY A 1 423 ? -11.898 -36.281 -11.32 1 97.69 423 GLY A O 1
ATOM 3312 N N . ILE A 1 424 ? -10.477 -34.562 -11.375 1 97.38 424 ILE A N 1
ATOM 3313 C CA . ILE A 1 424 ? -9.391 -35.375 -11.914 1 97.38 424 ILE A CA 1
ATOM 3314 C C . ILE A 1 424 ? -8.641 -36.031 -10.766 1 97.38 424 ILE A C 1
ATOM 3316 O O . ILE A 1 424 ? -7.688 -36.781 -11 1 97.38 424 ILE A O 1
ATOM 3320 N N . GLY A 1 425 ? -9.117 -35.75 -9.586 1 97.19 425 GLY A N 1
ATOM 3321 C CA . GLY A 1 425 ? -8.406 -36.281 -8.43 1 97.19 425 GLY A CA 1
ATOM 3322 C C . GLY A 1 425 ? -9.055 -37.531 -7.848 1 97.19 425 GLY A C 1
ATOM 3323 O O . GLY A 1 425 ? -10.281 -37.688 -7.895 1 97.19 425 GLY A O 1
ATOM 3324 N N . GLN A 1 426 ? -8.211 -38.406 -7.367 1 97.31 426 GLN A N 1
ATOM 3325 C CA . GLN A 1 426 ? -8.578 -39.594 -6.613 1 97.31 426 GLN A CA 1
ATOM 3326 C C . GLN A 1 426 ? -7.652 -39.812 -5.422 1 97.31 426 GLN A C 1
ATOM 3328 O O . GLN A 1 426 ? -6.438 -39.656 -5.539 1 97.31 426 GLN A O 1
ATOM 3333 N N . TRP A 1 427 ? -8.258 -40.094 -4.293 1 97.94 427 TRP A N 1
ATOM 3334 C CA . TRP A 1 427 ? -7.465 -40.281 -3.082 1 97.94 427 TRP A CA 1
ATOM 3335 C C . TRP A 1 427 ? -7.93 -41.5 -2.312 1 97.94 427 TRP A C 1
ATOM 3337 O O . TRP A 1 427 ? -9.125 -41.781 -2.24 1 97.94 427 TRP A O 1
ATOM 3347 N N . THR A 1 428 ? -7.008 -42.281 -1.794 1 97.69 428 THR A N 1
ATOM 3348 C CA . THR A 1 428 ? -7.301 -43.25 -0.729 1 97.69 428 THR A CA 1
ATOM 3349 C C . THR A 1 428 ? -7.297 -42.562 0.631 1 97.69 428 THR A C 1
ATOM 3351 O O . THR A 1 428 ? -6.348 -41.844 0.971 1 97.69 428 THR A O 1
ATOM 3354 N N . LEU A 1 429 ? -8.352 -42.719 1.361 1 98 429 LEU A N 1
ATOM 3355 C CA . LEU A 1 429 ? -8.469 -42.031 2.645 1 98 429 LEU A CA 1
ATOM 3356 C C . LEU A 1 429 ? -7.977 -42.906 3.781 1 98 429 LEU A C 1
ATOM 3358 O O . LEU A 1 429 ? -8.258 -44.125 3.805 1 98 429 LEU A O 1
ATOM 3362 N N . TYR A 1 430 ? -7.219 -42.312 4.625 1 97.19 430 TYR A N 1
ATOM 3363 C CA . TYR A 1 430 ? -6.734 -42.938 5.84 1 97.19 430 TYR A CA 1
ATOM 3364 C C . TYR A 1 430 ? -7.168 -42.188 7.078 1 97.19 430 TYR A C 1
ATOM 3366 O O . TYR A 1 430 ? -6.996 -40.969 7.148 1 97.19 430 TYR A O 1
ATOM 3374 N N . PRO A 1 431 ? -7.758 -42.906 8.039 1 96.81 431 PRO A N 1
ATOM 3375 C CA . PRO A 1 431 ? -8.18 -42.219 9.258 1 96.81 431 PRO A CA 1
ATOM 3376 C C . PRO A 1 431 ? -7.023 -41.562 9.992 1 96.81 431 PRO A C 1
ATOM 3378 O O . PRO A 1 431 ? -5.914 -42.094 10.023 1 96.81 431 PRO A O 1
ATOM 3381 N N . ARG A 1 432 ? -7.359 -40.438 10.523 1 95.5 432 ARG A N 1
ATOM 3382 C CA . ARG A 1 432 ? -6.43 -39.781 11.43 1 95.5 432 ARG A CA 1
ATOM 3383 C C . ARG A 1 432 ? -6.777 -40.062 12.891 1 95.5 432 ARG A C 1
ATOM 3385 O O . ARG A 1 432 ? -7.781 -40.719 13.172 1 95.5 432 ARG A O 1
ATOM 3392 N N . LEU A 1 433 ? -5.918 -39.531 13.82 1 91.81 433 LEU A N 1
ATOM 3393 C CA . LEU A 1 433 ? -6.141 -39.75 15.25 1 91.81 433 LEU A CA 1
ATOM 3394 C C . LEU A 1 433 ? -7.375 -38.969 15.711 1 91.81 433 LEU A C 1
ATOM 3396 O O . LEU A 1 433 ? -8.094 -39.438 16.609 1 91.81 433 LEU A O 1
ATOM 3400 N N . THR A 1 434 ? -7.59 -37.875 15.117 1 91.12 434 THR A N 1
ATOM 3401 C CA . THR A 1 434 ? -8.742 -37.062 15.477 1 91.12 434 THR A CA 1
ATOM 3402 C C . THR A 1 434 ? -10.023 -37.625 14.906 1 91.12 434 THR A C 1
ATOM 3404 O O . THR A 1 434 ? -10.039 -38.156 13.781 1 91.12 434 THR A O 1
ATOM 3407 N N . HIS A 1 435 ? -11.094 -37.469 15.625 1 92.12 435 HIS A N 1
ATOM 3408 C CA . HIS A 1 435 ? -12.383 -38.094 15.297 1 92.12 435 HIS A CA 1
ATOM 3409 C C . HIS A 1 435 ? -12.891 -37.594 13.953 1 92.12 435 HIS A C 1
ATOM 3411 O O . HIS A 1 435 ? -12.906 -36.375 13.695 1 92.12 435 HIS A O 1
ATOM 3417 N N . ASP A 1 436 ? -13.289 -38.594 13.086 1 96 436 ASP A N 1
ATOM 3418 C CA . ASP A 1 436 ? -13.953 -38.375 11.797 1 96 436 ASP A CA 1
ATOM 3419 C C . ASP A 1 436 ? -13.078 -37.531 10.867 1 96 436 ASP A C 1
ATOM 3421 O O . ASP A 1 436 ? -13.586 -36.719 10.086 1 96 436 ASP A O 1
ATOM 3425 N N . GLN A 1 437 ? -11.781 -37.594 11.039 1 97.19 437 GLN A N 1
ATOM 3426 C CA . GLN A 1 437 ? -10.828 -36.938 10.156 1 97.19 437 GLN A CA 1
ATOM 3427 C C . GLN A 1 437 ? -9.984 -37.938 9.398 1 97.19 437 GLN A C 1
ATOM 3429 O O . GLN A 1 437 ? -9.68 -39.031 9.922 1 97.19 437 GLN A O 1
ATOM 3434 N N . PHE A 1 438 ? -9.648 -37.656 8.25 1 97.75 438 PHE A N 1
ATOM 3435 C CA . PHE A 1 438 ? -8.875 -38.531 7.371 1 97.75 438 PHE A CA 1
ATOM 3436 C C . PHE A 1 438 ? -7.793 -37.75 6.641 1 97.75 438 PHE A C 1
ATOM 3438 O O . PHE A 1 438 ? -7.883 -36.5 6.531 1 97.75 438 PHE A O 1
ATOM 3445 N N . SER A 1 439 ? -6.746 -38.375 6.219 1 97.12 439 SER A N 1
ATOM 3446 C CA . SER A 1 439 ? -5.824 -37.906 5.18 1 97.12 439 SER A CA 1
ATOM 3447 C C . SER A 1 439 ? -6.07 -38.656 3.865 1 97.12 439 SER A C 1
ATOM 3449 O O . SER A 1 439 ? -6.676 -39.719 3.852 1 97.12 439 SER A O 1
ATOM 3451 N N . GLY A 1 440 ? -5.773 -38 2.832 1 97 440 GLY A N 1
ATOM 3452 C CA . GLY A 1 440 ? -5.953 -38.594 1.524 1 97 440 GLY A CA 1
ATOM 3453 C C . GLY A 1 440 ? -4.664 -38.719 0.738 1 97 440 GLY A C 1
ATOM 3454 O O . GLY A 1 440 ? -4.016 -37.719 0.44 1 97 440 GLY A O 1
ATOM 3455 N N . GLU A 1 441 ? -4.309 -39.906 0.412 1 95.94 441 GLU A N 1
ATOM 3456 C CA . GLU A 1 441 ? -3.17 -40.156 -0.471 1 95.94 441 GLU A CA 1
ATOM 3457 C C . GLU A 1 441 ? -3.596 -40.125 -1.937 1 95.94 441 GLU A C 1
ATOM 3459 O O . GLU A 1 441 ? -4.406 -40.969 -2.359 1 95.94 441 GLU A O 1
ATOM 3464 N N . ALA A 1 442 ? -3.023 -39.281 -2.662 1 96 442 ALA A N 1
ATOM 3465 C CA . ALA A 1 442 ? -3.432 -39.094 -4.051 1 96 442 ALA A CA 1
ATOM 3466 C C . ALA A 1 442 ? -3.041 -40.281 -4.906 1 96 442 ALA A C 1
ATOM 3468 O O . ALA A 1 442 ? -1.991 -40.906 -4.691 1 96 442 ALA A O 1
ATOM 3469 N N . GLN A 1 443 ? -3.895 -40.594 -5.902 1 95.19 443 GLN A N 1
ATOM 3470 C CA . GLN A 1 443 ? -3.678 -41.656 -6.879 1 95.19 443 GLN A CA 1
ATOM 3471 C C . GLN A 1 443 ? -3.703 -41.094 -8.305 1 95.19 443 GLN A C 1
ATOM 3473 O O . GLN A 1 443 ? -4.051 -39.938 -8.523 1 95.19 443 GLN A O 1
ATOM 3478 N N . GLY A 1 444 ? -3.197 -41.906 -9.18 1 94 444 GLY A N 1
ATOM 3479 C CA . GLY A 1 444 ? -3.303 -41.562 -10.586 1 94 444 GLY A CA 1
ATOM 3480 C C . GLY A 1 444 ? -2.537 -40.312 -10.953 1 94 444 GLY A C 1
ATOM 3481 O O . GLY A 1 444 ? -1.36 -40.156 -10.617 1 94 444 GLY A O 1
ATOM 3482 N N . LEU A 1 445 ? -3.23 -39.375 -11.602 1 93.5 445 LEU A N 1
ATOM 3483 C CA . LEU A 1 445 ? -2.641 -38.188 -12.164 1 93.5 445 LEU A CA 1
ATOM 3484 C C . LEU A 1 445 ? -2.043 -37.312 -11.062 1 93.5 445 LEU A C 1
ATOM 3486 O O . LEU A 1 445 ? -1.088 -36.562 -11.305 1 93.5 445 LEU A O 1
ATOM 3490 N N . LEU A 1 446 ? -2.613 -37.406 -9.859 1 94.44 446 LEU A N 1
ATOM 3491 C CA . LEU A 1 446 ? -2.227 -36.5 -8.773 1 94.44 446 LEU A CA 1
ATOM 3492 C C . LEU A 1 446 ? -1.259 -37.188 -7.816 1 94.44 446 LEU A C 1
ATOM 3494 O O . LEU A 1 446 ? -0.849 -36.594 -6.812 1 94.44 446 LEU A O 1
ATOM 3498 N N . GLN A 1 447 ? -0.853 -38.438 -8.188 1 92.62 447 GLN A N 1
ATOM 3499 C CA . GLN A 1 447 ? -0.002 -39.188 -7.285 1 92.62 447 GLN A CA 1
ATOM 3500 C C . GLN A 1 447 ? 1.261 -38.406 -6.922 1 92.62 447 GLN A C 1
ATOM 3502 O O . GLN A 1 447 ? 1.962 -37.906 -7.801 1 92.62 447 GLN A O 1
ATOM 3507 N N . THR A 1 448 ? 1.546 -38.156 -5.605 1 87.5 448 THR A N 1
ATOM 3508 C CA . THR A 1 448 ? 2.717 -37.562 -4.996 1 87.5 448 THR A CA 1
ATOM 3509 C C . THR A 1 448 ? 2.691 -36.031 -5.199 1 87.5 448 THR A C 1
ATOM 3511 O O . THR A 1 448 ? 3.619 -35.344 -4.793 1 87.5 448 THR A O 1
ATOM 3514 N N . VAL A 1 449 ? 1.665 -35.469 -5.871 1 88.94 449 VAL A N 1
ATOM 3515 C CA . VAL A 1 449 ? 1.63 -34.062 -6.207 1 88.94 449 VAL A CA 1
ATOM 3516 C C . VAL A 1 449 ? 0.601 -33.344 -5.332 1 88.94 449 VAL A C 1
ATOM 3518 O O . VAL A 1 449 ? 0.8 -32.188 -4.945 1 88.94 449 VAL A O 1
ATOM 3521 N N . TYR A 1 450 ? -0.473 -34.031 -4.953 1 92.25 450 TYR A N 1
ATOM 3522 C CA . TYR A 1 450 ? -1.595 -33.344 -4.328 1 92.25 450 TYR A CA 1
ATOM 3523 C C . TYR A 1 450 ? -2.258 -34.219 -3.273 1 92.25 450 TYR A C 1
ATOM 3525 O O . TYR A 1 450 ? -3.441 -34.531 -3.383 1 92.25 450 TYR A O 1
ATOM 3533 N N . ASP A 1 451 ? -1.562 -34.562 -2.258 1 93.62 451 ASP A N 1
ATOM 3534 C CA . ASP A 1 451 ? -2.145 -35.25 -1.116 1 93.62 451 ASP A CA 1
ATOM 3535 C C . ASP A 1 451 ? -3.047 -34.312 -0.306 1 93.62 451 ASP A C 1
ATOM 3537 O O . ASP A 1 451 ? -2.898 -33.094 -0.365 1 93.62 451 ASP A O 1
ATOM 3541 N N . LEU A 1 452 ? -4.027 -34.906 0.331 1 95.25 452 LEU A N 1
ATOM 3542 C CA . LEU A 1 452 ? -4.891 -34.188 1.243 1 95.25 452 LEU A CA 1
ATOM 3543 C C . LEU A 1 452 ? -4.473 -34.406 2.691 1 95.25 452 LEU A C 1
ATOM 3545 O O . LEU A 1 452 ? -4.484 -35.531 3.178 1 95.25 452 LEU A O 1
ATOM 3549 N N . HIS A 1 453 ? -4.191 -33.344 3.33 1 92.31 453 HIS A N 1
ATOM 3550 C CA . HIS A 1 453 ? -3.658 -33.469 4.68 1 92.31 453 HIS A CA 1
ATOM 3551 C C . HIS A 1 453 ? -4.781 -33.656 5.699 1 92.31 453 HIS A C 1
ATOM 3553 O O . HIS A 1 453 ? -4.602 -34.344 6.707 1 92.31 453 HIS A O 1
ATOM 3559 N N . THR A 1 454 ? -5.863 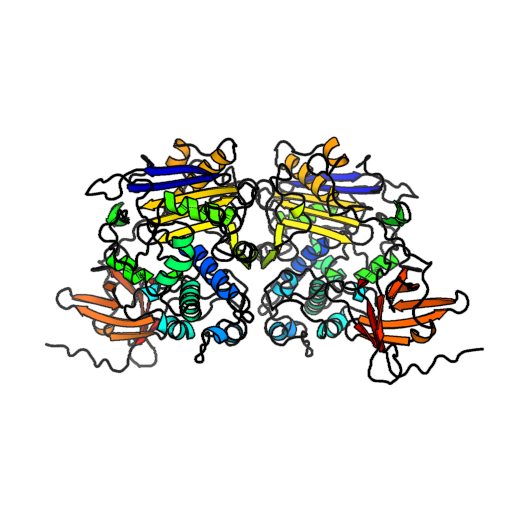-33 5.406 1 93.75 454 THR A N 1
ATOM 3560 C CA . THR A 1 454 ? -6.957 -33.156 6.363 1 93.75 454 THR A CA 1
ATOM 3561 C C . THR A 1 454 ? -8.305 -33.031 5.66 1 93.75 454 THR A C 1
ATOM 3563 O O . THR A 1 454 ? -8.547 -32.094 4.898 1 93.75 454 THR A O 1
ATOM 3566 N N . ILE A 1 455 ? -9.023 -33.938 5.871 1 96.56 455 ILE A N 1
ATOM 3567 C CA . ILE A 1 455 ? -10.438 -34 5.531 1 96.56 455 ILE A CA 1
ATOM 3568 C C . ILE A 1 455 ? -11.258 -34.281 6.785 1 96.56 455 ILE A C 1
ATOM 3570 O O . ILE A 1 455 ? -11.008 -35.281 7.488 1 96.56 455 ILE A O 1
ATOM 3574 N N . LYS A 1 456 ? -12.273 -33.438 7.059 1 97.19 456 LYS A N 1
ATOM 3575 C CA . LYS A 1 456 ? -13.109 -33.594 8.25 1 97.19 456 LYS A CA 1
ATOM 3576 C C . LYS A 1 456 ? -14.555 -33.906 7.871 1 97.19 456 LYS A C 1
ATOM 3578 O O . LYS A 1 456 ? -15.203 -33.125 7.188 1 97.19 456 LYS A O 1
ATOM 3583 N N . PHE A 1 457 ? -15.008 -35.031 8.289 1 97.38 457 PHE A N 1
ATOM 3584 C CA . PHE A 1 457 ? -16.422 -35.344 8.141 1 97.38 457 PHE A CA 1
ATOM 3585 C C . PHE A 1 457 ? -17.234 -34.781 9.305 1 97.38 457 PHE A C 1
ATOM 3587 O O . PHE A 1 457 ? -16.828 -34.906 10.469 1 97.38 457 PHE A O 1
ATOM 3594 N N . LEU A 1 458 ? -18.328 -34.125 8.914 1 95.94 458 LEU A N 1
ATOM 3595 C CA . LEU A 1 458 ? -19.156 -33.469 9.906 1 95.94 458 LEU A CA 1
ATOM 3596 C C . LEU A 1 458 ? -20.469 -34.219 10.109 1 95.94 458 LEU A C 1
ATOM 3598 O O . LEU A 1 458 ? -21.047 -34.75 9.156 1 95.94 458 LEU A O 1
ATOM 3602 N N . SER A 1 459 ? -20.875 -34.25 11.414 1 91.62 459 SER A N 1
ATOM 3603 C CA . SER A 1 459 ? -22.125 -34.938 11.734 1 91.62 459 SER A CA 1
ATOM 3604 C C . SER A 1 459 ? -23.172 -33.969 12.289 1 91.62 459 SER A C 1
ATOM 3606 O O . SER A 1 459 ? -22.828 -32.906 12.805 1 91.62 459 SER A O 1
ATOM 3608 N N . SER A 1 460 ? -24.438 -34.094 11.938 1 81.12 460 SER A N 1
ATOM 3609 C CA . SER A 1 460 ? -25.562 -33.344 12.492 1 81.12 460 SER A CA 1
ATOM 3610 C C . SER A 1 460 ? -26.078 -34 13.781 1 81.12 460 SER A C 1
ATOM 3612 O O . SER A 1 460 ? -26 -35.219 13.938 1 81.12 460 SER A O 1
ATOM 3614 N N . LYS A 1 461 ? -26.328 -33.156 14.82 1 64.69 461 LYS A N 1
ATOM 3615 C CA . LYS A 1 461 ? -26.859 -33.625 16.094 1 64.69 461 LYS A CA 1
ATOM 3616 C C . LYS A 1 461 ? -28.375 -33.812 16.016 1 64.69 461 LYS A C 1
ATOM 3618 O O . LYS A 1 461 ? -29.016 -34.219 16.984 1 64.69 461 LYS A O 1
ATOM 3623 N N . THR A 1 462 ? -29 -33.438 15.086 1 58.75 462 THR A N 1
ATOM 3624 C CA . THR A 1 462 ? -30.453 -33.375 15.164 1 58.75 462 THR A CA 1
ATOM 3625 C C . THR A 1 462 ? -31.047 -34.75 15.414 1 58.75 462 THR A C 1
ATOM 3627 O O . THR A 1 462 ? -32.219 -34.875 15.766 1 58.75 462 THR A O 1
ATOM 3630 N N . SER A 1 463 ? -30.516 -35.75 14.953 1 54.09 463 SER A N 1
ATOM 3631 C CA . SER A 1 463 ? -31.188 -37.031 15.195 1 54.09 463 SER A CA 1
ATOM 3632 C C . SER A 1 463 ? -30.547 -37.781 16.359 1 54.09 463 SER A C 1
ATOM 3634 O O . SER A 1 463 ? -29.438 -37.438 16.781 1 54.09 463 SER A O 1
ATOM 3636 N N . ARG A 1 464 ? -31.312 -38.562 17.109 1 58.41 464 ARG A N 1
ATOM 3637 C CA . ARG A 1 464 ? -30.953 -39.469 18.188 1 58.41 464 ARG A CA 1
ATOM 3638 C C . ARG A 1 464 ? -29.688 -40.25 17.828 1 58.41 464 ARG A C 1
ATOM 3640 O O . ARG A 1 464 ? -29.062 -40.844 18.703 1 58.41 464 ARG A O 1
ATOM 3647 N N . VAL A 1 465 ? -29.312 -40.25 16.391 1 63.16 465 VAL A N 1
ATOM 3648 C CA . VAL A 1 465 ? -28.094 -40.906 15.945 1 63.16 465 VAL A CA 1
ATOM 3649 C C . VAL A 1 465 ? -27.219 -39.938 15.164 1 63.16 465 VAL A C 1
ATOM 3651 O O . VAL A 1 465 ? -27.703 -39.25 14.258 1 63.16 465 VAL A O 1
ATOM 3654 N N . SER A 1 466 ? -25.969 -39.75 15.484 1 79.94 466 SER A N 1
ATOM 3655 C CA . SER A 1 466 ? -24.984 -38.906 14.836 1 79.94 466 SER A CA 1
ATOM 3656 C C . SER A 1 466 ? -24.641 -39.406 13.438 1 79.94 466 SER A C 1
ATOM 3658 O O . SER A 1 466 ? -24.141 -40.531 13.289 1 79.94 466 SER A O 1
ATOM 3660 N N . ALA A 1 467 ? -25.219 -38.812 12.297 1 87.75 467 ALA A N 1
ATOM 3661 C CA . ALA A 1 467 ? -24.953 -39.188 10.914 1 87.75 467 ALA A CA 1
ATOM 3662 C C . ALA A 1 467 ? -24.109 -38.156 10.203 1 87.75 467 ALA A C 1
ATOM 3664 O O . ALA A 1 467 ? -24.281 -36.938 10.422 1 87.75 467 ALA A O 1
ATOM 3665 N N . ILE A 1 468 ? -23.172 -38.656 9.32 1 94.44 468 ILE A N 1
ATOM 3666 C CA . ILE A 1 468 ? -22.328 -37.75 8.539 1 94.44 468 ILE A CA 1
ATOM 3667 C C . ILE A 1 468 ? -23.188 -37 7.516 1 94.44 468 ILE A C 1
ATOM 3669 O O . ILE A 1 468 ? -23.906 -37.625 6.727 1 94.44 468 ILE A O 1
ATOM 3673 N N . ASN A 1 469 ? -23.141 -35.656 7.555 1 94.5 469 ASN A N 1
ATOM 3674 C CA . ASN A 1 469 ? -23.984 -34.906 6.633 1 94.5 469 ASN A CA 1
ATOM 3675 C C . ASN A 1 469 ? -23.156 -33.906 5.801 1 94.5 469 ASN A C 1
ATOM 3677 O O . ASN A 1 469 ? -23.672 -33.281 4.879 1 94.5 469 ASN A O 1
ATOM 3681 N N . ALA A 1 470 ? -21.891 -33.812 6.078 1 97.25 470 ALA A N 1
ATOM 3682 C CA . ALA A 1 470 ? -21.047 -32.906 5.316 1 97.25 470 ALA A CA 1
ATOM 3683 C C . ALA A 1 470 ? -19.578 -33.312 5.414 1 97.25 470 ALA A C 1
ATOM 3685 O O . ALA A 1 470 ? -19.203 -34.125 6.242 1 97.25 470 ALA A O 1
ATOM 3686 N N . VAL A 1 471 ? -18.797 -32.781 4.531 1 97.62 471 VAL A N 1
ATOM 3687 C CA . VAL A 1 471 ? -17.359 -33 4.516 1 97.62 471 VAL A CA 1
ATOM 3688 C C . VAL A 1 471 ? -16.641 -31.641 4.32 1 97.62 471 VAL A C 1
ATOM 3690 O O . VAL A 1 471 ? -16.984 -30.891 3.412 1 97.62 471 VAL A O 1
ATOM 3693 N N . GLU A 1 472 ? -15.734 -31.281 5.219 1 97.94 472 GLU A N 1
ATOM 3694 C CA . GLU A 1 472 ? -14.859 -30.109 5.102 1 97.94 472 GLU A CA 1
ATOM 3695 C C . GLU A 1 472 ? -13.477 -30.516 4.598 1 97.94 472 GLU A C 1
ATOM 3697 O O . GLU A 1 472 ? -12.805 -31.344 5.207 1 97.94 472 GLU A O 1
ATOM 3702 N N . VAL A 1 473 ? -13.055 -29.984 3.521 1 97.44 473 VAL A N 1
ATOM 3703 C CA . VAL A 1 473 ? -11.75 -30.328 2.959 1 97.44 473 VAL A CA 1
ATOM 3704 C C . VAL A 1 473 ? -10.781 -29.172 3.172 1 97.44 473 VAL A C 1
ATOM 3706 O O . VAL A 1 473 ? -10.562 -28.359 2.268 1 97.44 473 VAL A O 1
ATOM 3709 N N . THR A 1 474 ? -10.07 -29.156 4.238 1 94.88 474 THR A N 1
ATOM 3710 C CA . THR A 1 474 ? -9.164 -28.094 4.652 1 94.88 474 THR A CA 1
ATOM 3711 C C . THR A 1 474 ? -8.039 -27.922 3.633 1 94.88 474 THR A C 1
ATOM 3713 O O . THR A 1 474 ? -7.574 -26.797 3.406 1 94.88 474 THR A O 1
ATOM 3716 N N . SER A 1 475 ? -7.633 -28.969 2.955 1 92.69 475 SER A N 1
ATOM 3717 C CA . SER A 1 475 ? -6.512 -28.969 2.021 1 92.69 475 SER A CA 1
ATOM 3718 C C . SER A 1 475 ? -6.848 -28.172 0.761 1 92.69 475 SER A C 1
ATOM 3720 O O . SER A 1 475 ? -5.949 -27.75 0.027 1 92.69 475 SER A O 1
ATOM 3722 N N . PHE A 1 476 ? -8.109 -27.969 0.521 1 95.25 476 PHE A N 1
ATOM 3723 C CA . PHE A 1 476 ? -8.5 -27.234 -0.674 1 95.25 476 PHE A CA 1
ATOM 3724 C C . PHE A 1 476 ? -8.297 -25.734 -0.479 1 95.25 476 PHE A C 1
ATOM 3726 O O . PHE A 1 476 ? -7.926 -25.031 -1.415 1 95.25 476 PHE A O 1
ATOM 3733 N N . GLU A 1 477 ? -8.555 -25.25 0.728 1 94.5 477 GLU A N 1
ATOM 3734 C CA . GLU A 1 477 ? -8.352 -23.875 1.129 1 94.5 477 GLU A CA 1
ATOM 3735 C C . GLU A 1 477 ? -8.258 -23.734 2.646 1 94.5 477 GLU A C 1
ATOM 3737 O O . GLU A 1 477 ? -9.281 -23.75 3.338 1 94.5 477 GLU A O 1
ATOM 3742 N N . THR A 1 478 ? -7.121 -23.469 3.139 1 90.38 478 THR A N 1
ATOM 3743 C CA . THR A 1 478 ? -6.883 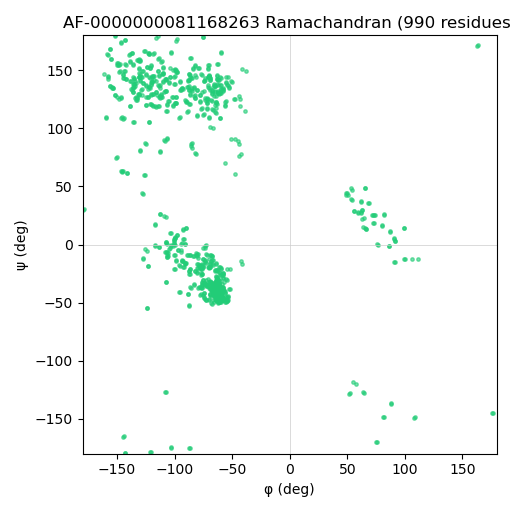-23.516 4.574 1 90.38 478 THR A CA 1
ATOM 3744 C C . THR A 1 478 ? -7.531 -22.328 5.277 1 90.38 478 THR A C 1
ATOM 3746 O O . THR A 1 478 ? -8.008 -22.453 6.406 1 90.38 478 THR A O 1
ATOM 3749 N N . SER A 1 479 ? -7.559 -21.203 4.57 1 89.88 479 SER A N 1
ATOM 3750 C CA . SER A 1 479 ? -8.078 -20 5.203 1 89.88 479 SER A CA 1
ATOM 3751 C C . SER A 1 479 ? -9.602 -20.031 5.273 1 89.88 479 SER A C 1
ATOM 3753 O O . SER A 1 479 ? -10.203 -19.328 6.09 1 89.88 479 SER A O 1
ATOM 3755 N N . SER A 1 480 ? -10.203 -20.734 4.41 1 92.69 480 SER A N 1
ATOM 3756 C CA . SER A 1 480 ? -11.648 -20.906 4.344 1 92.69 480 SER A CA 1
ATOM 3757 C C . SER A 1 480 ? -12.016 -22.266 3.75 1 92.69 480 SER A C 1
ATOM 3759 O O . SER A 1 480 ? -12.492 -22.359 2.619 1 92.69 480 SER A O 1
ATOM 3761 N N . PRO A 1 481 ? -11.852 -23.281 4.523 1 95.62 481 PRO A N 1
ATOM 3762 C CA . PRO A 1 481 ? -12.07 -24.625 3.977 1 95.62 481 PRO A CA 1
ATOM 3763 C C . PRO A 1 481 ? -13.492 -24.812 3.449 1 95.62 481 PRO A C 1
ATOM 3765 O O . PRO A 1 481 ? -14.461 -24.484 4.133 1 95.62 481 PRO A O 1
ATOM 3768 N N . PRO A 1 482 ? -13.594 -25.297 2.266 1 96.69 482 PRO A N 1
ATOM 3769 C CA . PRO A 1 482 ? -14.938 -25.531 1.735 1 96.69 482 PRO A CA 1
ATOM 3770 C C . PRO A 1 482 ? -15.656 -26.688 2.436 1 96.69 482 PRO A C 1
ATOM 3772 O O . PRO A 1 482 ? -15.023 -27.688 2.795 1 96.69 482 PRO A O 1
ATOM 3775 N N . VAL A 1 483 ? -16.922 -26.562 2.584 1 97.25 483 VAL A N 1
ATOM 3776 C CA . VAL A 1 483 ? -17.781 -27.578 3.166 1 97.25 483 VAL A CA 1
ATOM 3777 C C . VAL A 1 483 ? -18.75 -28.109 2.105 1 97.25 483 VAL A C 1
ATOM 3779 O O . VAL A 1 483 ? -19.5 -27.344 1.506 1 97.25 483 VAL A O 1
ATOM 3782 N N . PHE A 1 484 ? -18.609 -29.375 1.879 1 97.81 484 PHE A N 1
ATOM 3783 C CA . PHE A 1 484 ? -19.516 -30.078 0.968 1 97.81 484 PHE A CA 1
ATOM 3784 C C . PHE A 1 484 ? -20.656 -30.719 1.733 1 97.81 484 PHE A C 1
ATOM 3786 O O . PHE A 1 484 ? -20.438 -31.469 2.688 1 97.81 484 PHE A O 1
ATOM 3793 N N . THR A 1 485 ? -21.875 -30.547 1.267 1 97 485 THR A N 1
ATOM 3794 C CA . THR A 1 485 ? -23.047 -31.094 1.942 1 97 485 THR A CA 1
ATOM 3795 C C . THR A 1 485 ? -23.516 -32.375 1.254 1 97 485 THR A C 1
ATOM 3797 O O . THR A 1 485 ? -23.531 -32.469 0.023 1 97 485 THR A O 1
ATOM 3800 N N . ARG A 1 486 ? -23.875 -33.344 2.098 1 95.81 486 ARG A N 1
ATOM 3801 C CA . ARG A 1 486 ? -24.312 -34.656 1.572 1 95.81 486 ARG A CA 1
ATOM 3802 C C . ARG A 1 486 ? -25.578 -34.5 0.736 1 95.81 486 ARG A C 1
ATOM 3804 O O . ARG A 1 486 ? -26.516 -33.812 1.145 1 95.81 486 ARG A O 1
ATOM 3811 N N . SER A 1 487 ? -25.531 -35.094 -0.454 1 90.5 487 SER A N 1
ATOM 3812 C CA . SER A 1 487 ? -26.703 -35.062 -1.319 1 90.5 487 SER A CA 1
ATOM 3813 C C . SER A 1 487 ? -27.766 -36.062 -0.841 1 90.5 487 SER A C 1
ATOM 3815 O O . SER A 1 487 ? -27.422 -37.094 -0.288 1 90.5 487 SER A O 1
ATOM 3817 N N . SER A 1 488 ? -29.078 -35.812 -0.669 1 73.5 488 SER A N 1
ATOM 3818 C CA . SER A 1 488 ? -30.156 -36.656 -0.175 1 73.5 488 SER A CA 1
ATOM 3819 C C . SER A 1 488 ? -30.297 -37.938 -0.998 1 73.5 488 SER A C 1
ATOM 3821 O O . SER A 1 488 ? -30.781 -38.938 -0.501 1 73.5 488 SER A O 1
ATOM 3823 N N . ASN A 1 489 ? -30.016 -37.969 -2.314 1 57.06 489 ASN A N 1
ATOM 3824 C CA . ASN A 1 489 ? -30.406 -39.094 -3.137 1 57.06 489 ASN A CA 1
ATOM 3825 C C . ASN A 1 489 ? -29.547 -40.312 -2.855 1 57.06 489 ASN A C 1
ATOM 3827 O O . ASN A 1 489 ? -29.594 -41.312 -3.592 1 57.06 489 ASN A O 1
ATOM 3831 N N . PHE A 1 490 ? -28.531 -40.281 -2.131 1 50.62 490 PHE A N 1
ATOM 3832 C CA . PHE A 1 490 ? -27.734 -41.5 -2.041 1 50.62 490 PHE A CA 1
ATOM 3833 C C . PHE A 1 490 ? -28.297 -42.438 -0.987 1 50.62 490 PHE A C 1
ATOM 3835 O O . PHE A 1 490 ? -28.359 -42.094 0.194 1 50.62 490 PHE A O 1
ATOM 3842 N N . GLY A 1 491 ? -29.281 -43.312 -1.361 1 43.22 491 GLY A N 1
ATOM 3843 C CA . GLY A 1 491 ? -29.75 -44.406 -0.552 1 43.22 491 GLY A CA 1
ATOM 3844 C C . GLY A 1 491 ? -28.641 -45.156 0.158 1 43.22 491 GLY A C 1
ATOM 3845 O O . GLY A 1 491 ? -27.453 -44.969 -0.172 1 43.22 491 GLY A O 1
ATOM 3846 N N . PRO A 1 492 ? -28.938 -45.75 1.339 1 42.47 492 PRO A N 1
ATOM 3847 C CA . PRO A 1 492 ? -27.938 -46.562 2.047 1 42.47 492 PRO A CA 1
ATOM 3848 C C . PRO A 1 492 ? -27.172 -47.5 1.116 1 42.47 492 PRO A C 1
ATOM 3850 O O . PRO A 1 492 ? -27.688 -47.906 0.074 1 42.47 492 PRO A O 1
ATOM 3853 N N . PRO A 1 493 ? -25.859 -47.469 1.165 1 38.06 493 PRO A N 1
ATOM 3854 C CA . PRO A 1 493 ? -25.156 -48.469 0.346 1 38.06 493 PRO A CA 1
ATOM 3855 C C . PRO A 1 493 ? -25.797 -49.844 0.433 1 38.06 493 PRO A C 1
ATOM 3857 O O . PRO A 1 493 ? -26.406 -50.188 1.453 1 38.06 493 PRO A O 1
ATOM 3860 N N . ASN A 1 494 ? -26.266 -50.406 -0.629 1 32.56 494 ASN A N 1
ATOM 3861 C CA . ASN A 1 494 ? -26.516 -51.844 -0.605 1 32.56 494 ASN A CA 1
ATOM 3862 C C . ASN A 1 494 ? -25.359 -52.625 0.025 1 32.56 494 ASN A C 1
ATOM 3864 O O . ASN A 1 494 ? -24.234 -52.562 -0.484 1 32.56 494 ASN A O 1
ATOM 3868 N N . VAL A 1 495 ? -25.297 -52.875 1.329 1 32.19 495 VAL A N 1
ATOM 3869 C CA . VAL A 1 495 ? -24.391 -53.875 1.881 1 32.19 495 VAL A CA 1
ATOM 3870 C C . VAL A 1 495 ? -24.438 -55.125 1.02 1 32.19 495 VAL A C 1
ATOM 3872 O O . VAL A 1 495 ? -25.453 -55.812 0.948 1 32.19 495 VAL A O 1
ATOM 3875 N N . VAL A 1 496 ? -23.781 -55.125 -0.186 1 27.3 496 VAL A N 1
ATOM 3876 C CA . VAL A 1 496 ? -23.516 -56.438 -0.746 1 27.3 496 VAL A CA 1
ATOM 3877 C C . VAL A 1 496 ? -22.844 -57.312 0.306 1 27.3 496 VAL A C 1
ATOM 3879 O O . VAL A 1 496 ? -21.75 -57.031 0.781 1 27.3 496 VAL A O 1
ATOM 3882 N N . GLY A 1 497 ? -23.578 -58.062 1.121 1 22.48 497 GLY A N 1
ATOM 3883 C CA . GLY A 1 497 ? -23.078 -59.312 1.681 1 22.48 497 GLY A CA 1
ATOM 3884 C C . GLY A 1 497 ? -22.5 -60.25 0.635 1 22.48 497 GLY A C 1
ATOM 3885 O O . GLY A 1 497 ? -22.922 -60.219 -0.522 1 22.48 497 GLY A O 1
ATOM 3886 N N . ALA B 1 1 ? 24.281 24.875 14.188 1 46.84 1 ALA B N 1
ATOM 3887 C CA . ALA B 1 1 ? 23.141 25.547 13.586 1 46.84 1 ALA B CA 1
ATOM 3888 C C . ALA B 1 1 ? 23.344 25.75 12.086 1 46.84 1 ALA B C 1
ATOM 3890 O O . ALA B 1 1 ? 24.469 25.703 11.594 1 46.84 1 ALA B O 1
ATOM 3891 N N . PHE B 1 2 ? 22.219 25.516 11.266 1 63.09 2 PHE B N 1
ATOM 3892 C CA . PHE B 1 2 ? 22.109 25.75 9.836 1 63.09 2 PHE B CA 1
ATOM 3893 C C . PHE B 1 2 ? 22.625 27.125 9.469 1 63.09 2 PHE B C 1
ATOM 3895 O O . PHE B 1 2 ? 21.875 27.969 8.953 1 63.09 2 PHE B O 1
ATOM 3902 N N . GLN B 1 3 ? 23.875 27.375 9.742 1 74.44 3 GLN B N 1
ATOM 3903 C CA . GLN B 1 3 ? 24.438 28.703 9.461 1 74.44 3 GLN B CA 1
ATOM 3904 C C . GLN B 1 3 ? 24.219 29.094 8.008 1 74.44 3 GLN B C 1
ATOM 3906 O O . GLN B 1 3 ? 24.047 30.281 7.703 1 74.44 3 GLN B O 1
ATOM 3911 N N . CYS B 1 4 ? 24.016 28.109 7.293 1 83.5 4 CYS B N 1
ATOM 3912 C CA . CYS B 1 4 ? 23.859 28.422 5.879 1 83.5 4 CYS B CA 1
ATOM 3913 C C . CYS B 1 4 ? 22.391 28.641 5.523 1 83.5 4 CYS B C 1
ATOM 3915 O O . CYS B 1 4 ? 22.062 28.953 4.379 1 83.5 4 CYS B O 1
ATOM 3917 N N . ARG B 1 5 ? 21.625 28.609 6.512 1 82.69 5 ARG B N 1
ATOM 3918 C CA . ARG B 1 5 ? 20.203 28.828 6.309 1 82.69 5 ARG B CA 1
ATOM 3919 C C . ARG B 1 5 ? 19.656 29.875 7.273 1 82.69 5 ARG B C 1
ATOM 3921 O O . ARG B 1 5 ? 18.891 29.547 8.18 1 82.69 5 ARG B O 1
ATOM 3928 N N . PRO B 1 6 ? 19.891 31.016 6.887 1 81.38 6 PRO B N 1
ATOM 3929 C CA . PRO B 1 6 ? 19.547 32.094 7.828 1 81.38 6 PRO B CA 1
ATOM 3930 C C . PRO B 1 6 ? 18.047 32.25 8.016 1 81.38 6 PRO B C 1
ATOM 3932 O O . PRO B 1 6 ? 17.594 32.844 9.008 1 81.38 6 PRO B O 1
ATOM 3935 N N . ASN B 1 7 ? 17.297 31.688 7.211 1 87.19 7 ASN B N 1
ATOM 3936 C CA . ASN B 1 7 ? 15.844 31.828 7.305 1 87.19 7 ASN B CA 1
ATOM 3937 C C . ASN B 1 7 ? 15.234 30.734 8.188 1 87.19 7 ASN B C 1
ATOM 3939 O O . ASN B 1 7 ? 14.023 30.516 8.156 1 87.19 7 ASN B O 1
ATOM 3943 N N . ASN B 1 8 ? 16.047 30.047 8.938 1 91.44 8 ASN B N 1
ATOM 3944 C CA . ASN B 1 8 ? 15.633 29.062 9.93 1 91.44 8 ASN B CA 1
ATOM 3945 C C . ASN B 1 8 ? 16.203 29.375 11.312 1 91.44 8 ASN B C 1
ATOM 3947 O O . ASN B 1 8 ? 17.219 28.797 11.719 1 91.44 8 ASN B O 1
ATOM 3951 N N . PRO B 1 9 ? 15.508 30.203 12.062 1 93.06 9 PRO B N 1
ATOM 3952 C CA . PRO B 1 9 ? 16.062 30.766 13.297 1 93.06 9 PRO B CA 1
ATOM 3953 C C . PRO B 1 9 ? 16.297 29.703 14.367 1 93.06 9 PRO B C 1
ATOM 3955 O O . PRO B 1 9 ? 17.266 29.797 15.133 1 93.06 9 PRO B O 1
ATOM 3958 N N . GLY B 1 10 ? 15.414 28.797 14.492 1 95.62 10 GLY B N 1
ATOM 3959 C CA . GLY B 1 10 ? 15.508 27.844 15.586 1 95.62 10 GLY B CA 1
ATOM 3960 C C . GLY B 1 10 ? 15.359 26.406 15.125 1 95.62 10 GLY B C 1
ATOM 3961 O O . GLY B 1 10 ? 14.594 26.109 14.203 1 95.62 10 GLY B O 1
ATOM 3962 N N . LEU B 1 11 ? 16.078 25.5 15.852 1 96.69 11 LEU B N 1
ATOM 3963 C CA . LEU B 1 11 ? 16.078 24.078 15.562 1 96.69 11 LEU B CA 1
ATOM 3964 C C . LEU B 1 11 ? 16.219 23.266 16.844 1 96.69 11 LEU B C 1
ATOM 3966 O O . LEU B 1 11 ? 17.078 23.578 17.688 1 96.69 11 LEU B O 1
ATOM 3970 N N . ALA B 1 12 ? 15.336 22.391 17.047 1 98 12 ALA B N 1
ATOM 3971 C CA . ALA B 1 12 ? 15.453 21.375 18.094 1 98 12 ALA B CA 1
ATOM 3972 C C . ALA B 1 12 ? 15.617 19.984 17.516 1 98 12 ALA B C 1
ATOM 3974 O O . ALA B 1 12 ? 14.945 19.625 16.547 1 98 12 ALA B O 1
ATOM 3975 N N . VAL B 1 13 ? 16.547 19.188 18.047 1 98.31 13 VAL B N 1
ATOM 3976 C CA . VAL B 1 13 ? 16.844 17.859 17.531 1 98.31 13 VAL B CA 1
ATOM 3977 C C . VAL B 1 13 ? 17.047 16.875 18.688 1 98.31 13 VAL B C 1
ATOM 3979 O O . VAL B 1 13 ? 17.609 17.25 19.719 1 98.31 13 VAL B O 1
ATOM 3982 N N . SER B 1 14 ? 16.578 15.719 18.547 1 98.75 14 SER B N 1
ATOM 3983 C CA . SER B 1 14 ? 16.875 14.648 19.5 1 98.75 14 SER B CA 1
ATOM 3984 C C . SER B 1 14 ? 17.016 13.305 18.797 1 98.75 14 SER B C 1
ATOM 3986 O O . SER B 1 14 ? 16.422 13.094 17.734 1 98.75 14 SER B O 1
ATOM 3988 N N . VAL B 1 15 ? 17.812 12.414 19.297 1 98.88 15 VAL B N 1
ATOM 3989 C CA . VAL B 1 15 ? 18.078 11.062 18.797 1 98.88 15 VAL B CA 1
ATOM 3990 C C . VAL B 1 15 ? 18.094 10.078 19.969 1 98.88 15 VAL B C 1
ATOM 3992 O O . VAL B 1 15 ? 18.703 10.359 21.016 1 98.88 15 VAL B O 1
ATOM 3995 N N . VAL B 1 16 ? 17.391 9.023 19.828 1 98.88 16 VAL B N 1
ATOM 3996 C CA . VAL B 1 16 ? 17.422 7.965 20.828 1 98.88 16 VAL B CA 1
ATOM 3997 C C . VAL B 1 16 ? 17.891 6.664 20.188 1 98.88 16 VAL B C 1
ATOM 3999 O O . VAL B 1 16 ? 17.734 6.461 18.984 1 98.88 16 VAL B O 1
ATOM 4002 N N . LYS B 1 17 ? 18.453 5.789 20.938 1 98.69 17 LYS B N 1
ATOM 4003 C CA . LYS B 1 17 ? 18.859 4.441 20.547 1 98.69 17 LYS B CA 1
ATOM 4004 C C . LYS B 1 17 ? 18.828 3.488 21.734 1 98.69 17 LYS B C 1
ATOM 4006 O O . LYS B 1 17 ? 19.375 3.795 22.797 1 98.69 17 LYS B O 1
ATOM 4011 N N . ASP B 1 18 ? 18.172 2.352 21.578 1 97.81 18 ASP B N 1
ATOM 4012 C CA . ASP B 1 18 ? 18.109 1.296 22.578 1 97.81 18 ASP B CA 1
ATOM 4013 C C . ASP B 1 18 ? 17.641 1.846 23.938 1 97.81 18 ASP B C 1
ATOM 4015 O O . ASP B 1 18 ? 18.25 1.549 24.969 1 97.81 18 ASP B O 1
ATOM 4019 N N . GLY B 1 19 ? 16.703 2.746 23.828 1 97.31 19 GLY B N 1
ATOM 4020 C CA . GLY B 1 19 ? 16.062 3.252 25.031 1 97.31 19 GLY B CA 1
ATOM 4021 C C . GLY B 1 19 ? 16.812 4.414 25.656 1 97.31 19 GLY B C 1
ATOM 4022 O O . GLY B 1 19 ? 16.359 5.004 26.641 1 97.31 19 GLY B O 1
ATOM 4023 N N . LYS B 1 20 ? 17.938 4.781 25.047 1 97.81 20 LYS B N 1
ATOM 4024 C CA . LYS B 1 20 ? 18.766 5.844 25.609 1 97.81 20 LYS B CA 1
ATOM 4025 C C . LYS B 1 20 ? 18.719 7.098 24.734 1 97.81 20 LYS B C 1
ATOM 4027 O O . LYS B 1 20 ? 18.609 7.008 23.516 1 97.81 20 LYS B O 1
ATOM 4032 N N . ILE B 1 21 ? 18.812 8.227 25.406 1 98.19 21 ILE B N 1
ATOM 4033 C CA . ILE B 1 21 ? 18.938 9.5 24.703 1 98.19 21 ILE B CA 1
ATOM 4034 C C . ILE B 1 21 ? 20.391 9.719 24.266 1 98.19 21 ILE B C 1
ATOM 4036 O O . ILE B 1 21 ? 21.281 9.859 25.109 1 98.19 21 ILE B O 1
ATOM 4040 N N . LEU B 1 22 ? 20.641 9.664 23 1 98 22 LEU B N 1
ATOM 4041 C CA . LEU B 1 22 ? 21.984 9.953 22.516 1 98 22 LEU B CA 1
ATOM 4042 C C . LEU B 1 22 ? 22.25 11.461 22.516 1 98 22 LEU B C 1
ATOM 4044 O O . LEU B 1 22 ? 23.359 11.891 22.859 1 98 22 LEU B O 1
ATOM 4048 N N . PHE B 1 23 ? 21.188 12.133 22.062 1 94.94 23 PHE B N 1
ATOM 4049 C CA . PHE B 1 23 ? 21.312 13.578 22.172 1 94.94 23 PHE B CA 1
ATOM 4050 C C . PHE B 1 23 ? 19.938 14.25 22.078 1 94.94 23 PHE B C 1
ATOM 4052 O O . PHE B 1 23 ? 19.031 13.719 21.438 1 94.94 23 PHE B O 1
ATOM 4059 N N . ALA B 1 24 ? 19.719 15.359 22.766 1 97.81 24 ALA B N 1
ATOM 4060 C CA . ALA B 1 24 ? 18.594 16.297 22.75 1 97.81 24 ALA B CA 1
ATOM 4061 C C . ALA B 1 24 ? 19.062 17.734 22.953 1 97.81 24 ALA B C 1
ATOM 4063 O O . ALA B 1 24 ? 19.516 18.094 24.031 1 97.81 24 ALA B O 1
ATOM 4064 N N . LYS B 1 25 ? 18.984 18.531 21.828 1 97.12 25 LYS B N 1
ATOM 4065 C CA . LYS B 1 25 ? 19.625 19.859 21.875 1 97.12 25 LYS B CA 1
ATOM 4066 C C . LYS B 1 25 ? 18.844 20.859 21.016 1 97.12 25 LYS B C 1
ATOM 4068 O O . LYS B 1 25 ? 18.047 20.469 20.156 1 97.12 25 LYS B O 1
ATOM 4073 N N . GLY B 1 26 ? 19.016 22.078 21.391 1 96.81 26 GLY B N 1
ATOM 4074 C CA . GLY B 1 26 ? 18.5 23.203 20.609 1 96.81 26 GLY B CA 1
ATOM 4075 C C . GLY B 1 26 ? 19.609 24.016 19.953 1 96.81 26 GLY B C 1
ATOM 4076 O O . GLY B 1 26 ? 20.719 24.109 20.484 1 96.81 26 GLY B O 1
ATOM 4077 N N . TYR B 1 27 ? 19.359 24.531 18.828 1 95.94 27 TYR B N 1
ATOM 4078 C CA . TYR B 1 27 ? 20.281 25.375 18.062 1 95.94 27 TYR B CA 1
ATOM 4079 C C . TYR B 1 27 ? 19.578 26.656 17.609 1 95.94 27 TYR B C 1
ATOM 4081 O O . TYR B 1 27 ? 18.391 26.656 17.297 1 95.94 27 TYR B O 1
ATOM 4089 N N . GLY B 1 28 ? 20.312 27.734 17.578 1 95.88 28 GLY B N 1
ATOM 4090 C CA . GLY B 1 28 ? 19.781 29.016 17.125 1 95.88 28 GLY B CA 1
ATOM 4091 C C . GLY B 1 28 ? 19 29.734 18.203 1 95.88 28 GLY B C 1
ATOM 4092 O O . GLY B 1 28 ? 19.375 29.703 19.375 1 95.88 28 GLY B O 1
ATOM 4093 N N . VAL B 1 29 ? 17.984 30.5 17.688 1 95.94 29 VAL B N 1
ATOM 4094 C CA . VAL B 1 29 ? 17.234 31.328 18.625 1 95.94 29 VAL B CA 1
ATOM 4095 C C . VAL B 1 29 ? 15.75 31.016 18.516 1 95.94 29 VAL B C 1
ATOM 4097 O O . VAL B 1 29 ? 15.258 30.641 17.453 1 95.94 29 VAL B O 1
ATOM 4100 N N . SER B 1 30 ? 15.008 31.109 19.641 1 96.38 30 SER B N 1
ATOM 4101 C CA . SER B 1 30 ? 13.578 30.828 19.688 1 96.38 30 SER B CA 1
ATOM 4102 C C . SER B 1 30 ? 12.773 32.031 19.172 1 96.38 30 SER B C 1
ATOM 4104 O O . SER B 1 30 ? 11.602 31.891 18.828 1 96.38 30 SER B O 1
ATOM 4106 N N . ASP B 1 31 ? 13.438 33.125 19.125 1 95.19 31 ASP B N 1
ATOM 4107 C CA . ASP B 1 31 ? 12.828 34.406 18.688 1 95.19 31 ASP B CA 1
ATOM 4108 C C . ASP B 1 31 ? 13.875 35.344 18.109 1 95.19 31 ASP B C 1
ATOM 4110 O O . ASP B 1 31 ? 14.914 35.594 18.734 1 95.19 31 ASP B O 1
ATOM 4114 N N . ASN B 1 32 ? 13.539 35.938 16.984 1 93.19 32 ASN B N 1
ATOM 4115 C CA . ASN B 1 32 ? 14.516 36.75 16.281 1 93.19 32 ASN B CA 1
ATOM 4116 C C . ASN B 1 32 ? 14.711 38.094 16.969 1 93.19 32 ASN B C 1
ATOM 4118 O O . ASN B 1 32 ? 15.711 38.781 16.75 1 93.19 32 ASN B O 1
ATOM 4122 N N . ILE B 1 33 ? 13.828 38.531 17.766 1 93.75 33 ILE B N 1
ATOM 4123 C CA . ILE B 1 33 ? 13.922 39.812 18.453 1 93.75 33 ILE B CA 1
ATOM 4124 C C . ILE B 1 33 ? 14.68 39.656 19.766 1 93.75 33 ILE B C 1
ATOM 4126 O O . ILE B 1 33 ? 15.711 40.312 19.984 1 93.75 33 ILE B O 1
ATOM 4130 N N . SER B 1 34 ? 14.234 38.719 20.594 1 95.19 34 SER B N 1
ATOM 4131 C CA . SER B 1 34 ? 14.852 38.531 21.891 1 95.19 34 SER B CA 1
ATOM 4132 C C . SER B 1 34 ? 16.188 37.781 21.781 1 95.19 34 SER B C 1
ATOM 4134 O O . SER B 1 34 ? 17.031 37.844 22.672 1 95.19 34 SER B O 1
ATOM 4136 N N . LYS B 1 35 ? 16.328 37.031 20.797 1 96.44 35 LYS B N 1
ATOM 4137 C CA . LYS B 1 35 ? 17.531 36.25 20.531 1 96.44 35 LYS B CA 1
ATOM 4138 C C . LYS B 1 35 ? 17.75 35.188 21.625 1 96.44 35 LYS B C 1
ATOM 4140 O O . LYS B 1 35 ? 18.875 34.781 21.891 1 96.44 35 LYS B O 1
ATOM 4145 N N . LYS B 1 36 ? 16.703 34.875 22.25 1 96.94 36 LYS B N 1
ATOM 4146 C CA . LYS B 1 36 ? 16.797 33.812 23.25 1 96.94 36 LYS B CA 1
ATOM 4147 C C . LYS B 1 36 ? 17.219 32.469 22.594 1 96.94 36 LYS B C 1
ATOM 4149 O O . LYS B 1 36 ? 16.641 32.062 21.594 1 96.94 36 LYS B O 1
ATOM 4154 N N . PRO B 1 37 ? 18.203 31.812 23.203 1 97.31 37 PRO B N 1
ATOM 4155 C CA . PRO B 1 37 ? 18.656 30.562 22.594 1 97.31 37 PRO B CA 1
ATOM 4156 C C . PRO B 1 37 ? 17.625 29.438 22.688 1 97.31 37 PRO B C 1
ATOM 4158 O O . PRO B 1 37 ? 16.922 29.328 23.703 1 97.31 37 PRO B O 1
ATOM 4161 N N . VAL B 1 38 ? 17.531 28.609 21.641 1 97.88 38 VAL B N 1
ATOM 4162 C CA . VAL B 1 38 ? 16.734 27.375 21.703 1 97.88 38 VAL B CA 1
ATOM 4163 C C . VAL B 1 38 ? 17.438 26.375 22.625 1 97.88 38 VAL B C 1
ATOM 4165 O O . VAL B 1 38 ? 18.656 26.219 22.578 1 97.88 38 VAL B O 1
ATOM 4168 N N . THR B 1 39 ? 16.766 25.766 23.469 1 97.75 39 THR B N 1
ATOM 4169 C CA . THR B 1 39 ? 17.25 24.672 24.312 1 97.75 39 THR B CA 1
ATOM 4170 C C . THR B 1 39 ? 16.516 23.375 24 1 97.75 39 THR B C 1
ATOM 4172 O O . THR B 1 39 ? 15.656 23.344 23.109 1 97.75 39 THR B O 1
ATOM 4175 N N . ASN B 1 40 ? 16.891 22.297 24.672 1 97.62 40 ASN B N 1
ATOM 4176 C CA . ASN B 1 40 ? 16.219 21.031 24.438 1 97.62 40 ASN B CA 1
ATOM 4177 C C . ASN B 1 40 ? 14.82 21 25.062 1 97.62 40 ASN B C 1
ATOM 4179 O O . ASN B 1 40 ? 14.039 20.078 24.828 1 97.62 40 ASN B O 1
ATOM 4183 N N . ASN B 1 41 ? 14.422 22.094 25.781 1 97.94 41 ASN B N 1
ATOM 4184 C CA . ASN B 1 41 ? 13.109 22.203 26.406 1 97.94 41 ASN B CA 1
ATOM 4185 C C . ASN B 1 41 ? 12.211 23.172 25.656 1 97.94 41 ASN B C 1
ATOM 4187 O O . ASN B 1 41 ? 11.023 23.297 25.953 1 97.94 41 ASN B O 1
ATOM 4191 N N . THR B 1 42 ? 12.805 23.906 24.719 1 98.5 42 THR B N 1
ATOM 4192 C CA . THR B 1 42 ? 12.023 24.859 23.938 1 98.5 42 THR B CA 1
ATOM 4193 C C . THR B 1 42 ? 10.914 24.156 23.172 1 98.5 42 THR B C 1
ATOM 4195 O O . THR B 1 42 ? 11.148 23.109 22.547 1 98.5 42 THR B O 1
ATOM 4198 N N . LEU B 1 43 ? 9.711 24.734 23.234 1 98.69 43 LEU B N 1
ATOM 4199 C CA . LEU B 1 43 ? 8.555 24.141 22.562 1 98.69 43 LEU B CA 1
ATOM 4200 C C . LEU B 1 43 ? 8.453 24.609 21.125 1 98.69 43 LEU B C 1
ATOM 4202 O O . LEU B 1 43 ? 8.68 25.781 20.828 1 98.69 43 LEU B O 1
ATOM 4206 N N . PHE B 1 44 ? 8.242 23.703 20.25 1 98.62 44 PHE B N 1
ATOM 4207 C CA . PHE B 1 44 ? 7.879 23.922 18.844 1 98.62 44 PHE B CA 1
ATOM 4208 C C . PHE B 1 44 ? 6.527 23.297 18.531 1 98.62 44 PHE B C 1
ATOM 4210 O O . PHE B 1 44 ? 6.172 22.266 19.094 1 98.62 44 PHE B O 1
ATOM 4217 N N . GLN B 1 45 ? 5.68 23.906 17.656 1 98.56 45 GLN B N 1
ATOM 4218 C CA . GLN B 1 45 ? 4.562 23.156 17.078 1 98.56 45 GLN B CA 1
ATOM 4219 C C . GLN B 1 45 ? 5.059 22.016 16.203 1 98.56 45 GLN B C 1
ATOM 4221 O O . GLN B 1 45 ? 5.891 22.219 15.32 1 98.56 45 GLN B O 1
ATOM 4226 N N . ILE B 1 46 ? 4.543 20.812 16.484 1 98.81 46 ILE B N 1
ATOM 4227 C CA . ILE B 1 46 ? 5.062 19.672 15.734 1 98.81 46 ILE B CA 1
ATOM 4228 C C . ILE B 1 46 ? 4.094 19.297 14.617 1 98.81 46 ILE B C 1
ATOM 4230 O O . ILE B 1 46 ? 4.309 18.328 13.898 1 98.81 46 ILE B O 1
ATOM 4234 N N . ALA B 1 47 ? 3.066 20.062 14.477 1 98.44 47 ALA B N 1
ATOM 4235 C CA . ALA B 1 47 ? 2.133 19.953 13.359 1 98.44 47 ALA B CA 1
ATOM 4236 C C . ALA B 1 47 ? 1.633 18.516 13.195 1 98.44 47 ALA B C 1
ATOM 4238 O O . ALA B 1 47 ? 1.151 17.906 14.148 1 98.44 47 ALA B O 1
ATOM 4239 N N . SER B 1 48 ? 1.688 17.938 12.07 1 98.62 48 SER B N 1
ATOM 4240 C CA . SER B 1 48 ? 1.05 16.688 11.703 1 98.62 48 SER B CA 1
ATOM 4241 C C . SER B 1 48 ? 1.682 15.508 12.445 1 98.62 48 SER B C 1
ATOM 4243 O O . SER B 1 48 ? 1.157 14.391 12.414 1 98.62 48 SER B O 1
ATOM 4245 N N . LEU B 1 49 ? 2.777 15.672 13.141 1 98.94 49 LEU B N 1
ATOM 4246 C CA . LEU B 1 49 ? 3.227 14.594 14.016 1 98.94 49 LEU B CA 1
ATOM 4247 C C . LEU B 1 49 ? 2.168 14.273 15.062 1 98.94 49 LEU B C 1
ATOM 4249 O O . LEU B 1 49 ? 2.176 13.18 15.648 1 98.94 49 LEU B O 1
ATOM 4253 N N . THR B 1 50 ? 1.289 15.219 15.305 1 98.94 50 THR B N 1
ATOM 4254 C CA . THR B 1 50 ? 0.157 15.078 16.219 1 98.94 50 THR B CA 1
ATOM 4255 C C . THR B 1 50 ? -0.683 13.859 15.844 1 98.94 50 THR B C 1
ATOM 4257 O O . THR B 1 50 ? -1.209 13.172 16.719 1 98.94 50 THR B O 1
ATOM 4260 N N . LYS B 1 51 ? -0.722 13.508 14.594 1 98.94 51 LYS B N 1
ATOM 4261 C CA . LYS B 1 51 ? -1.617 12.461 14.094 1 98.94 51 LYS B CA 1
ATOM 4262 C C . LYS B 1 51 ? -1.286 11.109 14.711 1 98.94 51 LYS B C 1
ATOM 4264 O O . LYS B 1 51 ? -2.188 10.344 15.062 1 98.94 51 LYS B O 1
ATOM 4269 N N . ALA B 1 52 ? -0.04 10.797 14.891 1 98.94 52 ALA B N 1
ATOM 4270 C CA . ALA B 1 52 ? 0.331 9.539 15.531 1 98.94 52 ALA B CA 1
ATOM 4271 C C . ALA B 1 52 ? -0.12 9.508 16.984 1 98.94 52 ALA B C 1
ATOM 4273 O O . ALA B 1 52 ? -0.51 8.461 17.5 1 98.94 52 ALA B O 1
ATOM 4274 N N . PHE B 1 53 ? -0.069 10.664 17.656 1 98.94 53 PHE B N 1
ATOM 4275 C CA . PHE B 1 53 ? -0.581 10.766 19.016 1 98.94 53 PHE B CA 1
ATOM 4276 C C . PHE B 1 53 ? -2.08 10.492 19.062 1 98.94 53 PHE B C 1
ATOM 4278 O O . PHE B 1 53 ? -2.559 9.75 19.922 1 98.94 53 PHE B O 1
ATOM 4285 N N . THR B 1 54 ? -2.771 11.102 18.141 1 98.94 54 THR B N 1
ATOM 4286 C CA . THR B 1 54 ? -4.219 10.953 18.062 1 98.94 54 THR B CA 1
ATOM 4287 C C . THR B 1 54 ? -4.602 9.492 17.844 1 98.94 54 THR B C 1
ATOM 4289 O O . THR B 1 54 ? -5.496 8.977 18.531 1 98.94 54 THR B O 1
ATOM 4292 N N . SER B 1 55 ? -3.932 8.844 16.938 1 98.88 55 SER B N 1
ATOM 4293 C CA . SER B 1 55 ? -4.199 7.434 16.656 1 98.88 55 SER B CA 1
ATOM 4294 C C . SER B 1 55 ? -3.885 6.566 17.875 1 98.88 55 SER B C 1
ATOM 4296 O O . SER B 1 55 ? -4.621 5.629 18.188 1 98.88 55 SER B O 1
ATOM 4298 N N . THR B 1 56 ? -2.791 6.855 18.547 1 98.88 56 THR B N 1
ATOM 4299 C CA . THR B 1 56 ? -2.385 6.102 19.734 1 98.88 56 THR B CA 1
ATOM 4300 C C . THR B 1 56 ? -3.416 6.246 20.844 1 98.88 56 THR B C 1
ATOM 4302 O O . THR B 1 56 ? -3.842 5.25 21.438 1 98.88 56 THR B O 1
ATOM 4305 N N . LEU B 1 57 ? -3.824 7.484 21.109 1 98.88 57 LEU B N 1
ATOM 4306 C CA . LEU B 1 57 ? -4.828 7.719 22.141 1 98.88 57 LEU B CA 1
ATOM 4307 C C . LEU B 1 57 ? -6.117 6.969 21.828 1 98.88 57 LEU B C 1
ATOM 4309 O O . LEU B 1 57 ? -6.684 6.301 22.703 1 98.88 57 LEU B O 1
ATOM 4313 N N . LEU B 1 58 ? -6.555 7.113 20.594 1 98.81 58 LEU B N 1
ATOM 4314 C CA . LEU B 1 58 ? -7.824 6.496 20.219 1 98.81 58 LEU B CA 1
ATOM 4315 C C . LEU B 1 58 ? -7.738 4.977 20.328 1 98.81 58 LEU B C 1
ATOM 4317 O O . LEU B 1 58 ? -8.68 4.332 20.797 1 98.81 58 LEU B O 1
ATOM 4321 N N . THR B 1 59 ? -6.676 4.379 19.875 1 98.31 59 THR B N 1
ATOM 4322 C CA . THR B 1 59 ? -6.516 2.93 19.969 1 98.31 59 THR B CA 1
ATOM 4323 C C . THR B 1 59 ? -6.516 2.482 21.422 1 98.31 59 THR B C 1
ATOM 4325 O O . THR B 1 59 ? -7.074 1.436 21.766 1 98.31 59 THR B O 1
ATOM 4328 N N . LYS B 1 60 ? -5.84 3.266 22.281 1 98.56 60 LYS B N 1
ATOM 4329 C CA . LYS B 1 60 ? -5.887 2.984 23.703 1 98.56 60 LYS B CA 1
ATOM 4330 C C . LYS B 1 60 ? -7.32 3.016 24.234 1 98.56 60 LYS B C 1
ATOM 4332 O O . LYS B 1 60 ? -7.73 2.135 24.984 1 98.56 60 LYS B O 1
ATOM 4337 N N . GLN B 1 61 ? -8.07 4.031 23.844 1 98.5 61 GLN B N 1
ATOM 4338 C CA . GLN B 1 61 ? -9.453 4.18 24.266 1 98.5 61 GLN B CA 1
ATOM 4339 C C . GLN B 1 61 ? -10.305 3.008 23.797 1 98.5 61 GLN B C 1
ATOM 4341 O O . GLN B 1 61 ? -11.156 2.508 24.547 1 98.5 61 GLN B O 1
ATOM 4346 N N . LEU B 1 62 ? -10.094 2.562 22.609 1 98.12 62 LEU B N 1
ATOM 4347 C CA . LEU B 1 62 ? -10.867 1.46 22.047 1 98.12 62 LEU B CA 1
ATOM 4348 C C . LEU B 1 62 ? -10.641 0.177 22.828 1 98.12 62 LEU B C 1
ATOM 4350 O O . LEU B 1 62 ? -11.539 -0.663 22.938 1 98.12 62 LEU B O 1
ATOM 4354 N N . ASP B 1 63 ? -9.453 0.016 23.391 1 96.69 63 ASP B N 1
ATOM 4355 C CA . ASP B 1 63 ? -9.125 -1.165 24.188 1 96.69 63 ASP B CA 1
ATOM 4356 C C . ASP B 1 63 ? -10.039 -1.294 25.391 1 96.69 63 ASP B C 1
ATOM 4358 O O . ASP B 1 63 ? -10.156 -2.371 25.984 1 96.69 63 ASP B O 1
ATOM 4362 N N . GLN B 1 64 ? -10.672 -0.234 25.766 1 96.44 64 GLN B N 1
ATOM 4363 C CA . GLN B 1 64 ? -11.516 -0.238 26.953 1 96.44 64 GLN B CA 1
ATOM 4364 C C . GLN B 1 64 ? -12.906 -0.771 26.625 1 96.44 64 GLN B C 1
ATOM 4366 O O . GLN B 1 64 ? -13.688 -1.054 27.547 1 96.44 64 GLN B O 1
ATOM 4371 N N . TYR B 1 65 ? -13.172 -0.936 25.406 1 95.19 65 TYR B N 1
ATOM 4372 C CA . TYR B 1 65 ? -14.477 -1.4 24.969 1 95.19 65 TYR B CA 1
ATOM 4373 C C . TYR B 1 65 ? -14.383 -2.781 24.328 1 95.19 65 TYR B C 1
ATOM 4375 O O . TYR B 1 65 ? -13.477 -3.043 23.531 1 95.19 65 TYR B O 1
ATOM 4383 N N . SER B 1 66 ? -15.273 -3.637 24.625 1 93.62 66 SER B N 1
ATOM 4384 C CA . SER B 1 66 ? -15.273 -4.984 24.062 1 93.62 66 SER B CA 1
ATOM 4385 C C . SER B 1 66 ? -15.906 -5.004 22.672 1 93.62 66 SER B C 1
ATOM 4387 O O . SER B 1 66 ? -15.648 -5.91 21.891 1 93.62 66 SER B O 1
ATOM 4389 N N . ASN B 1 67 ? -16.688 -4.059 22.406 1 95.31 67 ASN B N 1
ATOM 4390 C CA . ASN B 1 67 ? -17.469 -4.09 21.172 1 95.31 67 ASN B CA 1
ATOM 4391 C C . ASN B 1 67 ? -16.938 -3.088 20.156 1 95.31 67 ASN B C 1
ATOM 4393 O O . ASN B 1 67 ? -17.547 -2.881 19.109 1 95.31 67 ASN B O 1
ATOM 4397 N N . LEU B 1 68 ? -15.867 -2.379 20.469 1 97.19 68 LEU B N 1
ATOM 4398 C CA . LEU B 1 68 ? -15.305 -1.393 19.547 1 97.19 68 LEU B CA 1
ATOM 4399 C C . LEU B 1 68 ? -13.883 -1.77 19.141 1 97.19 68 LEU B C 1
ATOM 4401 O O . LEU B 1 68 ? -13.156 -2.385 19.922 1 97.19 68 LEU B O 1
ATOM 4405 N N . SER B 1 69 ? -13.547 -1.501 17.984 1 96.94 69 SER B N 1
ATOM 4406 C CA . SER B 1 69 ? -12.203 -1.665 17.438 1 96.94 69 SER B CA 1
ATOM 4407 C C . SER B 1 69 ? -11.945 -0.668 16.312 1 96.94 69 SER B C 1
ATOM 4409 O O . SER B 1 69 ? -12.812 0.15 15.992 1 96.94 69 SER B O 1
ATOM 4411 N N . VAL B 1 70 ? -10.812 -0.72 15.773 1 97.25 70 VAL B N 1
ATOM 4412 C CA . VAL B 1 70 ? -10.461 0.19 14.688 1 97.25 70 VAL B CA 1
ATOM 4413 C C . VAL B 1 70 ? -11.305 -0.118 13.453 1 97.25 70 VAL B C 1
ATOM 4415 O O . VAL B 1 70 ? -11.375 0.69 12.523 1 97.25 70 VAL B O 1
ATOM 4418 N N . THR B 1 71 ? -12 -1.254 13.398 1 97 71 THR B N 1
ATOM 4419 C CA . THR B 1 71 ? -12.844 -1.608 12.266 1 97 71 THR B CA 1
ATOM 4420 C C . THR B 1 71 ? -14.305 -1.276 12.555 1 97 71 THR B C 1
ATOM 4422 O O . THR B 1 71 ? -15.203 -1.686 11.812 1 97 71 THR B O 1
ATOM 4425 N N . SER B 1 72 ? -14.555 -0.585 13.656 1 98.19 72 SER B N 1
ATOM 4426 C CA . SER B 1 72 ? -15.914 -0.148 13.961 1 98.19 72 SER B CA 1
ATOM 4427 C C . SER B 1 72 ? -16.359 0.973 13.023 1 98.19 72 SER B C 1
ATOM 4429 O O . SER B 1 72 ? -15.555 1.84 12.664 1 98.19 72 SER B O 1
ATOM 4431 N N . ASN B 1 73 ? -17.625 0.979 12.656 1 98.31 73 ASN B N 1
ATOM 4432 C CA . ASN B 1 73 ? -18.203 1.941 11.719 1 98.31 73 ASN B CA 1
ATOM 4433 C C . ASN B 1 73 ? -18.219 3.352 12.305 1 98.31 73 ASN B C 1
ATOM 4435 O O . ASN B 1 73 ? -18.688 3.557 13.43 1 98.31 73 ASN B O 1
ATOM 4439 N N . VAL B 1 74 ? -17.734 4.293 11.57 1 98.5 74 VAL B N 1
ATOM 4440 C CA . VAL B 1 74 ? -17.594 5.676 12.016 1 98.5 74 VAL B CA 1
ATOM 4441 C C . VAL B 1 74 ? -18.969 6.277 12.297 1 98.5 74 VAL B C 1
ATOM 4443 O O . VAL B 1 74 ? -19.172 6.922 13.328 1 98.5 74 VAL B O 1
ATOM 4446 N N . ALA B 1 75 ? -19.938 6.105 11.359 1 98.25 75 ALA B N 1
ATOM 4447 C CA . ALA B 1 75 ? -21.266 6.695 11.492 1 98.25 75 ALA B CA 1
ATOM 4448 C C . ALA B 1 75 ? -21.984 6.18 12.75 1 98.25 75 ALA B C 1
ATOM 4450 O O . ALA B 1 75 ? -22.656 6.941 13.445 1 98.25 75 ALA B O 1
ATOM 4451 N N . ASP B 1 76 ? -21.766 4.906 13.023 1 97.75 76 ASP B N 1
ATOM 4452 C CA . ASP B 1 76 ? -22.375 4.305 14.195 1 97.75 76 ASP B CA 1
ATOM 4453 C C . ASP B 1 76 ? -21.797 4.891 15.484 1 97.75 76 ASP B C 1
ATOM 4455 O O . ASP B 1 76 ? -22.531 5.137 16.438 1 97.75 76 ASP B O 1
ATOM 4459 N N . ILE B 1 77 ? -20.516 5.117 15.516 1 97.75 77 ILE B N 1
ATOM 4460 C CA . ILE B 1 77 ? -19.859 5.625 16.703 1 97.75 77 ILE B CA 1
ATOM 4461 C C . ILE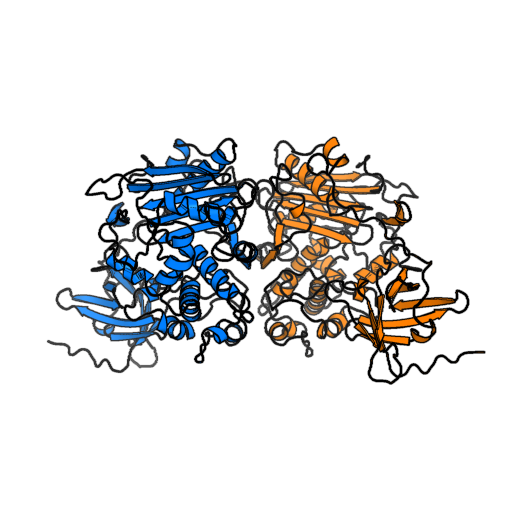 B 1 77 ? -20.266 7.078 16.953 1 97.75 77 ILE B C 1
ATOM 4463 O O . ILE B 1 77 ? -20.547 7.473 18.078 1 97.75 77 ILE B O 1
ATOM 4467 N N . ILE B 1 78 ? -20.188 7.852 15.883 1 97.44 78 ILE B N 1
ATOM 4468 C CA . ILE B 1 78 ? -20.562 9.258 16.016 1 97.44 78 ILE B CA 1
ATOM 4469 C C . ILE B 1 78 ? -22.031 9.383 16.406 1 97.44 78 ILE B C 1
ATOM 4471 O O . ILE B 1 78 ? -22.375 10.156 17.297 1 97.44 78 ILE B O 1
ATOM 4475 N N . GLY B 1 79 ? -22.938 8.586 15.695 1 96.25 79 GLY B N 1
ATOM 4476 C CA . GLY B 1 79 ? -24.359 8.609 16.016 1 96.25 79 GLY B CA 1
ATOM 4477 C C . GLY B 1 79 ? -25.078 9.852 15.508 1 96.25 79 GLY B C 1
ATOM 4478 O O . GLY B 1 79 ? -24.609 10.5 14.578 1 96.25 79 GLY B O 1
ATOM 4479 N N . ASN B 1 80 ? -26.359 10.016 15.984 1 93 80 ASN B N 1
ATOM 4480 C CA . ASN B 1 80 ? -27.188 11.18 15.711 1 93 80 ASN B CA 1
ATOM 4481 C C . ASN B 1 80 ? -27.469 11.336 14.219 1 93 80 ASN B C 1
ATOM 4483 O O . ASN B 1 80 ? -27.469 12.453 13.695 1 93 80 ASN B O 1
ATOM 4487 N N . GLY B 1 81 ? -27.453 10.289 13.508 1 94.19 81 GLY B N 1
ATOM 4488 C CA . GLY B 1 81 ? -27.797 10.32 12.094 1 94.19 81 GLY B CA 1
ATOM 4489 C C . GLY B 1 81 ? -26.672 10.805 11.211 1 94.19 81 GLY B C 1
ATOM 4490 O O . GLY B 1 81 ? -26.891 11.203 10.07 1 94.19 81 GLY B O 1
ATOM 4491 N N . PHE B 1 82 ? -25.438 10.805 11.766 1 96.88 82 PHE B N 1
ATOM 4492 C CA . PHE B 1 82 ? -24.297 11.219 10.969 1 96.88 82 PHE B CA 1
ATOM 4493 C C . PHE B 1 82 ? -24.203 10.398 9.688 1 96.88 82 PHE B C 1
ATOM 4495 O O . PHE B 1 82 ? -24.469 9.188 9.695 1 96.88 82 PHE B O 1
ATOM 4502 N N . LYS B 1 83 ? -23.859 11.133 8.586 1 97.12 83 LYS B N 1
ATOM 4503 C CA . LYS B 1 83 ? -23.609 10.508 7.285 1 97.12 83 LYS B CA 1
ATOM 4504 C C . LYS B 1 83 ? -22.484 11.234 6.539 1 97.12 83 LYS B C 1
ATOM 4506 O O . LYS B 1 83 ? -22.312 12.445 6.676 1 97.12 83 LYS B O 1
ATOM 4511 N N . PHE B 1 84 ? -21.734 10.422 5.875 1 97.31 84 PHE B N 1
ATOM 4512 C CA . PHE B 1 84 ? -20.922 11.023 4.824 1 97.31 84 PHE B CA 1
ATOM 4513 C C . PHE B 1 84 ? -21.781 11.375 3.611 1 97.31 84 PHE B C 1
ATOM 4515 O O . PHE B 1 84 ? -22.984 11.125 3.605 1 97.31 84 PHE B O 1
ATOM 4522 N N . SER B 1 85 ? -21.109 11.969 2.59 1 95.56 85 SER B N 1
ATOM 4523 C CA . SER B 1 85 ? -21.828 12.445 1.419 1 95.56 85 SER B CA 1
ATOM 4524 C C . SER B 1 85 ? -22.344 11.281 0.577 1 95.56 85 SER B C 1
ATOM 4526 O O . SER B 1 85 ? -23.25 11.453 -0.243 1 95.56 85 SER B O 1
ATOM 4528 N N . THR B 1 86 ? -21.797 10.039 0.721 1 96.31 86 THR B N 1
ATOM 4529 C CA . THR B 1 86 ? -22.234 8.883 -0.047 1 96.31 86 THR B CA 1
ATOM 4530 C C . THR B 1 86 ? -22.656 7.742 0.88 1 96.31 86 THR B C 1
ATOM 4532 O O . THR B 1 86 ? -22.125 7.613 1.987 1 96.31 86 THR B O 1
ATOM 4535 N N . SER B 1 87 ? -23.547 6.898 0.397 1 96.56 87 SER B N 1
ATOM 4536 C CA . SER B 1 87 ? -24.062 5.777 1.178 1 96.56 87 SER B CA 1
ATOM 4537 C C . SER B 1 87 ? -22.953 4.754 1.454 1 96.56 87 SER B C 1
ATOM 4539 O O . SER B 1 87 ? -22.859 4.219 2.561 1 96.56 87 SER B O 1
ATOM 4541 N N . ILE B 1 88 ? -22.094 4.434 0.516 1 97.12 88 ILE B N 1
ATOM 4542 C CA . ILE B 1 88 ? -21.078 3.41 0.688 1 97.12 88 ILE B CA 1
ATOM 4543 C C . ILE B 1 88 ? -20.125 3.811 1.82 1 97.12 88 ILE B C 1
ATOM 4545 O O . ILE B 1 88 ? -19.719 2.969 2.625 1 97.12 88 ILE B O 1
ATOM 4549 N N . ARG B 1 89 ? -19.734 5.051 1.888 1 97.94 89 ARG B N 1
ATOM 4550 C CA . ARG B 1 89 ? -18.859 5.512 2.959 1 97.94 89 ARG B CA 1
ATOM 4551 C C . ARG B 1 89 ? -19.594 5.52 4.297 1 97.94 89 ARG B C 1
ATOM 4553 O O . ARG B 1 89 ? -19.031 5.098 5.316 1 97.94 89 ARG B O 1
ATOM 4560 N N . THR B 1 90 ? -20.859 5.988 4.297 1 98.12 90 THR B N 1
ATOM 4561 C CA . THR B 1 90 ? -21.641 6.031 5.535 1 98.12 90 THR B CA 1
ATOM 4562 C C . THR B 1 90 ? -21.766 4.637 6.141 1 98.12 90 THR B C 1
ATOM 4564 O O . THR B 1 90 ? -21.594 4.461 7.348 1 98.12 90 THR B O 1
ATOM 4567 N N . VAL B 1 91 ? -21.938 3.656 5.297 1 97.5 91 VAL B N 1
ATOM 4568 C CA . VAL B 1 91 ? -22.266 2.312 5.758 1 97.5 91 VAL B CA 1
ATOM 4569 C C . VAL B 1 91 ? -20.984 1.54 6.066 1 97.5 91 VAL B C 1
ATOM 4571 O O . VAL B 1 91 ? -20.984 0.678 6.949 1 97.5 91 VAL B O 1
ATOM 4574 N N . ASN B 1 92 ? -19.891 1.899 5.441 1 97.75 92 ASN B N 1
ATOM 4575 C CA . ASN B 1 92 ? -18.766 0.966 5.488 1 97.75 92 ASN B CA 1
ATOM 4576 C C . ASN B 1 92 ? -17.516 1.617 6.074 1 97.75 92 ASN B C 1
ATOM 4578 O O . ASN B 1 92 ? -16.594 0.924 6.5 1 97.75 92 ASN B O 1
ATOM 4582 N N . ALA B 1 93 ? -17.406 2.967 6.125 1 98.25 93 ALA B N 1
ATOM 4583 C CA . ALA B 1 93 ? -16.203 3.611 6.625 1 98.25 93 ALA B CA 1
ATOM 4584 C C . ALA B 1 93 ? -15.992 3.307 8.109 1 98.25 93 ALA B C 1
ATOM 4586 O O . ALA B 1 93 ? -16.922 3.385 8.906 1 98.25 93 ALA B O 1
ATOM 4587 N N . ASN B 1 94 ? -14.828 2.916 8.461 1 98.38 94 ASN B N 1
ATOM 4588 C CA . ASN B 1 94 ? -14.492 2.625 9.852 1 98.38 94 ASN B CA 1
ATOM 4589 C C . ASN B 1 94 ? -13.352 3.504 10.352 1 98.38 94 ASN B C 1
ATOM 4591 O O . ASN B 1 94 ? -12.883 4.391 9.633 1 98.38 94 ASN B O 1
ATOM 4595 N N . ILE B 1 95 ? -12.914 3.361 11.562 1 98.56 95 ILE B N 1
ATOM 4596 C CA . ILE B 1 95 ? -11.906 4.199 12.211 1 98.56 95 ILE B CA 1
ATOM 4597 C C . ILE B 1 95 ? -10.578 4.082 11.469 1 98.56 95 ILE B C 1
ATOM 4599 O O . ILE B 1 95 ? -9.867 5.074 11.297 1 98.56 95 ILE B O 1
ATOM 4603 N N . ARG B 1 96 ? -10.258 2.904 11.016 1 97.81 96 ARG B N 1
ATOM 4604 C CA . ARG B 1 96 ? -9.031 2.682 10.258 1 97.81 96 ARG B CA 1
ATOM 4605 C C . ARG B 1 96 ? -9.008 3.529 8.992 1 97.81 96 ARG B C 1
ATOM 4607 O O . ARG B 1 96 ? -7.945 4.012 8.578 1 97.81 96 ARG B O 1
ATOM 4614 N N . ASP B 1 97 ? -10.133 3.684 8.375 1 98.56 97 ASP B N 1
ATOM 4615 C CA . ASP B 1 97 ? -10.234 4.48 7.16 1 98.56 97 ASP B CA 1
ATOM 4616 C C . ASP B 1 97 ? -9.875 5.941 7.43 1 98.56 97 ASP B C 1
ATOM 4618 O O . ASP B 1 97 ? -9.227 6.59 6.609 1 98.56 97 ASP B O 1
ATOM 4622 N N . LEU B 1 98 ? -10.328 6.445 8.555 1 98.75 98 LEU B N 1
ATOM 4623 C CA . LEU B 1 98 ? -9.961 7.797 8.961 1 98.75 98 LEU B CA 1
ATOM 4624 C C . LEU B 1 98 ? -8.461 7.895 9.211 1 98.75 98 LEU B C 1
ATOM 4626 O O . LEU B 1 98 ? -7.797 8.805 8.711 1 98.75 98 LEU B O 1
ATOM 4630 N N . MET B 1 99 ? -7.961 6.938 9.914 1 98.81 99 MET B N 1
ATOM 4631 C CA . MET B 1 99 ? -6.555 6.965 10.305 1 98.81 99 MET B CA 1
ATOM 4632 C C . MET B 1 99 ? -5.645 6.887 9.086 1 98.81 99 MET B C 1
ATOM 4634 O O . MET B 1 99 ? -4.594 7.527 9.047 1 98.81 99 MET B O 1
ATOM 4638 N N . ALA B 1 100 ? -6.086 6.164 8.055 1 98.69 100 ALA B N 1
ATOM 4639 C CA . ALA B 1 100 ? -5.184 5.816 6.957 1 98.69 100 ALA B CA 1
ATOM 4640 C C . ALA B 1 100 ? -5.504 6.629 5.703 1 98.69 100 ALA B C 1
ATOM 4642 O O . ALA B 1 100 ? -4.895 6.426 4.652 1 98.69 100 ALA B O 1
ATOM 4643 N N . HIS B 1 101 ? -6.469 7.492 5.754 1 98.38 101 HIS B N 1
ATOM 4644 C CA . HIS B 1 101 ? -6.797 8.406 4.664 1 98.38 101 HIS B CA 1
ATOM 4645 C C . HIS B 1 101 ? -7.289 7.641 3.439 1 98.38 101 HIS B C 1
ATOM 4647 O O . HIS B 1 101 ? -6.824 7.883 2.322 1 98.38 101 HIS B O 1
ATOM 4653 N N . THR B 1 102 ? -8.227 6.719 3.666 1 97.88 102 THR B N 1
ATOM 4654 C CA . THR B 1 102 ? -8.727 5.914 2.559 1 97.88 102 THR B CA 1
ATOM 4655 C C . THR B 1 102 ? -10.062 6.457 2.051 1 97.88 102 THR B C 1
ATOM 4657 O O . THR B 1 102 ? -10.648 5.902 1.12 1 97.88 102 THR B O 1
ATOM 4660 N N . LEU B 1 103 ? -10.562 7.602 2.549 1 97.56 103 LEU B N 1
ATOM 4661 C CA . LEU B 1 103 ? -11.906 8.07 2.256 1 97.56 103 LEU B CA 1
ATOM 4662 C C . LEU B 1 103 ? -11.914 8.977 1.029 1 97.56 103 LEU B C 1
ATOM 4664 O O . LEU B 1 103 ? -12.977 9.273 0.476 1 97.56 103 LEU B O 1
ATOM 4668 N N . ALA B 1 104 ? -10.781 9.469 0.615 1 96.31 104 ALA B N 1
ATOM 4669 C CA . ALA B 1 104 ? -10.594 10.312 -0.564 1 96.31 104 ALA B CA 1
ATOM 4670 C C . ALA B 1 104 ? -11.359 11.625 -0.43 1 96.31 104 ALA B C 1
ATOM 4672 O O . ALA B 1 104 ? -11.883 12.148 -1.417 1 96.31 104 ALA B O 1
ATOM 4673 N N . ILE B 1 105 ? -11.531 12.078 0.782 1 95.12 105 ILE B N 1
ATOM 4674 C CA . ILE B 1 105 ? -12.07 13.398 1.06 1 95.12 105 ILE B CA 1
ATOM 4675 C C . ILE B 1 105 ? -10.93 14.414 1.124 1 95.12 105 ILE B C 1
ATOM 4677 O O . ILE B 1 105 ? -10 14.266 1.923 1 95.12 105 ILE B O 1
ATOM 4681 N N . PRO B 1 106 ? -11.016 15.406 0.296 1 95.19 106 PRO B N 1
ATOM 4682 C CA . PRO B 1 106 ? -9.93 16.391 0.332 1 95.19 106 PRO B CA 1
ATOM 4683 C C . PRO B 1 106 ? -9.781 17.062 1.696 1 95.19 106 PRO B C 1
ATOM 4685 O O . PRO B 1 106 ? -10.703 16.984 2.52 1 95.19 106 PRO B O 1
ATOM 4688 N N . SER B 1 107 ? -8.68 17.719 1.932 1 92.88 107 SER B N 1
ATOM 4689 C CA . SER B 1 107 ? -8.352 18.281 3.242 1 92.88 107 SER B CA 1
ATOM 4690 C C . SER B 1 107 ? -9.273 19.438 3.605 1 92.88 107 SER B C 1
ATOM 4692 O O . SER B 1 107 ? -9.633 19.609 4.77 1 92.88 107 SER B O 1
ATOM 4694 N N . ASN B 1 108 ? -9.594 20.297 2.535 1 95.62 108 ASN B N 1
ATOM 4695 C CA . ASN B 1 108 ? -10.461 21.438 2.764 1 95.62 108 ASN B CA 1
ATOM 4696 C C . ASN B 1 108 ? -10.008 22.25 3.971 1 95.62 108 ASN B C 1
ATOM 4698 O O . ASN B 1 108 ? -10.812 22.609 4.828 1 95.62 108 ASN B O 1
ATOM 4702 N N . ASN B 1 109 ? -8.758 22.469 4.051 1 95.94 109 ASN B N 1
ATOM 4703 C CA . ASN B 1 109 ? -8.172 23.156 5.195 1 95.94 109 ASN B CA 1
ATOM 4704 C C . ASN B 1 109 ? -8.742 24.562 5.355 1 95.94 109 ASN B C 1
ATOM 4706 O O . ASN B 1 109 ? -8.766 25.109 6.465 1 95.94 109 ASN B O 1
ATOM 4710 N N . GLY B 1 110 ? -9.203 25.156 4.23 1 96.06 110 GLY B N 1
ATOM 4711 C CA . GLY B 1 110 ? -9.758 26.5 4.309 1 96.06 110 GLY B CA 1
ATOM 4712 C C . GLY B 1 110 ? -10.922 26.609 5.277 1 96.06 110 GLY B C 1
ATOM 4713 O O . GLY B 1 110 ? -11.18 27.688 5.816 1 96.06 110 GLY B O 1
ATOM 4714 N N . MET B 1 111 ? -11.602 25.531 5.52 1 96.94 111 MET B N 1
ATOM 4715 C CA . MET B 1 111 ? -12.734 25.531 6.441 1 96.94 111 MET B CA 1
ATOM 4716 C C . MET B 1 111 ? -12.297 25.922 7.848 1 96.94 111 MET B C 1
ATOM 4718 O O . MET B 1 111 ? -13.094 26.453 8.625 1 96.94 111 MET B O 1
ATOM 4722 N N . ARG B 1 112 ? -11.078 25.734 8.141 1 97.19 112 ARG B N 1
ATOM 4723 C CA . ARG B 1 112 ? -10.547 25.953 9.484 1 97.19 112 ARG B CA 1
ATOM 4724 C C . ARG B 1 112 ? -10.531 27.438 9.836 1 97.19 112 ARG B C 1
ATOM 4726 O O . ARG B 1 112 ? -10.383 27.797 11 1 97.19 112 ARG B O 1
ATOM 4733 N N . LEU B 1 113 ? -10.648 28.281 8.859 1 97.5 113 LEU B N 1
ATOM 4734 C CA . LEU B 1 113 ? -10.648 29.719 9.094 1 97.5 113 LEU B CA 1
ATOM 4735 C C . LEU B 1 113 ? -11.992 30.188 9.633 1 97.5 113 LEU B C 1
ATOM 4737 O O . LEU B 1 113 ? -12.109 31.297 10.156 1 97.5 113 LEU B O 1
ATOM 4741 N N . ASP B 1 114 ? -13.039 29.359 9.414 1 97.69 114 ASP B N 1
ATOM 4742 C CA . ASP B 1 114 ? -14.367 29.734 9.906 1 97.69 114 ASP B CA 1
ATOM 4743 C C . ASP B 1 114 ? -14.406 29.719 11.438 1 97.69 114 ASP B C 1
ATOM 4745 O O . ASP B 1 114 ? -14.289 28.656 12.055 1 97.69 114 ASP B O 1
ATOM 4749 N N . ASN B 1 115 ? -14.617 30.812 12.023 1 95.88 115 ASN B N 1
ATOM 4750 C CA . ASN B 1 115 ? -14.602 30.906 13.477 1 95.88 115 ASN B CA 1
ATOM 4751 C C . ASN B 1 115 ? -15.852 30.266 14.086 1 95.88 115 ASN B C 1
ATOM 4753 O O . ASN B 1 115 ? -15.984 30.203 15.305 1 95.88 115 ASN B O 1
ATOM 4757 N N . LYS B 1 116 ? -16.75 29.75 13.227 1 96.75 116 LYS B N 1
ATOM 4758 C CA . LYS B 1 116 ? -17.922 29.031 13.711 1 96.75 116 LYS B CA 1
ATOM 4759 C C . LYS B 1 116 ? -17.719 27.516 13.625 1 96.75 116 LYS B C 1
ATOM 4761 O O . LYS B 1 116 ? -18.547 26.75 14.109 1 96.75 116 LYS B O 1
ATOM 4766 N N . LEU B 1 117 ? -16.703 27.109 13.008 1 97.12 117 LEU B N 1
ATOM 4767 C CA . LEU B 1 117 ? -16.375 25.688 12.969 1 97.12 117 LEU B CA 1
ATOM 4768 C C . LEU B 1 117 ? -15.867 25.203 14.32 1 97.12 117 LEU B C 1
ATOM 4770 O O . LEU B 1 117 ? -14.945 25.797 14.883 1 97.12 117 LEU B O 1
ATOM 4774 N N . THR B 1 118 ? -16.5 24.25 14.883 1 96.69 118 THR B N 1
ATOM 4775 C CA . THR B 1 118 ? -16.109 23.625 16.141 1 96.69 118 THR B CA 1
ATOM 4776 C C . THR B 1 118 ? -15.984 22.109 15.984 1 96.69 118 THR B C 1
ATOM 4778 O O . THR B 1 118 ? -16.453 21.547 14.992 1 96.69 118 THR B O 1
ATOM 4781 N N . ARG B 1 119 ? -15.383 21.484 16.969 1 96.94 119 ARG B N 1
ATOM 4782 C CA . ARG B 1 119 ? -15.281 20.031 16.969 1 96.94 119 ARG B CA 1
ATOM 4783 C C . ARG B 1 119 ? -16.672 19.391 17.016 1 96.94 119 ARG B C 1
ATOM 4785 O O . ARG B 1 119 ? -16.891 18.344 16.391 1 96.94 119 ARG B O 1
ATOM 4792 N N . ASP B 1 120 ? -17.562 20 17.672 1 95.69 120 ASP B N 1
ATOM 4793 C CA . ASP B 1 120 ? -18.906 19.453 17.859 1 95.69 120 ASP B CA 1
ATOM 4794 C C . ASP B 1 120 ? -19.688 19.5 16.547 1 95.69 120 ASP B C 1
ATOM 4796 O O . ASP B 1 120 ? -20.516 18.609 16.281 1 95.69 120 ASP B O 1
ATOM 4800 N N . ASN B 1 121 ? -19.484 20.531 15.742 1 96.19 121 ASN B N 1
ATOM 4801 C CA . ASN B 1 121 ? -20.297 20.625 14.531 1 96.19 121 ASN B CA 1
ATOM 4802 C C . ASN B 1 121 ? -19.531 20.156 13.305 1 96.19 121 ASN B C 1
ATOM 4804 O O . ASN B 1 121 ? -20.078 20.156 12.195 1 96.19 121 ASN B O 1
ATOM 4808 N N . LEU B 1 122 ? -18.266 19.719 13.508 1 96.75 122 LEU B N 1
ATOM 4809 C CA . LEU B 1 122 ? -17.453 19.25 12.398 1 96.75 122 LEU B CA 1
ATOM 4810 C C . LEU B 1 122 ? -18.156 18.125 11.633 1 96.75 122 LEU B C 1
ATOM 4812 O O . LEU B 1 122 ? -18.219 18.156 10.406 1 96.75 122 LEU B O 1
ATOM 4816 N N . PRO B 1 123 ? -18.781 17.078 12.328 1 96.88 123 PRO B N 1
ATOM 4817 C CA . PRO B 1 123 ? -19.438 16.016 11.586 1 96.88 123 PRO B CA 1
ATOM 4818 C C . PRO B 1 123 ? -20.547 16.531 10.656 1 96.88 123 PRO B C 1
ATOM 4820 O O . PRO B 1 123 ? -20.656 16.078 9.516 1 96.88 123 PRO B O 1
ATOM 4823 N N . SER B 1 124 ? -21.297 17.5 11.102 1 95.75 124 SER B N 1
ATOM 4824 C CA . SER B 1 124 ? -22.375 18.031 10.281 1 95.75 124 SER B CA 1
ATOM 4825 C C . SER B 1 124 ? -21.844 18.797 9.078 1 95.75 124 SER B C 1
ATOM 4827 O O . SER B 1 124 ? -22.469 18.797 8.016 1 95.75 124 SER B O 1
ATOM 4829 N N . ARG B 1 125 ? -20.703 19.422 9.211 1 95.5 125 ARG B N 1
ATOM 4830 C CA . ARG B 1 125 ? -20.094 20.141 8.102 1 95.5 125 ARG B CA 1
ATOM 4831 C C . ARG B 1 125 ? -19.531 19.172 7.066 1 95.5 125 ARG B C 1
ATOM 4833 O O . ARG B 1 125 ? -19.484 19.484 5.875 1 95.5 125 ARG B O 1
ATOM 4840 N N . LEU B 1 126 ? -19.016 18.062 7.527 1 95.25 126 LEU B N 1
ATOM 4841 C CA . LEU B 1 126 ? -18.344 17.109 6.664 1 95.25 126 LEU B CA 1
ATOM 4842 C C . LEU B 1 126 ? -19.344 16.312 5.832 1 95.25 126 LEU B C 1
ATOM 4844 O O . LEU B 1 126 ? -18.984 15.703 4.824 1 95.25 126 LEU B O 1
ATOM 4848 N N . ARG B 1 127 ? -20.594 16.312 6.242 1 92.62 127 ARG B N 1
ATOM 4849 C CA . ARG B 1 127 ? -21.656 15.523 5.605 1 92.62 127 ARG B CA 1
ATOM 4850 C C . ARG B 1 127 ? -21.781 15.883 4.129 1 92.62 127 ARG B C 1
ATOM 4852 O O . ARG B 1 127 ? -22.156 15.039 3.312 1 92.62 127 ARG B O 1
ATOM 4859 N N . THR B 1 128 ? -21.359 17.078 3.777 1 91 128 THR B N 1
ATOM 4860 C CA . THR B 1 128 ? -21.641 17.547 2.42 1 91 128 THR B CA 1
ATOM 4861 C C . THR B 1 128 ? -20.359 17.562 1.59 1 91 128 THR B C 1
ATOM 4863 O O . THR B 1 128 ? -20.391 17.875 0.398 1 91 128 THR B O 1
ATOM 4866 N N . LEU B 1 129 ? -19.234 17.312 2.176 1 94.88 129 LEU B N 1
ATOM 4867 C CA . LEU B 1 129 ? -17.984 17.297 1.426 1 94.88 129 LEU B CA 1
ATOM 4868 C C . LEU B 1 129 ? -17.906 16.078 0.52 1 94.88 129 LEU B C 1
ATOM 4870 O O . LEU B 1 129 ? -18.062 14.945 0.983 1 94.88 129 LEU B O 1
ATOM 4874 N N . LYS B 1 130 ? -17.688 16.344 -0.695 1 91.62 130 LYS B N 1
ATOM 4875 C CA . LYS B 1 130 ? -17.625 15.258 -1.674 1 91.62 130 LYS B CA 1
ATOM 4876 C C . LYS B 1 130 ? -16.234 14.641 -1.725 1 91.62 130 LYS B C 1
ATOM 4878 O O . LYS B 1 130 ? -15.227 15.336 -1.562 1 91.62 130 LYS B O 1
ATOM 4883 N N . SER B 1 131 ? -16.172 13.258 -1.932 1 93.69 131 SER B N 1
ATOM 4884 C CA . SER B 1 131 ? -14.93 12.562 -2.234 1 93.69 131 SER B CA 1
ATOM 4885 C C . SER B 1 131 ? -14.555 12.711 -3.707 1 93.69 131 SER B C 1
ATOM 4887 O O . SER B 1 131 ? -15.438 12.828 -4.566 1 93.69 131 SER B O 1
ATOM 4889 N N . ILE B 1 132 ? -13.281 12.656 -3.959 1 94.81 132 ILE B N 1
ATOM 4890 C CA . ILE B 1 132 ? -12.859 12.922 -5.332 1 94.81 132 ILE B CA 1
ATOM 4891 C C . ILE B 1 132 ? -12.438 11.617 -6.004 1 94.81 132 ILE B C 1
ATOM 4893 O O . ILE B 1 132 ? -12.172 11.586 -7.207 1 94.81 132 ILE B O 1
ATOM 4897 N N . HIS B 1 133 ? -12.383 10.5 -5.281 1 95.38 133 HIS B N 1
ATOM 4898 C CA . HIS B 1 133 ? -12.117 9.172 -5.82 1 95.38 133 HIS B CA 1
ATOM 4899 C C . HIS B 1 133 ? -13.047 8.133 -5.207 1 95.38 133 HIS B C 1
ATOM 4901 O O . HIS B 1 133 ? -13.711 8.406 -4.203 1 95.38 133 HIS B O 1
ATOM 4907 N N . ALA B 1 134 ? -13.117 6.984 -5.824 1 95.94 134 ALA B N 1
ATOM 4908 C CA . ALA B 1 134 ? -13.938 5.895 -5.309 1 95.94 134 ALA B CA 1
ATOM 4909 C C . ALA B 1 134 ? -13.453 5.438 -3.939 1 95.94 134 ALA B C 1
ATOM 4911 O O . ALA B 1 134 ? -12.297 5.668 -3.576 1 95.94 134 ALA B O 1
ATOM 4912 N N . PHE B 1 135 ? -14.461 4.828 -3.18 1 97.19 135 PHE B N 1
ATOM 4913 C CA . PHE B 1 135 ? -14.242 4.41 -1.801 1 97.19 135 PHE B CA 1
ATOM 4914 C C . PHE B 1 135 ? -13.055 3.459 -1.706 1 97.19 135 PHE B C 1
ATOM 4916 O O . PHE B 1 135 ? -13.008 2.439 -2.398 1 97.19 135 PHE B O 1
ATOM 4923 N N . ARG B 1 136 ? -11.914 3.801 -0.917 1 98 136 ARG B N 1
ATOM 4924 C CA . ARG B 1 136 ? -10.75 3.008 -0.546 1 98 136 ARG B CA 1
ATOM 4925 C C . ARG B 1 136 ? -9.875 2.723 -1.762 1 98 136 ARG B C 1
ATOM 4927 O O . ARG B 1 136 ? -9.297 1.638 -1.879 1 98 136 ARG B O 1
ATOM 4934 N N . THR B 1 137 ? -9.734 3.688 -2.773 1 96.5 137 THR B N 1
ATOM 4935 C CA . THR B 1 137 ? -8.961 3.412 -3.98 1 96.5 137 THR B CA 1
ATOM 4936 C C . THR B 1 137 ? -7.766 4.352 -4.082 1 96.5 137 THR B C 1
ATOM 4938 O O . THR B 1 137 ? -6.992 4.277 -5.039 1 96.5 137 THR B O 1
ATOM 4941 N N . SER B 1 138 ? -7.668 5.23 -3.084 1 95.62 138 SER B N 1
ATOM 4942 C CA . SER B 1 138 ? -6.609 6.227 -3.217 1 95.62 138 SER B CA 1
ATOM 4943 C C . SER B 1 138 ? -6.184 6.766 -1.854 1 95.62 138 SER B C 1
ATOM 4945 O O . SER B 1 138 ? -6.902 6.605 -0.866 1 95.62 138 SER B O 1
ATOM 4947 N N . PHE B 1 139 ? -5.004 7.332 -1.777 1 97.38 139 PHE B N 1
ATOM 4948 C CA . PHE B 1 139 ? -4.516 8.109 -0.645 1 97.38 139 PHE B CA 1
ATOM 4949 C C . PHE B 1 139 ? -4.734 9.602 -0.875 1 97.38 139 PHE B C 1
ATOM 4951 O O . PHE B 1 139 ? -4.09 10.203 -1.734 1 97.38 139 PHE B O 1
ATOM 4958 N N . ILE B 1 140 ? -5.66 10.172 -0.139 1 96.81 140 ILE B N 1
ATOM 4959 C CA . ILE B 1 140 ? -5.863 11.609 -0.091 1 96.81 140 ILE B CA 1
ATOM 4960 C C . ILE B 1 140 ? -5.73 12.102 1.348 1 96.81 140 ILE B C 1
ATOM 4962 O O . ILE B 1 140 ? -6.617 11.875 2.174 1 96.81 140 ILE B O 1
ATOM 4966 N N . TYR B 1 141 ? -4.645 12.719 1.588 1 96.31 141 TYR B N 1
ATOM 4967 C CA . TYR B 1 141 ? -4.332 13.219 2.92 1 96.31 141 TYR B CA 1
ATOM 4968 C C . TYR B 1 141 ? -5.324 14.289 3.348 1 96.31 141 TYR B C 1
ATOM 4970 O O . TYR B 1 141 ? -5.504 15.297 2.648 1 96.31 141 TYR B O 1
ATOM 4978 N N . SER B 1 142 ? -6.016 14.07 4.5 1 97.38 142 SER B N 1
ATOM 4979 C CA . SER B 1 142 ? -7.031 15.016 4.953 1 97.38 142 SER B CA 1
ATOM 4980 C C . SER B 1 142 ? -6.953 15.227 6.465 1 97.38 142 SER B C 1
ATOM 4982 O O . SER B 1 142 ? -7.215 14.305 7.238 1 97.38 142 SER B O 1
ATOM 4984 N N . ASN B 1 143 ? -6.703 16.453 6.875 1 98 143 ASN B N 1
ATOM 4985 C CA . ASN B 1 143 ? -6.699 16.781 8.297 1 98 143 ASN B CA 1
ATOM 4986 C C . ASN B 1 143 ? -8.086 16.609 8.914 1 98 143 ASN B C 1
ATOM 4988 O O . ASN B 1 143 ? -8.211 16.359 10.117 1 98 143 ASN B O 1
ATOM 4992 N N . LEU B 1 144 ? -9.125 16.656 8.102 1 97.62 144 LEU B N 1
ATOM 4993 C CA . LEU B 1 144 ? -10.492 16.531 8.594 1 97.62 144 LEU B CA 1
ATOM 4994 C C . LEU B 1 144 ? -10.734 15.125 9.148 1 97.62 144 LEU B C 1
ATOM 4996 O O . LEU B 1 144 ? -11.508 14.953 10.094 1 97.62 144 LEU B O 1
ATOM 5000 N N . ASN B 1 145 ? -10.086 14.125 8.547 1 98.25 145 ASN B N 1
ATOM 5001 C CA . ASN B 1 145 ? -10.18 12.781 9.094 1 98.25 145 ASN B CA 1
ATOM 5002 C C . ASN B 1 145 ? -9.734 12.734 10.547 1 98.25 145 ASN B C 1
ATOM 5004 O O . ASN B 1 145 ? -10.406 12.125 11.391 1 98.25 145 ASN B O 1
ATOM 5008 N N . TYR B 1 146 ? -8.711 13.406 10.852 1 98.56 146 TYR B N 1
ATOM 5009 C CA . TYR B 1 146 ? -8.172 13.398 12.211 1 98.56 146 TYR B CA 1
ATOM 5010 C C . TYR B 1 146 ? -8.961 14.352 13.109 1 98.56 146 TYR B C 1
ATOM 5012 O O . TYR B 1 146 ? -8.922 14.227 14.336 1 98.56 146 TYR B O 1
ATOM 5020 N N . GLY B 1 147 ? -9.609 15.359 12.453 1 98.19 147 GLY B N 1
ATOM 5021 C CA . GLY B 1 147 ? -10.617 16.094 13.211 1 98.19 147 GLY B CA 1
ATOM 5022 C C . GLY B 1 147 ? -11.742 15.203 13.703 1 98.19 147 GLY B C 1
ATOM 5023 O O . GLY B 1 147 ? -12.156 15.305 14.859 1 98.19 147 GLY B O 1
ATOM 5024 N N . LEU B 1 148 ? -12.18 14.336 12.836 1 98.06 148 LEU B N 1
ATOM 5025 C CA . LEU B 1 148 ? -13.25 13.414 13.219 1 98.06 148 LEU B CA 1
ATOM 5026 C C . LEU B 1 148 ? -12.766 12.453 14.297 1 98.06 148 LEU B C 1
ATOM 5028 O O . LEU B 1 148 ? -13.516 12.109 15.219 1 98.06 148 LEU B O 1
ATOM 5032 N N . LEU B 1 149 ? -11.523 11.953 14.141 1 98.75 149 LEU B N 1
ATOM 5033 C CA . LEU B 1 149 ? -10.953 11.086 15.164 1 98.75 149 LEU B CA 1
ATOM 5034 C C . LEU B 1 149 ? -10.906 11.797 16.516 1 98.75 149 LEU B C 1
ATOM 5036 O O . LEU B 1 149 ? -11.094 11.164 17.562 1 98.75 149 LEU B O 1
ATOM 5040 N N . THR B 1 150 ? -10.617 13.109 16.453 1 98.62 150 THR B N 1
ATOM 5041 C CA . THR B 1 150 ? -10.617 13.922 17.672 1 98.62 150 THR B CA 1
ATOM 5042 C C . THR B 1 150 ? -12 13.93 18.312 1 98.62 150 THR B C 1
ATOM 5044 O O . THR B 1 150 ? -12.133 13.727 19.516 1 98.62 150 THR B O 1
ATOM 5047 N N . HIS B 1 151 ? -13 14.172 17.484 1 98.31 151 HIS B N 1
ATOM 5048 C CA . HIS B 1 151 ? -14.383 14.164 17.938 1 98.31 151 HIS B CA 1
ATOM 5049 C C . HIS B 1 151 ? -14.758 12.82 18.547 1 98.31 151 HIS B C 1
ATOM 5051 O O . HIS B 1 151 ? -15.367 12.766 19.625 1 98.31 151 HIS B O 1
ATOM 5057 N N . ILE B 1 152 ? -14.398 11.75 17.922 1 98.5 152 ILE B N 1
ATOM 5058 C CA . ILE B 1 152 ? -14.695 10.398 18.391 1 98.5 152 ILE B CA 1
ATOM 5059 C C . ILE B 1 152 ? -13.984 10.141 19.719 1 98.5 152 ILE B C 1
ATOM 5061 O O . ILE B 1 152 ? -14.578 9.586 20.641 1 98.5 152 ILE B O 1
ATOM 5065 N N . SER B 1 153 ? -12.75 10.523 19.766 1 98.62 153 SER B N 1
ATOM 5066 C CA . SER B 1 153 ? -11.977 10.359 21 1 98.62 153 SER B CA 1
ATOM 5067 C C . SER B 1 153 ? -12.656 11.062 22.172 1 98.62 153 SER B C 1
ATOM 5069 O O . SER B 1 153 ? -12.734 10.516 23.281 1 98.62 153 SER B O 1
ATOM 5071 N N . GLU B 1 154 ? -13.078 12.297 21.969 1 98.62 154 GLU B N 1
ATOM 5072 C CA . GLU B 1 154 ? -13.758 13.055 23.016 1 98.62 154 GLU B CA 1
ATOM 5073 C C . GLU B 1 154 ? -15.047 12.367 23.438 1 98.62 154 GLU B C 1
ATOM 5075 O O . GLU B 1 154 ? -15.367 12.328 24.641 1 98.62 154 GLU B O 1
ATOM 5080 N N . LYS B 1 155 ? -15.75 11.883 22.469 1 97.5 155 LYS B N 1
ATOM 5081 C CA . LYS B 1 155 ? -16.984 11.18 22.766 1 97.5 155 LYS B CA 1
ATOM 5082 C C . LYS B 1 155 ? -16.734 9.945 23.641 1 97.5 155 LYS B C 1
ATOM 5084 O O . LYS B 1 155 ? -17.422 9.719 24.625 1 97.5 155 LYS B O 1
ATOM 5089 N N . LEU B 1 156 ? -15.75 9.156 23.281 1 97.56 156 LEU B N 1
ATOM 5090 C CA . LEU B 1 156 ? -15.438 7.922 24 1 97.56 156 LEU B CA 1
ATOM 5091 C C . LEU B 1 156 ? -14.867 8.219 25.375 1 97.56 156 LEU B C 1
ATOM 5093 O O . LEU B 1 156 ? -15.117 7.477 26.328 1 97.56 156 LEU B O 1
ATOM 5097 N N . GLY B 1 157 ? -14.078 9.289 25.484 1 97.75 157 GLY B N 1
ATOM 5098 C CA . GLY B 1 157 ? -13.391 9.609 26.719 1 97.75 157 GLY B CA 1
ATOM 5099 C C . GLY B 1 157 ? -14.164 10.57 27.609 1 97.75 157 GLY B C 1
ATOM 5100 O O . GLY B 1 157 ? -13.805 10.773 28.766 1 97.75 157 GLY B O 1
ATOM 5101 N N . HIS B 1 158 ? -15.219 11.227 27.047 1 97.62 158 HIS B N 1
ATOM 5102 C CA . HIS B 1 158 ? -16.094 12.148 27.766 1 97.62 158 HIS B CA 1
ATOM 5103 C C . HIS B 1 158 ? -15.32 13.344 28.297 1 97.62 158 HIS B C 1
ATOM 5105 O O . HIS B 1 158 ? -15.5 13.734 29.453 1 97.62 158 HIS B O 1
ATOM 5111 N N . ASP B 1 159 ? -14.414 13.82 27.656 1 98.44 159 ASP B N 1
ATOM 5112 C CA . ASP B 1 159 ? -13.625 15.008 27.953 1 98.44 159 ASP B CA 1
ATOM 5113 C C . ASP B 1 159 ? -13.016 15.609 26.688 1 98.44 159 ASP B C 1
ATOM 5115 O O . ASP B 1 159 ? -13.125 15.023 25.609 1 98.44 159 ASP B O 1
ATOM 5119 N N . LYS B 1 160 ? -12.477 16.812 26.797 1 98.31 160 LYS B N 1
ATOM 5120 C CA . LYS B 1 160 ? -11.766 17.422 25.688 1 98.31 160 LYS B CA 1
ATOM 5121 C C . LYS B 1 160 ? -10.531 16.609 25.312 1 98.31 160 LYS B C 1
ATOM 5123 O O . LYS B 1 160 ? -9.898 15.992 26.172 1 98.31 160 LYS B O 1
ATOM 5128 N N . TRP B 1 161 ? -10.266 16.609 24.062 1 98.69 161 TRP B N 1
ATOM 5129 C CA . TRP B 1 161 ? -9.172 15.805 23.516 1 98.69 161 TRP B CA 1
ATOM 5130 C C . TRP B 1 161 ? -7.852 16.156 24.188 1 98.69 161 TRP B C 1
ATOM 5132 O O . TRP B 1 161 ? -7.07 15.258 24.531 1 98.69 161 TRP B O 1
ATOM 5142 N N . GLU B 1 162 ? -7.621 17.438 24.453 1 98.75 162 GLU B N 1
ATOM 5143 C CA . GLU B 1 162 ? -6.395 17.891 25.109 1 98.75 162 GLU B CA 1
ATOM 5144 C C . GLU B 1 162 ? -6.254 17.281 26.5 1 98.75 162 GLU B C 1
ATOM 5146 O O . GLU B 1 162 ? -5.168 16.844 26.891 1 98.75 162 GLU B O 1
ATOM 5151 N N . ASN B 1 163 ? -7.332 17.25 27.203 1 98.75 163 ASN B N 1
ATOM 5152 C CA . ASN B 1 163 ? -7.316 16.672 28.547 1 98.75 163 ASN B CA 1
ATOM 5153 C C . ASN B 1 163 ? -7.02 15.18 28.5 1 98.75 163 ASN B C 1
ATOM 5155 O O . ASN B 1 163 ? -6.234 14.672 29.297 1 98.75 163 ASN B O 1
ATOM 5159 N N . LEU B 1 164 ? -7.672 14.508 27.609 1 98.81 164 LEU B N 1
ATOM 5160 C CA . LEU B 1 164 ? -7.484 13.062 27.469 1 98.81 164 LEU B CA 1
ATOM 5161 C C . LEU B 1 164 ? -6.047 12.742 27.078 1 98.81 164 LEU B C 1
ATOM 5163 O O . LEU B 1 164 ? -5.441 11.82 27.625 1 98.81 164 LEU B O 1
ATOM 5167 N N . MET B 1 165 ? -5.52 13.477 26.125 1 98.88 165 MET B N 1
ATOM 5168 C CA . MET B 1 165 ? -4.133 13.305 25.703 1 98.88 165 MET B CA 1
ATOM 5169 C C . MET B 1 165 ? -3.172 13.523 26.859 1 98.88 165 MET B C 1
ATOM 5171 O O . MET B 1 165 ? -2.234 12.742 27.047 1 98.88 165 MET B O 1
ATOM 5175 N N . GLN B 1 166 ? -3.396 14.578 27.609 1 98.62 166 GLN B N 1
ATOM 5176 C CA . GLN B 1 166 ? -2.561 14.898 28.75 1 98.62 166 GLN B CA 1
ATOM 5177 C C . GLN B 1 166 ? -2.6 13.781 29.797 1 98.62 166 GLN B C 1
ATOM 5179 O O . GLN B 1 166 ? -1.553 13.312 30.25 1 98.62 166 GLN B O 1
ATOM 5184 N N . GLN B 1 167 ? -3.734 13.32 30.109 1 98.44 167 GLN B N 1
ATOM 5185 C CA . GLN B 1 167 ? -3.932 12.367 31.188 1 98.44 167 GLN B CA 1
ATOM 5186 C C . GLN B 1 167 ? -3.494 10.961 30.781 1 98.44 167 GLN B C 1
ATOM 5188 O O . GLN B 1 167 ? -2.922 10.227 31.578 1 98.44 167 GLN B O 1
ATOM 5193 N N . GLU B 1 168 ? -3.738 10.625 29.547 1 98.5 168 GLU B N 1
ATOM 5194 C CA . GLU B 1 168 ? -3.613 9.219 29.172 1 98.5 168 GLU B CA 1
ATOM 5195 C C . GLU B 1 168 ? -2.285 8.961 28.469 1 98.5 168 GLU B C 1
ATOM 5197 O O . GLU B 1 168 ? -1.846 7.809 28.375 1 98.5 168 GLU B O 1
ATOM 5202 N N . ILE B 1 169 ? -1.661 9.984 27.922 1 98.81 169 ILE B N 1
ATOM 5203 C CA . ILE B 1 169 ? -0.447 9.75 27.141 1 98.81 169 ILE B CA 1
ATOM 5204 C C . ILE B 1 169 ? 0.698 10.586 27.719 1 98.81 169 ILE B C 1
ATOM 5206 O O . ILE B 1 169 ? 1.688 10.031 28.203 1 98.81 169 ILE B O 1
ATOM 5210 N N . PHE B 1 170 ? 0.562 11.906 27.875 1 98.88 170 PHE B N 1
ATOM 5211 C CA . PHE B 1 170 ? 1.676 12.766 28.266 1 98.88 170 PHE B CA 1
ATOM 5212 C C . PHE B 1 170 ? 2.115 12.484 29.688 1 98.88 170 PHE B C 1
ATOM 5214 O O . PHE B 1 170 ? 3.307 12.312 29.969 1 98.88 170 PHE B O 1
ATOM 5221 N N . ASN B 1 171 ? 1.146 12.484 30.594 1 98.75 171 ASN B N 1
ATOM 5222 C CA . ASN B 1 171 ? 1.491 12.289 32 1 98.75 171 ASN B CA 1
ATOM 5223 C C . ASN B 1 171 ? 2.176 10.945 32.219 1 98.75 171 ASN B C 1
ATOM 5225 O O . ASN B 1 171 ? 3.264 10.883 32.812 1 98.75 171 ASN B O 1
ATOM 5229 N N . PRO B 1 172 ? 1.591 9.883 31.703 1 98.75 172 PRO B N 1
ATOM 5230 C CA . PRO B 1 172 ? 2.236 8.586 31.922 1 98.75 172 PRO B CA 1
ATOM 5231 C C . PRO B 1 172 ? 3.621 8.508 31.281 1 98.75 172 PRO B C 1
ATOM 5233 O O . PRO B 1 172 ? 4.488 7.77 31.766 1 98.75 172 PRO B O 1
ATOM 5236 N N . LEU B 1 173 ? 3.887 9.227 30.188 1 98.81 173 LEU B N 1
ATOM 5237 C CA . LEU B 1 173 ? 5.168 9.172 29.5 1 98.81 173 LEU B CA 1
ATOM 5238 C C . LEU B 1 173 ? 6.16 10.156 30.109 1 98.81 173 LEU B C 1
ATOM 5240 O O . LEU B 1 173 ? 7.344 10.156 29.766 1 98.81 173 LEU B O 1
ATOM 5244 N N . GLY B 1 174 ? 5.668 10.992 30.984 1 98.5 174 GLY B N 1
ATOM 5245 C CA . GLY B 1 174 ? 6.508 12.016 31.578 1 98.5 174 GLY B CA 1
ATOM 5246 C C . GLY B 1 174 ? 6.828 13.148 30.625 1 98.5 174 GLY B C 1
ATOM 5247 O O . GLY B 1 174 ? 7.883 13.773 30.719 1 98.5 174 GLY B O 1
ATOM 5248 N N . MET B 1 175 ? 5.996 13.367 29.672 1 98.69 175 MET B N 1
ATOM 5249 C CA . MET B 1 175 ? 6.164 14.469 28.719 1 98.69 175 MET B CA 1
ATOM 5250 C C . MET B 1 175 ? 5.648 15.781 29.312 1 98.69 175 MET B C 1
ATOM 5252 O O . MET B 1 175 ? 4.664 16.344 28.812 1 98.69 175 MET B O 1
ATOM 5256 N N . SER B 1 176 ? 6.402 16.359 30.141 1 96.94 176 SER B N 1
ATOM 5257 C CA . SER B 1 176 ? 5.926 17.422 31.016 1 96.94 176 SER B CA 1
ATOM 5258 C C . SER B 1 176 ? 6.008 18.781 30.328 1 96.94 176 SER B C 1
ATOM 5260 O O . SER B 1 176 ? 5.344 19.734 30.734 1 96.94 176 SER B O 1
ATOM 5262 N N . THR B 1 177 ? 6.848 18.875 29.312 1 97 177 THR B N 1
ATOM 5263 C CA . THR B 1 177 ? 6.965 20.156 28.625 1 97 177 THR B CA 1
ATOM 5264 C C . THR B 1 177 ? 5.922 20.266 27.516 1 97 177 THR B C 1
ATOM 5266 O O . THR B 1 177 ? 5.602 21.359 27.062 1 97 177 THR B O 1
ATOM 5269 N N . THR B 1 178 ? 5.426 19.109 27.031 1 98.62 178 THR B N 1
ATOM 5270 C CA . THR B 1 178 ? 4.539 19.062 25.875 1 98.62 178 THR B CA 1
ATOM 5271 C C . THR B 1 178 ? 3.205 19.734 26.188 1 98.62 178 THR B C 1
ATOM 5273 O O . THR B 1 178 ? 2.686 19.594 27.297 1 98.62 178 THR B O 1
ATOM 5276 N N . SER B 1 179 ? 2.717 20.484 25.281 1 98.38 179 SER B N 1
ATOM 5277 C CA . SER B 1 179 ? 1.474 21.234 25.406 1 98.38 179 SER B CA 1
ATOM 5278 C C . SER B 1 179 ? 0.716 21.281 24.078 1 98.38 179 SER B C 1
ATOM 5280 O O . SER B 1 179 ? 0.899 20.422 23.219 1 98.38 179 SER B O 1
ATOM 5282 N N . PHE B 1 180 ? -0.266 22.219 24.031 1 98.69 180 PHE B N 1
ATOM 5283 C CA . PHE B 1 180 ? -1.111 22.406 22.859 1 98.69 180 PHE B CA 1
ATOM 5284 C C . PHE B 1 180 ? -1.185 23.875 22.453 1 98.69 180 PHE B C 1
ATOM 5286 O O . PHE B 1 180 ? -1.193 24.75 23.312 1 98.69 180 PHE B O 1
ATOM 5293 N N . VAL B 1 181 ? -1.237 24.062 21.172 1 97.81 181 VAL B N 1
ATOM 5294 C CA . VAL B 1 181 ? -1.357 25.438 20.672 1 97.81 181 VAL B CA 1
ATOM 5295 C C . VAL B 1 181 ? -2.68 26.047 21.141 1 97.81 181 VAL B C 1
ATOM 5297 O O . VAL B 1 181 ? -2.801 27.266 21.25 1 97.81 181 VAL B O 1
ATOM 5300 N N . THR B 1 182 ? -3.652 25.203 21.469 1 97.25 182 THR B N 1
ATOM 5301 C CA . THR B 1 182 ? -4.992 25.625 21.875 1 97.25 182 THR B CA 1
ATOM 5302 C C . THR B 1 182 ? -5.016 26.062 23.328 1 97.25 182 THR B C 1
ATOM 5304 O O . THR B 1 182 ? -6.016 26.609 23.812 1 97.25 182 THR B O 1
ATOM 5307 N N . ARG B 1 183 ? -3.957 25.844 24 1 97.12 183 ARG B N 1
ATOM 5308 C CA . ARG B 1 183 ? -3.867 26.25 25.391 1 97.12 183 ARG B CA 1
ATOM 5309 C C . ARG B 1 183 ? -3.037 27.516 25.547 1 97.12 183 ARG B C 1
ATOM 5311 O O . ARG B 1 183 ? -2.373 27.953 24.609 1 97.12 183 ARG B O 1
ATOM 5318 N N . ASP B 1 184 ? -3.15 28.125 26.703 1 95.31 184 ASP B N 1
ATOM 5319 C CA . ASP B 1 184 ? -2.311 29.281 27.031 1 95.31 184 ASP B CA 1
ATOM 5320 C C . ASP B 1 184 ? -0.883 28.844 27.359 1 95.31 184 ASP B C 1
ATOM 5322 O O . ASP B 1 184 ? -0.647 28.141 28.344 1 95.31 184 ASP B O 1
ATOM 5326 N N . ASN B 1 185 ? -0.064 29.172 26.562 1 95.75 185 ASN B N 1
ATOM 5327 C CA . ASN B 1 185 ? 1.338 28.812 26.734 1 95.75 185 ASN B CA 1
ATOM 5328 C C . ASN B 1 185 ? 2.188 30.016 27.125 1 95.75 185 ASN B C 1
ATOM 5330 O O . ASN B 1 185 ? 3.404 30.016 26.938 1 95.75 185 ASN B O 1
ATOM 5334 N N . SER B 1 186 ? 1.342 30.953 27.719 1 88.94 186 SER B N 1
ATOM 5335 C CA . SER B 1 186 ? 2.049 32.156 28.172 1 88.94 186 SER B CA 1
ATOM 5336 C C . SER B 1 186 ? 3.035 31.812 29.281 1 88.94 186 SER B C 1
ATOM 5338 O O . SER B 1 186 ? 2.707 31.078 30.219 1 88.94 186 SER B O 1
ATOM 5340 N N . GLY B 1 187 ? 4.219 31.953 29.203 1 90.19 187 GLY B N 1
ATOM 5341 C CA . GLY B 1 187 ? 5.242 31.688 30.203 1 90.19 187 GLY B CA 1
ATOM 5342 C C . GLY B 1 187 ? 6.133 30.516 29.844 1 90.19 187 GLY B C 1
ATOM 5343 O O . GLY B 1 187 ? 7.09 30.203 30.562 1 90.19 187 GLY B O 1
ATOM 5344 N N . ARG B 1 188 ? 5.652 29.875 28.891 1 94.69 188 ARG B N 1
ATOM 5345 C CA . ARG B 1 188 ? 6.473 28.766 28.438 1 94.69 188 ARG B CA 1
ATOM 5346 C C . ARG B 1 188 ? 7.504 29.219 27.406 1 94.69 188 ARG B C 1
ATOM 5348 O O . ARG B 1 188 ? 7.422 30.344 26.906 1 94.69 188 ARG B O 1
ATOM 5355 N N . ASP B 1 189 ? 8.484 28.422 27.266 1 96.31 189 ASP B N 1
ATOM 5356 C CA . ASP B 1 189 ? 9.508 28.703 26.266 1 96.31 189 ASP B CA 1
ATOM 5357 C C . ASP B 1 189 ? 9.102 28.156 24.891 1 96.31 189 ASP B C 1
ATOM 5359 O O . ASP B 1 189 ? 9.484 27.047 24.516 1 96.31 189 ASP B O 1
ATOM 5363 N N . VAL B 1 190 ? 8.344 28.969 24.156 1 97.88 190 VAL B N 1
ATOM 5364 C CA . VAL B 1 190 ? 7.836 28.578 22.844 1 97.88 190 VAL B CA 1
ATOM 5365 C C . VAL B 1 190 ? 8.617 29.312 21.75 1 97.88 190 VAL B C 1
ATOM 5367 O O . VAL B 1 190 ? 8.742 30.531 21.797 1 97.88 190 VAL B O 1
ATOM 5370 N N . ALA B 1 191 ? 9.195 28.547 20.859 1 98.06 191 ALA B N 1
ATOM 5371 C CA . ALA B 1 191 ? 9.82 29.188 19.703 1 98.06 191 ALA B CA 1
ATOM 5372 C C . ALA B 1 191 ? 8.797 29.938 18.859 1 98.06 191 ALA B C 1
ATOM 5374 O O . ALA B 1 191 ? 7.688 29.438 18.641 1 98.06 191 ALA B O 1
ATOM 5375 N N . THR B 1 192 ? 9.148 31.125 18.422 1 96.81 192 THR B N 1
ATOM 5376 C CA . THR B 1 192 ? 8.289 31.875 17.516 1 96.81 192 THR B CA 1
ATOM 5377 C C . THR B 1 192 ? 8.297 31.25 16.125 1 96.81 192 THR B C 1
ATOM 5379 O O . THR B 1 192 ? 9.359 31.016 15.547 1 96.81 192 THR B O 1
ATOM 5382 N N . GLY B 1 193 ? 7.086 30.922 15.602 1 96.5 193 GLY B N 1
ATOM 5383 C CA . GLY B 1 193 ? 6.992 30.469 14.219 1 96.5 193 GLY B CA 1
ATOM 5384 C C . GLY B 1 193 ? 7.156 31.609 13.219 1 96.5 193 GLY B C 1
ATOM 5385 O O . GLY B 1 193 ? 6.688 32.719 13.445 1 96.5 193 GLY B O 1
ATOM 5386 N N . TYR B 1 194 ? 7.875 31.312 12.102 1 94.56 194 TYR B N 1
ATOM 5387 C CA . TYR B 1 194 ? 8.086 32.344 11.078 1 94.56 194 TYR B CA 1
ATOM 5388 C C . TYR B 1 194 ? 7.668 31.828 9.711 1 94.56 194 TYR B C 1
ATOM 5390 O O . TYR B 1 194 ? 7.887 30.656 9.375 1 94.56 194 TYR B O 1
ATOM 5398 N N . ASP B 1 195 ? 7.027 32.625 8.93 1 90.31 195 ASP B N 1
ATOM 5399 C CA . ASP B 1 195 ? 6.723 32.375 7.523 1 90.31 195 ASP B CA 1
ATOM 5400 C C . ASP B 1 195 ? 7.469 33.344 6.617 1 90.31 195 ASP B C 1
ATOM 5402 O O . ASP B 1 195 ? 7.969 34.375 7.078 1 90.31 195 ASP B O 1
ATOM 5406 N N . ASP B 1 196 ? 7.559 32.906 5.367 1 85.31 196 ASP B N 1
ATOM 5407 C CA . ASP B 1 196 ? 8.188 33.812 4.395 1 85.31 196 ASP B CA 1
ATOM 5408 C C . ASP B 1 196 ? 7.27 34.969 4.043 1 85.31 196 ASP B C 1
ATOM 5410 O O . ASP B 1 196 ? 6.125 34.75 3.627 1 85.31 196 ASP B O 1
ATOM 5414 N N . GLY B 1 197 ? 7.766 36.125 4.227 1 82.62 197 GLY B N 1
ATOM 5415 C CA . GLY B 1 197 ? 7.062 37.312 3.814 1 82.62 197 GLY B CA 1
ATOM 5416 C C . GLY B 1 197 ? 7.609 37.938 2.531 1 82.62 197 GLY B C 1
ATOM 5417 O O . GLY B 1 197 ? 8.391 37.281 1.822 1 82.62 197 GLY B O 1
ATOM 5418 N N . PRO B 1 198 ? 7.062 39.094 2.195 1 78.94 198 PRO B N 1
ATOM 5419 C CA . PRO B 1 198 ? 7.578 39.75 1.005 1 78.94 198 PRO B CA 1
ATOM 5420 C C . PRO B 1 198 ? 9.094 39.969 1.058 1 78.94 198 PRO B C 1
ATOM 5422 O O . PRO B 1 198 ? 9.648 40.219 2.129 1 78.94 198 PRO B O 1
ATOM 5425 N N . SER B 1 199 ? 9.797 39.844 -0.101 1 77.44 199 SER B N 1
ATOM 5426 C CA . SER B 1 199 ? 11.219 40.125 -0.308 1 77.44 199 SER B CA 1
ATOM 5427 C C . SER B 1 199 ? 12.078 39.156 0.502 1 77.44 199 SER B C 1
ATOM 5429 O O . SER B 1 199 ? 13.188 39.5 0.922 1 77.44 199 SER B O 1
ATOM 5431 N N . GLY B 1 200 ? 11.453 38.094 0.982 1 77.19 200 GLY B N 1
ATOM 5432 C CA . GLY B 1 200 ? 12.25 37.094 1.658 1 77.19 200 GLY B CA 1
ATOM 5433 C C . GLY B 1 200 ? 12.352 37.312 3.156 1 77.19 200 GLY B C 1
ATOM 5434 O O . GLY B 1 200 ? 13.047 36.562 3.854 1 77.19 200 GLY B O 1
ATOM 5435 N N . LEU B 1 201 ? 11.711 38.25 3.625 1 83 201 LEU B N 1
ATOM 5436 C CA . LEU B 1 201 ? 11.727 38.531 5.059 1 83 201 LEU B CA 1
ATOM 5437 C C . LEU B 1 201 ? 10.898 37.5 5.816 1 83 201 LEU B C 1
ATOM 5439 O O . LEU B 1 201 ? 9.844 37.062 5.344 1 83 201 LEU B O 1
ATOM 5443 N N . LEU B 1 202 ? 11.445 37.156 6.973 1 88.56 202 LEU B N 1
ATOM 5444 C CA . LEU B 1 202 ? 10.672 36.25 7.844 1 88.56 202 LEU B CA 1
ATOM 5445 C C . LEU B 1 202 ? 9.641 37.062 8.641 1 88.56 202 LEU B C 1
ATOM 5447 O O . LEU B 1 202 ? 9.969 38.062 9.242 1 88.56 202 LEU B O 1
ATOM 5451 N N . VAL B 1 203 ? 8.508 36.625 8.57 1 90.75 203 VAL B N 1
ATOM 5452 C CA . VAL B 1 203 ? 7.426 37.281 9.312 1 90.75 203 VAL B CA 1
ATOM 5453 C C . VAL B 1 203 ? 6.895 36.312 10.383 1 90.75 203 VAL B C 1
ATOM 5455 O O . VAL B 1 203 ? 6.605 35.156 10.094 1 90.75 203 VAL B O 1
ATOM 5458 N N . PRO B 1 204 ? 6.828 36.812 11.664 1 94.31 204 PRO B N 1
ATOM 5459 C CA . PRO B 1 204 ? 6.297 35.938 12.719 1 94.31 204 PRO B CA 1
ATOM 5460 C C . PRO B 1 204 ? 4.832 35.562 12.492 1 94.31 204 PRO B C 1
ATOM 5462 O O . PRO B 1 204 ? 4.047 36.406 12.031 1 94.31 204 PRO B O 1
ATOM 5465 N N . VAL B 1 205 ? 4.453 34.375 12.797 1 95.5 205 VAL B N 1
ATOM 5466 C CA . VAL B 1 205 ? 3.074 33.906 12.711 1 95.5 205 VAL B CA 1
ATOM 5467 C C . VAL B 1 205 ? 2.352 34.188 14.031 1 95.5 205 VAL B C 1
ATOM 5469 O O . VAL B 1 205 ? 2.865 33.844 15.102 1 95.5 205 VAL B O 1
ATOM 5472 N N . SER B 1 206 ? 1.157 34.688 13.922 1 94.88 206 SER B N 1
ATOM 5473 C CA . SER B 1 206 ? 0.379 35.031 15.109 1 94.88 206 SER B CA 1
ATOM 5474 C C . SER B 1 206 ? -0.016 33.781 15.891 1 94.88 206 SER B C 1
ATOM 5476 O O . SER B 1 206 ? -0.508 32.812 15.312 1 94.88 206 SER B O 1
ATOM 5478 N N . VAL B 1 207 ? 0.191 33.812 17.234 1 94.56 207 VAL B N 1
ATOM 5479 C CA . VAL B 1 207 ? -0.22 32.719 18.125 1 94.56 207 VAL B CA 1
ATOM 5480 C C . VAL B 1 207 ? -1.736 32.562 18.047 1 94.56 207 VAL B C 1
ATOM 5482 O O . VAL B 1 207 ? -2.24 31.438 18.078 1 94.56 207 VAL B O 1
ATOM 5485 N N . GLU B 1 208 ? -2.391 33.688 17.953 1 95.44 208 GLU B N 1
ATOM 5486 C CA . GLU B 1 208 ? -3.848 33.625 17.891 1 95.44 208 GLU B CA 1
ATOM 5487 C C . GLU B 1 208 ? -4.316 32.969 16.594 1 95.44 208 GLU B C 1
ATOM 5489 O O . GLU B 1 208 ? -5.273 32.188 16.609 1 95.44 208 GLU B O 1
ATOM 5494 N N . PHE B 1 209 ? -3.74 33.281 15.477 1 96.12 209 PHE B N 1
ATOM 5495 C CA . PHE B 1 209 ? -4.051 32.594 14.219 1 96.12 209 PHE B CA 1
ATOM 5496 C C . PHE B 1 209 ? -3.852 31.094 14.352 1 96.12 209 PHE B C 1
ATOM 5498 O O . PHE B 1 209 ? -4.738 30.312 14 1 96.12 209 PHE B O 1
ATOM 5505 N N . SER B 1 210 ? -2.664 30.734 14.898 1 96.62 210 SER B N 1
ATOM 5506 C CA . SER B 1 210 ? -2.338 29.312 15.047 1 96.62 210 SER B CA 1
ATOM 5507 C C . SER B 1 210 ? -3.361 28.594 15.922 1 96.62 210 SER B C 1
ATOM 5509 O O . SER B 1 210 ? -3.779 27.484 15.609 1 96.62 210 SER B O 1
ATOM 5511 N N . ARG B 1 211 ? -3.723 29.234 16.984 1 96.69 211 ARG B N 1
ATOM 5512 C CA . ARG B 1 211 ? -4.684 28.656 17.922 1 96.69 211 ARG B CA 1
ATOM 5513 C C . ARG B 1 211 ? -6.027 28.406 17.25 1 96.69 211 ARG B C 1
ATOM 5515 O O . ARG B 1 211 ? -6.574 27.312 17.328 1 96.69 211 ARG B O 1
ATOM 5522 N N . GLN B 1 212 ? -6.531 29.391 16.578 1 95.69 212 GLN B N 1
ATOM 5523 C CA . GLN B 1 212 ? -7.832 29.281 15.93 1 95.69 212 GLN B CA 1
ATOM 5524 C C . GLN B 1 212 ? -7.789 28.266 14.789 1 95.69 212 GLN B C 1
ATOM 5526 O O . GLN B 1 212 ? -8.703 27.453 14.641 1 95.69 212 GLN B O 1
ATOM 5531 N N . TYR B 1 213 ? -6.738 28.297 14.047 1 96.25 213 TYR B N 1
ATOM 5532 C CA . TYR B 1 213 ? -6.578 27.422 12.883 1 96.25 213 TYR B CA 1
ATOM 5533 C C . TYR B 1 213 ? -6.531 25.969 13.297 1 96.25 213 TYR B C 1
ATOM 5535 O O . TYR B 1 213 ? -7.008 25.094 12.562 1 96.25 213 TYR B O 1
ATOM 5543 N N . ALA B 1 214 ? -6.031 25.672 14.477 1 96.94 214 ALA B N 1
ATOM 5544 C CA . ALA B 1 214 ? -5.816 24.297 14.906 1 96.94 214 ALA B CA 1
ATOM 5545 C C . ALA B 1 214 ? -7.016 23.781 15.703 1 96.94 214 ALA B C 1
ATOM 5547 O O . ALA B 1 214 ? -7.168 22.562 15.891 1 96.94 214 ALA B O 1
ATOM 5548 N N . SER B 1 215 ? -7.898 24.562 16.125 1 96.06 215 SER B N 1
ATOM 5549 C CA . SER B 1 215 ? -8.852 24.266 17.188 1 96.06 215 SER B CA 1
ATOM 5550 C C . SER B 1 215 ? -9.828 23.172 16.781 1 96.06 215 SER B C 1
ATOM 5552 O O . SER B 1 215 ? -9.984 22.172 17.484 1 96.06 215 SER B O 1
ATOM 5554 N N . ALA B 1 216 ? -10.43 23.266 15.586 1 95.56 216 ALA B N 1
ATOM 5555 C CA . ALA B 1 216 ? -11.516 22.359 15.195 1 95.56 216 ALA B CA 1
ATOM 5556 C C . ALA B 1 216 ? -10.969 21 14.797 1 95.56 216 ALA B C 1
ATOM 5558 O O . ALA B 1 216 ? -11.695 20 14.82 1 95.56 216 ALA B O 1
ATOM 5559 N N . VAL B 1 217 ? -9.703 20.906 14.445 1 97.5 217 VAL B N 1
ATOM 5560 C CA . VAL B 1 217 ? -9.094 19.656 14.008 1 97.5 217 VAL B CA 1
ATOM 5561 C C . VAL B 1 217 ? -7.824 19.391 14.812 1 97.5 217 VAL B C 1
ATOM 5563 O O . VAL B 1 217 ? -6.793 19.016 14.258 1 97.5 217 VAL B O 1
ATOM 5566 N N . SER B 1 218 ? -7.898 19.578 16.047 1 97.69 218 SER B N 1
ATOM 5567 C CA . SER B 1 218 ? -6.758 19.562 16.969 1 97.69 218 SER B CA 1
ATOM 5568 C C . SER B 1 218 ? -5.953 18.281 16.812 1 97.69 218 SER B C 1
ATOM 5570 O O . SER B 1 218 ? -4.719 18.312 16.828 1 97.69 218 SER B O 1
ATOM 5572 N N . GLY B 1 219 ? -6.59 17.172 16.594 1 98.56 219 GLY B N 1
ATOM 5573 C CA . GLY B 1 219 ? -5.918 15.891 16.484 1 98.56 219 GLY B CA 1
ATOM 5574 C C . GLY B 1 219 ? -5.043 15.766 15.258 1 98.56 219 GLY B C 1
ATOM 5575 O O . GLY B 1 219 ? -4.238 14.836 15.148 1 98.56 219 GLY B O 1
ATOM 5576 N N . SER B 1 220 ? -5.164 16.75 14.359 1 98.38 220 SER B N 1
ATOM 5577 C CA . SER B 1 220 ? -4.367 16.688 13.133 1 98.38 220 SER B CA 1
ATOM 5578 C C . SER B 1 220 ? -3.049 17.438 13.305 1 98.38 220 SER B C 1
ATOM 5580 O O . SER B 1 220 ? -2.117 17.25 12.516 1 98.38 220 SER B O 1
ATOM 5582 N N . GLY B 1 221 ? -2.971 18.375 14.359 1 98.38 221 GLY B N 1
ATOM 5583 C CA . GLY B 1 221 ? -1.734 19.141 14.305 1 98.38 221 GLY B CA 1
ATOM 5584 C C . GLY B 1 221 ? -1.598 20.141 15.445 1 98.38 221 GLY B C 1
ATOM 5585 O O . GLY B 1 221 ? -0.885 21.141 15.32 1 98.38 221 GLY B O 1
ATOM 5586 N N . CYS B 1 222 ? -2.125 19.953 16.672 1 98.06 222 CYS B N 1
ATOM 5587 C CA . CYS B 1 222 ? -2.193 21.016 17.672 1 98.06 222 CYS B CA 1
ATOM 5588 C C . CYS B 1 222 ? -1.113 20.844 18.734 1 98.06 222 CYS B C 1
ATOM 5590 O O . CYS B 1 222 ? -0.927 21.719 19.578 1 98.06 222 CYS B O 1
ATOM 5592 N N . ILE B 1 223 ? -0.312 19.812 18.641 1 98.88 223 ILE B N 1
ATOM 5593 C CA . ILE B 1 223 ? 0.619 19.516 19.719 1 98.88 223 ILE B CA 1
ATOM 5594 C C . ILE B 1 223 ? 1.881 20.359 19.562 1 98.88 223 ILE B C 1
ATOM 5596 O O . ILE B 1 223 ? 2.375 20.547 18.438 1 98.88 223 ILE B O 1
ATOM 5600 N N . MET B 1 224 ? 2.33 20.938 20.641 1 98.81 224 MET B N 1
ATOM 5601 C CA . MET B 1 224 ? 3.646 21.547 20.797 1 98.81 224 MET B CA 1
ATOM 5602 C C . MET B 1 224 ? 4.535 20.688 21.703 1 98.81 224 MET B C 1
ATOM 5604 O O . MET B 1 224 ? 4.094 20.234 22.766 1 98.81 224 MET B O 1
ATOM 5608 N N . SER B 1 225 ? 5.723 20.453 21.266 1 98.88 225 SER B N 1
ATOM 5609 C CA . SER B 1 225 ? 6.57 19.578 22.094 1 98.88 225 SER B CA 1
ATOM 5610 C C . SER B 1 225 ? 8.031 20 21.984 1 98.88 225 SER B C 1
ATOM 5612 O O . SER B 1 225 ? 8.359 21 21.359 1 98.88 225 SER B O 1
ATOM 5614 N N . SER B 1 226 ? 8.914 19.375 22.781 1 98.81 226 SER B N 1
ATOM 5615 C CA . SER B 1 226 ? 10.336 19.672 22.891 1 98.81 226 SER B CA 1
ATOM 5616 C C . SER B 1 226 ? 11.188 18.469 22.484 1 98.81 226 SER B C 1
ATOM 5618 O O . SER B 1 226 ? 10.68 17.359 22.359 1 98.81 226 SER B O 1
ATOM 5620 N N . ALA B 1 227 ? 12.453 18.797 22.25 1 98.81 227 ALA B N 1
ATOM 5621 C CA . ALA B 1 227 ? 13.391 17.734 21.906 1 98.81 227 ALA B CA 1
ATOM 5622 C C . ALA B 1 227 ? 13.445 16.672 23 1 98.81 227 ALA B C 1
ATOM 5624 O O . ALA B 1 227 ? 13.5 15.477 22.703 1 98.81 227 ALA B O 1
ATOM 5625 N N . VAL B 1 228 ? 13.367 17.047 24.234 1 98.5 228 VAL B N 1
ATOM 5626 C CA . VAL B 1 228 ? 13.5 16.109 25.344 1 98.5 228 VAL B CA 1
ATOM 5627 C C . VAL B 1 228 ? 12.234 15.266 25.469 1 98.5 228 VAL B C 1
ATOM 5629 O O . VAL B 1 228 ? 12.305 14.047 25.641 1 98.5 228 VAL B O 1
ATOM 5632 N N . ASP B 1 229 ? 11.078 15.852 25.391 1 98.81 229 ASP B N 1
ATOM 5633 C CA . ASP B 1 229 ? 9.836 15.094 25.516 1 98.81 229 ASP B CA 1
ATOM 5634 C C . ASP B 1 229 ? 9.656 14.125 24.359 1 98.81 229 ASP B C 1
ATOM 5636 O O . ASP B 1 229 ? 9.133 13.023 24.531 1 98.81 229 ASP B O 1
ATOM 5640 N N . MET B 1 230 ? 10.094 14.539 23.188 1 98.94 230 MET B N 1
ATOM 5641 C CA . MET B 1 230 ? 9.922 13.672 22.031 1 98.94 230 MET B CA 1
ATOM 5642 C C . MET B 1 230 ? 10.82 12.445 22.125 1 98.94 230 MET B C 1
ATOM 5644 O O . MET B 1 230 ? 10.578 11.438 21.469 1 98.94 230 MET B O 1
ATOM 5648 N N . THR B 1 231 ? 11.891 12.484 22.969 1 98.88 231 THR B N 1
ATOM 5649 C CA . THR B 1 231 ? 12.664 11.266 23.203 1 98.88 231 THR B CA 1
ATOM 5650 C C . THR B 1 231 ? 11.805 10.211 23.906 1 98.88 231 THR B C 1
ATOM 5652 O O . THR B 1 231 ? 11.922 9.023 23.625 1 98.88 231 THR B O 1
ATOM 5655 N N . LYS B 1 232 ? 10.945 10.641 24.812 1 98.88 232 LYS B N 1
ATOM 5656 C CA . LYS B 1 232 ? 10.055 9.734 25.531 1 98.88 232 LYS B CA 1
ATOM 5657 C C . LYS B 1 232 ? 9.016 9.117 24.594 1 98.88 232 LYS B C 1
ATOM 5659 O O . LYS B 1 232 ? 8.719 7.926 24.688 1 98.88 232 LYS B O 1
ATOM 5664 N N . TRP B 1 233 ? 8.516 9.93 23.672 1 98.94 233 TRP B N 1
ATOM 5665 C CA . TRP B 1 233 ? 7.551 9.484 22.688 1 98.94 233 TRP B CA 1
ATOM 5666 C C . TRP B 1 233 ? 8.164 8.445 21.75 1 98.94 233 TRP B C 1
ATOM 5668 O O . TRP B 1 233 ? 7.562 7.398 21.5 1 98.94 233 TRP B O 1
ATOM 5678 N N . MET B 1 234 ? 9.375 8.727 21.25 1 98.94 234 MET B N 1
ATOM 5679 C CA . MET B 1 234 ? 10.062 7.789 20.375 1 98.94 234 MET B CA 1
ATOM 5680 C C . MET B 1 234 ? 10.336 6.469 21.078 1 98.94 234 MET B C 1
ATOM 5682 O O . MET B 1 234 ? 10.055 5.398 20.547 1 98.94 234 MET B O 1
ATOM 5686 N N . ASN B 1 235 ? 10.805 6.539 22.312 1 98.81 235 ASN B N 1
ATOM 5687 C CA . ASN B 1 235 ? 11.109 5.332 23.078 1 98.81 235 ASN B CA 1
ATOM 5688 C C . ASN B 1 235 ? 9.844 4.539 23.391 1 98.81 235 ASN B C 1
ATOM 5690 O O . ASN B 1 235 ? 9.859 3.309 23.406 1 98.81 235 ASN B O 1
ATOM 5694 N N . PHE B 1 236 ? 8.766 5.234 23.672 1 98.81 236 PHE B N 1
ATOM 5695 C CA . PHE B 1 236 ? 7.469 4.605 23.906 1 98.81 236 PHE B CA 1
ATOM 5696 C C . PHE B 1 236 ? 7.086 3.707 22.734 1 98.81 236 PHE B C 1
ATOM 5698 O O . PHE B 1 236 ? 6.707 2.553 22.922 1 98.81 236 PHE B O 1
ATOM 5705 N N . HIS B 1 237 ? 7.191 4.16 21.469 1 98.88 237 HIS B N 1
ATOM 5706 C CA . HIS B 1 237 ? 6.863 3.379 20.281 1 98.88 237 HIS B CA 1
ATOM 5707 C C . HIS B 1 237 ? 7.863 2.246 20.078 1 98.88 237 HIS B C 1
ATOM 5709 O O . HIS B 1 237 ? 7.484 1.151 19.656 1 98.88 237 HIS B O 1
ATOM 5715 N N . LEU B 1 238 ? 9.117 2.488 20.344 1 98.69 238 LEU B N 1
ATOM 5716 C CA . LEU B 1 238 ? 10.18 1.529 20.078 1 98.69 238 LEU B CA 1
ATOM 5717 C C . LEU B 1 238 ? 10.203 0.432 21.141 1 98.69 238 LEU B C 1
ATOM 5719 O O . LEU B 1 238 ? 10.797 -0.628 20.938 1 98.69 238 LEU B O 1
ATOM 5723 N N . ASN B 1 239 ? 9.531 0.732 22.297 1 97.44 239 ASN B N 1
ATOM 5724 C CA . ASN B 1 239 ? 9.562 -0.244 23.375 1 97.44 239 ASN B CA 1
ATOM 5725 C C . ASN B 1 239 ? 8.188 -0.857 23.625 1 97.44 239 ASN B C 1
ATOM 5727 O O . ASN B 1 239 ? 7.844 -1.192 24.766 1 97.44 239 ASN B O 1
ATOM 5731 N N . GLY B 1 240 ? 7.375 -0.891 22.641 1 97.31 240 GLY B N 1
ATOM 5732 C CA . GLY B 1 240 ? 6.125 -1.634 22.656 1 97.31 240 GLY B CA 1
ATOM 5733 C C . GLY B 1 240 ? 5.074 -1.001 23.547 1 97.31 240 GLY B C 1
ATOM 5734 O O . GLY B 1 240 ? 4.285 -1.705 24.188 1 97.31 240 GLY B O 1
ATOM 5735 N N . GLY B 1 241 ? 5.16 0.346 23.781 1 98.62 241 GLY B N 1
ATOM 5736 C CA . GLY B 1 241 ? 4.102 1.068 24.484 1 98.62 241 GLY B CA 1
ATOM 5737 C C . GLY B 1 241 ? 4.406 1.309 25.953 1 98.62 241 GLY B C 1
ATOM 5738 O O . GLY B 1 241 ? 3.523 1.694 26.719 1 98.62 241 GLY B O 1
ATOM 5739 N N . LYS B 1 242 ? 5.699 1.11 26.328 1 98.5 242 LYS B N 1
ATOM 5740 C CA . LYS B 1 242 ? 6.109 1.303 27.719 1 98.5 242 LYS B CA 1
ATOM 5741 C C . LYS B 1 242 ? 6.781 2.66 27.906 1 98.5 242 LYS B C 1
ATOM 5743 O O . LYS B 1 242 ? 7.363 3.209 26.969 1 98.5 242 LYS B O 1
ATOM 5748 N N . ASN B 1 243 ? 6.672 3.227 29.078 1 97.94 243 ASN B N 1
ATOM 5749 C CA . ASN B 1 243 ? 7.398 4.449 29.391 1 97.94 243 ASN B CA 1
ATOM 5750 C C . ASN B 1 243 ? 8.805 4.152 29.922 1 97.94 243 ASN B C 1
ATOM 5752 O O . ASN B 1 243 ? 9.242 3.004 29.891 1 97.94 243 ASN B O 1
ATOM 5756 N N . GLU B 1 244 ? 9.516 5.188 30.328 1 95.31 244 GLU B N 1
ATOM 5757 C CA . GLU B 1 244 ? 10.922 5.078 30.703 1 95.31 244 GLU B CA 1
ATOM 5758 C C . GLU B 1 244 ? 11.102 4.188 31.938 1 95.31 244 GLU B C 1
ATOM 5760 O O . GLU B 1 244 ? 12.18 3.656 32.188 1 95.31 244 GLU B O 1
ATOM 5765 N N . HIS B 1 245 ? 10.055 3.92 32.656 1 96.62 245 HIS B N 1
ATOM 5766 C CA . HIS B 1 245 ? 10.117 3.113 33.875 1 96.62 245 HIS B CA 1
ATOM 5767 C C . HIS B 1 245 ? 9.648 1.687 33.625 1 96.62 245 HIS B C 1
ATOM 5769 O O . HIS B 1 245 ? 9.555 0.879 34.531 1 96.62 245 HIS B O 1
ATOM 5775 N N . GLY B 1 246 ? 9.258 1.422 32.406 1 96.69 246 GLY B N 1
ATOM 5776 C CA . GLY B 1 246 ? 8.844 0.075 32.031 1 96.69 246 GLY B CA 1
ATOM 5777 C C . GLY B 1 246 ? 7.355 -0.163 32.219 1 96.69 246 GLY B C 1
ATOM 5778 O O . GLY B 1 246 ? 6.875 -1.281 32.031 1 96.69 246 GLY B O 1
ATOM 5779 N N . VAL B 1 247 ? 6.656 0.852 32.562 1 97.94 247 VAL B N 1
ATOM 5780 C CA . VAL B 1 247 ? 5.215 0.732 32.75 1 97.94 247 VAL B CA 1
ATOM 5781 C C . VAL B 1 247 ? 4.52 0.71 31.406 1 97.94 247 VAL B C 1
ATOM 5783 O O . VAL B 1 247 ? 4.785 1.562 30.547 1 97.94 247 VAL B O 1
ATOM 5786 N N . GLN B 1 248 ? 3.646 -0.307 31.203 1 98.5 248 GLN B N 1
ATOM 5787 C CA . GLN B 1 248 ? 2.871 -0.395 29.969 1 98.5 248 GLN B CA 1
ATOM 5788 C C . GLN B 1 248 ? 1.816 0.707 29.906 1 98.5 248 GLN B C 1
ATOM 5790 O O . GLN B 1 248 ? 0.833 0.677 30.641 1 98.5 248 GLN B O 1
ATOM 5795 N N . VAL B 1 249 ? 1.941 1.685 29.078 1 98.62 249 VAL B N 1
ATOM 5796 C CA . VAL B 1 249 ? 1.036 2.822 28.969 1 98.62 249 VAL B CA 1
ATOM 5797 C C . VAL B 1 249 ? -0.095 2.488 28 1 98.62 249 VAL B C 1
ATOM 5799 O O . VAL B 1 249 ? -1.252 2.84 28.234 1 98.62 249 VAL B O 1
ATOM 5802 N N . VAL B 1 250 ? 0.224 1.876 26.906 1 98.69 250 VAL B N 1
ATOM 5803 C CA . VAL B 1 250 ? -0.693 1.355 25.891 1 98.69 250 VAL B CA 1
ATOM 5804 C C . VAL B 1 250 ? -0.33 -0.09 25.562 1 98.69 250 VAL B C 1
ATOM 5806 O O . VAL B 1 250 ? 0.85 -0.446 25.516 1 98.69 250 VAL B O 1
ATOM 5809 N N . ASN B 1 251 ? -1.314 -0.959 25.359 1 98.06 251 ASN B N 1
ATOM 5810 C CA . ASN B 1 251 ? -1.052 -2.352 25.016 1 98.06 251 ASN B CA 1
ATOM 5811 C C . ASN B 1 251 ? -0.126 -2.465 23.797 1 98.06 251 ASN B C 1
ATOM 5813 O O . ASN B 1 251 ? -0.286 -1.733 22.828 1 98.06 251 ASN B O 1
ATOM 5817 N N . LYS B 1 252 ? 0.808 -3.402 23.953 1 98.12 252 LYS B N 1
ATOM 5818 C CA . LYS B 1 252 ? 1.791 -3.604 22.891 1 98.12 252 LYS B CA 1
ATOM 5819 C C . LYS B 1 252 ? 1.107 -3.852 21.547 1 98.12 252 LYS B C 1
ATOM 5821 O O . LYS B 1 252 ? 1.479 -3.252 20.547 1 98.12 252 LYS B O 1
ATOM 5826 N N . SER B 1 253 ? 0.146 -4.75 21.516 1 97.38 253 SER B N 1
ATOM 5827 C CA . SER B 1 253 ? -0.541 -5.094 20.266 1 97.38 253 SER B CA 1
ATOM 5828 C C . SER B 1 253 ? -1.248 -3.879 19.672 1 97.38 253 SER B C 1
ATOM 5830 O O . SER B 1 253 ? -1.319 -3.73 18.453 1 97.38 253 SER B O 1
ATOM 5832 N N . SER B 1 254 ? -1.776 -2.998 20.516 1 97.44 254 SER B N 1
ATOM 5833 C CA . SER B 1 254 ? -2.453 -1.786 20.062 1 97.44 254 SER B CA 1
ATOM 5834 C C . SER B 1 254 ? -1.469 -0.799 19.453 1 97.44 254 SER B C 1
ATOM 5836 O O . SER B 1 254 ? -1.735 -0.225 18.391 1 97.44 254 SER B O 1
ATOM 5838 N N . VAL B 1 255 ? -0.337 -0.634 20.109 1 98.25 255 VAL B N 1
ATOM 5839 C CA . VAL B 1 255 ? 0.697 0.244 19.562 1 98.25 255 VAL B CA 1
ATOM 5840 C C . VAL B 1 255 ? 1.176 -0.288 18.219 1 98.25 255 VAL B C 1
ATOM 5842 O O . VAL B 1 255 ? 1.27 0.463 17.25 1 98.25 255 VAL B O 1
ATOM 5845 N N . GLU B 1 256 ? 1.41 -1.579 18.172 1 97.31 256 GLU B N 1
ATOM 5846 C CA . GLU B 1 256 ? 1.896 -2.207 16.953 1 97.31 256 GLU B CA 1
ATOM 5847 C C . GLU B 1 256 ? 0.872 -2.092 15.82 1 97.31 256 GLU B C 1
ATOM 5849 O O . GLU B 1 256 ? 1.238 -1.961 14.648 1 97.31 256 GLU B O 1
ATOM 5854 N N . SER B 1 257 ? -0.365 -2.117 16.188 1 96.88 257 SER B N 1
ATOM 5855 C CA . SER B 1 257 ? -1.423 -2.004 15.18 1 96.88 257 SER B CA 1
ATOM 5856 C C . SER B 1 257 ? -1.381 -0.649 14.484 1 96.88 257 SER B C 1
ATOM 5858 O O . SER B 1 257 ? -1.77 -0.533 13.32 1 96.88 257 SER B O 1
ATOM 5860 N N . THR B 1 258 ? -0.876 0.425 15.141 1 98.44 258 THR B N 1
ATOM 5861 C CA . THR B 1 258 ? -0.808 1.754 14.547 1 98.44 258 THR B CA 1
ATOM 5862 C C . THR B 1 258 ? 0.328 1.833 13.531 1 98.44 258 THR B C 1
ATOM 5864 O O . THR B 1 258 ? 0.397 2.777 12.742 1 98.44 258 THR B O 1
ATOM 5867 N N . HIS B 1 259 ? 1.183 0.824 13.547 1 98.31 259 HIS B N 1
ATOM 5868 C CA . HIS B 1 259 ? 2.363 0.839 12.695 1 98.31 259 HIS B CA 1
ATOM 5869 C C . HIS B 1 259 ? 2.127 0.047 11.414 1 98.31 259 HIS B C 1
ATOM 5871 O O . HIS B 1 259 ? 2.975 0.037 10.516 1 98.31 259 HIS B O 1
ATOM 5877 N N . ILE B 1 260 ? 1.021 -0.593 11.266 1 96.94 260 ILE B N 1
ATOM 5878 C CA . ILE B 1 260 ? 0.749 -1.489 10.148 1 96.94 260 ILE B CA 1
ATOM 5879 C C . ILE B 1 260 ? 0.198 -0.689 8.969 1 96.94 260 ILE B C 1
ATOM 5881 O O . ILE B 1 260 ? -0.762 0.071 9.125 1 96.94 260 ILE B O 1
ATOM 5885 N N . ALA B 1 261 ? 0.775 -0.867 7.789 1 97.19 261 ALA B N 1
ATOM 5886 C CA . ALA B 1 261 ? 0.321 -0.191 6.578 1 97.19 261 ALA B CA 1
ATOM 5887 C C . ALA B 1 261 ? -1.142 -0.514 6.285 1 97.19 261 ALA B C 1
ATOM 5889 O O . ALA B 1 261 ? -1.568 -1.663 6.414 1 97.19 261 ALA B O 1
ATOM 5890 N N . ARG B 1 262 ? -1.876 0.548 5.965 1 97.81 262 ARG B N 1
ATOM 5891 C CA . ARG B 1 262 ? -3.299 0.369 5.695 1 97.81 262 ARG B CA 1
ATOM 5892 C C . ARG B 1 262 ? -3.682 0.979 4.352 1 97.81 262 ARG B C 1
ATOM 5894 O O . ARG B 1 262 ? -4.781 0.741 3.846 1 97.81 262 ARG B O 1
ATOM 5901 N N . ASN B 1 263 ? -2.84 1.725 3.787 1 98 263 ASN B N 1
ATOM 5902 C CA . ASN B 1 263 ? -3.049 2.393 2.508 1 98 263 ASN B CA 1
ATOM 5903 C C . ASN B 1 263 ? -1.741 2.547 1.734 1 98 263 ASN B C 1
ATOM 5905 O O . ASN B 1 263 ? -0.665 2.6 2.332 1 98 263 ASN B O 1
ATOM 5909 N N . HIS B 1 264 ? -1.805 2.523 0.422 1 97 264 HIS B N 1
ATOM 5910 C CA . HIS B 1 264 ? -0.637 2.758 -0.42 1 97 264 HIS B CA 1
ATOM 5911 C C . HIS B 1 264 ? -0.56 4.219 -0.86 1 97 264 HIS B C 1
ATOM 5913 O O . HIS B 1 264 ? -1.587 4.844 -1.124 1 97 264 HIS B O 1
ATOM 5919 N N . ILE B 1 265 ? 0.638 4.727 -0.862 1 97 265 ILE B N 1
ATOM 5920 C CA . ILE B 1 265 ? 0.918 6.082 -1.324 1 97 265 ILE B CA 1
ATOM 5921 C C . ILE B 1 265 ? 1.61 6.027 -2.686 1 97 265 ILE B C 1
ATOM 5923 O O . ILE B 1 265 ? 2.727 5.516 -2.803 1 97 265 ILE B O 1
ATOM 5927 N N . VAL B 1 266 ? 0.982 6.52 -3.703 1 90.12 266 VAL B N 1
ATOM 5928 C CA . VAL B 1 266 ? 1.531 6.461 -5.055 1 90.12 266 VAL B CA 1
ATOM 5929 C C . VAL B 1 266 ? 2.588 7.547 -5.234 1 90.12 266 VAL B C 1
ATOM 5931 O O . VAL B 1 266 ? 3.613 7.324 -5.883 1 90.12 266 VAL B O 1
ATOM 5934 N N . SER B 1 267 ? 2.344 8.703 -4.621 1 86.56 267 SER B N 1
ATOM 5935 C CA . SER B 1 267 ? 3.277 9.82 -4.754 1 86.56 267 SER B CA 1
ATOM 5936 C C . SER B 1 267 ? 3.521 10.5 -3.412 1 86.56 267 SER B C 1
ATOM 5938 O O . SER B 1 267 ? 2.688 11.273 -2.941 1 86.56 267 SER B O 1
ATOM 5940 N N . SER B 1 268 ? 4.711 10.188 -2.924 1 89.88 268 SER B N 1
ATOM 5941 C CA . SER B 1 268 ? 5.094 10.828 -1.668 1 89.88 268 SER B CA 1
ATOM 5942 C C . SER B 1 268 ? 5.754 12.18 -1.912 1 89.88 268 SER B C 1
ATOM 5944 O O . SER B 1 268 ? 6.523 12.336 -2.863 1 89.88 268 SER B O 1
ATOM 5946 N N . THR B 1 269 ? 5.512 13.109 -1.067 1 86.81 269 THR B N 1
ATOM 5947 C CA . THR B 1 269 ? 6.016 14.469 -1.218 1 86.81 269 THR B CA 1
ATOM 5948 C C . THR B 1 269 ? 7.523 14.516 -0.976 1 86.81 269 THR B C 1
ATOM 5950 O O . THR B 1 269 ? 8.234 15.297 -1.605 1 86.81 269 THR B O 1
ATOM 5953 N N . VAL B 1 270 ? 8.031 13.648 -0.154 1 90.38 270 VAL B N 1
ATOM 5954 C CA . VAL B 1 270 ? 9.445 13.68 0.218 1 90.38 270 VAL B CA 1
ATOM 5955 C C . VAL B 1 270 ? 10.234 12.719 -0.667 1 90.38 270 VAL B C 1
ATOM 5957 O O . VAL B 1 270 ? 11.305 13.07 -1.175 1 90.38 270 VAL B O 1
ATOM 5960 N N . GLU B 1 271 ? 9.672 11.578 -0.931 1 91.75 271 GLU B N 1
ATOM 5961 C CA . GLU B 1 271 ? 10.359 10.484 -1.607 1 91.75 271 GLU B CA 1
ATOM 5962 C C . GLU B 1 271 ? 10.797 10.891 -3.012 1 91.75 271 GLU B C 1
ATOM 5964 O O . GLU B 1 271 ? 11.836 10.445 -3.498 1 91.75 271 GLU B O 1
ATOM 5969 N N . LYS B 1 272 ? 10.047 11.75 -3.605 1 90.56 272 LYS B N 1
ATOM 5970 C CA . LYS B 1 272 ? 10.312 12.109 -4.996 1 90.56 272 LYS B CA 1
ATOM 5971 C C . LYS B 1 272 ? 11.68 12.773 -5.141 1 90.56 272 LYS B C 1
ATOM 5973 O O . LYS B 1 272 ? 12.281 12.734 -6.215 1 90.56 272 LYS B O 1
ATOM 5978 N N . TYR B 1 273 ? 12.219 13.336 -4.082 1 93.69 273 TYR B N 1
ATOM 5979 C CA . TYR B 1 273 ? 13.5 14.023 -4.133 1 93.69 273 TYR B CA 1
ATOM 5980 C C . TYR B 1 273 ? 14.625 13.117 -3.641 1 93.69 273 TYR B C 1
ATOM 5982 O O . TYR B 1 273 ? 15.805 13.422 -3.838 1 93.69 273 TYR B O 1
ATOM 5990 N N . PHE B 1 274 ? 14.227 12.047 -3.016 1 95.94 274 PHE B N 1
ATOM 5991 C CA . PHE B 1 274 ? 15.211 11.18 -2.381 1 95.94 274 PHE B CA 1
ATOM 5992 C C . PHE B 1 274 ? 15.062 9.742 -2.867 1 95.94 274 PHE B C 1
ATOM 5994 O O . PHE B 1 274 ? 14.844 8.828 -2.066 1 95.94 274 PHE B O 1
ATOM 6001 N N . SER B 1 275 ? 15.203 9.578 -4.109 1 95 275 SER B N 1
ATOM 6002 C CA . SER B 1 275 ? 15.102 8.281 -4.758 1 95 275 SER B CA 1
ATOM 6003 C C . SER B 1 275 ? 16.312 8.008 -5.652 1 95 275 SER B C 1
ATOM 6005 O O . SER B 1 275 ? 16.766 8.891 -6.379 1 95 275 SER B O 1
ATOM 6007 N N . GLN B 1 276 ? 16.859 6.828 -5.539 1 96.19 276 GLN B N 1
ATOM 6008 C CA . GLN B 1 276 ? 17.906 6.406 -6.453 1 96.19 276 GLN B CA 1
ATOM 6009 C C . GLN B 1 276 ? 17.359 6.184 -7.859 1 96.19 276 GLN B C 1
ATOM 6011 O O . GLN B 1 276 ? 16.234 5.715 -8.031 1 96.19 276 GLN B O 1
ATOM 6016 N N . PRO B 1 277 ? 18.031 6.516 -8.969 1 95.88 277 PRO B N 1
ATOM 6017 C CA . PRO B 1 277 ? 19.453 6.902 -8.93 1 95.88 277 PRO B CA 1
ATOM 6018 C C . PRO B 1 277 ? 19.656 8.406 -8.805 1 95.88 277 PRO B C 1
ATOM 6020 O O . PRO B 1 277 ? 20.766 8.898 -8.945 1 95.88 277 PRO B O 1
ATOM 6023 N N . LYS B 1 278 ? 18.641 9.25 -8.492 1 94.06 278 LYS B N 1
ATOM 6024 C CA . LYS B 1 278 ? 18.766 10.703 -8.414 1 94.06 278 LYS B CA 1
ATOM 6025 C C . LYS B 1 278 ? 19.703 11.117 -7.285 1 94.06 278 LYS B C 1
ATOM 6027 O O . LYS B 1 278 ? 20.484 12.07 -7.426 1 94.06 278 LYS B O 1
ATOM 6032 N N . VAL B 1 279 ? 19.578 10.484 -6.172 1 96.44 279 VAL B N 1
ATOM 6033 C CA . VAL B 1 279 ? 20.453 10.664 -5.027 1 96.44 279 VAL B CA 1
ATOM 6034 C C . VAL B 1 279 ? 21.078 9.32 -4.637 1 96.44 279 VAL B C 1
ATOM 6036 O O . VAL B 1 279 ? 20.609 8.266 -5.07 1 96.44 279 VAL B O 1
ATOM 6039 N N . PRO B 1 280 ? 22.109 9.328 -3.846 1 96.25 280 PRO B N 1
ATOM 6040 C CA . PRO B 1 280 ? 22.875 8.102 -3.568 1 96.25 280 PRO B CA 1
ATOM 6041 C C . PRO B 1 280 ? 22.078 7.098 -2.732 1 96.25 280 PRO B C 1
ATOM 6043 O O . PRO B 1 280 ? 22.328 5.891 -2.818 1 96.25 280 PRO B O 1
ATOM 6046 N N . VAL B 1 281 ? 21.203 7.551 -1.845 1 97.25 281 VAL B N 1
ATOM 6047 C CA . VAL B 1 281 ? 20.438 6.691 -0.942 1 97.25 281 VAL B CA 1
ATOM 6048 C C . VAL B 1 281 ? 18.969 7.07 -0.995 1 97.25 281 VAL B C 1
ATOM 6050 O O . VAL B 1 281 ? 18.609 8.242 -0.878 1 97.25 281 VAL B O 1
ATOM 6053 N N . SER B 1 282 ? 18.156 6.027 -1.21 1 96.5 282 SER B N 1
ATOM 6054 C CA . SER B 1 282 ? 16.719 6.297 -1.32 1 96.5 282 SER B CA 1
ATOM 6055 C C . SER B 1 282 ? 16.047 6.289 0.049 1 96.5 282 SER B C 1
ATOM 6057 O O . SER B 1 282 ? 16.406 5.492 0.917 1 96.5 282 SER B O 1
ATOM 6059 N N . THR B 1 283 ? 15.117 7.184 0.234 1 96.69 283 THR B N 1
ATOM 6060 C CA . THR B 1 283 ? 14.102 7.105 1.278 1 96.69 283 THR B CA 1
ATOM 6061 C C . THR B 1 283 ? 12.742 6.75 0.686 1 96.69 283 THR B C 1
ATOM 6063 O O . THR B 1 283 ? 12.258 7.43 -0.219 1 96.69 283 THR B O 1
ATOM 6066 N N . SER B 1 284 ? 12.195 5.633 1.134 1 96.12 284 SER B N 1
ATOM 6067 C CA . SER B 1 284 ? 10.844 5.297 0.69 1 96.12 284 SER B CA 1
ATOM 6068 C C . SER B 1 284 ? 9.82 5.551 1.791 1 96.12 284 SER B C 1
ATOM 6070 O O . SER B 1 284 ? 10.102 5.32 2.969 1 96.12 284 SER B O 1
ATOM 6072 N N . GLU B 1 285 ? 8.719 6.055 1.544 1 96.19 285 GLU B N 1
ATOM 6073 C CA . GLU B 1 285 ? 7.547 6.262 2.389 1 96.19 285 GLU B CA 1
ATOM 6074 C C . GLU B 1 285 ? 6.258 6 1.617 1 96.19 285 GLU B C 1
ATOM 6076 O O . GLU B 1 285 ? 5.371 6.855 1.567 1 96.19 285 GLU B O 1
ATOM 6081 N N . ASN B 1 286 ? 6.07 4.832 1.156 1 95.75 286 ASN B N 1
ATOM 6082 C CA . ASN B 1 286 ? 5.094 4.555 0.108 1 95.75 286 ASN B CA 1
ATOM 6083 C C . ASN B 1 286 ? 3.834 3.908 0.671 1 95.75 286 ASN B C 1
ATOM 6085 O O . ASN B 1 286 ? 2.986 3.428 -0.083 1 95.75 286 ASN B O 1
ATOM 6089 N N . ASN B 1 287 ? 3.662 3.848 1.971 1 97.62 287 ASN B N 1
ATOM 6090 C CA . ASN B 1 287 ? 2.428 3.404 2.607 1 97.62 287 ASN B CA 1
ATOM 6091 C C . ASN B 1 287 ? 2.078 4.27 3.814 1 97.62 287 ASN B C 1
ATOM 6093 O O . ASN B 1 287 ? 2.943 4.949 4.371 1 97.62 287 ASN B O 1
ATOM 6097 N N . TYR B 1 288 ? 0.822 4.254 4.145 1 98.38 288 TYR B N 1
ATOM 6098 C CA . TYR B 1 288 ? 0.338 4.977 5.312 1 98.38 288 TYR B CA 1
ATOM 6099 C C . TYR B 1 288 ? -0.35 4.035 6.293 1 98.38 288 TYR B C 1
ATOM 6101 O O . TYR B 1 288 ? -1.087 3.133 5.883 1 98.38 288 TYR B O 1
ATOM 6109 N N . ALA B 1 289 ? -0.032 4.215 7.539 1 98.5 289 ALA B N 1
ATOM 6110 C CA . ALA B 1 289 ? -0.63 3.465 8.641 1 98.5 289 ALA B CA 1
ATOM 6111 C C . ALA B 1 289 ? -1.582 4.34 9.445 1 98.5 289 ALA B C 1
ATOM 6113 O O . ALA B 1 289 ? -2.506 4.941 8.891 1 98.5 289 ALA B O 1
ATOM 6114 N N . ALA B 1 290 ? -1.428 4.418 10.68 1 98.81 290 ALA B N 1
ATOM 6115 C CA . ALA B 1 290 ? -2.242 5.254 11.562 1 98.81 290 ALA B CA 1
ATOM 6116 C C . ALA B 1 290 ? -1.419 6.395 12.156 1 98.81 290 ALA B C 1
ATOM 6118 O O . ALA B 1 290 ? -1.02 6.336 13.32 1 98.81 290 ALA B O 1
ATOM 6119 N N . GLY B 1 291 ? -1.249 7.418 11.336 1 98.75 291 GLY B N 1
ATOM 6120 C CA . GLY B 1 291 ? -0.437 8.547 11.758 1 98.75 291 GLY B CA 1
ATOM 6121 C C . GLY B 1 291 ? 1.04 8.367 11.461 1 98.75 291 GLY B C 1
ATOM 6122 O O . GLY B 1 291 ? 1.881 9.086 12 1 98.75 291 GLY B O 1
ATOM 6123 N N . TRP B 1 292 ? 1.341 7.324 10.664 1 98.69 292 TRP B N 1
ATOM 6124 C CA . TRP B 1 292 ? 2.709 7.016 10.258 1 98.69 292 TRP B CA 1
ATOM 6125 C C . TRP B 1 292 ? 2.783 6.699 8.773 1 98.69 292 TRP B C 1
ATOM 6127 O O . TRP B 1 292 ? 1.901 6.031 8.227 1 98.69 292 TRP B O 1
ATOM 6137 N N . LYS B 1 293 ? 3.797 7.219 8.156 1 98.25 293 LYS B N 1
ATOM 6138 C CA . LYS B 1 293 ? 4.207 6.645 6.875 1 98.25 293 LYS B CA 1
ATOM 6139 C C . LYS B 1 293 ? 5.203 5.504 7.082 1 98.25 293 LYS B C 1
ATOM 6141 O O . LYS B 1 293 ? 6.059 5.574 7.969 1 98.25 293 LYS B O 1
ATOM 6146 N N . THR B 1 294 ? 5.074 4.477 6.297 1 97.44 294 THR B N 1
ATOM 6147 C CA . THR B 1 294 ? 6 3.355 6.395 1 97.44 294 THR B CA 1
ATOM 6148 C C . THR B 1 294 ? 6.832 3.23 5.121 1 97.44 294 THR B C 1
ATOM 6150 O O . THR B 1 294 ? 6.383 3.617 4.039 1 97.44 294 THR B O 1
ATOM 6153 N N . GLY B 1 295 ? 8 2.768 5.238 1 96.75 295 GLY B N 1
ATOM 6154 C CA . GLY B 1 295 ? 8.93 2.578 4.133 1 96.75 295 GLY B CA 1
ATOM 6155 C C . GLY B 1 295 ? 10.305 2.102 4.582 1 96.75 295 GLY B C 1
ATOM 6156 O O . GLY B 1 295 ? 10.406 1.254 5.473 1 96.75 295 GLY B O 1
ATOM 6157 N N . HIS B 1 296 ? 11.344 2.584 3.865 1 97.12 296 HIS B N 1
ATOM 6158 C CA . HIS B 1 296 ? 12.703 2.131 4.156 1 97.12 296 HIS B CA 1
ATOM 6159 C C . HIS B 1 296 ? 13.711 3.258 3.959 1 97.12 296 HIS B C 1
ATOM 6161 O O . HIS B 1 296 ? 13.492 4.156 3.146 1 97.12 296 HIS B O 1
ATOM 6167 N N . TYR B 1 297 ? 14.672 3.264 4.695 1 98.06 297 TYR B N 1
ATOM 6168 C CA . TYR B 1 297 ? 15.906 4.008 4.488 1 98.06 297 TYR B CA 1
ATOM 6169 C C . TYR B 1 297 ? 17.125 3.08 4.535 1 98.06 297 TYR B C 1
ATOM 6171 O O . TYR B 1 297 ? 17.344 2.393 5.535 1 98.06 297 TYR B O 1
ATOM 6179 N N . ARG B 1 298 ? 17.906 2.99 3.463 1 96.88 298 ARG B N 1
ATOM 6180 C CA . ARG B 1 298 ? 19.047 2.082 3.318 1 96.88 298 ARG B CA 1
ATOM 6181 C C . ARG B 1 298 ? 18.609 0.637 3.551 1 96.88 298 ARG B C 1
ATOM 6183 O O . ARG B 1 298 ? 19.391 -0.164 4.086 1 96.88 298 ARG B O 1
ATOM 6190 N N . GLY B 1 299 ? 17.375 0.347 3.25 1 96.06 299 GLY B N 1
ATOM 6191 C CA . GLY B 1 299 ? 16.875 -1.011 3.396 1 96.06 299 GLY B CA 1
ATOM 6192 C C . GLY B 1 299 ? 16.266 -1.276 4.758 1 96.06 299 GLY B C 1
ATOM 6193 O O . GLY B 1 299 ? 15.547 -2.266 4.941 1 96.06 299 GLY B O 1
ATOM 6194 N N . TYR B 1 300 ? 16.516 -0.418 5.746 1 97.75 300 TYR B N 1
ATOM 6195 C CA . TYR B 1 300 ? 15.914 -0.574 7.066 1 97.75 300 TYR B CA 1
ATOM 6196 C C . TYR B 1 300 ? 14.484 -0.049 7.082 1 97.75 300 TYR B C 1
ATOM 6198 O O . TYR B 1 300 ? 14.203 1.023 6.539 1 97.75 300 TYR B O 1
ATOM 6206 N N . ARG B 1 301 ? 13.578 -0.805 7.637 1 96.75 301 ARG B N 1
ATOM 6207 C CA . ARG B 1 301 ? 12.203 -0.356 7.793 1 96.75 301 ARG B CA 1
ATOM 6208 C C . ARG B 1 301 ? 12.125 0.908 8.641 1 96.75 301 ARG B C 1
ATOM 6210 O O . ARG B 1 301 ? 12.812 1.018 9.664 1 96.75 301 ARG B O 1
ATOM 6217 N N . ILE B 1 302 ? 11.273 1.868 8.195 1 98.19 302 ILE B N 1
ATOM 6218 C CA . ILE B 1 302 ? 11.117 3.086 8.984 1 98.19 302 ILE B CA 1
ATOM 6219 C C . ILE B 1 302 ? 9.633 3.381 9.188 1 98.19 302 ILE B C 1
ATOM 6221 O O . ILE B 1 302 ? 8.789 2.926 8.414 1 98.19 302 ILE B O 1
ATOM 6225 N N . LEU B 1 303 ? 9.289 4.027 10.266 1 98.69 303 LEU B N 1
ATOM 6226 C CA . LEU B 1 303 ? 8.086 4.812 10.508 1 98.69 303 LEU B CA 1
ATOM 6227 C C . LEU B 1 303 ? 8.406 6.305 10.531 1 98.69 303 LEU B C 1
ATOM 6229 O O . LEU B 1 303 ? 9.352 6.727 11.195 1 98.69 303 LEU B O 1
ATOM 6233 N N . ARG B 1 304 ? 7.598 7.043 9.797 1 98.12 304 ARG B N 1
ATOM 6234 C CA . ARG B 1 304 ? 7.957 8.453 9.672 1 98.12 304 ARG B CA 1
ATOM 6235 C C . ARG B 1 304 ? 6.715 9.32 9.5 1 98.12 304 ARG B C 1
ATOM 6237 O O . ARG B 1 304 ? 5.652 8.828 9.117 1 98.12 304 ARG B O 1
ATOM 6244 N N . HIS B 1 305 ? 6.809 10.516 9.828 1 98.69 305 HIS B N 1
ATOM 6245 C CA . HIS B 1 305 ? 5.789 11.508 9.5 1 98.69 305 HIS B CA 1
ATOM 6246 C C . HIS B 1 305 ? 6.371 12.914 9.477 1 98.69 305 HIS B C 1
ATOM 6248 O O . HIS B 1 305 ? 7.184 13.273 10.336 1 98.69 305 HIS B O 1
ATOM 6254 N N . THR B 1 306 ? 6.012 13.664 8.5 1 97.94 306 THR B N 1
ATOM 6255 C CA . THR B 1 306 ? 6.363 15.078 8.43 1 97.94 306 THR B CA 1
ATOM 6256 C C . THR B 1 306 ? 5.316 15.93 9.148 1 97.94 306 THR B C 1
ATOM 6258 O O . THR B 1 306 ? 4.156 15.523 9.266 1 97.94 306 THR B O 1
ATOM 6261 N N . GLY B 1 307 ? 5.766 16.984 9.734 1 98.06 307 GLY B N 1
ATOM 6262 C CA . GLY B 1 307 ? 4.891 18.016 10.273 1 98.06 307 GLY B CA 1
ATOM 6263 C C . GLY B 1 307 ? 5.133 19.375 9.656 1 98.06 307 GLY B C 1
ATOM 6264 O O . GLY B 1 307 ? 6.273 19.859 9.617 1 98.06 307 GLY B O 1
ATOM 6265 N N . SER B 1 308 ? 4.109 19.922 9.062 1 97 308 SER B N 1
ATOM 6266 C CA . SER B 1 308 ? 4.195 21.281 8.539 1 97 308 SER B CA 1
ATOM 6267 C C . SER B 1 308 ? 2.969 22.094 8.922 1 97 308 SER B C 1
ATOM 6269 O O . SER B 1 308 ? 1.838 21.609 8.812 1 97 308 SER B O 1
ATOM 6271 N N . THR B 1 309 ? 3.129 23.156 9.484 1 96.56 309 THR B N 1
ATOM 6272 C CA . THR B 1 309 ? 2.119 24.188 9.734 1 96.56 309 THR B CA 1
ATOM 6273 C C . THR B 1 309 ? 2.713 25.578 9.586 1 96.56 309 THR B C 1
ATOM 6275 O O . THR B 1 309 ? 3.887 25.734 9.234 1 96.56 309 THR B O 1
ATOM 6278 N N . TYR B 1 310 ? 1.913 26.625 9.695 1 95.56 310 TYR B N 1
ATOM 6279 C CA . TYR B 1 310 ? 2.398 28 9.539 1 95.56 310 TYR B CA 1
ATOM 6280 C C . TYR B 1 310 ? 3.465 28.328 10.578 1 95.56 310 TYR B C 1
ATOM 6282 O O . TYR B 1 310 ? 3.168 28.406 11.773 1 95.56 310 TYR B O 1
ATOM 6290 N N . GLY B 1 311 ? 4.73 28.438 10.078 1 96.19 311 GLY B N 1
ATOM 6291 C CA . GLY B 1 311 ? 5.816 28.906 10.922 1 96.19 311 GLY B CA 1
ATOM 6292 C C . GLY B 1 311 ? 6.668 27.781 11.484 1 96.19 311 GLY B C 1
ATOM 6293 O O . GLY B 1 311 ? 7.73 28.031 12.062 1 96.19 311 GLY B O 1
ATOM 6294 N N . TYR B 1 312 ? 6.246 26.531 11.391 1 97.25 312 TYR B N 1
ATOM 6295 C CA . TYR B 1 312 ? 6.961 25.422 11.992 1 97.25 312 TYR B CA 1
ATOM 6296 C C . TYR B 1 312 ? 7.051 24.234 11.031 1 97.25 312 TYR B C 1
ATOM 6298 O O . TYR B 1 312 ? 6.102 23.969 10.289 1 97.25 312 TYR B O 1
ATOM 6306 N N . VAL B 1 313 ? 8.156 23.484 11.016 1 97.19 313 VAL B N 1
ATOM 6307 C CA . VAL B 1 313 ? 8.344 22.25 10.266 1 97.19 313 VAL B CA 1
ATOM 6308 C C . VAL B 1 313 ? 9.008 21.203 11.148 1 97.19 313 VAL B C 1
ATOM 6310 O O . VAL B 1 313 ? 9.883 21.531 11.961 1 97.19 313 VAL B O 1
ATOM 6313 N N . SER B 1 314 ? 8.539 20 11.125 1 98.5 314 SER B N 1
ATOM 6314 C CA . SER B 1 314 ? 9.055 18.938 11.977 1 98.5 314 SER B CA 1
ATOM 6315 C C . SER B 1 314 ? 9.156 17.625 11.203 1 98.5 314 SER B C 1
ATOM 6317 O O . SER B 1 314 ? 8.602 17.484 10.117 1 98.5 314 SER B O 1
ATOM 6319 N N . LEU B 1 315 ? 9.883 16.688 11.711 1 98.75 315 LEU B N 1
ATOM 6320 C CA . LEU B 1 315 ? 10.039 15.344 11.164 1 98.75 315 LEU B CA 1
ATOM 6321 C C . LEU B 1 315 ? 10.414 14.352 12.258 1 98.75 315 LEU B C 1
ATOM 6323 O O . LEU B 1 315 ? 11.203 14.68 13.156 1 98.75 315 LEU B O 1
ATOM 6327 N N . ILE B 1 316 ? 9.805 13.258 12.266 1 98.94 316 ILE B N 1
ATOM 6328 C CA . ILE B 1 316 ? 10.172 12.148 13.133 1 98.94 316 ILE B CA 1
ATOM 6329 C C . ILE B 1 316 ? 10.414 10.891 12.297 1 98.94 316 ILE B C 1
ATOM 6331 O O . ILE B 1 316 ? 9.711 10.648 11.32 1 98.94 316 ILE B O 1
ATOM 6335 N N . THR B 1 317 ? 11.43 10.133 12.562 1 98.88 317 THR B N 1
ATOM 6336 C CA . THR B 1 317 ? 11.742 8.844 11.945 1 98.88 317 THR B CA 1
ATOM 6337 C C . THR B 1 317 ? 12.102 7.805 13 1 98.88 317 THR B C 1
ATOM 6339 O O . THR B 1 317 ? 12.969 8.039 13.844 1 98.88 317 THR B O 1
ATOM 6342 N N . LEU B 1 318 ? 11.453 6.719 12.977 1 98.94 318 LEU B N 1
ATOM 6343 C CA . LEU B 1 318 ? 11.797 5.566 13.805 1 98.94 318 LEU B CA 1
ATOM 6344 C C . LEU B 1 318 ? 12.352 4.43 12.953 1 98.94 318 LEU B C 1
ATOM 6346 O O . LEU B 1 318 ? 11.891 4.203 11.836 1 98.94 318 LEU B O 1
ATOM 6350 N N . PHE B 1 319 ? 13.344 3.758 13.43 1 98.81 319 PHE B N 1
ATOM 6351 C CA . PHE B 1 319 ? 13.844 2.473 12.953 1 98.81 319 PHE B CA 1
ATOM 6352 C C . PHE B 1 319 ? 13.523 1.367 13.953 1 98.81 319 PHE B C 1
ATOM 6354 O O . PHE B 1 319 ? 14.375 0.992 14.766 1 98.81 319 PHE B O 1
ATOM 6361 N N . PRO B 1 320 ? 12.391 0.775 13.766 1 98.25 320 PRO B N 1
ATOM 6362 C CA . PRO B 1 320 ? 11.961 -0.147 14.82 1 98.25 320 PRO B CA 1
ATOM 6363 C C . PRO B 1 320 ? 12.898 -1.339 14.984 1 98.25 320 PRO B C 1
ATOM 6365 O O . PRO B 1 320 ? 13.148 -1.782 16.109 1 98.25 320 PRO B O 1
ATOM 6368 N N . ASP B 1 321 ? 13.43 -1.842 13.875 1 96.94 321 ASP B N 1
ATOM 6369 C CA . ASP B 1 321 ? 14.266 -3.037 13.938 1 96.94 321 ASP B CA 1
ATOM 6370 C C . ASP B 1 321 ? 15.641 -2.717 14.531 1 96.94 321 ASP B C 1
ATOM 6372 O O . ASP B 1 321 ? 16.391 -3.625 14.898 1 96.94 321 ASP B O 1
ATOM 6376 N N . MET B 1 322 ? 15.961 -1.433 14.617 1 98.25 322 MET B N 1
ATOM 6377 C CA . MET B 1 322 ? 17.266 -1.001 15.125 1 98.25 322 MET B CA 1
ATOM 6378 C C . MET B 1 322 ? 17.109 -0.258 16.453 1 98.25 322 MET B C 1
ATOM 6380 O O . MET B 1 322 ? 18.094 0.175 17.047 1 98.25 322 MET B O 1
ATOM 6384 N N . ASN B 1 323 ? 15.875 -0.07 16.922 1 98.44 323 ASN B N 1
ATOM 6385 C CA . ASN B 1 323 ? 15.562 0.677 18.125 1 98.44 323 ASN B CA 1
ATOM 6386 C C . ASN B 1 323 ? 16.172 2.076 18.094 1 98.44 323 ASN B C 1
ATOM 6388 O O . ASN B 1 323 ? 16.859 2.479 19.031 1 98.44 323 ASN B O 1
ATOM 6392 N N . ILE B 1 324 ? 15.969 2.74 17.016 1 98.88 324 ILE B N 1
ATOM 6393 C CA . ILE B 1 324 ? 16.469 4.094 16.797 1 98.88 324 ILE B CA 1
ATOM 6394 C C . ILE B 1 324 ? 15.305 5.043 16.531 1 98.88 324 ILE B C 1
ATOM 6396 O O . ILE B 1 324 ? 14.352 4.684 15.844 1 98.88 324 ILE B O 1
ATOM 6400 N N . GLY B 1 325 ? 15.352 6.238 17.078 1 98.94 325 GLY B N 1
ATOM 6401 C CA . GLY B 1 325 ? 14.438 7.324 16.781 1 98.94 325 GLY B CA 1
ATOM 6402 C C . GLY B 1 325 ? 15.133 8.656 16.562 1 98.94 325 GLY B C 1
ATOM 6403 O O . GLY B 1 325 ? 16.125 8.953 17.234 1 98.94 325 GLY B O 1
ATOM 6404 N N . ILE B 1 326 ? 14.68 9.453 15.617 1 98.94 326 ILE B N 1
ATOM 6405 C CA . ILE B 1 326 ? 15.18 10.789 15.32 1 98.94 326 ILE B CA 1
ATOM 6406 C C . ILE B 1 326 ? 14.016 11.766 15.219 1 98.94 326 ILE B C 1
ATOM 6408 O O . ILE B 1 326 ? 13.039 11.508 14.516 1 98.94 326 ILE B O 1
ATOM 6412 N N . PHE B 1 327 ? 14.148 12.844 15.922 1 98.88 327 PHE B N 1
ATOM 6413 C CA . PHE B 1 327 ? 13.156 13.906 15.883 1 98.88 327 PHE B CA 1
ATOM 6414 C C . PHE B 1 327 ? 13.82 15.258 15.625 1 98.88 327 PHE B C 1
ATOM 6416 O O . PHE B 1 327 ? 14.938 15.508 16.078 1 98.88 327 PHE B O 1
ATOM 6423 N N . MET B 1 328 ? 13.125 16.109 14.867 1 98.56 328 MET B N 1
ATOM 6424 C CA . MET B 1 328 ? 13.547 17.5 14.797 1 98.56 328 MET B CA 1
ATOM 6425 C C . MET B 1 328 ? 12.352 18.422 14.57 1 98.56 328 MET B C 1
ATOM 6427 O O . MET B 1 328 ? 11.32 17.984 14.047 1 98.56 328 MET B O 1
ATOM 6431 N N . SER B 1 329 ? 12.438 19.594 14.945 1 98.25 329 SER B N 1
ATOM 6432 C CA . SER B 1 329 ? 11.516 20.688 14.648 1 98.25 329 SER B CA 1
ATOM 6433 C C . SER B 1 329 ? 12.258 21.984 14.422 1 98.25 329 SER B C 1
ATOM 6435 O O . SER B 1 329 ? 13.289 22.25 15.055 1 98.25 329 SER B O 1
ATOM 6437 N N . MET B 1 330 ? 11.797 22.75 13.516 1 96.81 330 MET B N 1
ATOM 6438 C CA . MET B 1 330 ? 12.453 24 13.156 1 96.81 330 MET B CA 1
ATOM 6439 C C . MET B 1 330 ? 11.422 25.078 12.852 1 96.81 330 MET B C 1
ATOM 6441 O O . MET B 1 330 ? 10.258 24.781 12.57 1 96.81 330 MET B O 1
ATOM 6445 N N . THR B 1 331 ? 11.828 26.359 13.031 1 96.75 331 THR B N 1
ATOM 6446 C CA . THR B 1 331 ? 11.031 27.5 12.602 1 96.75 331 THR B CA 1
ATOM 6447 C C . THR B 1 331 ? 11.609 28.109 11.32 1 96.75 331 THR B C 1
ATOM 6449 O O . THR B 1 331 ? 12.82 28.094 11.109 1 96.75 331 THR B O 1
ATOM 6452 N N . GLY B 1 332 ? 10.711 28.547 10.516 1 91.38 332 GLY B N 1
ATOM 6453 C CA . GLY B 1 332 ? 11.148 29.172 9.281 1 91.38 332 GLY B CA 1
ATOM 6454 C C . GLY B 1 332 ? 10.891 28.312 8.055 1 91.38 332 GLY B C 1
ATOM 6455 O O . GLY B 1 332 ? 9.891 27.594 7.996 1 91.38 332 GLY B O 1
ATOM 6456 N N . SER B 1 333 ? 11.75 28.438 7.043 1 85.38 333 SER B N 1
ATOM 6457 C CA . SER B 1 333 ? 11.469 27.938 5.703 1 85.38 333 SER B CA 1
ATOM 6458 C C . SER B 1 333 ? 12.039 26.531 5.512 1 85.38 333 SER B C 1
ATOM 6460 O O . SER B 1 333 ? 13.141 26.234 5.969 1 85.38 333 SER B O 1
ATOM 6462 N N . ASP B 1 334 ? 11.297 25.625 4.949 1 90.62 334 ASP B N 1
ATOM 6463 C CA . ASP B 1 334 ? 11.703 24.297 4.512 1 90.62 334 ASP B CA 1
ATOM 6464 C C . ASP B 1 334 ? 10.938 23.875 3.26 1 90.62 334 ASP B C 1
ATOM 6466 O O . ASP B 1 334 ? 10.219 22.875 3.273 1 90.62 334 ASP B O 1
ATOM 6470 N N . GLN B 1 335 ? 11.141 24.594 2.234 1 86.06 335 GLN B N 1
ATOM 6471 C CA . GLN B 1 335 ? 10.414 24.344 0.994 1 86.06 335 GLN B CA 1
ATOM 6472 C C . GLN B 1 335 ? 10.641 22.922 0.491 1 86.06 335 GLN B C 1
ATOM 6474 O O . GLN B 1 335 ? 11.758 22.406 0.567 1 86.06 335 GLN B O 1
ATOM 6479 N N . HIS B 1 336 ? 9.602 22.234 0.114 1 88.31 336 HIS B N 1
ATOM 6480 C CA . HIS B 1 336 ? 9.586 20.906 -0.486 1 88.31 336 HIS B CA 1
ATOM 6481 C C . HIS B 1 336 ? 10.078 19.859 0.501 1 88.31 336 HIS B C 1
ATOM 6483 O O . HIS B 1 336 ? 10.461 18.75 0.101 1 88.31 336 HIS B O 1
ATOM 6489 N N . TYR B 1 337 ? 10.188 20.188 1.769 1 92.62 337 TYR B N 1
ATOM 6490 C CA . TYR B 1 337 ? 10.531 19.266 2.85 1 92.62 337 TYR B CA 1
ATOM 6491 C C . TYR B 1 337 ? 12 18.875 2.791 1 92.62 337 TYR B C 1
ATOM 6493 O O . TYR B 1 337 ? 12.406 17.844 3.334 1 92.62 337 TYR B O 1
ATOM 6501 N N . LEU B 1 338 ? 12.836 19.609 2.119 1 92.12 338 LEU B N 1
ATOM 6502 C CA . LEU B 1 338 ? 14.172 19.172 1.739 1 92.12 338 LEU B CA 1
ATOM 6503 C C . LEU B 1 338 ? 15.109 19.172 2.945 1 92.12 338 LEU B C 1
ATOM 6505 O O . LEU B 1 338 ? 15.766 18.172 3.223 1 92.12 338 LEU B O 1
ATOM 6509 N N . PHE B 1 339 ? 15.07 20.219 3.697 1 92.12 339 PHE B N 1
ATOM 6510 C CA . PHE B 1 339 ? 16.109 20.391 4.711 1 92.12 339 PHE B CA 1
ATOM 6511 C C . PHE B 1 339 ? 15.875 19.453 5.887 1 92.12 339 PHE B C 1
ATOM 6513 O O . PHE B 1 339 ? 16.828 18.875 6.414 1 92.12 339 PHE B O 1
ATOM 6520 N N . ARG B 1 340 ? 14.664 19.312 6.297 1 96 340 ARG B N 1
ATOM 6521 C CA . ARG B 1 340 ? 14.383 18.359 7.363 1 96 340 ARG B CA 1
ATOM 6522 C C . ARG B 1 340 ? 14.758 16.938 6.938 1 96 340 ARG B C 1
ATOM 6524 O O . ARG B 1 340 ? 15.289 16.172 7.738 1 96 340 ARG B O 1
ATOM 6531 N N . ALA B 1 341 ? 14.484 16.609 5.691 1 96.75 341 ALA B N 1
ATOM 6532 C CA . ALA B 1 341 ? 14.812 15.281 5.191 1 96.75 341 ALA B CA 1
ATOM 6533 C C . ALA B 1 341 ? 16.328 15.07 5.152 1 96.75 341 ALA B C 1
ATOM 6535 O O . ALA B 1 341 ? 16.812 13.992 5.512 1 96.75 341 ALA B O 1
ATOM 6536 N N . LEU B 1 342 ? 17.078 16.094 4.75 1 96.38 342 LEU B N 1
ATOM 6537 C CA . LEU B 1 342 ? 18.531 16 4.672 1 96.38 342 LEU B CA 1
ATOM 6538 C C . LEU B 1 342 ? 19.141 15.789 6.055 1 96.38 342 LEU B C 1
ATOM 6540 O O . LEU B 1 342 ? 20.031 14.961 6.219 1 96.38 342 LEU B O 1
ATOM 6544 N N . ILE B 1 343 ? 18.625 16.5 7.004 1 96 343 ILE B N 1
ATOM 6545 C CA . ILE B 1 343 ? 19.125 16.375 8.367 1 96 343 ILE B CA 1
ATOM 6546 C C . ILE B 1 343 ? 18.844 14.977 8.898 1 96 343 ILE B C 1
ATOM 6548 O O . ILE B 1 343 ? 19.719 14.336 9.477 1 96 343 ILE B O 1
ATOM 6552 N N . HIS B 1 344 ? 17.641 14.492 8.68 1 98 344 HIS B N 1
ATOM 6553 C CA . HIS B 1 344 ? 17.281 13.156 9.133 1 98 344 HIS B CA 1
ATOM 6554 C C . HIS B 1 344 ? 18.125 12.086 8.438 1 98 344 HIS B C 1
ATOM 6556 O O . HIS B 1 344 ? 18.547 11.117 9.062 1 98 344 HIS B O 1
ATOM 6562 N N . ASN B 1 345 ? 18.312 12.227 7.121 1 97.94 345 ASN B N 1
ATOM 6563 C CA . ASN B 1 345 ? 19.141 11.258 6.402 1 97.94 345 ASN B CA 1
ATOM 6564 C C . ASN B 1 345 ? 20.562 11.219 6.941 1 97.94 345 ASN B C 1
ATOM 6566 O O . ASN B 1 345 ? 21.141 10.141 7.125 1 97.94 345 ASN B O 1
ATOM 6570 N N . PHE B 1 346 ? 21.156 12.414 7.211 1 97.75 346 PHE B N 1
ATOM 6571 C CA . PHE B 1 346 ? 22.5 12.5 7.762 1 97.75 346 PHE B CA 1
ATOM 6572 C C . PHE B 1 346 ? 22.562 11.836 9.133 1 97.75 346 PHE B C 1
ATOM 6574 O O . PHE B 1 346 ? 23.422 10.992 9.383 1 97.75 346 PHE B O 1
ATOM 6581 N N . LEU B 1 347 ? 21.625 12.195 10 1 98.06 347 LEU B N 1
ATOM 6582 C CA . LEU B 1 347 ? 21.609 11.664 11.359 1 98.06 347 LEU B CA 1
ATOM 6583 C C . LEU B 1 347 ? 21.344 10.164 11.352 1 98.06 347 LEU B C 1
ATOM 6585 O O . LEU B 1 347 ? 21.875 9.422 12.18 1 98.06 347 LEU B O 1
ATOM 6589 N N . SER B 1 348 ? 20.469 9.688 10.445 1 98.56 348 SER B N 1
ATOM 6590 C CA . SER B 1 348 ? 20.203 8.258 10.297 1 98.56 348 SER B CA 1
ATOM 6591 C C . SER B 1 348 ? 21.484 7.488 9.984 1 98.56 348 SER B C 1
ATOM 6593 O O . SER B 1 348 ? 21.766 6.461 10.602 1 98.56 348 SER B O 1
ATOM 6595 N N . ASP B 1 349 ? 22.234 8.016 9.023 1 98.56 349 ASP B N 1
ATOM 6596 C CA . ASP B 1 349 ? 23.5 7.359 8.656 1 98.56 349 ASP B CA 1
ATOM 6597 C C . ASP B 1 349 ? 24.438 7.285 9.852 1 98.56 349 ASP B C 1
ATOM 6599 O O . ASP B 1 349 ? 25.047 6.242 10.117 1 98.56 349 ASP B O 1
ATOM 6603 N N . VAL B 1 350 ? 24.547 8.383 10.594 1 98.12 350 VAL B N 1
ATOM 6604 C CA . VAL B 1 350 ? 25.453 8.453 11.742 1 98.12 350 VAL B CA 1
ATOM 6605 C C . VAL B 1 350 ? 25.047 7.418 12.781 1 98.12 350 VAL B C 1
ATOM 6607 O O . VAL B 1 350 ? 25.875 6.66 13.273 1 98.12 350 VAL B O 1
ATOM 6610 N N . VAL B 1 351 ? 23.75 7.379 13.078 1 98.25 351 VAL B N 1
ATOM 6611 C CA . VAL B 1 351 ? 23.297 6.527 14.172 1 98.25 351 VAL B CA 1
ATOM 6612 C C . VAL B 1 351 ? 23.312 5.066 13.734 1 98.25 351 VAL B C 1
ATOM 6614 O O . VAL B 1 351 ? 23.516 4.168 14.547 1 98.25 351 VAL B O 1
ATOM 6617 N N . LEU B 1 352 ? 23.094 4.762 12.453 1 97.75 352 LEU B N 1
ATOM 6618 C CA . LEU B 1 352 ? 23.156 3.408 11.914 1 97.75 352 LEU B CA 1
ATOM 6619 C C . LEU B 1 352 ? 24.594 2.928 11.82 1 97.75 352 LEU B C 1
ATOM 6621 O O . LEU B 1 352 ? 24.844 1.733 11.648 1 97.75 352 LEU B O 1
ATOM 6625 N N . GLY B 1 353 ? 25.531 3.861 11.93 1 97.44 353 GLY B N 1
ATOM 6626 C CA . GLY B 1 353 ? 26.938 3.518 11.914 1 97.44 353 GLY B CA 1
ATOM 6627 C C . GLY B 1 353 ? 27.5 3.334 10.516 1 97.44 353 GLY B C 1
ATOM 6628 O O . GLY B 1 353 ? 28.406 2.535 10.297 1 97.44 353 GLY B O 1
ATOM 6629 N N . VAL B 1 354 ? 26.875 3.984 9.531 1 97 354 VAL B N 1
ATOM 6630 C CA . VAL B 1 354 ? 27.344 3.91 8.148 1 97 354 VAL B CA 1
ATOM 6631 C C . VAL B 1 354 ? 27.906 5.266 7.719 1 97 354 VAL B C 1
ATOM 6633 O O . VAL B 1 354 ? 27.609 6.289 8.344 1 97 354 VAL B O 1
ATOM 6636 N N . HIS B 1 355 ? 28.75 5.266 6.707 1 97.12 355 HIS B N 1
ATOM 6637 C CA . HIS B 1 355 ? 29.281 6.523 6.195 1 97.12 355 HIS B CA 1
ATOM 6638 C C . HIS B 1 355 ? 28.188 7.383 5.59 1 97.12 355 HIS B C 1
ATOM 6640 O O . HIS B 1 355 ? 27.5 6.961 4.652 1 97.12 355 HIS B O 1
ATOM 6646 N N . PRO B 1 356 ? 27.969 8.602 6.109 1 97.94 356 PRO B N 1
ATOM 6647 C CA . PRO B 1 356 ? 26.906 9.453 5.578 1 97.94 356 PRO B CA 1
ATOM 6648 C C . PRO B 1 356 ? 27.156 9.883 4.137 1 97.94 356 PRO B C 1
ATOM 6650 O O . PRO B 1 356 ? 28.297 10.195 3.77 1 97.94 356 PRO B O 1
ATOM 6653 N N . TRP B 1 357 ? 26.094 9.82 3.295 1 96.81 357 TRP B N 1
ATOM 6654 C CA . TRP B 1 357 ? 26.25 10.297 1.923 1 96.81 357 TRP B CA 1
ATOM 6655 C C . TRP B 1 357 ? 26.125 11.812 1.858 1 96.81 357 TRP B C 1
ATOM 6657 O O . TRP B 1 357 ? 26.469 12.422 0.845 1 96.81 357 TRP B O 1
ATOM 6667 N N . LEU B 1 358 ? 25.688 12.422 2.984 1 96.75 358 LEU B N 1
ATOM 6668 C CA . LEU B 1 358 ? 25.562 13.859 3.135 1 96.75 358 LEU B CA 1
ATOM 6669 C C . LEU B 1 358 ? 26.594 14.406 4.105 1 96.75 358 LEU B C 1
ATOM 6671 O O . LEU B 1 358 ? 27.062 13.688 4.996 1 96.75 358 LEU B O 1
ATOM 6675 N N . ASN B 1 359 ? 26.984 15.68 3.941 1 94.44 359 ASN B N 1
ATOM 6676 C CA . ASN B 1 359 ? 27.797 16.469 4.863 1 94.44 359 ASN B CA 1
ATOM 6677 C C . ASN B 1 359 ? 27.344 17.922 4.914 1 94.44 359 ASN B C 1
ATOM 6679 O O . ASN B 1 359 ? 26.344 18.281 4.309 1 94.44 359 ASN B O 1
ATOM 6683 N N . GLU B 1 360 ? 28.031 18.703 5.719 1 92.06 360 GLU B N 1
ATOM 6684 C CA . GLU B 1 360 ? 27.656 20.109 5.898 1 92.06 360 GLU B CA 1
ATOM 6685 C C . GLU B 1 360 ? 27.562 20.828 4.562 1 92.06 360 GLU B C 1
ATOM 6687 O O . GLU B 1 360 ? 26.594 21.547 4.305 1 92.06 360 GLU B O 1
ATOM 6692 N N . SER B 1 361 ? 28.516 20.609 3.74 1 93.25 361 SER B N 1
ATOM 6693 C CA . SER B 1 361 ? 28.594 21.297 2.459 1 93.25 361 SER B CA 1
ATOM 6694 C C . SER B 1 361 ? 27.438 20.906 1.55 1 93.25 361 SER B C 1
ATOM 6696 O O . SER B 1 361 ? 26.812 21.766 0.924 1 93.25 361 SER B O 1
ATOM 6698 N N . THR B 1 362 ? 27.125 19.641 1.496 1 93.56 362 THR B N 1
ATOM 6699 C CA . THR B 1 362 ? 26.094 19.172 0.577 1 93.56 362 THR B CA 1
ATOM 6700 C C . THR B 1 362 ? 24.703 19.516 1.106 1 93.56 362 THR B C 1
ATOM 6702 O O . THR B 1 362 ? 23.781 19.766 0.328 1 93.56 362 THR B O 1
ATOM 6705 N N . ILE B 1 363 ? 24.516 19.516 2.398 1 93.31 363 ILE B N 1
ATOM 6706 C CA . ILE B 1 363 ? 23.25 19.922 2.984 1 93.31 363 ILE B CA 1
ATOM 6707 C C . ILE B 1 363 ? 22.984 21.406 2.678 1 93.31 363 ILE B C 1
ATOM 6709 O O . ILE B 1 363 ? 21.859 21.781 2.314 1 93.31 363 ILE B O 1
ATOM 6713 N N . CYS B 1 364 ? 24.016 22.219 2.729 1 91.69 364 CYS B N 1
ATOM 6714 C CA . CYS B 1 364 ? 23.891 23.656 2.494 1 91.69 364 CYS B CA 1
ATOM 6715 C C . CYS B 1 364 ? 23.656 23.938 1.017 1 91.69 364 CYS B C 1
ATOM 6717 O O . CYS B 1 364 ? 22.938 24.875 0.673 1 91.69 364 CYS B O 1
ATOM 6719 N N . SER B 1 365 ? 24.266 23.125 0.13 1 91.19 365 SER B N 1
ATOM 6720 C CA . SER B 1 365 ? 24.219 23.422 -1.298 1 91.19 365 SER B CA 1
ATOM 6721 C C . SER B 1 365 ? 23.078 22.688 -1.978 1 91.19 365 SER B C 1
ATOM 6723 O O . SER B 1 365 ? 22.844 22.859 -3.176 1 91.19 365 SER B O 1
ATOM 6725 N N . PHE B 1 366 ? 22.422 21.891 -1.293 1 90.31 366 PHE B N 1
ATOM 6726 C CA . PHE B 1 366 ? 21.344 21.141 -1.915 1 90.31 366 PHE B CA 1
ATOM 6727 C C . PHE B 1 366 ? 20.406 22.062 -2.678 1 90.31 366 PHE B C 1
ATOM 6729 O O . PHE B 1 366 ? 20.047 23.141 -2.184 1 90.31 366 PHE B O 1
ATOM 6736 N N . PRO B 1 367 ? 19.938 21.594 -3.871 1 91.94 367 PRO B N 1
ATOM 6737 C CA . PRO B 1 367 ? 19.891 20.234 -4.414 1 91.94 367 PRO B CA 1
ATOM 6738 C C . PRO B 1 367 ? 21.156 19.844 -5.164 1 91.94 367 PRO B C 1
ATOM 6740 O O . PRO B 1 367 ? 21.312 18.688 -5.57 1 91.94 367 PRO B O 1
ATOM 6743 N N . LYS B 1 368 ? 22.047 20.859 -5.375 1 92.5 368 LYS B N 1
ATOM 6744 C CA . LYS B 1 368 ? 23.297 20.5 -6.027 1 92.5 368 LYS B CA 1
ATOM 6745 C C . LYS B 1 368 ? 24.094 19.516 -5.184 1 92.5 368 LYS B C 1
ATOM 6747 O O . LYS B 1 368 ? 24.109 19.609 -3.957 1 92.5 368 LYS B O 1
ATOM 6752 N N . PRO B 1 369 ? 24.75 18.547 -5.734 1 94.06 369 PRO B N 1
ATOM 6753 C CA . PRO B 1 369 ? 25 18.375 -7.172 1 94.06 369 PRO B CA 1
ATOM 6754 C C . PRO B 1 369 ? 23.969 17.469 -7.836 1 94.06 369 PRO B C 1
ATOM 6756 O O . PRO B 1 369 ? 24.078 17.172 -9.031 1 94.06 369 PRO B O 1
ATOM 6759 N N . TRP B 1 370 ? 23.062 17.016 -7.059 1 94.81 370 TRP B N 1
ATOM 6760 C CA . TRP B 1 370 ? 22.219 15.906 -7.531 1 94.81 370 TRP B CA 1
ATOM 6761 C C . TRP B 1 370 ? 21.172 16.406 -8.523 1 94.81 370 TRP B C 1
ATOM 6763 O O . TRP B 1 370 ? 20.766 15.664 -9.414 1 94.81 370 TRP B O 1
ATOM 6773 N N . TYR B 1 371 ? 20.703 17.578 -8.305 1 93.62 371 TYR B N 1
ATOM 6774 C CA . TYR B 1 371 ? 19.766 18.219 -9.203 1 93.62 371 TYR B CA 1
ATOM 6775 C C . TYR B 1 371 ? 20.312 19.547 -9.727 1 93.62 371 TYR B C 1
ATOM 6777 O O . TYR B 1 371 ? 21.109 20.203 -9.055 1 93.62 371 TYR B O 1
ATOM 6785 N N . ASP B 1 372 ? 19.828 19.891 -10.977 1 91.25 372 ASP B N 1
ATOM 6786 C CA . ASP B 1 372 ? 20.172 21.203 -11.5 1 91.25 372 ASP B CA 1
ATOM 6787 C C . ASP B 1 372 ? 19.406 22.312 -10.766 1 91.25 372 ASP B C 1
ATOM 6789 O O . ASP B 1 372 ? 19.984 23.344 -10.406 1 91.25 372 ASP B O 1
ATOM 6793 N N . SER B 1 373 ? 18.172 22.078 -10.648 1 87.88 373 SER B N 1
ATOM 6794 C CA . SER B 1 373 ? 17.328 23 -9.906 1 87.88 373 SER B CA 1
ATOM 6795 C C . SER B 1 373 ? 16.062 22.312 -9.414 1 87.88 373 SER B C 1
ATOM 6797 O O . SER B 1 373 ? 15.656 21.281 -9.961 1 87.88 373 SER B O 1
ATOM 6799 N N . ILE B 1 374 ? 15.672 22.703 -8.328 1 86.88 374 ILE B N 1
ATOM 6800 C CA . ILE B 1 374 ? 14.32 22.391 -7.855 1 86.88 374 ILE B CA 1
ATOM 6801 C C . ILE B 1 374 ? 13.492 23.672 -7.777 1 86.88 374 ILE B C 1
ATOM 6803 O O . ILE B 1 374 ? 13.953 24.688 -7.242 1 86.88 374 ILE B O 1
ATOM 6807 N N . HIS B 1 375 ? 12.375 23.625 -8.422 1 79.06 375 HIS B N 1
ATOM 6808 C CA . HIS B 1 375 ? 11.539 24.812 -8.445 1 79.06 375 HIS B CA 1
ATOM 6809 C C . HIS B 1 375 ? 11.047 25.172 -7.043 1 79.06 375 HIS B C 1
ATOM 6811 O O . HIS B 1 375 ? 10.445 24.328 -6.367 1 79.06 375 HIS B O 1
ATOM 6817 N N . ILE B 1 376 ? 11.492 26.219 -6.586 1 74.94 376 ILE B N 1
ATOM 6818 C CA . ILE B 1 376 ? 11.047 26.719 -5.289 1 74.94 376 ILE B CA 1
ATOM 6819 C C . ILE B 1 376 ? 10.031 27.844 -5.488 1 74.94 376 ILE B C 1
ATOM 6821 O O . ILE B 1 376 ? 10.211 28.703 -6.348 1 74.94 376 ILE B O 1
ATOM 6825 N N . SER B 1 377 ? 8.891 27.656 -4.836 1 66.81 377 SER B N 1
ATOM 6826 C CA . SER B 1 377 ? 7.844 28.672 -4.93 1 66.81 377 SER B CA 1
ATOM 6827 C C . SER B 1 377 ? 8.211 29.922 -4.148 1 66.81 377 SER B C 1
ATOM 6829 O O . SER B 1 377 ? 8.648 29.844 -3 1 66.81 377 SER B O 1
ATOM 6831 N N . ASN B 1 378 ? 8.344 30.984 -4.898 1 68.44 378 ASN B N 1
ATOM 6832 C CA . ASN B 1 378 ? 8.539 32.25 -4.238 1 68.44 378 ASN B CA 1
ATOM 6833 C C . ASN B 1 378 ? 7.219 32.875 -3.775 1 68.44 378 ASN B C 1
ATOM 6835 O O . ASN B 1 378 ? 6.152 32.438 -4.223 1 68.44 378 ASN B O 1
ATOM 6839 N N . TYR B 1 379 ? 7.355 33.719 -2.727 1 74 379 TYR B N 1
ATOM 6840 C CA . TYR B 1 379 ? 6.184 34.438 -2.279 1 74 379 TYR B CA 1
ATOM 6841 C C . TYR B 1 379 ? 5.465 35.094 -3.459 1 74 379 TYR B C 1
ATOM 6843 O O . TYR B 1 379 ? 6.09 35.75 -4.301 1 74 379 TYR B O 1
ATOM 6851 N N . TYR B 1 380 ? 4.184 34.781 -3.578 1 76.44 380 TYR B N 1
ATOM 6852 C CA . TYR B 1 380 ? 3.363 35.312 -4.66 1 76.44 380 TYR B CA 1
ATOM 6853 C C . TYR B 1 380 ? 2.973 36.781 -4.387 1 76.44 380 TYR B C 1
ATOM 6855 O O . TYR B 1 380 ? 2.287 37.062 -3.402 1 76.44 380 TYR B O 1
ATOM 6863 N N . VAL B 1 381 ? 3.432 37.594 -5.273 1 83.25 381 VAL B N 1
ATOM 6864 C CA . VAL B 1 381 ? 3.068 39 -5.145 1 83.25 381 VAL B CA 1
ATOM 6865 C C . VAL B 1 381 ? 1.785 39.281 -5.926 1 83.25 381 VAL B C 1
ATOM 6867 O O . VAL B 1 381 ? 1.711 39 -7.125 1 83.25 381 VAL B O 1
ATOM 6870 N N . ILE B 1 382 ? 0.798 39.812 -5.238 1 90.81 382 ILE B N 1
ATOM 6871 C CA . ILE B 1 382 ? -0.5 40.094 -5.832 1 90.81 382 ILE B CA 1
ATOM 6872 C C . ILE B 1 382 ? -0.406 41.375 -6.656 1 90.81 382 ILE B C 1
ATOM 6874 O O . ILE B 1 382 ? 0.024 42.438 -6.156 1 90.81 382 ILE B O 1
ATOM 6878 N N . SER B 1 383 ? -0.754 41.281 -7.949 1 91.44 383 SER B N 1
ATOM 6879 C CA . SER B 1 383 ? -0.817 42.438 -8.812 1 91.44 383 SER B CA 1
ATOM 6880 C C . SER B 1 383 ? -2.004 43.344 -8.453 1 91.44 383 SER B C 1
ATOM 6882 O O . SER B 1 383 ? -3.115 42.844 -8.25 1 91.44 383 SER B O 1
ATOM 6884 N N . LYS B 1 384 ? -1.792 44.594 -8.406 1 93.06 384 LYS B N 1
ATOM 6885 C CA . LYS B 1 384 ? -2.828 45.531 -7.992 1 93.06 384 LYS B CA 1
ATOM 6886 C C . LYS B 1 384 ? -3.189 46.5 -9.125 1 93.06 384 LYS B C 1
ATOM 6888 O O . LYS B 1 384 ? -3.859 47.5 -8.906 1 93.06 384 LYS B O 1
ATOM 6893 N N . SER B 1 385 ? -2.811 46.125 -10.312 1 92.25 385 SER B N 1
ATOM 6894 C CA . SER B 1 385 ? -2.889 47.125 -11.398 1 92.25 385 SER B CA 1
ATOM 6895 C C . SER B 1 385 ? -4.055 46.812 -12.336 1 92.25 385 SER B C 1
ATOM 6897 O O . SER B 1 385 ? -4.438 47.625 -13.156 1 92.25 385 SER B O 1
ATOM 6899 N N . HIS B 1 386 ? -4.664 45.719 -12.203 1 94.19 386 HIS B N 1
ATOM 6900 C CA . HIS B 1 386 ? -5.695 45.281 -13.148 1 94.19 386 HIS B CA 1
ATOM 6901 C C . HIS B 1 386 ? -7.047 45.906 -12.789 1 94.19 386 HIS B C 1
ATOM 6903 O O . HIS B 1 386 ? -7.309 46.188 -11.625 1 94.19 386 HIS B O 1
ATOM 6909 N N . LYS B 1 387 ? -7.852 46.062 -13.867 1 94.12 387 LYS B N 1
ATOM 6910 C CA . LYS B 1 387 ? -9.211 46.531 -13.672 1 94.12 387 LYS B CA 1
ATOM 6911 C C . LYS B 1 387 ? -10.211 45.375 -13.664 1 94.12 387 LYS B C 1
ATOM 6913 O O . LYS B 1 387 ? -10.016 44.375 -14.352 1 94.12 387 LYS B O 1
ATOM 6918 N N . ALA B 1 388 ? -11.25 45.594 -12.898 1 95.12 388 ALA B N 1
ATOM 6919 C CA . ALA B 1 388 ? -12.312 44.594 -12.836 1 95.12 388 ALA B CA 1
ATOM 6920 C C . ALA B 1 388 ? -13.094 44.562 -14.141 1 95.12 388 ALA B C 1
ATOM 6922 O O . ALA B 1 388 ? -13.195 45.562 -14.852 1 95.12 388 ALA B O 1
ATOM 6923 N N . SER B 1 389 ? -13.656 43.406 -14.359 1 92.81 389 SER B N 1
ATOM 6924 C CA . SER B 1 389 ? -14.43 43.219 -15.578 1 92.81 389 SER B CA 1
ATOM 6925 C C . SER B 1 389 ? -15.828 43.812 -15.453 1 92.81 389 SER B C 1
ATOM 6927 O O . SER B 1 389 ? -16.516 44.031 -16.453 1 92.81 389 SER B O 1
ATOM 6929 N N . ARG B 1 390 ? -16.25 44 -14.234 1 93.69 390 ARG B N 1
ATOM 6930 C CA . ARG B 1 390 ? -17.547 44.562 -13.898 1 93.69 390 ARG B CA 1
ATOM 6931 C C . ARG B 1 390 ? -17.406 45.656 -12.844 1 93.69 390 ARG B C 1
ATOM 6933 O O . ARG B 1 390 ? -16.375 45.75 -12.18 1 93.69 390 ARG B O 1
ATOM 6940 N N . PRO B 1 391 ? -18.5 46.5 -12.852 1 94.31 391 PRO B N 1
ATOM 6941 C CA . PRO B 1 391 ? -18.5 47.375 -11.664 1 94.31 391 PRO B CA 1
ATOM 6942 C C . PRO B 1 391 ? -18.375 46.562 -10.367 1 94.31 391 PRO B C 1
ATOM 6944 O O . PRO B 1 391 ? -19.062 45.562 -10.188 1 94.31 391 PRO B O 1
ATOM 6947 N N . LEU B 1 392 ? -17.547 47 -9.469 1 96.81 392 LEU B N 1
ATOM 6948 C CA . LEU B 1 392 ? -17.203 46.281 -8.258 1 96.81 392 LEU B CA 1
ATOM 6949 C C . LEU B 1 392 ? -18.453 46 -7.43 1 96.81 392 LEU B C 1
ATOM 6951 O O . LEU B 1 392 ? -18.531 44.969 -6.75 1 96.81 392 LEU B O 1
ATOM 6955 N N . THR B 1 393 ? -19.406 46.812 -7.531 1 95.19 393 THR B N 1
ATOM 6956 C CA . THR B 1 393 ? -20.625 46.688 -6.73 1 95.19 393 THR B CA 1
ATOM 6957 C C . THR B 1 393 ? -21.406 45.438 -7.137 1 95.19 393 THR B C 1
ATOM 6959 O O . THR B 1 393 ? -22.219 44.938 -6.367 1 95.19 393 THR B O 1
ATOM 6962 N N . GLU B 1 394 ? -21.125 44.875 -8.258 1 94.44 394 GLU B N 1
ATOM 6963 C CA . GLU B 1 394 ? -21.844 43.688 -8.734 1 94.44 394 GLU B CA 1
ATOM 6964 C C . GLU B 1 394 ? -21.344 42.438 -8.023 1 94.44 394 GLU B C 1
ATOM 6966 O O . GLU B 1 394 ? -22.031 41.406 -8.039 1 94.44 394 GLU B O 1
ATOM 6971 N N . TYR B 1 395 ? -20.203 42.531 -7.465 1 96.44 395 TYR B N 1
ATOM 6972 C CA . TYR B 1 395 ? -19.609 41.375 -6.801 1 96.44 395 TYR B CA 1
ATOM 6973 C C . TYR B 1 395 ? -20.016 41.312 -5.336 1 96.44 395 TYR B C 1
ATOM 6975 O O . TYR B 1 395 ? -19.828 40.312 -4.672 1 96.44 395 TYR B O 1
ATOM 6983 N N . VAL B 1 396 ? -20.531 42.406 -4.816 1 97.12 396 VAL B N 1
ATOM 6984 C CA . VAL B 1 396 ? -20.875 42.562 -3.404 1 97.12 396 VAL B CA 1
ATOM 6985 C C . VAL B 1 396 ? -22.016 41.594 -3.051 1 97.12 396 VAL B C 1
ATOM 6987 O O . VAL B 1 396 ? -22.953 41.406 -3.83 1 97.12 396 VAL B O 1
ATOM 6990 N N . GLY B 1 397 ? -21.906 40.906 -1.885 1 96.75 397 GLY B N 1
ATOM 6991 C CA . GLY B 1 397 ? -22.953 40 -1.414 1 96.75 397 GLY B CA 1
ATOM 6992 C C . GLY B 1 397 ? -22.484 39.062 -0.333 1 96.75 397 GLY B C 1
ATOM 6993 O O . GLY B 1 397 ? -21.312 39.094 0.058 1 96.75 397 GLY B O 1
ATOM 6994 N N . SER B 1 398 ? -23.438 38.344 0.252 1 97.75 398 SER B N 1
ATOM 6995 C CA . SER B 1 398 ? -23.172 37.219 1.141 1 97.75 398 SER B CA 1
ATOM 6996 C C . SER B 1 398 ? -23.312 35.875 0.408 1 97.75 398 SER B C 1
ATOM 6998 O O . SER B 1 398 ? -24.312 35.656 -0.283 1 97.75 398 SER B O 1
ATOM 7000 N N . TYR B 1 399 ? -22.344 35.094 0.48 1 98 399 TYR B N 1
ATOM 7001 C CA . TYR B 1 399 ? -22.297 33.812 -0.198 1 98 399 TYR B CA 1
ATOM 7002 C C . TYR B 1 399 ? -22.141 32.656 0.805 1 98 399 TYR B C 1
ATOM 7004 O O . TYR B 1 399 ? -21.422 32.781 1.793 1 98 399 TYR B O 1
ATOM 7012 N N . THR B 1 400 ? -22.828 31.547 0.587 1 97.5 400 THR B N 1
ATOM 7013 C CA . THR B 1 400 ? -22.844 30.469 1.576 1 97.5 400 THR B CA 1
ATOM 7014 C C . THR B 1 400 ? -22.469 29.141 0.937 1 97.5 400 THR B C 1
ATOM 7016 O O . THR B 1 400 ? -22.688 28.938 -0.26 1 97.5 400 THR B O 1
ATOM 7019 N N . ASN B 1 401 ? -21.875 28.297 1.653 1 97.06 401 ASN B N 1
ATOM 7020 C CA . ASN B 1 401 ? -21.531 26.906 1.371 1 97.06 401 ASN B CA 1
ATOM 7021 C C . ASN B 1 401 ? -21.828 26 2.562 1 97.06 401 ASN B C 1
ATOM 7023 O O . ASN B 1 401 ? -21.547 26.359 3.707 1 97.06 401 ASN B O 1
ATOM 7027 N N . ASP B 1 402 ? -22.406 24.891 2.34 1 94.25 402 ASP B N 1
ATOM 7028 C CA . ASP B 1 402 ? -22.875 24.016 3.41 1 94.25 402 ASP B CA 1
ATOM 7029 C C . ASP B 1 402 ? -21.734 23.594 4.324 1 94.25 402 ASP B C 1
ATOM 7031 O O . ASP B 1 402 ? -21.906 23.484 5.539 1 94.25 402 ASP B O 1
ATOM 7035 N N . ALA B 1 403 ? -20.625 23.312 3.791 1 96.25 403 ALA B N 1
ATOM 7036 C CA . ALA B 1 403 ? -19.484 22.844 4.574 1 96.25 403 ALA B CA 1
ATOM 7037 C C . ALA B 1 403 ? -18.688 24.016 5.129 1 96.25 403 ALA B C 1
ATOM 7039 O O . ALA B 1 403 ? -18.25 23.984 6.285 1 96.25 403 ALA B O 1
ATOM 7040 N N . TYR B 1 404 ? -18.547 25.109 4.379 1 97.38 404 TYR B N 1
ATOM 7041 C CA . TYR B 1 404 ? -17.609 26.188 4.699 1 97.38 404 TYR B CA 1
ATOM 7042 C C . TYR B 1 404 ? -18.312 27.312 5.457 1 97.38 404 TYR B C 1
ATOM 7044 O O . TYR B 1 404 ? -17.672 28.172 6.055 1 97.38 404 TYR B O 1
ATOM 7052 N N . GLY B 1 405 ? -19.656 27.328 5.379 1 96.81 405 GLY B N 1
ATOM 7053 C CA . GLY B 1 405 ? -20.359 28.438 5.992 1 96.81 405 GLY B CA 1
ATOM 7054 C C . GLY B 1 405 ? -20.516 29.625 5.062 1 96.81 405 GLY B C 1
ATOM 7055 O O . GLY B 1 405 ? -20.859 29.469 3.891 1 96.81 405 GLY B O 1
ATOM 7056 N N . THR B 1 406 ? -20.281 30.828 5.672 1 97.44 406 THR B N 1
ATOM 7057 C CA . THR B 1 406 ? -20.625 32.031 4.934 1 97.44 406 THR B CA 1
ATOM 7058 C C . THR B 1 406 ? -19.391 32.906 4.723 1 97.44 406 THR B C 1
ATOM 7060 O O . THR B 1 406 ? -18.547 33.031 5.621 1 97.44 406 THR B O 1
ATOM 7063 N N . LEU B 1 407 ? -19.203 33.469 3.541 1 97.38 407 LEU B N 1
ATOM 7064 C CA . LEU B 1 407 ? -18.234 34.531 3.301 1 97.38 407 LEU B CA 1
ATOM 7065 C C . LEU B 1 407 ? -18.922 35.781 2.752 1 97.38 407 LEU B C 1
ATOM 7067 O O . LEU B 1 407 ? -19.891 35.656 1.993 1 97.38 407 LEU B O 1
ATOM 7071 N N . ASP B 1 408 ? -18.469 36.906 3.133 1 98.19 408 ASP B N 1
ATOM 7072 C CA . ASP B 1 408 ? -19.078 38.188 2.775 1 98.19 408 ASP B CA 1
ATOM 7073 C C . ASP B 1 408 ? -18.125 39.031 1.929 1 98.19 408 ASP B C 1
ATOM 7075 O O . ASP B 1 408 ? -16.938 39.156 2.258 1 98.19 408 ASP B O 1
ATOM 7079 N N . VAL B 1 409 ? -18.656 39.531 0.856 1 98.19 409 VAL B N 1
ATOM 7080 C CA . VAL B 1 409 ? -17.922 40.469 0.01 1 98.19 409 VAL B CA 1
ATOM 7081 C C . VAL B 1 409 ? -18.562 41.875 0.099 1 98.19 409 VAL B C 1
ATOM 7083 O O . VAL B 1 409 ? -19.766 42 -0.148 1 98.19 409 VAL B O 1
ATOM 7086 N N . THR B 1 410 ? -17.781 42.812 0.384 1 98 410 THR B N 1
ATOM 7087 C CA . THR B 1 410 ? -18.266 44.188 0.502 1 98 410 THR B CA 1
ATOM 7088 C C . THR B 1 410 ? -17.391 45.156 -0.319 1 98 410 THR B C 1
ATOM 7090 O O . THR B 1 410 ? -16.297 44.781 -0.735 1 98 410 THR B O 1
ATOM 7093 N N . TYR B 1 411 ? -17.938 46.25 -0.615 1 97.38 411 TYR B N 1
ATOM 7094 C CA . TYR B 1 411 ? -17.219 47.312 -1.311 1 97.38 411 TYR B CA 1
ATOM 7095 C C . TYR B 1 411 ? -16.781 48.406 -0.34 1 97.38 411 TYR B C 1
ATOM 7097 O O . TYR B 1 411 ? -17.609 49 0.355 1 97.38 411 TYR B O 1
ATOM 7105 N N . ASN B 1 412 ? -15.523 48.594 -0.276 1 95.69 412 ASN B N 1
ATOM 7106 C CA . ASN B 1 412 ? -14.984 49.688 0.52 1 95.69 412 ASN B CA 1
ATOM 7107 C C . ASN B 1 412 ? -14.875 50.969 -0.296 1 95.69 412 ASN B C 1
ATOM 7109 O O . ASN B 1 412 ? -13.977 51.094 -1.129 1 95.69 412 ASN B O 1
ATOM 7113 N N . THR B 1 413 ? -15.578 51.938 0.005 1 92.69 413 THR B N 1
ATOM 7114 C CA . THR B 1 413 ? -15.656 53.188 -0.761 1 92.69 413 THR B CA 1
ATOM 7115 C C . THR B 1 413 ? -14.375 54 -0.606 1 92.69 413 THR B C 1
ATOM 7117 O O . THR B 1 413 ? -13.984 54.719 -1.523 1 92.69 413 THR B O 1
ATOM 7120 N N . SER B 1 414 ? -13.805 53.938 0.531 1 93.75 414 SER B N 1
ATOM 7121 C CA . SER B 1 414 ? -12.602 54.719 0.799 1 93.75 414 SER B CA 1
ATOM 7122 C C . SER B 1 414 ? -11.43 54.25 -0.062 1 93.75 414 SER B C 1
ATOM 7124 O O . SER B 1 414 ? -10.672 55.062 -0.587 1 93.75 414 SER B O 1
ATOM 7126 N N . SER B 1 415 ? -11.367 52.969 -0.246 1 91.44 415 SER B N 1
ATOM 7127 C CA . SER B 1 415 ? -10.242 52.438 -0.997 1 91.44 415 SER B CA 1
ATOM 7128 C C . SER B 1 415 ? -10.664 52.031 -2.406 1 91.44 415 SER B C 1
ATOM 7130 O O . SER B 1 415 ? -9.812 51.719 -3.246 1 91.44 415 SER B O 1
ATOM 7132 N N . SER B 1 416 ? -11.961 52.156 -2.676 1 93.38 416 SER B N 1
ATOM 7133 C CA . SER B 1 416 ? -12.516 51.719 -3.955 1 93.38 416 SER B CA 1
ATOM 7134 C C . SER B 1 416 ? -12.086 50.312 -4.285 1 93.38 416 SER B C 1
ATOM 7136 O O . SER B 1 416 ? -11.617 50.031 -5.395 1 93.38 416 SER B O 1
ATOM 7138 N N . GLN B 1 417 ? -12.133 49.469 -3.26 1 95.38 417 GLN B N 1
ATOM 7139 C CA . GLN B 1 417 ? -11.773 48.062 -3.416 1 95.38 417 GLN B CA 1
ATOM 7140 C C . GLN B 1 417 ? -12.836 47.125 -2.811 1 95.38 417 GLN B C 1
ATOM 7142 O O . GLN B 1 417 ? -13.656 47.594 -2.008 1 95.38 417 GLN B O 1
ATOM 7147 N N . LEU B 1 418 ? -12.828 45.906 -3.291 1 97.5 418 LEU B N 1
ATOM 7148 C CA . LEU B 1 418 ? -13.633 44.875 -2.643 1 97.5 418 LEU B CA 1
ATOM 7149 C C . LEU B 1 418 ? -12.914 44.312 -1.434 1 97.5 418 LEU B C 1
ATOM 7151 O O . LEU B 1 418 ? -11.68 44.219 -1.422 1 97.5 418 LEU B O 1
ATOM 7155 N N . GLU B 1 419 ? -13.664 44 -0.437 1 98 419 GLU B N 1
ATOM 7156 C CA . GLU B 1 419 ? -13.18 43.281 0.746 1 98 419 GLU B CA 1
ATOM 7157 C C . GLU B 1 419 ? -13.945 41.969 0.965 1 98 419 GLU B C 1
ATOM 7159 O O . GLU B 1 419 ? -15.164 41.938 0.795 1 98 419 GLU B O 1
ATOM 7164 N N . LEU B 1 420 ? -13.219 41 1.227 1 98.25 420 LEU B N 1
ATOM 7165 C CA . LEU B 1 420 ? -13.797 39.688 1.538 1 98.25 420 LEU B CA 1
ATOM 7166 C C . LEU B 1 420 ? -13.562 39.312 3 1 98.25 420 LEU B C 1
ATOM 7168 O O . LEU B 1 420 ? -12.445 39.469 3.506 1 98.25 420 LEU B O 1
ATOM 7172 N N . LYS B 1 421 ? -14.586 38.938 3.67 1 98.19 421 LYS B N 1
ATOM 7173 C CA . LYS B 1 421 ? -14.5 38.469 5.043 1 98.19 421 LYS B CA 1
ATOM 7174 C C . LYS B 1 421 ? -14.992 37.031 5.152 1 98.19 421 LYS B C 1
ATOM 7176 O O . LYS B 1 421 ? -16.078 36.688 4.656 1 98.19 421 LYS B O 1
ATOM 7181 N N . TYR B 1 422 ? -14.242 36.156 5.754 1 98.06 422 TYR B N 1
ATOM 7182 C CA . TYR B 1 422 ? -14.57 34.781 6.047 1 98.06 422 TYR B CA 1
ATOM 7183 C C . TYR B 1 422 ? -13.938 34.312 7.359 1 98.06 422 TYR B C 1
ATOM 7185 O O . TYR B 1 422 ? -12.727 34.125 7.434 1 98.06 422 TYR B O 1
ATOM 7193 N N . GLY B 1 423 ? -14.836 34.125 8.414 1 97.69 423 GLY B N 1
ATOM 7194 C CA . GLY B 1 423 ? -14.328 33.75 9.727 1 97.69 423 GLY B CA 1
ATOM 7195 C C . GLY B 1 423 ? -13.312 34.75 10.273 1 97.69 423 GLY B C 1
ATOM 7196 O O . GLY B 1 423 ? -13.594 35.938 10.375 1 97.69 423 GLY B O 1
ATOM 7197 N N . ILE B 1 424 ? -12.117 34.281 10.516 1 97.38 424 ILE B N 1
ATOM 7198 C CA . ILE B 1 424 ? -11.086 35.125 11.117 1 97.38 424 ILE B CA 1
ATOM 7199 C C . ILE B 1 424 ? -10.297 35.812 10.016 1 97.38 424 ILE B C 1
ATOM 7201 O O . ILE B 1 424 ? -9.383 36.594 10.297 1 97.38 424 ILE B O 1
ATOM 7205 N N . GLY B 1 425 ? -10.695 35.531 8.797 1 97.25 425 GLY B N 1
ATOM 7206 C CA . GLY B 1 425 ? -9.945 36.062 7.68 1 97.25 425 GLY B CA 1
ATOM 7207 C C . GLY B 1 425 ? -10.594 37.281 7.062 1 97.25 425 GLY B C 1
ATOM 7208 O O . GLY B 1 425 ? -11.82 37.406 7.035 1 97.25 425 GLY B O 1
ATOM 7209 N N . GLN B 1 426 ? -9.75 38.188 6.641 1 97.38 426 GLN B N 1
ATOM 7210 C CA . GLN B 1 426 ? -10.117 39.375 5.867 1 97.38 426 GLN B CA 1
ATOM 7211 C C . GLN B 1 426 ? -9.125 39.625 4.727 1 97.38 426 GLN B C 1
ATOM 7213 O O . GLN B 1 426 ? -7.918 39.469 4.91 1 97.38 426 GLN B O 1
ATOM 7218 N N . TRP B 1 427 ? -9.68 39.875 3.561 1 98 427 TRP B N 1
ATOM 7219 C CA . TRP B 1 427 ? -8.828 40.094 2.395 1 98 427 TRP B CA 1
ATOM 7220 C C . TRP B 1 427 ? -9.281 41.312 1.597 1 98 427 TRP B C 1
ATOM 7222 O O . TRP B 1 427 ? -10.484 41.531 1.459 1 98 427 TRP B O 1
ATOM 7232 N N . THR B 1 428 ? -8.359 42.125 1.124 1 97.69 428 THR B N 1
ATOM 7233 C CA . THR B 1 428 ? -8.617 43.062 0.044 1 97.69 428 THR B CA 1
ATOM 7234 C C . THR B 1 428 ? -8.516 42.375 -1.313 1 97.69 428 THR B C 1
ATOM 7236 O O . THR B 1 428 ? -7.527 41.688 -1.601 1 97.69 428 THR B O 1
ATOM 7239 N N . LEU B 1 429 ? -9.539 42.5 -2.094 1 98 429 LEU B N 1
ATOM 7240 C CA . LEU B 1 429 ? -9.57 41.812 -3.381 1 98 429 LEU B CA 1
ATOM 7241 C C . LEU B 1 429 ? -9.039 42.719 -4.488 1 98 429 LEU B C 1
ATOM 7243 O O . LEU B 1 429 ? -9.359 43.906 -4.535 1 98 429 LEU B O 1
ATOM 7247 N N . TYR B 1 430 ? -8.203 42.156 -5.285 1 97.19 430 TYR B N 1
ATOM 7248 C CA . TYR B 1 430 ? -7.672 42.812 -6.473 1 97.19 430 TYR B CA 1
ATOM 7249 C C . TYR B 1 430 ? -8.016 42.031 -7.734 1 97.19 430 TYR B C 1
ATOM 7251 O O . TYR B 1 430 ? -7.805 40.812 -7.793 1 97.19 430 TYR B O 1
ATOM 7259 N N . PRO B 1 431 ? -8.57 42.75 -8.719 1 96.81 431 PRO B N 1
ATOM 7260 C CA . PRO B 1 431 ? -8.906 42.031 -9.961 1 96.81 431 PRO B CA 1
ATOM 7261 C C . PRO B 1 431 ? -7.691 41.406 -10.625 1 96.81 431 PRO B C 1
ATOM 7263 O O . PRO B 1 431 ? -6.602 41.969 -10.602 1 96.81 431 PRO B O 1
ATOM 7266 N N . ARG B 1 432 ? -7.973 40.281 -11.18 1 95.5 432 ARG B N 1
ATOM 7267 C CA . ARG B 1 432 ? -6.977 39.625 -12.031 1 95.5 432 ARG B CA 1
ATOM 7268 C C . ARG B 1 432 ? -7.254 39.906 -13.508 1 95.5 432 ARG B C 1
ATOM 7270 O O . ARG B 1 432 ? -8.25 40.562 -13.844 1 95.5 432 ARG B O 1
ATOM 7277 N N . LEU B 1 433 ? -6.336 39.438 -14.391 1 92.06 433 LEU B N 1
ATOM 7278 C CA . LEU B 1 433 ? -6.488 39.625 -15.828 1 92.06 433 LEU B CA 1
ATOM 7279 C C . LEU B 1 433 ? -7.676 38.812 -16.359 1 92.06 433 LEU B C 1
ATOM 7281 O O . LEU B 1 433 ? -8.352 39.25 -17.297 1 92.06 433 LEU B O 1
ATOM 7285 N N . THR B 1 434 ? -7.891 37.719 -15.773 1 91.44 434 THR B N 1
ATOM 7286 C CA . THR B 1 434 ? -8.992 36.875 -16.203 1 91.44 434 THR B CA 1
ATOM 7287 C C . THR B 1 434 ? -10.328 37.406 -15.695 1 91.44 434 THR B C 1
ATOM 7289 O O . THR B 1 434 ? -10.406 37.938 -14.578 1 91.44 434 THR B O 1
ATOM 7292 N N . HIS B 1 435 ? -11.359 37.219 -16.469 1 92.25 435 HIS B N 1
ATOM 7293 C CA . HIS B 1 435 ? -12.68 37.781 -16.203 1 92.25 435 HIS B CA 1
ATOM 7294 C C . HIS B 1 435 ? -13.25 37.281 -14.891 1 92.25 435 HIS B C 1
ATOM 7296 O O . HIS B 1 435 ? -13.242 36.062 -14.633 1 92.25 435 HIS B O 1
ATOM 7302 N N . ASP B 1 436 ? -13.711 38.25 -14.055 1 96.06 436 ASP B N 1
ATOM 7303 C CA . ASP B 1 436 ? -14.43 38.031 -12.805 1 96.06 436 ASP B CA 1
ATOM 7304 C C . ASP B 1 436 ? -13.586 37.219 -11.828 1 96.06 436 ASP B C 1
ATOM 7306 O O . ASP B 1 436 ? -14.117 36.406 -11.07 1 96.06 436 ASP B O 1
ATOM 7310 N N . GLN B 1 437 ? -12.281 37.312 -11.938 1 97.25 437 GLN B N 1
ATOM 7311 C CA . GLN B 1 437 ? -11.359 36.688 -11 1 97.25 437 GLN B CA 1
ATOM 7312 C C . GLN B 1 437 ? -10.578 37.719 -10.195 1 97.25 437 GLN B C 1
ATOM 7314 O O . GLN B 1 437 ? -10.281 38.812 -10.703 1 97.25 437 GLN B O 1
ATOM 7319 N N . PHE B 1 438 ? -10.297 37.438 -9.031 1 97.69 438 PHE B N 1
ATOM 7320 C CA . PHE B 1 438 ? -9.602 38.312 -8.109 1 97.69 438 PHE B CA 1
ATOM 7321 C C . PHE B 1 438 ? -8.539 37.562 -7.32 1 97.69 438 PHE B C 1
ATOM 7323 O O . PHE B 1 438 ? -8.602 36.344 -7.215 1 97.69 438 PHE B O 1
ATOM 7330 N N . SER B 1 439 ? -7.535 38.188 -6.848 1 97.12 439 SER B N 1
ATOM 7331 C CA . SER B 1 439 ? -6.656 37.781 -5.758 1 97.12 439 SER B CA 1
ATOM 7332 C C . SER B 1 439 ? -7 38.5 -4.461 1 97.12 439 SER B C 1
ATOM 7334 O O . SER B 1 439 ? -7.633 39.562 -4.48 1 97.12 439 SER B O 1
ATOM 7336 N N . GLY B 1 440 ? -6.742 37.844 -3.406 1 97 440 GLY B N 1
ATOM 7337 C CA . GLY B 1 440 ? -7.012 38.469 -2.111 1 97 440 GLY B CA 1
ATOM 7338 C C . GLY B 1 440 ? -5.77 38.625 -1.255 1 97 440 GLY B C 1
ATOM 7339 O O . GLY B 1 440 ? -5.109 37.625 -0.922 1 97 440 GLY B O 1
ATOM 7340 N N . GLU B 1 441 ? -5.465 39.812 -0.917 1 95.94 441 GLU B N 1
ATOM 7341 C CA . GLU B 1 441 ? -4.387 40.094 0.028 1 95.94 441 GLU B CA 1
ATOM 7342 C C . GLU B 1 441 ? -4.895 40.062 1.467 1 95.94 441 GLU B C 1
ATOM 7344 O O . GLU B 1 441 ? -5.75 40.875 1.842 1 95.94 441 GLU B O 1
ATOM 7349 N N . ALA B 1 442 ? -4.34 39.219 2.227 1 96.06 442 ALA B N 1
ATOM 7350 C CA . ALA B 1 442 ? -4.82 39 3.592 1 96.06 442 ALA B CA 1
ATOM 7351 C C . ALA B 1 442 ? -4.508 40.219 4.465 1 96.06 442 ALA B C 1
ATOM 7353 O O . ALA B 1 442 ? -3.465 40.844 4.305 1 96.06 442 ALA B O 1
ATOM 7354 N N . GLN B 1 443 ? -5.426 40.5 5.406 1 95.25 443 GLN B N 1
ATOM 7355 C CA . GLN B 1 443 ? -5.289 41.562 6.391 1 95.25 443 GLN B CA 1
ATOM 7356 C C . GLN B 1 443 ? -5.379 41 7.812 1 95.25 443 GLN B C 1
ATOM 7358 O O . GLN B 1 443 ? -5.699 39.844 8.016 1 95.25 443 GLN B O 1
ATOM 7363 N N . GLY B 1 444 ? -4.957 41.844 8.719 1 94.12 444 GLY B N 1
ATOM 7364 C CA . GLY B 1 444 ? -5.133 41.5 10.125 1 94.12 444 GLY B CA 1
ATOM 7365 C C . GLY B 1 444 ? -4.348 40.25 10.539 1 94.12 444 GLY B C 1
ATOM 7366 O O . GLY B 1 444 ? -3.15 40.156 10.266 1 94.12 444 GLY B O 1
ATOM 7367 N N . LEU B 1 445 ? -5.059 39.312 11.141 1 93.75 445 LEU B N 1
ATOM 7368 C CA . LEU B 1 445 ? -4.465 38.125 11.734 1 93.75 445 LEU B CA 1
ATOM 7369 C C . LEU B 1 445 ? -3.781 37.281 10.672 1 93.75 445 LEU B C 1
ATOM 7371 O O . LEU B 1 445 ? -2.816 36.562 10.969 1 93.75 445 LEU B O 1
ATOM 7375 N N . LEU B 1 446 ? -4.289 37.344 9.445 1 94.62 446 LEU B N 1
ATOM 7376 C CA . LEU B 1 446 ? -3.816 36.438 8.391 1 94.62 446 LEU B CA 1
ATOM 7377 C C . LEU B 1 446 ? -2.812 37.156 7.488 1 94.62 446 LEU B C 1
ATOM 7379 O O . LEU B 1 446 ? -2.326 36.594 6.516 1 94.62 446 LEU B O 1
ATOM 7383 N N . GLN B 1 447 ? -2.447 38.406 7.879 1 92.75 447 GLN B N 1
ATOM 7384 C CA . GLN B 1 447 ? -1.563 39.188 7.027 1 92.75 447 GLN B CA 1
ATOM 7385 C C . GLN B 1 447 ? -0.264 38.469 6.738 1 92.75 447 GLN B C 1
ATOM 7387 O O . GLN B 1 447 ? 0.397 37.969 7.66 1 92.75 447 GLN B O 1
ATOM 7392 N N . THR B 1 448 ? 0.099 38.219 5.426 1 87.75 448 THR B N 1
ATOM 7393 C CA . THR B 1 448 ? 1.319 37.625 4.891 1 87.75 448 THR B CA 1
ATOM 7394 C C . THR B 1 448 ? 1.321 36.125 5.098 1 87.75 448 THR B C 1
ATOM 7396 O O . THR B 1 448 ? 2.285 35.438 4.738 1 87.75 448 THR B O 1
ATOM 7399 N N . VAL B 1 449 ? 0.273 35.562 5.703 1 89.38 449 VAL B N 1
ATOM 7400 C CA . VAL B 1 449 ? 0.256 34.125 6.047 1 89.38 449 VAL B CA 1
ATOM 7401 C C . VAL B 1 449 ? -0.698 33.375 5.113 1 89.38 449 VAL B C 1
ATOM 7403 O O . VAL B 1 449 ? -0.446 32.25 4.746 1 89.38 449 VAL B O 1
ATOM 7406 N N . TYR B 1 450 ? -1.77 34.031 4.672 1 92.5 450 TYR B N 1
ATOM 7407 C CA . TYR B 1 450 ? -2.83 33.312 3.984 1 92.5 450 TYR B CA 1
ATOM 7408 C C . TYR B 1 450 ? -3.463 34.156 2.895 1 92.5 450 TYR B C 1
ATOM 7410 O O . TYR B 1 450 ? -4.66 34.438 2.941 1 92.5 450 TYR B O 1
ATOM 7418 N N . ASP B 1 451 ? -2.719 34.531 1.917 1 93.69 451 ASP B N 1
ATOM 7419 C CA . ASP B 1 451 ? -3.26 35.219 0.746 1 93.69 451 ASP B CA 1
ATOM 7420 C C . ASP B 1 451 ? -4.086 34.25 -0.113 1 93.69 451 ASP B C 1
ATOM 7422 O O . ASP B 1 451 ? -3.914 33.031 -0.041 1 93.69 451 ASP B O 1
ATOM 7426 N N . LEU B 1 452 ? -5.051 34.812 -0.807 1 95.25 452 LEU B N 1
ATOM 7427 C CA . LEU B 1 452 ? -5.84 34.062 -1.767 1 95.25 452 LEU B CA 1
ATOM 7428 C C . LEU B 1 452 ? -5.344 34.312 -3.189 1 95.25 452 LEU B C 1
ATOM 7430 O O . LEU B 1 452 ? -5.359 35.438 -3.674 1 95.25 452 LEU B O 1
ATOM 7434 N N . HIS B 1 453 ? -4.988 33.25 -3.816 1 92.25 453 HIS B N 1
ATOM 7435 C CA . HIS B 1 453 ? -4.387 33.406 -5.137 1 92.25 453 HIS B CA 1
ATOM 7436 C C . HIS B 1 453 ? -5.453 33.562 -6.215 1 92.25 453 HIS B C 1
ATOM 7438 O O . HIS B 1 453 ? -5.242 34.25 -7.215 1 92.25 453 HIS B O 1
ATOM 7444 N N . THR B 1 454 ? -6.535 32.875 -5.984 1 93.62 454 THR B N 1
ATOM 7445 C CA . THR B 1 454 ? -7.574 32.969 -7 1 93.62 454 THR B CA 1
ATOM 7446 C C . THR B 1 454 ? -8.961 32.844 -6.375 1 93.62 454 THR B C 1
ATOM 7448 O O . THR B 1 454 ? -9.211 31.891 -5.625 1 93.62 454 THR B O 1
ATOM 7451 N N . ILE B 1 455 ? -9.695 33.719 -6.621 1 96.56 455 ILE B N 1
ATOM 7452 C CA . ILE B 1 455 ? -11.133 33.75 -6.359 1 96.56 455 ILE B CA 1
ATOM 7453 C C . ILE B 1 455 ? -11.891 34 -7.652 1 96.56 455 ILE B C 1
ATOM 7455 O O . ILE B 1 455 ? -11.617 35 -8.344 1 96.56 455 ILE B O 1
ATOM 7459 N N . LYS B 1 456 ? -12.875 33.125 -7.988 1 97.12 456 LYS B N 1
ATOM 7460 C CA . LYS B 1 456 ? -13.641 33.281 -9.219 1 97.12 456 LYS B CA 1
ATOM 7461 C C . LYS B 1 456 ? -15.109 33.531 -8.93 1 97.12 456 LYS B C 1
ATOM 7463 O O . LYS B 1 456 ? -15.781 32.719 -8.297 1 97.12 456 LYS B O 1
ATOM 7468 N N . PHE B 1 457 ? -15.578 34.656 -9.367 1 97.44 457 PHE B N 1
ATOM 7469 C CA . PHE B 1 457 ? -17.016 34.906 -9.297 1 97.44 457 PHE B CA 1
ATOM 7470 C C . PHE B 1 457 ? -17.734 34.344 -10.508 1 97.44 457 PHE B C 1
ATOM 7472 O O . PHE B 1 457 ? -17.266 34.469 -11.641 1 97.44 457 PHE B O 1
ATOM 7479 N N . LEU B 1 458 ? -18.828 33.656 -10.164 1 96 458 LEU B N 1
ATOM 7480 C CA . LEU B 1 458 ? -19.594 32.969 -11.203 1 96 458 LEU B CA 1
ATOM 7481 C C . LEU B 1 458 ? -20.906 33.688 -11.477 1 96 458 LEU B C 1
ATOM 7483 O O . LEU B 1 458 ? -21.547 34.188 -10.555 1 96 458 LEU B O 1
ATOM 7487 N N . SER B 1 459 ? -21.25 33.688 -12.805 1 91.62 459 SER B N 1
ATOM 7488 C CA . SER B 1 459 ? -22.5 34.344 -13.188 1 91.62 459 SER B CA 1
ATOM 7489 C C . SER B 1 459 ? -23.484 33.375 -13.797 1 91.62 459 SER B C 1
ATOM 7491 O O . SER B 1 459 ? -23.078 32.312 -14.297 1 91.62 459 SER B O 1
ATOM 7493 N N . SER B 1 460 ? -24.781 33.469 -13.539 1 81.31 460 SER B N 1
ATOM 7494 C CA . SER B 1 460 ? -25.844 32.656 -14.156 1 81.31 460 SER B CA 1
ATOM 7495 C C . SER B 1 460 ? -26.312 33.312 -15.461 1 81.31 460 SER B C 1
ATOM 7497 O O . SER B 1 460 ? -26.281 34.531 -15.617 1 81.31 460 SER B O 1
ATOM 7499 N N . LYS B 1 461 ? -26.484 32.469 -16.516 1 64.75 461 LYS B N 1
ATOM 7500 C CA . LYS B 1 461 ? -26.969 32.938 -17.812 1 64.75 461 LYS B CA 1
ATOM 7501 C C . LYS B 1 461 ? -28.5 33.062 -17.797 1 64.75 461 LYS B C 1
ATOM 7503 O O . LYS B 1 461 ? -29.094 33.438 -18.812 1 64.75 461 LYS B O 1
ATOM 7508 N N . THR B 1 462 ? -29.141 32.688 -16.891 1 58.47 462 THR B N 1
ATOM 7509 C CA . THR B 1 462 ? -30.594 32.594 -17.062 1 58.47 462 THR B CA 1
ATOM 7510 C C . THR B 1 462 ? -31.203 33.969 -17.359 1 58.47 462 THR B C 1
ATOM 7512 O O . THR B 1 462 ? -32.375 34.062 -17.75 1 58.47 462 THR B O 1
ATOM 7515 N N . SER B 1 463 ? -30.719 35 -16.875 1 53.5 463 SER B N 1
ATOM 7516 C CA . SER B 1 463 ? -31.406 36.25 -17.156 1 53.5 463 SER B CA 1
ATOM 7517 C C . SER B 1 463 ? -30.734 37 -18.297 1 53.5 463 SER B C 1
ATOM 7519 O O . SER B 1 463 ? -29.594 36.719 -18.656 1 53.5 463 SER B O 1
ATOM 7521 N N . ARG B 1 464 ? -31.484 37.781 -19.078 1 57.69 464 ARG B N 1
ATOM 7522 C CA . ARG B 1 464 ? -31.078 38.719 -20.125 1 57.69 464 ARG B CA 1
ATOM 7523 C C . ARG B 1 464 ? -29.859 39.531 -19.703 1 57.69 464 ARG B C 1
ATOM 7525 O O . ARG B 1 464 ? -29.219 40.156 -20.547 1 57.69 464 ARG B O 1
ATOM 7532 N N . VAL B 1 465 ? -29.547 39.469 -18.25 1 63.41 465 VAL B N 1
ATOM 7533 C CA . VAL B 1 465 ? -28.375 40.188 -17.734 1 63.41 465 VAL B CA 1
ATOM 7534 C C . VAL B 1 465 ? -27.531 39.219 -16.906 1 63.41 465 VAL B C 1
ATOM 7536 O O . VAL B 1 465 ? -28.047 38.531 -16.031 1 63.41 465 VAL B O 1
ATOM 7539 N N . SER B 1 466 ? -26.266 39.094 -17.141 1 80.12 466 SER B N 1
ATOM 7540 C CA . SER B 1 466 ? -25.297 38.25 -16.438 1 80.12 466 SER B CA 1
ATOM 7541 C C . SER B 1 466 ? -25.047 38.75 -15.031 1 80.12 466 SER B C 1
ATOM 7543 O O . SER B 1 466 ? -24.547 39.875 -14.852 1 80.12 466 SER B O 1
ATOM 7545 N N . ALA B 1 467 ? -25.672 38.125 -13.938 1 87.94 467 ALA B N 1
ATOM 7546 C CA . ALA B 1 467 ? -25.5 38.531 -12.539 1 87.94 467 ALA B CA 1
ATOM 7547 C C . ALA B 1 467 ? -24.656 37.5 -11.789 1 87.94 467 ALA B C 1
ATOM 7549 O O . ALA B 1 467 ? -24.781 36.312 -12.016 1 87.94 467 ALA B O 1
ATOM 7550 N N . ILE B 1 468 ? -23.781 38.062 -10.852 1 94.5 468 ILE B N 1
ATOM 7551 C CA . ILE B 1 468 ? -22.953 37.188 -10.023 1 94.5 468 ILE B CA 1
ATOM 7552 C C . ILE B 1 468 ? -23.844 36.406 -9.047 1 94.5 468 ILE B C 1
ATOM 7554 O O . ILE B 1 468 ? -24.625 37 -8.305 1 94.5 468 ILE B O 1
ATOM 7558 N N . ASN B 1 469 ? -23.766 35.031 -9.07 1 94.62 469 ASN B N 1
ATOM 7559 C CA . ASN B 1 469 ? -24.625 34.25 -8.203 1 94.62 469 ASN B CA 1
ATOM 7560 C C . ASN B 1 469 ? -23.812 33.312 -7.32 1 94.62 469 ASN B C 1
ATOM 7562 O O . ASN B 1 469 ? -24.375 32.656 -6.426 1 94.62 469 ASN B O 1
ATOM 7566 N N . ALA B 1 470 ? -22.531 33.25 -7.531 1 97.31 470 ALA B N 1
ATOM 7567 C CA . ALA B 1 470 ? -21.703 32.344 -6.719 1 97.31 470 ALA B CA 1
ATOM 7568 C C . ALA B 1 470 ? -20.25 32.812 -6.738 1 97.31 470 ALA B C 1
ATOM 7570 O O . ALA B 1 470 ? -19.859 33.656 -7.547 1 97.31 470 ALA B O 1
ATOM 7571 N N . VAL B 1 471 ? -19.5 32.312 -5.816 1 97.62 471 VAL B N 1
ATOM 7572 C CA . VAL B 1 471 ? -18.062 32.531 -5.719 1 97.62 471 VAL B CA 1
ATOM 7573 C C . VAL B 1 471 ? -17.328 31.219 -5.484 1 97.62 471 VAL B C 1
ATOM 7575 O O . VAL B 1 471 ? -17.703 30.438 -4.598 1 97.62 471 VAL B O 1
ATOM 7578 N N . GLU B 1 472 ? -16.359 30.875 -6.336 1 98 472 GLU B N 1
ATOM 7579 C CA . GLU B 1 472 ? -15.469 29.734 -6.172 1 98 472 GLU B CA 1
ATOM 7580 C C . GLU B 1 472 ? -14.125 30.172 -5.594 1 98 472 GLU B C 1
ATOM 7582 O O . GLU B 1 472 ? -13.445 31.031 -6.164 1 98 472 GLU B O 1
ATOM 7587 N N . VAL B 1 473 ? -13.758 29.641 -4.488 1 97.5 473 VAL B N 1
ATOM 7588 C CA . VAL B 1 473 ? -12.492 30.016 -3.859 1 97.5 473 VAL B CA 1
ATOM 7589 C C . VAL B 1 473 ? -11.484 28.891 -4.02 1 97.5 473 VAL B C 1
ATOM 7591 O O . VAL B 1 473 ? -11.289 28.078 -3.104 1 97.5 473 VAL B O 1
ATOM 7594 N N . THR B 1 474 ? -10.711 28.906 -5.043 1 95 474 THR B N 1
ATOM 7595 C CA . THR B 1 474 ? -9.75 27.859 -5.406 1 95 474 THR B CA 1
ATOM 7596 C C . THR B 1 474 ? -8.672 27.719 -4.332 1 95 474 THR B C 1
ATOM 7598 O O . THR B 1 474 ? -8.188 26.625 -4.074 1 95 474 THR B O 1
ATOM 7601 N N . SER B 1 475 ? -8.336 28.797 -3.641 1 92.81 475 SER B N 1
ATOM 7602 C CA . SER B 1 475 ? -7.266 28.828 -2.65 1 92.81 475 SER B CA 1
ATOM 7603 C C . SER B 1 475 ? -7.645 28.016 -1.41 1 92.81 475 SER B C 1
ATOM 7605 O O . SER B 1 475 ? -6.773 27.609 -0.635 1 92.81 475 SER B O 1
ATOM 7607 N N . PHE B 1 476 ? -8.914 27.781 -1.234 1 95.38 476 PHE B N 1
ATOM 7608 C CA . PHE B 1 476 ? -9.352 27.031 -0.065 1 95.38 476 PHE B CA 1
ATOM 7609 C C . PHE B 1 476 ? -9.094 25.547 -0.256 1 95.38 476 PHE B C 1
ATOM 7611 O O . PHE B 1 476 ? -8.75 24.844 0.697 1 95.38 476 PHE B O 1
ATOM 7618 N N . GLU B 1 477 ? -9.273 25.047 -1.474 1 94.56 477 GLU B N 1
ATOM 7619 C CA . GLU B 1 477 ? -9.008 23.672 -1.87 1 94.56 477 GLU B CA 1
ATOM 7620 C C . GLU B 1 477 ? -8.828 23.562 -3.381 1 94.56 477 GLU B C 1
ATOM 7622 O O . GLU B 1 477 ? -9.812 23.547 -4.125 1 94.56 477 GLU B O 1
ATOM 7627 N N . THR B 1 478 ? -7.656 23.312 -3.82 1 90.56 478 THR B N 1
ATOM 7628 C CA . THR B 1 478 ? -7.34 23.375 -5.242 1 90.56 478 THR B CA 1
ATOM 7629 C C . THR B 1 478 ? -7.918 22.172 -5.977 1 90.56 478 THR B C 1
ATOM 7631 O O . THR B 1 478 ? -8.336 22.281 -7.133 1 90.56 478 THR B O 1
ATOM 7634 N N . SER B 1 479 ? -7.953 21.031 -5.27 1 90.06 479 SER B N 1
ATOM 7635 C CA . SER B 1 479 ? -8.406 19.812 -5.926 1 90.06 479 SER B CA 1
ATOM 7636 C C . SER B 1 479 ? -9.922 19.797 -6.07 1 90.06 479 SER B C 1
ATOM 7638 O O . SER B 1 479 ? -10.461 19.078 -6.914 1 90.06 479 SER B O 1
ATOM 7640 N N . SER B 1 480 ? -10.586 20.484 -5.238 1 92.81 480 SER B N 1
ATOM 7641 C CA . SER B 1 480 ? -12.039 20.625 -5.242 1 92.81 480 SER B CA 1
ATOM 7642 C C . SER B 1 480 ? -12.469 21.969 -4.672 1 92.81 480 SER B C 1
ATOM 7644 O O . SER B 1 480 ? -13.008 22.031 -3.564 1 92.81 480 SER B O 1
ATOM 7646 N N . PRO B 1 481 ? -12.305 22.984 -5.438 1 95.69 481 PRO B N 1
ATOM 7647 C CA . PRO B 1 481 ? -12.586 24.312 -4.906 1 95.69 481 PRO B CA 1
ATOM 7648 C C . PRO B 1 481 ? -14.039 24.469 -4.453 1 95.69 481 PRO B C 1
ATOM 7650 O O . PRO B 1 481 ? -14.961 24.109 -5.191 1 95.69 481 PRO B O 1
ATOM 7653 N N . PRO B 1 482 ? -14.219 24.953 -3.273 1 96.81 482 PRO B N 1
ATOM 7654 C CA . PRO B 1 482 ? -15.594 25.141 -2.816 1 96.81 482 PRO B CA 1
ATOM 7655 C C . PRO B 1 482 ? -16.312 26.281 -3.553 1 96.81 482 PRO B C 1
ATOM 7657 O O . PRO B 1 482 ? -15.688 27.297 -3.879 1 96.81 482 PRO B O 1
ATOM 7660 N N . VAL B 1 483 ? -17.562 26.109 -3.773 1 97.25 483 VAL B N 1
ATOM 7661 C CA . VAL B 1 483 ? -18.422 27.109 -4.402 1 97.25 483 VAL B CA 1
ATOM 7662 C C . VAL B 1 483 ? -19.453 27.609 -3.395 1 97.25 483 VAL B C 1
ATOM 7664 O O . VAL B 1 483 ? -20.219 26.812 -2.836 1 97.25 483 VAL B O 1
ATOM 7667 N N . PHE B 1 484 ? -19.375 28.891 -3.162 1 97.88 484 PHE B N 1
ATOM 7668 C CA . PHE B 1 484 ? -20.344 29.562 -2.301 1 97.88 484 PHE B CA 1
ATOM 7669 C C . PHE B 1 484 ? -21.453 30.172 -3.127 1 97.88 484 PHE B C 1
ATOM 7671 O O . PHE B 1 484 ? -21.203 30.938 -4.066 1 97.88 484 PHE B O 1
ATOM 7678 N N . THR B 1 485 ? -22.688 29.953 -2.729 1 97.06 485 THR B N 1
ATOM 7679 C CA . THR B 1 485 ? -23.844 30.484 -3.467 1 97.06 485 THR B CA 1
ATOM 7680 C C . THR B 1 485 ? -24.375 31.75 -2.805 1 97.06 485 THR B C 1
ATOM 7682 O O . THR B 1 485 ? -24.469 31.812 -1.577 1 97.06 485 THR B O 1
ATOM 7685 N N . ARG B 1 486 ? -24.719 32.719 -3.674 1 95.94 486 ARG B N 1
ATOM 7686 C CA . ARG B 1 486 ? -25.234 33.969 -3.174 1 95.94 486 ARG B CA 1
ATOM 7687 C C . ARG B 1 486 ? -26.531 33.781 -2.408 1 95.94 486 ARG B C 1
ATOM 7689 O O . ARG B 1 486 ? -27.438 33.094 -2.865 1 95.94 486 ARG B O 1
ATOM 7696 N N . SER B 1 487 ? -26.578 34.375 -1.206 1 90.69 487 SER B N 1
ATOM 7697 C CA . SER B 1 487 ? -27.797 34.344 -0.408 1 90.69 487 SER B CA 1
ATOM 7698 C C . SER B 1 487 ? -28.859 35.281 -0.942 1 90.69 487 SER B C 1
ATOM 7700 O O . SER B 1 487 ? -28.516 36.344 -1.472 1 90.69 487 SER B O 1
ATOM 7702 N N . SER B 1 488 ? -30.156 35.031 -1.17 1 73.56 488 SER B N 1
ATOM 7703 C CA . SER B 1 488 ? -31.234 35.844 -1.717 1 73.56 488 SER B CA 1
ATOM 7704 C C . SER B 1 488 ? -31.438 37.094 -0.892 1 73.56 488 SER B C 1
ATOM 7706 O O . SER B 1 488 ? -31.922 38.125 -1.408 1 73.56 488 SER B O 1
ATOM 7708 N N . ASN B 1 489 ? -31.25 37.125 0.44 1 56.78 489 ASN B N 1
ATOM 7709 C CA . ASN B 1 489 ? -31.719 38.25 1.25 1 56.78 489 ASN B CA 1
ATOM 7710 C C . ASN B 1 489 ? -30.875 39.5 1.031 1 56.78 489 ASN B C 1
ATOM 7712 O O . ASN B 1 489 ? -31 40.469 1.772 1 56.78 489 ASN B O 1
ATOM 7716 N N . PHE B 1 490 ? -29.828 39.5 0.387 1 50.09 490 PHE B N 1
ATOM 7717 C CA . PHE B 1 490 ? -29.062 40.719 0.361 1 50.09 490 PHE B CA 1
ATOM 7718 C C . PHE B 1 490 ? -29.578 41.656 -0.722 1 50.09 490 PHE B C 1
ATOM 7720 O O . PHE B 1 490 ? -29.531 41.344 -1.909 1 50.09 490 PHE B O 1
ATOM 7727 N N . GLY B 1 491 ? -30.656 42.438 -0.398 1 42.78 491 GLY B N 1
ATOM 7728 C CA . GLY B 1 491 ? -31.109 43.562 -1.222 1 42.78 491 GLY B CA 1
ATOM 7729 C C . GLY B 1 491 ? -29.984 44.344 -1.837 1 42.78 491 GLY B C 1
ATOM 7730 O O . GLY B 1 491 ? -28.828 44.219 -1.423 1 42.78 491 GLY B O 1
ATOM 7731 N N . PRO B 1 492 ? -30.188 44.938 -3.023 1 41.84 492 PRO B N 1
ATOM 7732 C CA . PRO B 1 492 ? -29.188 45.812 -3.65 1 41.84 492 PRO B CA 1
ATOM 7733 C C . PRO B 1 492 ? -28.531 46.781 -2.662 1 41.84 492 PRO B C 1
ATOM 7735 O O . PRO B 1 492 ? -29.156 47.156 -1.664 1 41.84 492 PRO B O 1
ATOM 7738 N N . PRO B 1 493 ? -27.219 46.812 -2.555 1 37.72 493 PRO B N 1
ATOM 7739 C CA . PRO B 1 493 ? -26.656 47.844 -1.679 1 37.72 493 PRO B CA 1
ATOM 7740 C C . PRO B 1 493 ? -27.375 49.156 -1.784 1 37.72 493 PRO B C 1
ATOM 7742 O O . PRO B 1 493 ? -27.891 49.531 -2.852 1 37.72 493 PRO B O 1
ATOM 7745 N N . ASN B 1 494 ? -28.016 49.594 -0.729 1 34.25 494 ASN B N 1
ATOM 7746 C CA . ASN B 1 494 ? -28.375 51 -0.694 1 34.25 494 ASN B CA 1
ATOM 7747 C C . ASN B 1 494 ? -27.234 51.906 -1.165 1 34.25 494 ASN B C 1
ATOM 7749 O O . ASN B 1 494 ? -26.156 51.906 -0.56 1 34.25 494 ASN B O 1
ATOM 7753 N N . VAL B 1 495 ? -27.062 52.188 -2.451 1 34.25 495 VAL B N 1
ATOM 7754 C CA . VAL B 1 495 ? -26.234 53.312 -2.906 1 34.25 495 VAL B CA 1
ATOM 7755 C C . VAL B 1 495 ? -26.5 54.531 -2.053 1 34.25 495 VAL B C 1
ATOM 7757 O O . VAL B 1 495 ? -27.578 55.125 -2.102 1 34.25 495 VAL B O 1
ATOM 7760 N N . VAL B 1 496 ? -25.984 54.688 -0.813 1 29.94 496 VAL B N 1
ATOM 7761 C CA . VAL B 1 496 ? -25.875 56.031 -0.237 1 29.94 496 VAL B CA 1
ATOM 7762 C C . VAL B 1 496 ? -25.25 56.969 -1.253 1 29.94 496 VAL B C 1
ATOM 7764 O O . VAL B 1 496 ? -24.109 56.781 -1.666 1 29.94 496 VAL B O 1
ATOM 7767 N N . GLY B 1 497 ? -26.031 57.656 -2.1 1 22.78 497 GLY B N 1
ATOM 7768 C CA . GLY B 1 497 ? -25.641 58.969 -2.617 1 22.78 497 GLY B CA 1
ATOM 7769 C C . GLY B 1 497 ? -25.297 59.938 -1.528 1 22.78 497 GLY B C 1
ATOM 7770 O O . GLY B 1 497 ? -25.844 59.875 -0.423 1 22.78 497 GLY B O 1
#